Protein AF-0000000066934645 (afdb_homodimer)

pLDDT: mean 91.65, std 10.76, range [31.97, 98.94]

Structure (mmCIF, N/CA/C/O backbone):
data_AF-0000000066934645-model_v1
#
loop_
_entity.id
_entity.type
_entity.pdbx_description
1 polymer 'Glutamate dehydrogenase'
#
loop_
_atom_site.group_PDB
_atom_site.id
_atom_site.type_symbol
_atom_site.label_atom_id
_atom_site.label_alt_id
_atom_site.label_comp_id
_atom_site.label_asym_id
_atom_site.label_entity_id
_atom_site.label_seq_id
_atom_site.pdbx_PDB_ins_code
_atom_site.Cartn_x
_atom_site.Cartn_y
_atom_site.Cartn_z
_atom_site.occupancy
_atom_site.B_iso_or_equiv
_atom_site.auth_seq_id
_atom_site.auth_comp_id
_atom_site.auth_asym_id
_atom_site.auth_atom_id
_atom_site.pdbx_PDB_model_num
ATOM 1 N N . MET A 1 1 ? 10.992 5.273 -15.961 1 35.53 1 MET A N 1
ATOM 2 C CA . MET A 1 1 ? 9.641 5.289 -15.406 1 35.53 1 MET A CA 1
ATOM 3 C C . MET A 1 1 ? 9.617 4.66 -14.016 1 35.53 1 MET A C 1
ATOM 5 O O . MET A 1 1 ? 10.211 3.598 -13.805 1 35.53 1 MET A O 1
ATOM 9 N N . THR A 1 2 ? 9.344 5.469 -12.961 1 51.41 2 THR A N 1
ATOM 10 C CA . THR A 1 2 ? 9.422 4.969 -11.594 1 51.41 2 THR A CA 1
ATOM 11 C C . THR A 1 2 ? 8.477 3.783 -11.398 1 51.41 2 THR A C 1
ATOM 13 O O . THR A 1 2 ? 7.41 3.725 -12.016 1 51.41 2 THR A O 1
ATOM 16 N N . ASN A 1 3 ? 8.977 2.674 -10.992 1 66.56 3 ASN A N 1
ATOM 17 C CA . ASN A 1 3 ? 8.234 1.448 -10.711 1 66.56 3 ASN A CA 1
ATOM 18 C C . ASN A 1 3 ? 7.273 1.628 -9.539 1 66.56 3 ASN A C 1
ATOM 20 O O . ASN A 1 3 ? 6.59 0.684 -9.148 1 66.56 3 ASN A O 1
ATOM 24 N N . LEU A 1 4 ? 7.152 2.986 -9.148 1 75.31 4 LEU A N 1
ATOM 25 C CA . LEU A 1 4 ? 6.27 3.199 -8.008 1 75.31 4 LEU A CA 1
ATOM 26 C C . LEU A 1 4 ? 4.855 3.547 -8.469 1 75.31 4 LEU A C 1
ATOM 28 O O . LEU A 1 4 ? 4.68 4.207 -9.5 1 75.31 4 LEU A O 1
ATOM 32 N N . PRO A 1 5 ? 3.939 3.066 -7.77 1 80.31 5 PRO A N 1
ATOM 33 C CA . PRO A 1 5 ? 2.562 3.441 -8.102 1 80.31 5 PRO A CA 1
ATOM 34 C C . PRO A 1 5 ? 2.311 4.941 -7.965 1 80.31 5 PRO A C 1
ATOM 36 O O . PRO A 1 5 ? 3.039 5.633 -7.246 1 80.31 5 PRO A O 1
ATOM 39 N N . SER A 1 6 ? 1.344 5.41 -8.742 1 83.44 6 SER A N 1
ATOM 40 C CA . SER A 1 6 ? 0.935 6.805 -8.617 1 83.44 6 SER A CA 1
ATOM 41 C C . SER A 1 6 ? 0.271 7.07 -7.273 1 83.44 6 SER A C 1
ATOM 43 O O . SER A 1 6 ? -0.654 6.355 -6.879 1 83.44 6 SER A O 1
ATOM 45 N N . GLU A 1 7 ? 0.766 7.945 -6.539 1 89.69 7 GLU A N 1
ATOM 46 C CA . GLU A 1 7 ? 0.228 8.406 -5.262 1 89.69 7 GLU A CA 1
ATOM 47 C C . GLU A 1 7 ? 0.045 9.922 -5.254 1 89.69 7 GLU A C 1
ATOM 49 O O . GLU A 1 7 ? 0.796 10.641 -4.59 1 89.69 7 GLU A O 1
ATOM 54 N N . PRO A 1 8 ? -0.977 10.438 -5.926 1 85.25 8 PRO A N 1
ATOM 55 C CA . PRO A 1 8 ? -1.096 11.867 -6.211 1 85.25 8 PRO A CA 1
ATOM 56 C C . PRO A 1 8 ? -1.143 12.719 -4.945 1 85.25 8 PRO A C 1
ATOM 58 O O . PRO A 1 8 ? -0.534 13.797 -4.895 1 85.25 8 PRO A O 1
ATOM 61 N N . GLU A 1 9 ? -1.931 12.297 -3.91 1 86.44 9 GLU A N 1
ATOM 62 C CA . GLU A 1 9 ? -2.033 13.078 -2.678 1 86.44 9 GLU A CA 1
ATOM 63 C C . GLU A 1 9 ? -0.681 13.18 -1.977 1 86.44 9 GLU A C 1
ATOM 65 O O . GLU A 1 9 ? -0.277 14.258 -1.55 1 86.44 9 GLU A O 1
ATOM 70 N N . PHE A 1 10 ? 0.014 12.078 -1.925 1 92.19 10 PHE A N 1
ATOM 71 C CA . PHE A 1 10 ? 1.325 12.078 -1.287 1 92.19 10 PHE A CA 1
ATOM 72 C C . PHE A 1 10 ? 2.324 12.891 -2.096 1 92.19 10 PHE A C 1
ATOM 74 O O . PHE A 1 10 ? 3.115 13.656 -1.531 1 92.19 10 PHE A O 1
ATOM 81 N N . GLU A 1 11 ? 2.318 12.688 -3.389 1 89 11 GLU A N 1
ATOM 82 C CA . GLU A 1 11 ? 3.248 13.391 -4.273 1 89 11 GLU A CA 1
ATOM 83 C C . GLU A 1 11 ? 3.086 14.898 -4.16 1 89 11 GLU A C 1
ATOM 85 O O . GLU A 1 11 ? 4.074 15.641 -4.199 1 89 11 GLU A O 1
ATOM 90 N N . GLN A 1 12 ? 1.92 15.305 -3.984 1 83 12 GLN A N 1
ATOM 91 C CA . GLN A 1 12 ? 1.674 16.734 -3.818 1 83 12 GLN A CA 1
ATOM 92 C C . GLN A 1 12 ? 2.338 17.266 -2.551 1 83 12 GLN A C 1
ATOM 94 O O . GLN A 1 12 ? 3.01 18.297 -2.582 1 83 12 GLN A O 1
ATOM 99 N N . ALA A 1 13 ? 2.08 16.594 -1.411 1 85.56 13 ALA A N 1
ATOM 100 C CA . ALA A 1 13 ? 2.682 17 -0.144 1 85.56 13 ALA A CA 1
ATOM 101 C C . ALA A 1 13 ? 4.203 16.984 -0.229 1 85.56 13 ALA A C 1
ATOM 103 O O . ALA A 1 13 ? 4.871 17.906 0.256 1 85.56 13 ALA A O 1
ATOM 104 N N . TYR A 1 14 ? 4.723 15.961 -0.838 1 91.5 14 TYR A N 1
ATOM 105 C CA . TYR A 1 14 ? 6.16 15.82 -1.019 1 91.5 14 TYR A CA 1
ATOM 106 C C . TYR A 1 14 ? 6.727 16.969 -1.842 1 91.5 14 TYR A C 1
ATOM 108 O O . TYR A 1 14 ? 7.711 17.594 -1.448 1 91.5 14 TYR A O 1
ATOM 116 N N . HIS A 1 15 ? 6.121 17.297 -2.916 1 88.44 15 HIS A N 1
ATOM 117 C CA . HIS A 1 15 ? 6.621 18.328 -3.814 1 88.44 15 HIS A CA 1
ATOM 118 C C . HIS A 1 15 ? 6.535 19.703 -3.168 1 88.44 15 HIS A C 1
ATOM 120 O O . HIS A 1 15 ? 7.391 20.562 -3.404 1 88.44 15 HIS A O 1
ATOM 126 N N . GLU A 1 16 ? 5.531 19.922 -2.391 1 83.12 16 GLU A N 1
ATOM 127 C CA . GLU A 1 16 ? 5.398 21.203 -1.688 1 83.12 16 GLU A CA 1
ATOM 128 C C . GLU A 1 16 ? 6.539 21.406 -0.692 1 83.12 16 GLU A C 1
ATOM 130 O O . GLU A 1 16 ? 7.113 22.484 -0.611 1 83.12 16 GLU A O 1
ATOM 135 N N . LEU A 1 17 ? 6.801 20.375 0.061 1 90.69 17 LEU A N 1
ATOM 136 C CA . LEU A 1 17 ? 7.922 20.453 0.993 1 90.69 17 LEU A CA 1
ATOM 137 C C . LEU A 1 17 ? 9.234 20.641 0.248 1 90.69 17 LEU A C 1
ATOM 139 O O . LEU A 1 17 ? 10.031 21.516 0.59 1 90.69 17 LEU A O 1
ATOM 143 N N . VAL A 1 18 ? 9.453 19.844 -0.795 1 93.06 18 VAL A N 1
ATOM 144 C CA . VAL A 1 18 ? 10.695 19.859 -1.56 1 93.06 18 VAL A CA 1
ATOM 145 C C . VAL A 1 18 ? 10.891 21.234 -2.182 1 93.06 18 VAL A C 1
ATOM 147 O O . VAL A 1 18 ? 12.008 21.766 -2.189 1 93.06 18 VAL A O 1
ATOM 150 N N . SER A 1 19 ? 9.852 21.781 -2.658 1 89.75 19 SER A N 1
ATOM 151 C CA . SER A 1 19 ? 9.922 23.109 -3.256 1 89.75 19 SER A CA 1
ATOM 152 C C . SER A 1 19 ? 10.383 24.156 -2.242 1 89.75 19 SER A C 1
ATOM 154 O O . SER A 1 19 ? 11.234 25 -2.553 1 89.75 19 SER A O 1
ATOM 156 N N . SER A 1 20 ? 9.852 24.141 -1.045 1 90.38 20 SER A N 1
ATOM 157 C CA . SER A 1 20 ? 10.25 25.062 0.012 1 90.38 20 SER A CA 1
ATOM 158 C C . SER A 1 20 ? 11.719 24.891 0.367 1 90.38 20 SER A C 1
ATOM 160 O O . SER A 1 20 ? 12.422 25.875 0.613 1 90.38 20 SER A O 1
ATOM 162 N N . LEU A 1 21 ? 12.156 23.672 0.377 1 95.44 21 LEU A N 1
ATOM 163 C CA . LEU A 1 21 ? 13.539 23.391 0.754 1 95.44 21 LEU A CA 1
ATOM 164 C C . LEU A 1 21 ? 14.5 23.797 -0.35 1 95.44 21 LEU A C 1
ATOM 166 O O . LEU A 1 21 ? 15.516 24.453 -0.081 1 95.44 21 LEU A O 1
ATOM 170 N N . GLU A 1 22 ? 14.125 23.5 -1.564 1 94 22 GLU A N 1
ATOM 171 C CA . GLU A 1 22 ? 15 23.766 -2.703 1 94 22 GLU A CA 1
ATOM 172 C C . GLU A 1 22 ? 15.078 25.266 -3 1 94 22 GLU A C 1
ATOM 174 O O . GLU A 1 22 ? 16.094 25.75 -3.486 1 94 22 GLU A O 1
ATOM 179 N N . ASN A 1 23 ? 14.039 25.984 -2.729 1 92.19 23 ASN A N 1
ATOM 180 C CA . ASN A 1 23 ? 14 27.422 -2.971 1 92.19 23 ASN A CA 1
ATOM 181 C C . ASN A 1 23 ? 14.547 28.203 -1.78 1 92.19 23 ASN A C 1
ATOM 183 O O . ASN A 1 23 ? 14.195 29.359 -1.579 1 92.19 23 ASN A O 1
ATOM 187 N N . SER A 1 24 ? 15.297 27.578 -0.988 1 95.75 24 SER A N 1
ATOM 188 C CA . SER A 1 24 ? 15.984 28.188 0.144 1 95.75 24 SER A CA 1
ATOM 189 C C . SER A 1 24 ? 17.484 27.938 0.078 1 95.75 24 SER A C 1
ATOM 191 O O . SER A 1 24 ? 17.969 27.328 -0.872 1 95.75 24 SER A O 1
ATOM 193 N N . SER A 1 25 ? 18.234 28.453 1.042 1 96.31 25 SER A N 1
ATOM 194 C CA . SER A 1 25 ? 19.688 28.25 1.077 1 96.31 25 SER A CA 1
ATOM 195 C C . SER A 1 25 ? 20.047 27.031 1.907 1 96.31 25 SER A C 1
ATOM 197 O O . SER A 1 25 ? 21.234 26.797 2.193 1 96.31 25 SER A O 1
ATOM 199 N N . LEU A 1 26 ? 19 26.25 2.293 1 96.38 26 LEU A N 1
ATOM 200 C CA . LEU A 1 26 ? 19.234 25.125 3.197 1 96.38 26 LEU A CA 1
ATOM 201 C C . LEU A 1 26 ? 20.234 24.141 2.6 1 96.38 26 LEU A C 1
ATOM 203 O O . LEU A 1 26 ? 21.219 23.781 3.252 1 96.38 26 LEU A O 1
ATOM 207 N N . PHE A 1 27 ? 20.031 23.734 1.339 1 95.19 27 PHE A N 1
ATOM 208 C CA . PHE A 1 27 ? 20.859 22.703 0.729 1 95.19 27 PHE A CA 1
ATOM 209 C C . PHE A 1 27 ? 22.219 23.266 0.331 1 95.19 27 PHE A C 1
ATOM 211 O O . PHE A 1 27 ? 23.172 22.516 0.099 1 95.19 27 PHE A O 1
ATOM 218 N N . GLU A 1 28 ? 22.344 24.531 0.154 1 95.31 28 GLU A N 1
ATOM 219 C CA . GLU A 1 28 ? 23.641 25.172 -0.041 1 95.31 28 GLU A CA 1
ATOM 220 C C . GLU A 1 28 ? 24.469 25.141 1.243 1 95.31 28 GLU A C 1
ATOM 222 O O . GLU A 1 28 ? 25.656 24.844 1.214 1 95.31 28 GLU A O 1
ATOM 227 N N . LYS A 1 29 ? 23.812 25.484 2.293 1 95.19 29 LYS A N 1
ATOM 228 C CA . LYS A 1 29 ? 24.484 25.547 3.59 1 95.19 29 LYS A CA 1
ATOM 229 C C . LYS A 1 29 ? 24.703 24.156 4.164 1 95.19 29 LYS A C 1
ATOM 231 O O . LYS A 1 29 ? 25.688 23.922 4.867 1 95.19 29 LYS A O 1
ATOM 236 N N . ASN A 1 30 ? 23.766 23.281 3.922 1 95.56 30 ASN A N 1
ATOM 237 C CA . ASN A 1 30 ? 23.781 21.906 4.434 1 95.56 30 ASN A CA 1
ATOM 238 C C . ASN A 1 30 ? 23.438 20.906 3.346 1 95.56 30 ASN A C 1
ATOM 240 O O . ASN A 1 30 ? 22.359 20.281 3.389 1 95.56 30 ASN A O 1
ATOM 244 N N . PRO A 1 31 ? 24.312 20.609 2.469 1 95.06 31 PRO A N 1
ATOM 245 C CA . PRO A 1 31 ? 24.016 19.75 1.321 1 95.06 31 PRO A CA 1
ATOM 246 C C . PRO A 1 31 ? 23.672 18.328 1.73 1 95.06 31 PRO A C 1
ATOM 248 O O . PRO A 1 31 ? 22.922 17.641 1.019 1 95.06 31 PRO A O 1
ATOM 251 N N . GLU A 1 32 ? 24.109 17.891 2.904 1 93.69 32 GLU A N 1
ATOM 252 C CA . GLU A 1 32 ? 23.875 16.516 3.375 1 93.69 32 GLU A CA 1
ATOM 253 C C . GLU A 1 32 ? 22.391 16.281 3.646 1 93.69 32 GLU A C 1
ATOM 255 O O . GLU A 1 32 ? 21.938 15.133 3.658 1 93.69 32 GLU A O 1
ATOM 260 N N . TYR A 1 33 ? 21.641 17.344 3.832 1 95.31 33 TYR A N 1
ATOM 261 C CA . TYR A 1 33 ? 20.234 17.219 4.152 1 95.31 33 TYR A CA 1
ATOM 262 C C . TYR A 1 33 ? 19.453 16.703 2.953 1 95.31 33 TYR A C 1
ATOM 264 O O . TYR A 1 33 ? 18.297 16.266 3.094 1 95.31 33 TYR A O 1
ATOM 272 N N . LYS A 1 34 ? 20.078 16.703 1.792 1 95 34 LYS A N 1
ATOM 273 C CA . LYS A 1 34 ? 19.453 16.078 0.635 1 95 34 LYS A CA 1
ATOM 274 C C . LYS A 1 34 ? 19.281 14.57 0.851 1 95 34 LYS A C 1
ATOM 276 O O . LYS A 1 34 ? 18.281 13.992 0.448 1 95 34 LYS A O 1
ATOM 281 N N . THR A 1 35 ? 20.281 13.961 1.498 1 95.19 35 THR A N 1
ATOM 282 C CA . THR A 1 35 ? 20.203 12.539 1.821 1 95.19 35 THR A CA 1
ATOM 283 C C . THR A 1 35 ? 19.094 12.273 2.846 1 95.19 35 THR A C 1
ATOM 285 O O . THR A 1 35 ? 18.359 11.289 2.74 1 95.19 35 THR A O 1
ATOM 288 N N . ALA A 1 36 ? 19 13.164 3.783 1 95.5 36 ALA A N 1
ATOM 289 C CA . ALA A 1 36 ? 17.953 13.039 4.801 1 95.5 36 ALA A CA 1
ATOM 290 C C . ALA A 1 36 ? 16.562 13.078 4.176 1 95.5 36 ALA A C 1
ATOM 292 O O . ALA A 1 36 ? 15.672 12.328 4.578 1 95.5 36 ALA A O 1
ATOM 293 N N . LEU A 1 37 ? 16.406 14 3.236 1 95.88 37 LEU A N 1
ATOM 294 C CA . LEU A 1 37 ? 15.125 14.156 2.57 1 95.88 37 LEU A CA 1
ATOM 295 C C . LEU A 1 37 ? 14.734 12.875 1.839 1 95.88 37 LEU A C 1
ATOM 297 O O . LEU A 1 37 ? 13.578 12.453 1.887 1 95.88 37 LEU A O 1
ATOM 301 N N . LYS A 1 38 ? 15.688 12.211 1.248 1 94.44 38 LYS A N 1
ATOM 302 C CA . LYS A 1 38 ? 15.453 10.961 0.531 1 94.44 38 LYS A CA 1
ATOM 303 C C . LYS A 1 38 ? 14.969 9.867 1.478 1 94.44 38 LYS A C 1
ATOM 305 O O . LYS A 1 38 ? 14.023 9.141 1.159 1 94.44 38 LYS A O 1
ATOM 310 N N . VAL A 1 39 ? 15.516 9.781 2.615 1 95.81 39 VAL A N 1
ATOM 311 C CA . VAL A 1 39 ? 15.219 8.719 3.572 1 95.81 39 VAL A CA 1
ATOM 312 C C . VAL A 1 39 ? 13.898 9.016 4.281 1 95.81 39 VAL A C 1
ATOM 314 O O . VAL A 1 39 ? 13.047 8.133 4.41 1 95.81 39 VAL A O 1
ATOM 317 N N . CYS A 1 40 ? 13.719 10.297 4.664 1 95.62 40 CYS A N 1
ATOM 318 C CA . CYS A 1 40 ? 12.562 10.625 5.488 1 95.62 40 CYS A CA 1
ATOM 319 C C . CYS A 1 40 ? 11.281 10.617 4.664 1 95.62 40 CYS A C 1
ATOM 321 O O . CYS A 1 40 ? 10.18 10.633 5.215 1 95.62 40 CYS A O 1
ATOM 323 N N . SER A 1 41 ? 11.438 10.547 3.326 1 95.31 41 SER A N 1
ATOM 324 C CA . SER A 1 41 ? 10.273 10.539 2.447 1 95.31 41 SER A CA 1
ATOM 325 C C . SER A 1 41 ? 9.68 9.141 2.334 1 95.31 41 SER A C 1
ATOM 327 O O . SER A 1 41 ? 8.617 8.961 1.74 1 95.31 41 SER A O 1
ATOM 329 N N . ILE A 1 42 ? 10.312 8.133 2.844 1 95.38 42 ILE A N 1
ATOM 330 C CA . ILE A 1 42 ? 9.828 6.754 2.859 1 95.38 42 ILE A CA 1
ATOM 331 C C . ILE A 1 42 ? 9.406 6.371 4.273 1 95.38 42 ILE A C 1
ATOM 333 O O . ILE A 1 42 ? 10.211 6.422 5.207 1 95.38 42 ILE A O 1
ATOM 337 N N . PRO A 1 43 ? 8.117 6.023 4.422 1 97.06 43 PRO A N 1
ATOM 338 C CA . PRO A 1 43 ? 7.699 5.633 5.77 1 97.06 43 PRO A CA 1
ATOM 339 C C . PRO A 1 43 ? 8.547 4.504 6.348 1 97.06 43 PRO A C 1
ATOM 341 O O . PRO A 1 43 ? 8.953 3.596 5.613 1 97.06 43 PRO A O 1
ATOM 344 N N . GLU A 1 44 ? 8.75 4.535 7.668 1 95.5 44 GLU A N 1
ATOM 345 C CA . GLU A 1 44 ? 9.438 3.438 8.336 1 95.5 44 GLU A CA 1
ATOM 346 C C . GLU A 1 44 ? 8.664 2.129 8.195 1 95.5 44 GLU A C 1
ATOM 348 O O . GLU A 1 44 ? 9.258 1.077 7.941 1 95.5 44 GLU A O 1
ATOM 353 N N . ARG A 1 45 ? 7.336 2.26 8.297 1 94.69 45 ARG A N 1
ATOM 354 C CA . ARG A 1 45 ? 6.492 1.073 8.211 1 94.69 45 ARG A CA 1
ATOM 355 C C . ARG A 1 45 ? 5.066 1.444 7.816 1 94.69 45 ARG A C 1
ATOM 357 O O . ARG A 1 45 ? 4.535 2.457 8.281 1 94.69 45 ARG A O 1
ATOM 364 N N . ILE A 1 46 ? 4.465 0.676 6.996 1 96.38 46 ILE A N 1
ATOM 365 C CA . ILE A 1 46 ? 3.047 0.763 6.656 1 96.38 46 ILE A CA 1
ATOM 366 C C . ILE A 1 46 ? 2.373 -0.584 6.906 1 96.38 46 ILE A C 1
ATOM 368 O O . ILE A 1 46 ? 2.885 -1.628 6.496 1 96.38 46 ILE A O 1
ATOM 372 N N . ILE A 1 47 ? 1.292 -0.548 7.559 1 95.19 47 ILE A N 1
ATOM 373 C CA . ILE A 1 47 ? 0.485 -1.744 7.773 1 95.19 47 ILE A CA 1
ATOM 374 C C . ILE A 1 47 ? -0.898 -1.55 7.156 1 95.19 47 ILE A C 1
ATOM 376 O O . ILE A 1 47 ? -1.578 -0.56 7.441 1 95.19 47 ILE A O 1
ATOM 380 N N . GLN A 1 48 ? -1.259 -2.371 6.309 1 96.12 48 GLN A N 1
ATOM 381 C CA . GLN A 1 48 ? -2.611 -2.449 5.766 1 96.12 48 GLN A CA 1
ATOM 382 C C . GLN A 1 48 ? -3.293 -3.752 6.172 1 96.12 48 GLN A C 1
ATOM 384 O O . GLN A 1 48 ? -2.658 -4.809 6.203 1 96.12 48 GLN A O 1
ATOM 389 N N . PHE A 1 49 ? -4.574 -3.746 6.48 1 95.38 49 PHE A N 1
ATOM 390 C CA . PHE A 1 49 ? -5.25 -4.957 6.934 1 95.38 49 PHE A CA 1
ATOM 391 C C . PHE A 1 49 ? -6.719 -4.938 6.523 1 95.38 49 PHE A C 1
ATOM 393 O O . PHE A 1 49 ? -7.27 -3.877 6.215 1 95.38 49 PHE A O 1
ATOM 400 N N . ARG A 1 50 ? -7.293 -6.152 6.531 1 95.69 50 ARG A N 1
ATOM 401 C CA . ARG A 1 50 ? -8.703 -6.352 6.199 1 95.69 50 ARG A CA 1
ATOM 402 C C . ARG A 1 50 ? -9.578 -6.188 7.438 1 95.69 50 ARG A C 1
ATOM 404 O O . ARG A 1 50 ? -9.25 -6.691 8.508 1 95.69 50 ARG A O 1
ATOM 411 N N . VAL A 1 51 ? -10.711 -5.402 7.309 1 95.88 51 VAL A N 1
ATOM 412 C CA . VAL A 1 51 ? -11.664 -5.207 8.391 1 95.88 51 VAL A CA 1
ATOM 413 C C . VAL A 1 51 ? -13.016 -5.789 7.996 1 95.88 51 VAL A C 1
ATOM 415 O O . VAL A 1 51 ? -13.734 -5.215 7.168 1 95.88 51 VAL A O 1
ATOM 418 N N . VAL A 1 52 ? -13.352 -6.945 8.531 1 95.88 52 VAL A N 1
ATOM 419 C CA . VAL A 1 52 ? -14.625 -7.605 8.242 1 95.88 52 VAL A CA 1
ATOM 420 C C . VAL A 1 52 ? -15.625 -7.301 9.352 1 95.88 52 VAL A C 1
ATOM 422 O O . VAL A 1 52 ? -15.305 -7.426 10.539 1 95.88 52 VAL A O 1
ATOM 425 N N . TRP A 1 53 ? -16.797 -6.828 9.039 1 95.38 53 TRP A N 1
ATOM 426 C CA . TRP A 1 53 ? -17.812 -6.48 10.023 1 95.38 53 TRP A CA 1
ATOM 427 C C . TRP A 1 53 ? -19.219 -6.723 9.461 1 95.38 53 TRP A C 1
ATOM 429 O O . TRP A 1 53 ? -19.375 -7.113 8.305 1 95.38 53 TRP A O 1
ATOM 439 N N . GLU A 1 54 ? -20.266 -6.633 10.32 1 96 54 GLU A N 1
ATOM 440 C CA . GLU A 1 54 ? -21.656 -6.938 9.961 1 96 54 GLU A CA 1
ATOM 441 C C . GLU A 1 54 ? -22.531 -5.695 10.055 1 96 54 GLU A C 1
ATOM 443 O O . GLU A 1 54 ? -22.453 -4.949 11.039 1 96 54 GLU A O 1
ATOM 448 N N . ASP A 1 55 ? -23.375 -5.445 9.023 1 96.5 55 ASP A N 1
ATOM 449 C CA . ASP A 1 55 ? -24.281 -4.305 9.094 1 96.5 55 ASP A CA 1
ATOM 450 C C . ASP A 1 55 ? -25.562 -4.676 9.82 1 96.5 55 ASP A C 1
ATOM 452 O O . ASP A 1 55 ? -25.703 -5.789 10.344 1 96.5 55 ASP A O 1
ATOM 456 N N . ASP A 1 56 ? -26.5 -3.746 9.914 1 96.38 56 ASP A N 1
ATOM 457 C CA . ASP A 1 56 ? -27.703 -3.957 10.695 1 96.38 56 ASP A CA 1
ATOM 458 C C . ASP A 1 56 ? -28.594 -5.016 10.055 1 96.38 56 ASP A C 1
ATOM 460 O O . ASP A 1 56 ? -29.469 -5.582 10.711 1 96.38 56 ASP A O 1
ATOM 464 N N . LYS A 1 57 ? -28.484 -5.336 8.773 1 95.75 57 LYS A N 1
ATOM 465 C CA . LYS A 1 57 ? -29.281 -6.328 8.062 1 95.75 57 LYS A CA 1
ATOM 466 C C . LYS A 1 57 ? -28.672 -7.723 8.203 1 95.75 57 LYS A C 1
ATOM 468 O O . LYS A 1 57 ? -29.219 -8.695 7.668 1 95.75 57 LYS A O 1
ATOM 473 N N . GLY A 1 58 ? -27.5 -7.777 8.773 1 93.69 58 GLY A N 1
ATOM 474 C CA . GLY A 1 58 ? -26.828 -9.055 8.953 1 93.69 58 GLY A CA 1
ATOM 475 C C . GLY A 1 58 ? -25.891 -9.414 7.816 1 93.69 58 GLY A C 1
ATOM 476 O O . GLY A 1 58 ? -25.391 -10.531 7.75 1 93.69 58 GLY A O 1
ATOM 477 N N . ASP A 1 59 ? -25.688 -8.492 6.957 1 94.75 59 ASP A N 1
ATOM 478 C CA . ASP A 1 59 ? -24.812 -8.719 5.812 1 94.75 59 ASP A CA 1
ATOM 479 C C . ASP A 1 59 ? -23.359 -8.406 6.156 1 94.75 59 ASP A C 1
ATOM 481 O O . ASP A 1 59 ? -23.094 -7.445 6.875 1 94.75 59 ASP A O 1
ATOM 485 N N . LEU A 1 60 ? -22.5 -9.25 5.617 1 95.38 60 LEU A N 1
ATOM 486 C CA . LEU A 1 60 ? -21.062 -9.055 5.809 1 95.38 60 LEU A CA 1
ATOM 487 C C . LEU A 1 60 ? -20.562 -7.867 4.988 1 95.38 60 LEU A C 1
ATOM 489 O O . LEU A 1 60 ? -20.938 -7.707 3.824 1 95.38 60 LEU A O 1
ATOM 493 N N . GLN A 1 61 ? -19.844 -6.98 5.656 1 95.44 61 GLN A N 1
ATOM 494 C CA . GLN A 1 61 ? -19.141 -5.887 5.008 1 95.44 61 GLN A CA 1
ATOM 495 C C . GLN A 1 61 ? -17.625 -6.027 5.195 1 95.44 61 GLN A C 1
ATOM 497 O O . GLN A 1 61 ? -17.172 -6.613 6.18 1 95.44 61 GLN A O 1
ATOM 502 N N . VAL A 1 62 ? -16.891 -5.582 4.219 1 95.5 62 VAL A N 1
ATOM 503 C CA . VAL A 1 62 ? -15.438 -5.66 4.324 1 95.5 62 VAL A CA 1
ATOM 504 C C . VAL A 1 62 ? -14.812 -4.34 3.885 1 95.5 62 VAL A C 1
ATOM 506 O O . VAL A 1 62 ? -15.234 -3.746 2.891 1 95.5 62 VAL A O 1
ATOM 509 N N . ASN A 1 63 ? -13.898 -3.768 4.707 1 95.69 63 ASN A N 1
ATOM 510 C CA . ASN A 1 63 ? -13.141 -2.549 4.438 1 95.69 63 ASN A CA 1
ATOM 511 C C . ASN A 1 63 ? -11.641 -2.777 4.566 1 95.69 63 ASN A C 1
ATOM 513 O O . ASN A 1 63 ? -11.203 -3.85 4.992 1 95.69 63 ASN A O 1
ATOM 517 N N . ARG A 1 64 ? -10.867 -1.861 4.109 1 96.06 64 ARG A N 1
ATOM 518 C CA . ARG A 1 64 ? -9.422 -1.822 4.328 1 96.06 64 ARG A CA 1
ATOM 519 C C . ARG A 1 64 ? -9.062 -0.874 5.465 1 96.06 64 ARG A C 1
ATOM 521 O O . ARG A 1 64 ? -9.656 0.202 5.594 1 96.06 64 ARG A O 1
ATOM 528 N N . GLY A 1 65 ? -8.18 -1.295 6.293 1 95.75 65 GLY A N 1
ATOM 529 C CA . GLY A 1 65 ? -7.578 -0.466 7.328 1 95.75 65 GLY A CA 1
ATOM 530 C C . GLY A 1 65 ? -6.102 -0.209 7.102 1 95.75 65 GLY A C 1
ATOM 531 O O . GLY A 1 65 ? -5.414 -1.012 6.465 1 95.75 65 GLY A O 1
ATOM 532 N N . TYR A 1 66 ? -5.633 0.905 7.617 1 96.12 66 TYR A N 1
ATOM 533 C CA . TYR A 1 66 ? -4.25 1.311 7.398 1 96.12 66 TYR A CA 1
ATOM 534 C C . TYR A 1 66 ? -3.652 1.919 8.664 1 96.12 66 TYR A C 1
ATOM 536 O O . TYR A 1 66 ? -4.355 2.568 9.438 1 96.12 66 TYR A O 1
ATOM 544 N N . ARG A 1 67 ? -2.381 1.77 8.844 1 96.31 67 ARG A N 1
ATOM 545 C CA . ARG A 1 67 ? -1.555 2.584 9.734 1 96.31 67 ARG A CA 1
ATOM 546 C C . ARG A 1 67 ? -0.199 2.879 9.102 1 96.31 67 ARG A C 1
ATOM 548 O O . ARG A 1 67 ? 0.581 1.962 8.836 1 96.31 67 ARG A O 1
ATOM 555 N N . VAL A 1 68 ? 0.037 4.109 8.82 1 96.5 68 VAL A N 1
ATOM 556 C CA . VAL A 1 68 ? 1.327 4.559 8.312 1 96.5 68 VAL A CA 1
ATOM 557 C C . VAL A 1 68 ? 2.189 5.07 9.461 1 96.5 68 VAL A C 1
ATOM 559 O O . VAL A 1 68 ? 1.924 6.137 10.016 1 96.5 68 VAL A O 1
ATOM 562 N N . GLN A 1 69 ? 3.111 4.262 9.875 1 95.69 69 GLN A N 1
ATOM 563 C CA . GLN A 1 69 ? 4.148 4.656 10.828 1 95.69 69 GLN A CA 1
ATOM 564 C C . GLN A 1 69 ? 5.32 5.324 10.109 1 95.69 69 GLN A C 1
ATOM 566 O O . GLN A 1 69 ? 6.301 4.66 9.766 1 95.69 69 GLN A O 1
ATOM 571 N N . PHE A 1 70 ? 5.219 6.664 9.977 1 96.81 70 PHE A N 1
ATOM 572 C CA . PHE A 1 70 ? 6.031 7.352 8.984 1 96.81 70 PHE A CA 1
ATOM 573 C C . PHE A 1 70 ? 7.438 7.609 9.516 1 96.81 70 PHE A C 1
ATOM 575 O O . PHE A 1 70 ? 8.43 7.293 8.852 1 96.81 70 PHE A O 1
ATOM 582 N N . ASN A 1 71 ? 7.574 8.242 10.648 1 96.62 71 ASN A N 1
ATOM 583 C CA . ASN A 1 71 ? 8.875 8.586 11.211 1 96.62 71 ASN A CA 1
ATOM 584 C C . ASN A 1 71 ? 8.836 8.609 12.734 1 96.62 71 ASN A C 1
ATOM 586 O O . ASN A 1 71 ? 7.918 9.172 13.328 1 96.62 71 ASN A O 1
ATOM 590 N N . SER A 1 72 ? 9.836 7.973 13.414 1 94.81 72 SER A N 1
ATOM 591 C CA . SER A 1 72 ? 9.844 7.859 14.875 1 94.81 72 SER A CA 1
ATOM 592 C C . SER A 1 72 ? 11.094 8.508 15.469 1 94.81 72 SER A C 1
ATOM 594 O O . SER A 1 72 ? 11.43 8.266 16.625 1 94.81 72 SER A O 1
ATOM 596 N N . ALA A 1 73 ? 11.766 9.273 14.672 1 94.31 73 ALA A N 1
ATOM 597 C CA . ALA A 1 73 ? 13.047 9.82 15.117 1 94.31 73 ALA A CA 1
ATOM 598 C C . ALA A 1 73 ? 12.859 10.742 16.312 1 94.31 73 ALA A C 1
ATOM 600 O O . ALA A 1 73 ? 13.734 10.82 17.188 1 94.31 73 ALA A O 1
ATOM 601 N N . LEU A 1 74 ? 11.75 11.477 16.406 1 94.56 74 LEU A N 1
ATOM 602 C CA . LEU A 1 74 ? 11.523 12.422 17.484 1 94.56 74 LEU A CA 1
ATOM 603 C C . LEU A 1 74 ? 10.617 11.82 18.562 1 94.56 74 LEU A C 1
ATOM 605 O O . LEU A 1 74 ? 10.109 12.531 19.422 1 94.56 74 LEU A O 1
ATOM 609 N N . GLY A 1 75 ? 10.367 10.508 18.484 1 90.69 75 GLY A N 1
ATOM 610 C CA . GLY A 1 75 ? 9.5 9.844 19.438 1 90.69 75 GLY A CA 1
ATOM 611 C C . GLY A 1 75 ? 8.516 8.891 18.797 1 90.69 75 GLY A C 1
ATOM 612 O O . GLY A 1 75 ? 8.648 8.562 17.609 1 90.69 75 GLY A O 1
ATOM 613 N N . PRO A 1 76 ? 7.551 8.438 19.531 1 90.44 76 PRO A N 1
ATOM 614 C CA . PRO A 1 76 ? 6.574 7.488 18.984 1 90.44 76 PRO A CA 1
ATOM 615 C C . PRO A 1 76 ? 5.75 8.078 17.844 1 90.44 76 PRO A C 1
ATOM 617 O O . PRO A 1 76 ? 5.547 9.297 17.797 1 90.44 76 PRO A O 1
ATOM 620 N N . TYR A 1 77 ? 5.305 7.176 16.984 1 92.69 77 TYR A N 1
ATOM 621 C CA . TYR A 1 77 ? 4.43 7.613 15.898 1 92.69 77 TYR A CA 1
ATOM 622 C C . TYR A 1 77 ? 3.154 8.234 16.453 1 92.69 77 TYR A C 1
ATOM 624 O O . TYR A 1 77 ? 2.391 7.582 17.172 1 92.69 77 TYR A O 1
ATOM 632 N N . LYS A 1 78 ? 2.957 9.461 16.141 1 91.56 78 LYS A N 1
ATOM 633 C CA . LYS A 1 78 ? 1.781 10.18 16.625 1 91.56 78 LYS A CA 1
ATOM 634 C C . LYS A 1 78 ? 0.965 10.75 15.469 1 91.56 78 LYS A C 1
ATOM 636 O O . LYS A 1 78 ? 1.507 11.43 14.602 1 91.56 78 LYS A O 1
ATOM 641 N N . GLY A 1 79 ? -0.318 10.484 15.453 1 90.75 79 GLY A N 1
ATOM 642 C CA . GLY A 1 79 ? -1.268 10.969 14.461 1 90.75 79 GLY A CA 1
ATOM 643 C C . GLY A 1 79 ? -2.59 10.227 14.492 1 90.75 79 GLY A C 1
ATOM 644 O O . GLY A 1 79 ? -2.635 9.047 14.836 1 90.75 79 GLY A O 1
ATOM 645 N N . GLY A 1 80 ? -3.559 10.805 14.055 1 88.81 80 GLY A N 1
ATOM 646 C CA . GLY A 1 80 ? -4.914 10.305 14.242 1 88.81 80 GLY A CA 1
ATOM 647 C C . GLY A 1 80 ? -5.328 9.297 13.188 1 88.81 80 GLY A C 1
ATOM 648 O O . GLY A 1 80 ? -4.48 8.75 12.477 1 88.81 80 GLY A O 1
ATOM 649 N N . LEU A 1 81 ? -6.652 8.945 13.266 1 91.19 81 LEU A N 1
ATOM 650 C CA . LEU A 1 81 ? -7.305 8.047 12.32 1 91.19 81 LEU A CA 1
ATOM 651 C C . LEU A 1 81 ? -8.32 8.789 11.469 1 91.19 81 LEU A C 1
ATOM 653 O O . LEU A 1 81 ? -9.016 9.68 11.961 1 91.19 81 LEU A O 1
ATOM 657 N N . ARG A 1 82 ? -8.406 8.406 10.219 1 88.31 82 ARG A N 1
ATOM 658 C CA . ARG A 1 82 ? -9.414 8.953 9.312 1 88.31 82 ARG A CA 1
ATOM 659 C C . ARG A 1 82 ? -10.297 7.844 8.75 1 88.31 82 ARG A C 1
ATOM 661 O O . ARG A 1 82 ? -9.805 6.895 8.141 1 88.31 82 ARG A O 1
ATOM 668 N N . PHE A 1 83 ? -11.602 7.957 9.016 1 91.75 83 PHE A N 1
ATOM 669 C CA . PHE A 1 83 ? -12.578 7.086 8.375 1 91.75 83 PHE A CA 1
ATOM 670 C C . PHE A 1 83 ? -13.352 7.844 7.301 1 91.75 83 PHE A C 1
ATOM 672 O O . PHE A 1 83 ? -14.125 8.75 7.609 1 91.75 83 PHE A O 1
ATOM 679 N N . HIS A 1 84 ? -13.133 7.539 6.102 1 89.19 84 HIS A N 1
ATOM 680 C CA . HIS A 1 84 ? -13.789 8.164 4.961 1 89.19 84 HIS A CA 1
ATOM 681 C C . HIS A 1 84 ? -13.703 7.281 3.723 1 89.19 84 HIS A C 1
ATOM 683 O O . HIS A 1 84 ? -12.695 6.613 3.498 1 89.19 84 HIS A O 1
ATOM 689 N N . PRO A 1 85 ? -14.742 7.285 2.857 1 91.12 85 PRO A N 1
ATOM 690 C CA . PRO A 1 85 ? -14.75 6.391 1.695 1 91.12 85 PRO A CA 1
ATOM 691 C C . PRO A 1 85 ? -13.617 6.695 0.713 1 91.12 85 PRO A C 1
ATOM 693 O O . PRO A 1 85 ? -13.266 5.848 -0.11 1 91.12 85 PRO A O 1
ATOM 696 N N . THR A 1 86 ? -12.977 7.848 0.808 1 87.94 86 THR A N 1
ATOM 697 C CA . THR A 1 86 ? -11.922 8.227 -0.13 1 87.94 86 THR A CA 1
ATOM 698 C C . THR A 1 86 ? -10.547 7.84 0.418 1 87.94 86 THR A C 1
ATOM 700 O O . THR A 1 86 ? -9.523 8.086 -0.225 1 87.94 86 THR A O 1
ATOM 703 N N . VAL A 1 87 ? -10.5 7.324 1.589 1 91.62 87 VAL A N 1
ATOM 704 C CA . VAL A 1 87 ? -9.227 6.965 2.215 1 91.62 87 VAL A CA 1
ATOM 705 C C . VAL A 1 87 ? -8.555 5.855 1.414 1 91.62 87 VAL A C 1
ATOM 707 O O . VAL A 1 87 ? -9.203 4.887 1.013 1 91.62 87 VAL A O 1
ATOM 710 N N . ASN A 1 88 ? -7.324 6.012 1.091 1 92.88 88 ASN A N 1
ATOM 711 C CA . ASN A 1 88 ? -6.395 5.035 0.529 1 92.88 88 ASN A CA 1
ATOM 712 C C . ASN A 1 88 ? -4.973 5.266 1.033 1 92.88 88 ASN A C 1
ATOM 714 O O . ASN A 1 88 ? -4.734 6.152 1.852 1 92.88 88 ASN A O 1
ATOM 718 N N . LEU A 1 89 ? -4.059 4.461 0.592 1 93.81 89 LEU A N 1
ATOM 719 C CA . LEU A 1 89 ? -2.697 4.535 1.109 1 93.81 89 LEU A CA 1
ATOM 720 C C . LEU A 1 89 ? -2.064 5.883 0.782 1 93.81 89 LEU A C 1
ATOM 722 O O . LEU A 1 89 ? -1.352 6.453 1.61 1 93.81 89 LEU A O 1
ATOM 726 N N . SER A 1 90 ? -2.287 6.391 -0.434 1 93 90 SER A N 1
ATOM 727 C CA . SER A 1 90 ? -1.736 7.676 -0.847 1 93 90 SER A CA 1
ATOM 728 C C . SER A 1 90 ? -2.18 8.797 0.091 1 93 90 SER A C 1
ATOM 730 O O . SER A 1 90 ? -1.37 9.633 0.494 1 93 90 SER A O 1
ATOM 732 N N . VAL A 1 91 ? -3.416 8.766 0.48 1 90.75 91 VAL A N 1
ATOM 733 C CA . VAL A 1 91 ? -3.992 9.781 1.354 1 90.75 91 VAL A CA 1
ATOM 734 C C . VAL A 1 91 ? -3.35 9.703 2.736 1 90.75 91 VAL A C 1
ATOM 736 O O . VAL A 1 91 ? -2.971 10.719 3.312 1 90.75 91 VAL A O 1
ATOM 739 N N . LEU A 1 92 ? -3.197 8.523 3.225 1 94.31 92 LEU A N 1
ATOM 740 C CA . LEU A 1 92 ? -2.67 8.375 4.578 1 94.31 92 LEU A CA 1
ATOM 741 C C . LEU A 1 92 ? -1.169 8.641 4.609 1 94.31 92 LEU A C 1
ATOM 743 O O . LEU A 1 92 ? -0.647 9.156 5.602 1 94.31 92 LEU A O 1
ATOM 747 N N . LYS A 1 93 ? -0.448 8.32 3.553 1 95.19 93 LYS A N 1
ATOM 748 C CA . LYS A 1 93 ? 0.954 8.719 3.455 1 95.19 93 LYS A CA 1
ATOM 749 C C . LYS A 1 93 ? 1.099 10.234 3.455 1 95.19 93 LYS A C 1
ATOM 751 O O . LYS A 1 93 ? 2.008 10.781 4.086 1 95.19 93 LYS A O 1
ATOM 756 N N . PHE A 1 94 ? 0.236 10.875 2.701 1 92.75 94 PHE A N 1
ATOM 757 C CA . PHE A 1 94 ? 0.197 12.336 2.666 1 92.75 94 PHE A CA 1
ATOM 758 C C . PHE A 1 94 ? 0.018 12.906 4.066 1 92.75 94 PHE A C 1
ATOM 760 O O . PHE A 1 94 ? 0.841 13.695 4.527 1 92.75 94 PHE A O 1
ATOM 767 N N . LEU A 1 95 ? -1.024 12.438 4.734 1 91.81 95 LEU A N 1
ATOM 768 C CA . LEU A 1 95 ? -1.354 12.953 6.059 1 91.81 95 LEU A CA 1
ATOM 769 C C . LEU A 1 95 ? -0.266 12.602 7.066 1 91.81 95 LEU A C 1
ATOM 771 O O . LEU A 1 95 ? 0.079 13.422 7.926 1 91.81 95 LEU A O 1
ATOM 775 N N . GLY A 1 96 ? 0.298 11.414 6.957 1 94.81 96 GLY A N 1
ATOM 776 C CA . GLY A 1 96 ? 1.385 11.016 7.836 1 94.81 96 GLY A CA 1
ATOM 777 C C . GLY A 1 96 ? 2.65 11.82 7.629 1 94.81 96 GLY A C 1
ATOM 778 O O . GLY A 1 96 ? 3.33 12.18 8.594 1 94.81 96 GLY A O 1
ATOM 779 N N . PHE A 1 97 ? 2.916 12.086 6.375 1 96.19 97 PHE A N 1
ATOM 780 C CA . PHE A 1 97 ? 4.09 12.867 6.02 1 96.19 97 PHE A CA 1
ATOM 781 C C . PHE A 1 97 ? 3.984 14.281 6.578 1 96.19 97 PHE A C 1
ATOM 783 O O . PHE A 1 97 ? 4.93 14.789 7.191 1 96.19 97 PHE A O 1
ATOM 790 N N . GLU A 1 98 ? 2.865 14.883 6.441 1 93.31 98 GLU A N 1
ATOM 791 C CA . GLU A 1 98 ? 2.623 16.219 6.98 1 93.31 98 GLU A CA 1
ATOM 792 C C . GLU A 1 98 ? 2.66 16.219 8.508 1 93.31 98 GLU A C 1
ATOM 794 O O . GLU A 1 98 ? 3.156 17.156 9.125 1 93.31 98 GLU A O 1
ATOM 799 N N . GLN A 1 99 ? 2.213 15.133 9.039 1 94.94 99 GLN A N 1
ATOM 800 C CA . GLN A 1 99 ? 2.121 15.016 10.492 1 94.94 99 GLN A CA 1
ATOM 801 C C . GLN A 1 99 ? 3.508 15.016 11.133 1 94.94 99 GLN A C 1
ATOM 803 O O . GLN A 1 99 ? 3.684 15.523 12.242 1 94.94 99 GLN A O 1
ATOM 808 N N . ILE A 1 100 ? 4.516 14.469 10.453 1 96.5 100 ILE A N 1
ATOM 809 C CA . ILE A 1 100 ? 5.879 14.414 10.977 1 96.5 100 ILE A CA 1
ATOM 810 C C . ILE A 1 100 ? 6.359 15.828 11.297 1 96.5 100 ILE A C 1
ATOM 812 O O . ILE A 1 100 ? 6.797 16.109 12.414 1 96.5 100 ILE A O 1
ATOM 816 N N . PHE A 1 101 ? 6.172 16.656 10.375 1 96.69 101 PHE A N 1
ATOM 817 C CA . PHE A 1 101 ? 6.758 18 10.461 1 96.69 101 PHE A CA 1
ATOM 818 C C . PHE A 1 101 ? 5.902 18.906 11.336 1 96.69 101 PHE A C 1
ATOM 820 O O . PHE A 1 101 ? 6.43 19.766 12.047 1 96.69 101 PHE A O 1
ATOM 827 N N . LYS A 1 102 ? 4.664 18.672 11.297 1 95.25 102 LYS A N 1
ATOM 828 C CA . LYS A 1 102 ? 3.783 19.391 12.211 1 95.25 102 LYS A CA 1
ATOM 829 C C . LYS A 1 102 ? 4.137 19.094 13.664 1 95.25 102 LYS A C 1
ATOM 831 O O . LYS A 1 102 ? 4.246 20.016 14.484 1 95.25 102 LYS A O 1
ATOM 836 N N . ASN A 1 103 ? 4.324 17.812 13.898 1 96.06 103 ASN A N 1
ATOM 837 C CA . ASN A 1 103 ? 4.688 17.406 15.258 1 96.06 103 ASN A CA 1
ATOM 838 C C . ASN A 1 103 ? 6.051 17.969 15.656 1 96.06 103 ASN A C 1
ATOM 840 O O . ASN A 1 103 ? 6.254 18.359 16.812 1 96.06 103 ASN A O 1
ATOM 844 N N . ALA A 1 104 ? 6.91 18 14.781 1 96.75 104 ALA A N 1
ATOM 845 C CA . ALA A 1 104 ? 8.25 18.516 15.047 1 96.75 104 ALA A CA 1
ATOM 846 C C . ALA A 1 104 ? 8.203 19.984 15.461 1 96.75 104 ALA A C 1
ATOM 848 O O . ALA A 1 104 ? 8.961 20.422 16.328 1 96.75 104 ALA A O 1
ATOM 849 N N . LEU A 1 105 ? 7.344 20.75 14.859 1 96.88 105 LEU A N 1
ATOM 850 C CA . LEU A 1 105 ? 7.242 22.188 15.102 1 96.88 105 LEU A CA 1
ATOM 851 C C . LEU A 1 105 ? 6.754 22.469 16.516 1 96.88 105 LEU A C 1
ATOM 853 O O . LEU A 1 105 ? 6.969 23.547 17.047 1 96.88 105 LEU A O 1
ATOM 857 N N . THR A 1 106 ? 6.098 21.516 17.141 1 94.44 106 THR A N 1
ATOM 858 C CA . THR A 1 106 ? 5.605 21.719 18.5 1 94.44 106 THR A CA 1
ATOM 859 C C . THR A 1 106 ? 6.762 21.734 19.484 1 94.44 106 THR A C 1
ATOM 861 O O . THR A 1 106 ? 6.613 22.219 20.609 1 94.44 106 THR A O 1
ATOM 864 N N . GLY A 1 107 ? 7.836 21.094 19.094 1 93.19 107 GLY A N 1
ATOM 865 C CA . GLY A 1 107 ? 8.977 20.969 20 1 93.19 107 GLY A CA 1
ATOM 866 C C . GLY A 1 107 ? 8.875 19.797 20.938 1 93.19 107 GLY A C 1
ATOM 867 O O . GLY A 1 107 ? 9.797 19.547 21.719 1 93.19 107 GLY A O 1
ATOM 868 N N . LEU A 1 108 ? 7.848 19.094 20.859 1 90.88 108 LEU A N 1
ATOM 869 C CA . LEU A 1 108 ? 7.66 17.922 21.719 1 90.88 108 LEU A CA 1
ATOM 870 C C . LEU A 1 108 ? 8.234 16.672 21.062 1 90.88 108 LEU A C 1
ATOM 872 O O . LEU A 1 108 ? 8.5 16.656 19.859 1 90.88 108 LEU A O 1
ATOM 876 N N . ASN A 1 109 ? 8.453 15.656 21.891 1 89.81 109 ASN A N 1
ATOM 877 C CA . ASN A 1 109 ? 9.055 14.414 21.406 1 89.81 109 ASN A CA 1
ATOM 878 C C . ASN A 1 109 ? 8 13.477 20.812 1 89.81 109 ASN A C 1
ATOM 880 O O . ASN A 1 109 ? 7.629 12.484 21.438 1 89.81 109 ASN A O 1
ATOM 884 N N . MET A 1 110 ? 7.68 13.797 19.594 1 91.38 110 MET A N 1
ATOM 885 C CA . MET A 1 110 ? 6.664 13.016 18.891 1 91.38 110 MET A CA 1
ATOM 886 C C . MET A 1 110 ? 7.074 12.758 17.453 1 91.38 110 MET A C 1
ATOM 888 O O . MET A 1 110 ? 7.391 13.688 16.719 1 91.38 110 MET A O 1
ATOM 892 N N . GLY A 1 111 ? 7 11.484 17.094 1 94.69 111 GLY A N 1
ATOM 893 C CA . GLY A 1 111 ? 7.102 11.164 15.68 1 94.69 111 GLY A CA 1
ATOM 894 C C . GLY A 1 111 ? 5.828 11.453 14.914 1 94.69 111 GLY A C 1
ATOM 895 O O . GLY A 1 111 ? 5.012 12.266 15.336 1 94.69 111 GLY A O 1
ATOM 896 N N . GLY A 1 112 ? 5.723 10.914 13.742 1 95.12 112 GLY A N 1
ATOM 897 C CA . GLY A 1 112 ? 4.543 11.172 12.93 1 95.12 112 GLY A CA 1
ATOM 898 C C . GLY A 1 112 ? 3.982 9.922 12.281 1 95.12 112 GLY A C 1
ATOM 899 O O . GLY A 1 112 ? 4.734 9.039 11.875 1 95.12 112 GLY A O 1
ATOM 900 N N . GLY A 1 113 ? 2.734 9.867 12.219 1 94.94 113 GLY A N 1
ATOM 901 C CA . GLY A 1 113 ? 2 8.789 11.578 1 94.94 113 GLY A CA 1
ATOM 902 C C . GLY A 1 113 ? 0.541 9.125 11.336 1 94.94 113 GLY A C 1
ATOM 903 O O . GLY A 1 113 ? 0.083 10.219 11.68 1 94.94 113 GLY A O 1
ATOM 904 N N . LYS A 1 114 ? -0.113 8.266 10.672 1 94 114 LYS A N 1
ATOM 905 C CA . LYS A 1 114 ? -1.54 8.406 10.406 1 94 114 LYS A CA 1
ATOM 906 C C . LYS A 1 114 ? -2.176 7.059 10.078 1 94 114 LYS A C 1
ATOM 908 O O . LYS A 1 114 ? -1.511 6.164 9.555 1 94 114 LYS A O 1
ATOM 913 N N . GLY A 1 115 ? -3.387 6.859 10.547 1 94.38 115 GLY A N 1
ATOM 914 C CA . GLY A 1 115 ? -4.156 5.672 10.211 1 94.38 115 GLY A CA 1
ATOM 915 C C . GLY A 1 115 ? -5.539 5.984 9.68 1 94.38 115 GLY A C 1
ATOM 916 O O . GLY A 1 115 ? -5.918 7.156 9.562 1 94.38 115 GLY A O 1
ATOM 917 N N . GLY A 1 116 ? -6.219 4.922 9.273 1 94.12 116 GLY A N 1
ATOM 918 C CA . GLY A 1 116 ? -7.566 5.148 8.773 1 94.12 116 GLY A CA 1
ATOM 919 C C . GLY A 1 116 ? -8.141 3.949 8.047 1 94.12 116 GLY A C 1
ATOM 920 O O . GLY A 1 116 ? -7.57 2.857 8.086 1 94.12 116 GLY A O 1
ATOM 921 N N . SER A 1 117 ? -9.336 4.168 7.508 1 96 117 SER A N 1
ATOM 922 C CA . SER A 1 117 ? -10.062 3.156 6.746 1 96 117 SER A CA 1
ATOM 923 C C . SER A 1 117 ? -10.977 3.799 5.707 1 96 117 SER A C 1
ATOM 925 O O . SER A 1 117 ? -11.344 4.969 5.84 1 96 117 SER A O 1
ATOM 927 N N . ASP A 1 118 ? -11.305 3.016 4.734 1 94.69 118 ASP A N 1
ATOM 928 C CA . ASP A 1 118 ? -12.227 3.475 3.703 1 94.69 118 ASP A CA 1
ATOM 929 C C . ASP A 1 118 ? -13.68 3.305 4.148 1 94.69 118 ASP A C 1
ATOM 931 O O . ASP A 1 118 ? -14.602 3.42 3.34 1 94.69 118 ASP A O 1
ATOM 935 N N . PHE A 1 119 ? -13.93 3.047 5.379 1 95.88 119 PHE A N 1
ATOM 936 C CA . PHE A 1 119 ? -15.266 2.969 5.965 1 95.88 119 PHE A CA 1
ATOM 937 C C . PHE A 1 119 ? -15.969 4.32 5.895 1 95.88 119 PHE A C 1
ATOM 939 O O . PHE A 1 119 ? -15.398 5.344 6.27 1 95.88 119 PHE A O 1
ATOM 946 N N . ASP A 1 120 ? -17.203 4.336 5.359 1 92.44 120 ASP A N 1
ATOM 947 C CA . ASP A 1 120 ? -18.047 5.531 5.32 1 92.44 120 ASP A CA 1
ATOM 948 C C . ASP A 1 120 ? -19.016 5.551 6.496 1 92.44 120 ASP A C 1
ATOM 950 O O . ASP A 1 120 ? -20.031 4.848 6.484 1 92.44 120 ASP A O 1
ATOM 954 N N . PRO A 1 121 ? -18.766 6.414 7.469 1 90.69 121 PRO A N 1
ATOM 955 C CA . PRO A 1 121 ? -19.656 6.457 8.625 1 90.69 121 PRO A CA 1
ATOM 956 C C . PRO A 1 121 ? -21 7.117 8.305 1 90.69 121 PRO A C 1
ATOM 958 O O . PRO A 1 121 ? -21.953 7.008 9.086 1 90.69 121 PRO A O 1
ATOM 961 N N . LYS A 1 122 ? -21.125 7.828 7.262 1 83.56 122 LYS A N 1
ATOM 962 C CA . LYS A 1 122 ? -22.344 8.547 6.922 1 83.56 122 LYS A CA 1
ATOM 963 C C . LYS A 1 122 ? -23.5 7.574 6.723 1 83.56 122 LYS A C 1
ATOM 965 O O . LYS A 1 122 ? -23.391 6.59 5.996 1 83.56 122 LYS A O 1
ATOM 970 N N . GLY A 1 123 ? -24.594 7.781 7.363 1 87.38 123 GLY A N 1
ATOM 971 C CA . GLY A 1 123 ? -25.797 6.98 7.215 1 87.38 123 GLY A CA 1
ATOM 972 C C . GLY A 1 123 ? -25.75 5.688 8 1 87.38 123 GLY A C 1
ATOM 973 O O . GLY A 1 123 ? -26.703 4.902 7.961 1 87.38 123 GLY A O 1
ATOM 974 N N . LYS A 1 124 ? -24.672 5.465 8.68 1 93 124 LYS A N 1
ATOM 975 C CA . LYS A 1 124 ? -24.562 4.258 9.5 1 93 124 LYS A CA 1
ATOM 976 C C . LYS A 1 124 ? -25.172 4.48 10.883 1 93 124 LYS A C 1
ATOM 978 O O . LYS A 1 124 ? -25.109 5.59 11.422 1 93 124 LYS A O 1
ATOM 983 N N . SER A 1 125 ? -25.734 3.436 11.422 1 95.12 125 SER A N 1
ATOM 984 C CA . SER A 1 125 ? -26.219 3.488 12.797 1 95.12 125 SER A CA 1
ATOM 985 C C . SER A 1 125 ? -25.047 3.471 13.789 1 95.12 125 SER A C 1
ATOM 987 O O . SER A 1 125 ? -23.938 3.102 13.438 1 95.12 125 SER A O 1
ATOM 989 N N . ASP A 1 126 ? -25.375 3.852 15.016 1 89.88 126 ASP A N 1
ATOM 990 C CA . ASP A 1 126 ? -24.359 3.771 16.078 1 89.88 126 ASP A CA 1
ATOM 991 C C . ASP A 1 126 ? -23.859 2.342 16.234 1 89.88 126 ASP A C 1
ATOM 993 O O . ASP A 1 126 ? -22.672 2.123 16.516 1 89.88 126 ASP A O 1
ATOM 997 N N . ASN A 1 127 ? -24.719 1.411 16.047 1 94 127 ASN A N 1
ATOM 998 C CA . ASN A 1 127 ? -24.344 0.009 16.188 1 94 127 ASN A CA 1
ATOM 999 C C . ASN A 1 127 ? -23.406 -0.435 15.078 1 94 127 ASN A C 1
ATOM 1001 O O . ASN A 1 127 ? -22.453 -1.187 15.328 1 94 127 ASN A O 1
ATOM 1005 N N . GLU A 1 128 ? -23.703 -0.025 13.906 1 94.94 128 GLU A N 1
ATOM 1006 C CA . GLU A 1 128 ? -22.812 -0.341 12.797 1 94.94 128 GLU A CA 1
ATOM 1007 C C . GLU A 1 128 ? -21.438 0.259 13.008 1 94.94 128 GLU A C 1
ATOM 1009 O O . GLU A 1 128 ? -20.422 -0.408 12.781 1 94.94 128 GLU A O 1
ATOM 1014 N N . ILE A 1 129 ? -21.406 1.471 13.484 1 93.19 129 ILE A N 1
ATOM 1015 C CA . ILE A 1 129 ? -20.156 2.158 13.734 1 93.19 129 ILE A CA 1
ATOM 1016 C C . ILE A 1 129 ? -19.375 1.429 14.828 1 93.19 129 ILE A C 1
ATOM 1018 O O . ILE A 1 129 ? -18.172 1.212 14.711 1 93.19 129 ILE A O 1
ATOM 1022 N N . ARG A 1 130 ? -20.062 1.019 15.828 1 93.44 130 ARG A N 1
ATOM 1023 C CA . ARG A 1 130 ? -19.422 0.305 16.922 1 93.44 130 ARG A CA 1
ATOM 1024 C C . ARG A 1 130 ? -18.828 -1.021 16.453 1 93.44 130 ARG A C 1
ATOM 1026 O O . ARG A 1 130 ? -17.703 -1.377 16.812 1 93.44 130 ARG A O 1
ATOM 1033 N N . ARG A 1 131 ? -19.562 -1.757 15.633 1 95.12 131 ARG A N 1
ATOM 1034 C CA . ARG A 1 131 ? -19.094 -3.043 15.141 1 95.12 131 ARG A CA 1
ATOM 1035 C C . ARG A 1 131 ? -17.875 -2.863 14.242 1 95.12 131 ARG A C 1
ATOM 1037 O O . ARG A 1 131 ? -16.906 -3.629 14.336 1 95.12 131 ARG A O 1
ATOM 1044 N N . PHE A 1 132 ? -17.953 -1.851 13.414 1 96.19 132 PHE A N 1
ATOM 1045 C CA . PHE A 1 132 ? -16.797 -1.562 12.562 1 96.19 132 PHE A CA 1
ATOM 1046 C C . PHE A 1 132 ? -15.578 -1.21 13.406 1 96.19 132 PHE A C 1
ATOM 1048 O O . PHE A 1 132 ? -14.492 -1.752 13.195 1 96.19 132 PHE A O 1
ATOM 1055 N N . CYS A 1 133 ? -15.727 -0.291 14.352 1 93.44 133 CYS A N 1
ATOM 1056 C CA . CYS A 1 133 ? -14.609 0.17 15.172 1 93.44 133 CYS A CA 1
ATOM 1057 C C . CYS A 1 133 ? -14 -0.983 15.961 1 93.44 133 CYS A C 1
ATOM 1059 O O . CYS A 1 133 ? -12.773 -1.068 16.094 1 93.44 133 CYS A O 1
ATOM 1061 N N . ALA A 1 134 ? -14.867 -1.865 16.453 1 93.38 134 ALA A N 1
ATOM 1062 C CA . ALA A 1 134 ? -14.359 -3.023 17.188 1 93.38 134 ALA A CA 1
ATOM 1063 C C . ALA A 1 134 ? -13.5 -3.908 16.297 1 93.38 134 ALA A C 1
ATOM 1065 O O . ALA A 1 134 ? -12.414 -4.336 16.688 1 93.38 134 ALA A O 1
ATOM 1066 N N . SER A 1 135 ? -14.0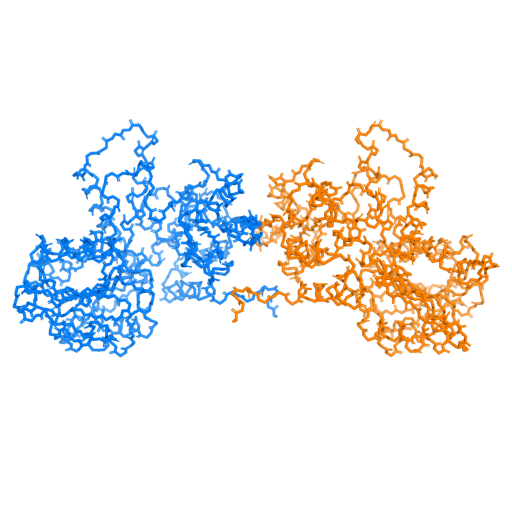39 -4.195 15.117 1 94.81 135 SER A N 1
ATOM 1067 C CA . SER A 1 135 ? -13.297 -5.02 14.164 1 94.81 135 SER A CA 1
ATOM 1068 C C . SER A 1 135 ? -12 -4.34 13.742 1 94.81 135 SER A C 1
ATOM 1070 O O . SER A 1 135 ? -10.945 -4.977 13.703 1 94.81 135 SER A O 1
ATOM 1072 N N . PHE A 1 136 ? -12.07 -3.045 13.453 1 95.12 136 PHE A N 1
ATOM 1073 C CA . PHE A 1 136 ? -10.906 -2.26 13.055 1 95.12 136 PHE A CA 1
ATOM 1074 C C . PHE A 1 136 ? -9.828 -2.299 14.133 1 95.12 136 PHE A C 1
ATOM 1076 O O . PHE A 1 136 ? -8.664 -2.562 13.844 1 95.12 136 PHE A O 1
ATOM 1083 N N . MET A 1 137 ? -10.219 -2.107 15.352 1 91.81 137 MET A N 1
ATOM 1084 C CA . MET A 1 137 ? -9.273 -2.029 16.453 1 91.81 137 MET A CA 1
ATOM 1085 C C . MET A 1 137 ? -8.695 -3.406 16.781 1 91.81 137 MET A C 1
ATOM 1087 O O . MET A 1 137 ? -7.559 -3.52 17.234 1 91.81 137 MET A O 1
ATOM 1091 N N . SER A 1 138 ? -9.477 -4.422 16.578 1 90.62 138 SER A N 1
ATOM 1092 C CA . SER A 1 138 ? -8.969 -5.773 16.797 1 90.62 138 SER A CA 1
ATOM 1093 C C . SER A 1 138 ? -7.762 -6.062 15.914 1 90.62 138 SER A C 1
ATOM 1095 O O . SER A 1 138 ? -6.848 -6.785 16.328 1 90.62 138 SER A O 1
ATOM 1097 N N . GLU A 1 139 ? -7.77 -5.5 14.734 1 90.75 139 GLU A N 1
ATOM 1098 C CA . GLU A 1 139 ? -6.648 -5.691 13.82 1 90.75 139 GLU A CA 1
ATOM 1099 C C . GLU A 1 139 ? -5.531 -4.695 14.102 1 90.75 139 GLU A C 1
ATOM 1101 O O . GLU A 1 139 ? -4.367 -5.078 14.234 1 90.75 139 GLU A O 1
ATOM 1106 N N . LEU A 1 140 ? -5.875 -3.426 14.273 1 88.81 140 LEU A N 1
ATOM 1107 C CA . LEU A 1 140 ? -4.887 -2.379 14.508 1 88.81 140 LEU A CA 1
ATOM 1108 C C . LEU A 1 140 ? -4.176 -2.592 15.844 1 88.81 140 LEU A C 1
ATOM 1110 O O . LEU A 1 140 ? -2.982 -2.305 15.969 1 88.81 140 LEU A O 1
ATOM 1114 N N . GLY A 1 141 ? -4.863 -3.066 16.828 1 86.5 141 GLY A N 1
ATOM 1115 C CA . GLY A 1 141 ? -4.328 -3.24 18.172 1 86.5 141 GLY A CA 1
ATOM 1116 C C . GLY A 1 141 ? -3.084 -4.109 18.203 1 86.5 141 GLY A C 1
ATOM 1117 O O . GLY A 1 141 ? -2.248 -3.967 19.094 1 86.5 141 GLY A O 1
ATOM 1118 N N . LYS A 1 142 ? -2.885 -4.926 17.172 1 78.25 142 LYS A N 1
ATOM 1119 C CA . LYS A 1 142 ? -1.743 -5.832 17.078 1 78.25 142 LYS A CA 1
ATOM 1120 C C . LYS A 1 142 ? -0.47 -5.07 16.719 1 78.25 142 LYS A C 1
ATOM 1122 O O . LYS A 1 142 ? 0.634 -5.605 16.844 1 78.25 142 LYS A O 1
ATOM 1127 N N . HIS A 1 143 ? -0.651 -3.791 16.344 1 79.19 143 HIS A N 1
ATOM 1128 C CA . HIS A 1 143 ? 0.472 -3.102 15.727 1 79.19 143 HIS A CA 1
ATOM 1129 C C . HIS A 1 143 ? 0.777 -1.789 16.438 1 79.19 143 HIS A C 1
ATOM 1131 O O . HIS A 1 143 ? 1.692 -1.062 16.047 1 79.19 143 HIS A O 1
ATOM 1137 N N . ILE A 1 144 ? 0.049 -1.499 17.516 1 76.94 144 ILE A N 1
ATOM 1138 C CA . ILE A 1 144 ? 0.23 -0.224 18.203 1 76.94 144 ILE A CA 1
ATOM 1139 C C . ILE A 1 144 ? 0.572 -0.471 19.672 1 76.94 144 ILE A C 1
ATOM 1141 O O . ILE A 1 144 ? 0.397 -1.582 20.172 1 76.94 144 ILE A O 1
ATOM 1145 N N . GLY A 1 145 ? 1.199 0.478 20.312 1 69.62 145 GLY A N 1
ATOM 1146 C CA . GLY A 1 145 ? 1.565 0.447 21.719 1 69.62 145 GLY A CA 1
ATOM 1147 C C . GLY A 1 145 ? 2.018 1.794 22.25 1 69.62 145 GLY A C 1
ATOM 1148 O O . GLY A 1 145 ? 2.408 2.672 21.484 1 69.62 145 GLY A O 1
ATOM 1149 N N . ALA A 1 146 ? 1.962 1.979 23.5 1 64.44 146 ALA A N 1
ATOM 1150 C CA . ALA A 1 146 ? 2.197 3.252 24.172 1 64.44 146 ALA A CA 1
ATOM 1151 C C . ALA A 1 146 ? 3.59 3.789 23.859 1 64.44 146 ALA A C 1
ATOM 1153 O O . ALA A 1 146 ? 3.787 5.004 23.766 1 64.44 146 ALA A O 1
ATOM 1154 N N . ASP A 1 147 ? 4.449 2.922 23.547 1 66.44 147 ASP A N 1
ATOM 1155 C CA . ASP A 1 147 ? 5.824 3.373 23.359 1 66.44 147 ASP A CA 1
ATOM 1156 C C . ASP A 1 147 ? 6.211 3.33 21.875 1 66.44 147 ASP A C 1
ATOM 1158 O O . ASP A 1 147 ? 7.328 3.705 21.516 1 66.44 147 ASP A O 1
ATOM 1162 N N . ILE A 1 148 ? 5.324 2.975 21.016 1 71.69 148 ILE A N 1
ATOM 1163 C CA . ILE A 1 148 ? 5.676 2.773 19.609 1 71.69 148 ILE A CA 1
ATOM 1164 C C . ILE A 1 148 ? 4.793 3.645 18.719 1 71.69 148 ILE A C 1
ATOM 1166 O O . ILE A 1 148 ? 5.293 4.418 17.906 1 71.69 148 ILE A O 1
ATOM 1170 N N . ASP A 1 149 ? 3.607 3.57 19.031 1 79.75 149 ASP A N 1
ATOM 1171 C CA . ASP A 1 149 ? 2.623 4.164 18.141 1 79.75 149 ASP A CA 1
ATOM 1172 C C . ASP A 1 149 ? 1.345 4.531 18.891 1 79.75 149 ASP A C 1
ATOM 1174 O O . ASP A 1 149 ? 0.649 3.654 19.406 1 79.75 149 ASP A O 1
ATOM 1178 N N . VAL A 1 150 ? 1.063 5.73 18.984 1 66.81 150 VAL A N 1
ATOM 1179 C CA . VAL A 1 150 ? -0.079 6.227 19.75 1 66.81 150 VAL A CA 1
ATOM 1180 C C . VAL A 1 150 ? -1.074 6.902 18.812 1 66.81 150 VAL A C 1
ATOM 1182 O O . VAL A 1 150 ? -0.977 8.102 18.562 1 66.81 150 VAL A O 1
ATOM 1185 N N . PRO A 1 151 ? -2.035 6.074 18.406 1 61.44 151 PRO A N 1
ATOM 1186 C CA . PRO A 1 151 ? -3.072 6.711 17.594 1 61.44 151 PRO A CA 1
ATOM 1187 C C . PRO A 1 151 ? -3.928 7.691 18.406 1 61.44 151 PRO A C 1
ATOM 1189 O O . PRO A 1 151 ? -3.982 7.609 19.625 1 61.44 151 PRO A O 1
ATOM 1192 N N . ALA A 1 152 ? -4.293 8.766 17.922 1 55.88 152 ALA A N 1
ATOM 1193 C CA . ALA A 1 152 ? -5.199 9.695 18.594 1 55.88 152 ALA A CA 1
ATOM 1194 C C . ALA A 1 152 ? -6.535 9.773 17.859 1 55.88 152 ALA A C 1
ATOM 1196 O O . ALA A 1 152 ? -6.594 9.633 16.641 1 55.88 152 ALA A O 1
ATOM 1197 N N . GLY A 1 153 ? -7.652 9.422 18.688 1 44.72 153 GLY A N 1
ATOM 1198 C CA . GLY A 1 153 ? -8.945 9.68 18.078 1 44.72 153 GLY A CA 1
ATOM 1199 C C . GLY A 1 153 ? -9.156 11.133 17.703 1 44.72 153 GLY A C 1
ATOM 1200 O O . GLY A 1 153 ? -8.656 12.031 18.391 1 44.72 153 GLY A O 1
ATOM 1201 N N . ASP A 1 154 ? -9.273 11.383 16.531 1 42.47 154 ASP A N 1
ATOM 1202 C CA . ASP A 1 154 ? -9.648 12.781 16.312 1 42.47 154 ASP A CA 1
ATOM 1203 C C . ASP A 1 154 ? -10.695 13.234 17.328 1 42.47 154 ASP A C 1
ATOM 1205 O O . ASP A 1 154 ? -10.594 14.336 17.875 1 42.47 154 ASP A O 1
ATOM 1209 N N . ILE A 1 155 ? -11.906 12.562 17.266 1 35.88 155 ILE A N 1
ATOM 1210 C CA . ILE A 1 155 ? -13.062 13.016 18.031 1 35.88 155 ILE A CA 1
ATOM 1211 C C . ILE A 1 155 ? -13.297 12.078 19.219 1 35.88 155 ILE A C 1
ATOM 1213 O O . ILE A 1 155 ? -13.367 10.859 19.047 1 35.88 155 ILE A O 1
ATOM 1217 N N . GLY A 1 156 ? -13.414 12.445 20.531 1 34.5 156 GLY A N 1
ATOM 1218 C CA . GLY A 1 156 ? -14.062 12.008 21.766 1 34.5 156 GLY A CA 1
ATOM 1219 C C . GLY A 1 156 ? -13.234 11.016 22.562 1 34.5 156 GLY A C 1
ATOM 1220 O O . GLY A 1 156 ? -13.789 10.133 23.219 1 34.5 156 GLY A O 1
ATOM 1221 N N . THR A 1 157 ? -12.016 10.93 22.5 1 36.28 157 THR A N 1
ATOM 1222 C CA . THR A 1 157 ? -11.344 9.859 23.219 1 36.28 157 THR A CA 1
ATOM 1223 C C . THR A 1 157 ? -11.43 10.078 24.719 1 36.28 157 THR A C 1
ATOM 1225 O O . THR A 1 157 ? -11.391 11.219 25.188 1 36.28 157 THR A O 1
ATOM 1228 N N . TRP A 1 158 ? -11.609 9.062 25.594 1 31.97 158 TRP A N 1
ATOM 1229 C CA . TRP A 1 158 ? -11.57 8.891 27.047 1 31.97 158 TRP A CA 1
ATOM 1230 C C . TRP A 1 158 ? -10.156 9.102 27.578 1 31.97 158 TRP A C 1
ATOM 1232 O O . TRP A 1 158 ? -9.203 8.539 27.047 1 31.97 158 TRP A O 1
ATOM 1242 N N . GLY A 1 159 ? -9.977 10.188 28.562 1 38.22 159 GLY A N 1
ATOM 1243 C CA . GLY A 1 159 ? -8.773 10.469 29.312 1 38.22 159 GLY A CA 1
ATOM 1244 C C . GLY A 1 159 ? -7.949 11.602 28.719 1 38.22 159 GLY A C 1
ATOM 1245 O O . GLY A 1 159 ? -6.758 11.727 29 1 38.22 159 GLY A O 1
ATOM 1246 N N . GLY A 1 160 ? -8.531 12.125 27.828 1 47.94 160 GLY A N 1
ATOM 1247 C CA . GLY A 1 160 ? -7.816 13.195 27.156 1 47.94 160 GLY A CA 1
ATOM 1248 C C . GLY A 1 160 ? -7.578 14.406 28.047 1 47.94 160 GLY A C 1
ATOM 1249 O O . GLY A 1 160 ? -8.219 14.547 29.094 1 47.94 160 GLY A O 1
ATOM 1250 N N . SER A 1 161 ? -6.34 14.977 28.109 1 51.47 161 SER A N 1
ATOM 1251 C CA . SER A 1 161 ? -6 16.219 28.797 1 51.47 161 SER A CA 1
ATOM 1252 C C . SER A 1 161 ? -7.133 17.234 28.703 1 51.47 161 SER A C 1
ATOM 1254 O O . SER A 1 161 ? -7.906 17.219 27.734 1 51.47 161 SER A O 1
ATOM 1256 N N . LEU A 1 162 ? -7.289 17.969 29.844 1 60.59 162 LEU A N 1
ATOM 1257 C CA . LEU A 1 162 ? -8.148 19.141 29.844 1 60.59 162 LEU A CA 1
ATOM 1258 C C . LEU A 1 162 ? -7.75 20.109 28.734 1 60.59 162 LEU A C 1
ATOM 1260 O O . LEU A 1 162 ? -6.578 20.172 28.344 1 60.59 162 LEU A O 1
ATOM 1264 N N . ILE A 1 163 ? -8.688 20.688 27.875 1 73.19 163 ILE A N 1
ATOM 1265 C CA . ILE A 1 163 ? -8.602 21.703 26.828 1 73.19 163 ILE A CA 1
ATOM 1266 C C . ILE A 1 163 ? -8.336 21.031 25.484 1 73.19 163 ILE A C 1
ATOM 1268 O O . ILE A 1 163 ? -7.895 21.672 24.531 1 73.19 163 ILE A O 1
ATOM 1272 N N . ARG A 1 164 ? -8.492 19.781 25.391 1 79.5 164 ARG A N 1
ATOM 1273 C CA . ARG A 1 164 ? -8.234 19.094 24.125 1 79.5 164 ARG A CA 1
ATOM 1274 C C . ARG A 1 164 ? -9.18 19.594 23.031 1 79.5 164 ARG A C 1
ATOM 1276 O O . ARG A 1 164 ? -8.742 19.906 21.922 1 79.5 164 ARG A O 1
ATOM 1283 N N . PRO A 1 165 ? -10.391 19.844 23.344 1 82.81 165 PRO A N 1
ATOM 1284 C CA . PRO A 1 165 ? -11.289 20.328 22.297 1 82.81 165 PRO A CA 1
ATOM 1285 C C . PRO A 1 165 ? -10.953 21.75 21.844 1 82.81 165 PRO A C 1
ATOM 1287 O O . PRO A 1 165 ? -11.133 22.078 20.672 1 82.81 165 PRO A O 1
ATOM 1290 N N . GLU A 1 166 ? -10.391 22.484 22.75 1 92.12 166 GLU A N 1
ATOM 1291 C CA . GLU A 1 166 ? -10.133 23.906 22.516 1 92.12 166 GLU A CA 1
ATOM 1292 C C . GLU A 1 166 ? -8.797 24.109 21.812 1 92.12 166 GLU A C 1
ATOM 1294 O O . GLU A 1 166 ? -8.562 25.156 21.188 1 92.12 166 GLU A O 1
ATOM 1299 N N . ALA A 1 167 ? -7.984 23.141 21.891 1 94.44 167 ALA A N 1
ATOM 1300 C CA . ALA A 1 167 ? -6.547 23.328 21.703 1 94.44 167 ALA A CA 1
ATOM 1301 C C . ALA A 1 167 ? -6.25 23.828 20.297 1 94.44 167 ALA A C 1
ATOM 1303 O O . ALA A 1 167 ? -5.441 24.75 20.109 1 94.44 167 ALA A O 1
ATOM 1304 N N . THR A 1 168 ? -6.824 23.297 19.297 1 95.31 168 THR A N 1
ATOM 1305 C CA . THR A 1 168 ? -6.531 23.703 17.922 1 95.31 168 THR A CA 1
ATOM 1306 C C . THR A 1 168 ? -7 25.141 17.672 1 95.31 168 THR A C 1
ATOM 1308 O O . THR A 1 168 ? -6.25 25.953 17.156 1 95.31 168 THR A O 1
ATOM 1311 N N . GLY A 1 169 ? -8.211 25.438 18.094 1 97.62 169 GLY A N 1
ATOM 1312 C CA . GLY A 1 169 ? -8.75 26.781 17.922 1 97.62 169 GLY A CA 1
ATOM 1313 C C . GLY A 1 169 ? -7.98 27.828 18.703 1 97.62 169 GLY 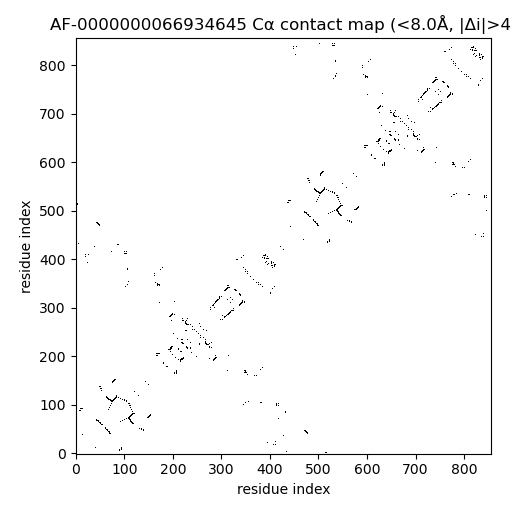A C 1
ATOM 1314 O O . GLY A 1 169 ? -7.602 28.859 18.156 1 97.62 169 GLY A O 1
ATOM 1315 N N . TYR A 1 170 ? -7.777 27.547 19.984 1 98.06 170 TYR A N 1
ATOM 1316 C CA . TYR A 1 170 ? -6.969 28.438 20.797 1 98.06 170 TYR A CA 1
ATOM 1317 C C . TYR A 1 170 ? -5.586 28.625 20.188 1 98.06 170 T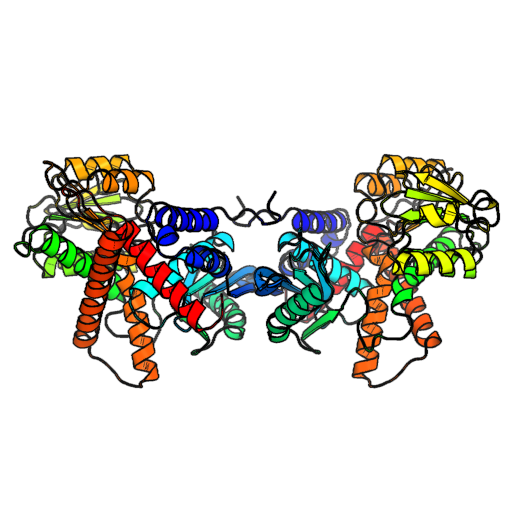YR A C 1
ATOM 1319 O O . TYR A 1 170 ? -5.082 29.75 20.125 1 98.06 170 TYR A O 1
ATOM 1327 N N . GLY A 1 171 ? -5.039 27.516 19.766 1 98.19 171 GLY A N 1
ATOM 1328 C CA . GLY A 1 171 ? -3.699 27.547 19.203 1 98.19 171 GLY A CA 1
ATOM 1329 C C . GLY A 1 171 ? -3.568 28.469 18.016 1 98.19 171 GLY A C 1
ATOM 1330 O O . GLY A 1 171 ? -2.605 29.234 17.906 1 98.19 171 GLY A O 1
ATOM 1331 N N . VAL A 1 172 ? -4.488 28.406 17.109 1 98.62 172 VAL A N 1
ATOM 1332 C CA . VAL A 1 172 ? -4.469 29.266 15.93 1 98.62 172 VAL A CA 1
ATOM 1333 C C . VAL A 1 172 ? -4.473 30.734 16.359 1 98.62 172 VAL A C 1
ATOM 1335 O O . VAL A 1 172 ? -3.713 31.547 15.82 1 98.62 172 VAL A O 1
ATOM 1338 N N . VAL A 1 173 ? -5.297 31.016 17.312 1 98.81 173 VAL A N 1
ATOM 1339 C CA . VAL A 1 173 ? -5.445 32.375 17.766 1 98.81 173 VAL A CA 1
ATOM 1340 C C . VAL A 1 173 ? -4.16 32.844 18.469 1 98.81 173 VAL A C 1
ATOM 1342 O O . VAL A 1 173 ? -3.701 33.969 18.266 1 98.81 173 VAL A O 1
ATOM 1345 N N . TYR A 1 174 ? -3.576 32 19.281 1 98.75 174 TYR A N 1
ATOM 1346 C CA . TYR A 1 174 ? -2.312 32.312 19.922 1 98.75 174 TYR A CA 1
ATOM 1347 C C . TYR A 1 174 ? -1.221 32.594 18.891 1 98.75 174 TYR A C 1
ATOM 1349 O O . TYR A 1 174 ? -0.424 33.5 19.047 1 98.75 174 TYR A O 1
ATOM 1357 N N . TYR A 1 175 ? -1.158 31.781 17.875 1 98.81 175 TYR A N 1
ATOM 1358 C CA . TYR A 1 175 ? -0.181 31.969 16.797 1 98.81 175 TYR A CA 1
ATOM 1359 C C . TYR A 1 175 ? -0.346 33.312 16.141 1 98.81 175 TYR A C 1
ATOM 1361 O O . TYR A 1 175 ? 0.632 34.062 15.938 1 98.81 175 TYR A O 1
ATOM 1369 N N . VAL A 1 176 ? -1.541 33.688 15.812 1 98.88 176 VAL A N 1
ATOM 1370 C CA . VAL A 1 176 ? -1.837 34.938 15.125 1 98.88 176 VAL A CA 1
ATOM 1371 C C . VAL A 1 176 ? -1.52 36.125 16.047 1 98.88 176 VAL A C 1
ATOM 1373 O O . VAL A 1 176 ? -1.066 37.156 15.578 1 98.88 176 VAL A O 1
ATOM 1376 N N . GLU A 1 177 ? -1.792 35.938 17.312 1 98.69 177 GLU A N 1
ATOM 1377 C CA . GLU A 1 177 ? -1.432 37 18.266 1 98.69 177 GLU A CA 1
ATOM 1378 C C . GLU A 1 177 ? 0.042 37.375 18.141 1 98.69 177 GLU A C 1
ATOM 1380 O O . GLU A 1 177 ? 0.392 38.531 18.172 1 98.69 177 GLU A O 1
ATOM 1385 N N . HIS A 1 178 ? 0.877 36.406 17.984 1 98.62 178 HIS A N 1
ATOM 1386 C CA . HIS A 1 178 ? 2.305 36.656 17.828 1 98.62 178 HIS A CA 1
ATOM 1387 C C . HIS A 1 178 ? 2.609 37.281 16.484 1 98.62 178 HIS A C 1
ATOM 1389 O O . HIS A 1 178 ? 3.527 38.125 16.375 1 98.62 178 HIS A O 1
ATOM 1395 N N . MET A 1 179 ? 1.854 36.906 15.422 1 98.75 179 MET A N 1
ATOM 1396 C CA . MET A 1 179 ? 1.985 37.594 14.133 1 98.75 179 MET A CA 1
ATOM 1397 C C . MET A 1 179 ? 1.692 39.094 14.266 1 98.75 179 MET A C 1
ATOM 1399 O O . MET A 1 179 ? 2.463 39.906 13.781 1 98.75 179 MET A O 1
ATOM 1403 N N . ILE A 1 180 ? 0.598 39.406 14.922 1 98.75 180 ILE A N 1
ATOM 1404 C CA . ILE A 1 180 ? 0.152 40.781 15.078 1 98.75 180 ILE A CA 1
ATOM 1405 C C . ILE A 1 180 ? 1.191 41.562 15.867 1 98.75 180 ILE A C 1
ATOM 1407 O O . ILE A 1 180 ? 1.574 42.688 15.477 1 98.75 180 ILE A O 1
ATOM 1411 N N . LYS A 1 181 ? 1.613 40.969 16.922 1 98.5 181 LYS A N 1
ATOM 1412 C CA . LYS A 1 181 ? 2.604 41.625 17.781 1 98.5 181 LYS A CA 1
ATOM 1413 C C . LYS A 1 181 ? 3.885 41.906 17 1 98.5 181 LYS A C 1
ATOM 1415 O O . LYS A 1 181 ? 4.43 43 17.078 1 98.5 181 LYS A O 1
ATOM 1420 N N . TYR A 1 182 ? 4.379 40.969 16.281 1 98.12 182 TYR A N 1
ATOM 1421 C CA . TYR A 1 182 ? 5.605 41.125 15.5 1 98.12 182 TYR A CA 1
ATOM 1422 C C . TYR A 1 182 ? 5.43 42.188 14.43 1 98.12 182 TYR A C 1
ATOM 1424 O O . TYR A 1 182 ? 6.262 43.094 14.305 1 98.12 182 TYR A O 1
ATOM 1432 N N . ALA A 1 183 ? 4.348 42.094 13.672 1 97.75 183 ALA A N 1
ATOM 1433 C CA . ALA A 1 183 ? 4.121 43 12.531 1 97.75 183 ALA A CA 1
ATOM 1434 C C . ALA A 1 183 ? 3.947 44.438 12.984 1 97.75 183 ALA A C 1
ATOM 1436 O O . ALA A 1 183 ? 4.297 45.375 12.25 1 97.75 183 ALA A O 1
ATOM 1437 N N . SER A 1 184 ? 3.477 44.656 14.227 1 96.94 184 SER A N 1
ATOM 1438 C CA . SER A 1 184 ? 3.182 46 14.719 1 96.94 184 SER A CA 1
ATOM 1439 C C . SER A 1 184 ? 4.301 46.5 15.609 1 96.94 184 SER A C 1
ATOM 1441 O O . SER A 1 184 ? 4.195 47.594 16.172 1 96.94 184 SER A O 1
ATOM 1443 N N . GLY A 1 185 ? 5.27 45.688 15.797 1 95.94 185 GLY A N 1
ATOM 1444 C CA . GLY A 1 185 ? 6.324 46.031 16.734 1 95.94 185 GLY A CA 1
ATOM 1445 C C . GLY A 1 185 ? 5.879 46.031 18.172 1 95.94 185 GLY A C 1
ATOM 1446 O O . GLY A 1 185 ? 6.398 46.781 19 1 95.94 185 GLY A O 1
ATOM 1447 N N . GLY A 1 186 ? 4.84 45.312 18.375 1 96.25 186 GLY A N 1
ATOM 1448 C CA . GLY A 1 186 ? 4.367 45.125 19.734 1 96.25 186 GLY A CA 1
ATOM 1449 C C . GLY A 1 186 ? 3.254 46.094 20.109 1 96.25 186 GLY A C 1
ATOM 1450 O O . GLY A 1 186 ? 2.787 46.094 21.25 1 96.25 186 GLY A O 1
ATOM 1451 N N . THR A 1 187 ? 2.688 46.75 19.203 1 96.94 187 THR A N 1
ATOM 1452 C CA . THR A 1 187 ? 1.763 47.844 19.547 1 96.94 187 THR A CA 1
ATOM 1453 C C . THR A 1 187 ? 0.316 47.375 19.375 1 96.94 187 THR A C 1
ATOM 1455 O O . THR A 1 187 ? -0.609 48.031 19.859 1 96.94 187 THR A O 1
ATOM 1458 N N . GLU A 1 188 ? 0.137 46.312 18.625 1 97.81 188 GLU A N 1
ATOM 1459 C CA . GLU A 1 188 ? -1.226 45.875 18.359 1 97.81 188 GLU A CA 1
ATOM 1460 C C . GLU A 1 188 ? -1.466 44.469 18.938 1 97.81 188 GLU A C 1
ATOM 1462 O O . GLU A 1 188 ? -0.518 43.781 19.297 1 97.81 188 GLU A O 1
ATOM 1467 N N . SER A 1 189 ? -2.695 44.156 19.172 1 97.88 189 SER A N 1
ATOM 1468 C CA . SER A 1 189 ? -3.229 42.844 19.594 1 97.88 189 SER A CA 1
ATOM 1469 C C . SER A 1 189 ? -4.527 42.531 18.859 1 97.88 189 SER A C 1
ATOM 1471 O O . SER A 1 189 ? -4.867 43.156 17.875 1 97.88 189 SER A O 1
ATOM 1473 N N . PHE A 1 190 ? -5.227 41.562 19.312 1 98.25 190 PHE A N 1
ATOM 1474 C CA . PHE A 1 190 ? -6.516 41.219 18.719 1 98.25 190 PHE A CA 1
ATOM 1475 C C . PHE A 1 190 ? -7.551 42.312 19.031 1 98.25 190 PHE A C 1
ATOM 1477 O O . PHE A 1 190 ? -8.617 42.344 18.406 1 98.25 190 PHE A O 1
ATOM 1484 N N . ALA A 1 191 ? -7.227 43.094 20.016 1 98.19 191 ALA A N 1
ATOM 1485 C CA . ALA A 1 191 ? -8.188 44.094 20.438 1 98.19 191 ALA A CA 1
ATOM 1486 C C . ALA A 1 191 ? -8.562 45 19.266 1 98.19 191 ALA A C 1
ATOM 1488 O O . ALA A 1 191 ? -7.695 45.625 18.625 1 98.19 191 ALA A O 1
ATOM 1489 N N . GLY A 1 192 ? -9.898 45.031 19 1 97.69 192 GLY A N 1
ATOM 1490 C CA . GLY A 1 192 ? -10.414 45.906 17.969 1 97.69 192 GLY A CA 1
ATOM 1491 C C . GLY A 1 192 ? -10.328 45.312 16.578 1 97.69 192 GLY A C 1
ATOM 1492 O O . GLY A 1 192 ? -10.805 45.938 15.609 1 97.69 192 GLY A O 1
ATOM 1493 N N . LYS A 1 193 ? -9.781 44.188 16.422 1 98.44 193 LYS A N 1
ATOM 1494 C CA . LYS A 1 193 ? -9.617 43.594 15.094 1 98.44 193 LYS A CA 1
ATOM 1495 C C . LYS A 1 193 ? -10.875 42.875 14.656 1 98.44 193 LYS A C 1
ATOM 1497 O O . LYS A 1 193 ? -11.516 42.188 15.469 1 98.44 193 LYS A O 1
ATOM 1502 N N . ARG A 1 194 ? -11.242 42.969 13.43 1 98.75 194 ARG A N 1
ATOM 1503 C CA . ARG A 1 194 ? -12.32 42.188 12.812 1 98.75 194 ARG A CA 1
ATOM 1504 C C . ARG A 1 194 ? -11.797 40.875 12.242 1 98.75 194 ARG A C 1
ATOM 1506 O O . ARG A 1 194 ? -10.82 40.875 11.484 1 98.75 194 ARG A O 1
ATOM 1513 N N . VAL A 1 195 ? -12.414 39.781 12.656 1 98.88 195 VAL A N 1
ATOM 1514 C CA . VAL A 1 195 ? -11.883 38.469 12.344 1 98.88 195 VAL A CA 1
ATOM 1515 C C . VAL A 1 195 ? -12.938 37.656 11.609 1 98.88 195 VAL A C 1
ATOM 1517 O O . VAL A 1 195 ? -14.031 37.438 12.125 1 98.88 195 VAL A O 1
ATOM 1520 N N . ALA A 1 196 ? -12.617 37.219 10.375 1 98.88 196 ALA A N 1
ATOM 1521 C CA . ALA A 1 196 ? -13.461 36.281 9.633 1 98.88 196 ALA A CA 1
ATOM 1522 C C . ALA A 1 196 ? -13.047 34.844 9.891 1 98.88 196 ALA A C 1
ATOM 1524 O O . ALA A 1 196 ? -11.859 34.5 9.812 1 98.88 196 ALA A O 1
ATOM 1525 N N . ILE A 1 197 ? -13.977 34 10.258 1 98.81 197 ILE A N 1
ATOM 1526 C CA . ILE A 1 197 ? -13.734 32.594 10.492 1 98.81 197 ILE A CA 1
ATOM 1527 C C . ILE A 1 197 ? -14.695 31.75 9.641 1 98.81 197 ILE A C 1
ATOM 1529 O O . ILE A 1 197 ? -15.875 32.094 9.523 1 98.81 197 ILE A O 1
ATOM 1533 N N . SER A 1 198 ? -14.148 30.812 8.961 1 98.56 198 SER A N 1
ATOM 1534 C CA . SER A 1 198 ? -15 29.797 8.344 1 98.56 198 SER A CA 1
ATOM 1535 C C . SER A 1 198 ? -15.109 28.562 9.219 1 98.56 198 SER A C 1
ATOM 1537 O O . SER A 1 198 ? -14.258 28.328 10.07 1 98.56 198 SER A O 1
ATOM 1539 N N . GLY A 1 199 ? -16.141 27.797 9 1 96.81 199 GLY A N 1
ATOM 1540 C CA . GLY A 1 199 ? -16.391 26.609 9.812 1 96.81 199 GLY A CA 1
ATOM 1541 C C . GLY A 1 199 ? -17.25 26.891 11.031 1 96.81 199 GLY A C 1
ATOM 1542 O O . GLY A 1 199 ? -17.359 28.047 11.461 1 96.81 199 GLY A O 1
ATOM 1543 N N . SER A 1 200 ? -17.844 25.891 11.523 1 96.12 200 SER A N 1
ATOM 1544 C CA . SER A 1 200 ? -18.641 25.969 12.734 1 96.12 200 SER A CA 1
ATOM 1545 C C . SER A 1 200 ? -18.406 24.766 13.641 1 96.12 200 SER A C 1
ATOM 1547 O O . SER A 1 200 ? -19.219 24.469 14.523 1 96.12 200 SER A O 1
ATOM 1549 N N . GLY A 1 201 ? -17.344 24.047 13.328 1 92.88 201 GLY A N 1
ATOM 1550 C CA . GLY A 1 201 ? -16.938 22.953 14.18 1 92.88 201 GLY A CA 1
ATOM 1551 C C . GLY A 1 201 ? -16.109 23.391 15.375 1 92.88 201 GLY A C 1
ATOM 1552 O O . GLY A 1 201 ? -16.078 24.578 15.703 1 92.88 201 GLY A O 1
ATOM 1553 N N . ASN A 1 202 ? -15.453 22.422 15.945 1 92.44 202 ASN A N 1
ATOM 1554 C CA . ASN A 1 202 ? -14.703 22.656 17.172 1 92.44 202 ASN A CA 1
ATOM 1555 C C . ASN A 1 202 ? -13.617 23.703 16.984 1 92.44 202 ASN A C 1
ATOM 1557 O O . ASN A 1 202 ? -13.477 24.625 17.797 1 92.44 202 ASN A O 1
ATOM 1561 N N . VAL A 1 203 ? -12.867 23.594 15.898 1 95.5 203 VAL A N 1
ATOM 1562 C CA . VAL A 1 203 ? -11.773 24.531 15.664 1 95.5 203 VAL A CA 1
ATOM 1563 C C . VAL A 1 203 ? -12.328 25.938 15.523 1 95.5 203 VAL A C 1
ATOM 1565 O O . VAL A 1 203 ? -11.836 26.875 16.172 1 95.5 203 VAL A O 1
ATOM 15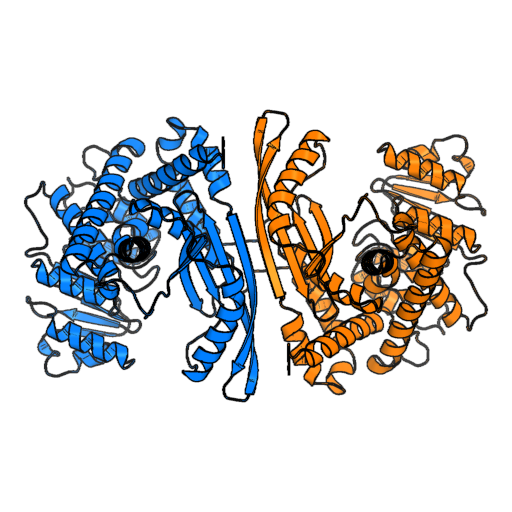68 N N . ALA A 1 204 ? -13.359 26.062 14.773 1 97.88 204 ALA A N 1
ATOM 1569 C CA . ALA A 1 204 ? -13.953 27.375 14.508 1 97.88 204 ALA A CA 1
ATOM 1570 C C . ALA A 1 204 ? -14.578 27.969 15.766 1 97.88 204 ALA A C 1
ATOM 1572 O O . ALA A 1 204 ? -14.406 29.156 16.062 1 97.88 204 ALA A O 1
ATOM 1573 N N . GLN A 1 205 ? -15.266 27.141 16.484 1 97.19 205 GLN A N 1
ATOM 1574 C CA . GLN A 1 205 ? -15.969 27.594 17.688 1 97.19 205 GLN A CA 1
ATOM 1575 C C . GLN A 1 205 ? -14.992 28.125 18.719 1 97.19 205 GLN A C 1
ATOM 1577 O O . GLN A 1 205 ? -15.164 29.234 19.25 1 97.19 205 GLN A O 1
ATOM 1582 N N . TYR A 1 206 ? -13.961 27.391 18.922 1 97.62 206 TYR A N 1
ATOM 1583 C CA . TYR A 1 206 ? -13.047 27.781 20 1 97.62 206 TYR A CA 1
ATOM 1584 C C . TYR A 1 206 ? -12.102 28.875 19.531 1 97.62 206 TYR A C 1
ATOM 1586 O O . TYR A 1 206 ? -11.648 29.688 20.344 1 97.62 206 TYR A O 1
ATOM 1594 N N . ALA A 1 207 ? -11.797 28.922 18.25 1 98.62 207 ALA A N 1
ATOM 1595 C CA . ALA A 1 207 ? -11.102 30.094 17.719 1 98.62 207 ALA A CA 1
ATOM 1596 C C . ALA A 1 207 ? -11.93 31.359 17.922 1 98.62 207 ALA A C 1
ATOM 1598 O O . ALA A 1 207 ? -11.406 32.375 18.375 1 98.62 207 ALA A O 1
ATOM 1599 N N . ALA A 1 208 ? -13.195 31.25 17.672 1 98.75 208 ALA A N 1
ATOM 1600 C CA . ALA A 1 208 ? -14.094 32.375 17.812 1 98.75 208 ALA A CA 1
ATOM 1601 C C . ALA A 1 208 ? -14.148 32.875 19.266 1 98.75 208 ALA A C 1
ATOM 1603 O O . ALA A 1 208 ? -14.023 34.062 19.547 1 98.75 208 ALA A O 1
ATOM 1604 N N . LEU A 1 209 ? -14.32 31.906 20.141 1 98.44 209 LEU A N 1
ATOM 1605 C CA . LEU A 1 209 ? -14.414 32.25 21.547 1 98.44 209 LEU A CA 1
ATOM 1606 C C . LEU A 1 209 ? -13.133 32.906 22.031 1 98.44 209 LEU A C 1
ATOM 1608 O O . LEU A 1 209 ? -13.18 33.875 22.797 1 98.44 209 LEU A O 1
ATOM 1612 N N . LYS A 1 210 ? -12.031 32.438 21.609 1 98.44 210 LYS A N 1
ATOM 1613 C CA . LYS A 1 210 ? -10.75 32.969 22.047 1 98.44 210 LYS A CA 1
ATOM 1614 C C . LYS A 1 210 ? -10.523 34.375 21.453 1 98.44 210 LYS A C 1
ATOM 1616 O O . LYS A 1 210 ? -9.984 35.25 22.109 1 98.44 210 LYS A O 1
ATOM 1621 N N . VAL A 1 211 ? -10.867 34.562 20.203 1 98.75 211 VAL A N 1
ATOM 1622 C CA . VAL A 1 211 ? -10.781 35.875 19.578 1 98.75 211 VAL A CA 1
ATOM 1623 C C . VAL A 1 211 ? -11.57 36.906 20.375 1 98.75 211 VAL A C 1
ATOM 1625 O O . VAL A 1 211 ? -11.078 38 20.672 1 98.75 211 VAL A O 1
ATOM 1628 N N . ILE A 1 212 ? -12.781 36.562 20.734 1 98.69 212 ILE A N 1
ATOM 1629 C CA . ILE A 1 212 ? -13.664 37.438 21.484 1 98.69 212 ILE A CA 1
ATOM 1630 C C . ILE A 1 212 ? -13.039 37.75 22.844 1 98.69 212 ILE A C 1
ATOM 1632 O O . ILE A 1 212 ? -13.023 38.906 23.281 1 98.69 212 ILE A O 1
ATOM 1636 N N . GLU A 1 213 ? -12.539 36.719 23.438 1 98.25 213 GLU A N 1
ATOM 1637 C CA . GLU A 1 213 ? -11.891 36.906 24.734 1 98.25 213 GLU A CA 1
ATOM 1638 C C . GLU A 1 213 ? -10.734 37.875 24.656 1 98.25 213 GLU A C 1
ATOM 1640 O O . GLU A 1 213 ? -10.484 38.625 25.609 1 98.25 213 GLU A O 1
ATOM 1645 N N . LEU A 1 214 ? -10.039 37.906 23.562 1 98.25 214 LEU A N 1
ATOM 1646 C CA . LEU A 1 214 ? -8.852 38.75 23.406 1 98.25 214 LEU A CA 1
ATOM 1647 C C . LEU A 1 214 ? -9.219 40.125 22.812 1 98.25 214 LEU A C 1
ATOM 1649 O O . LEU A 1 214 ? -8.336 40.906 22.484 1 98.25 214 LEU A O 1
ATOM 1653 N N . GLY A 1 215 ? -10.484 40.344 22.609 1 98.25 215 GLY A N 1
ATOM 1654 C CA . GLY A 1 215 ? -10.961 41.656 22.266 1 98.25 215 GLY A CA 1
ATOM 1655 C C . GLY A 1 215 ? -11.258 41.844 20.797 1 98.25 215 GLY A C 1
ATOM 1656 O O . GLY A 1 215 ? -11.594 42.938 20.344 1 98.25 215 GLY A O 1
ATOM 1657 N N . GLY A 1 216 ? -11.156 40.781 20.016 1 98.62 216 GLY A N 1
ATOM 1658 C CA . GLY A 1 216 ? -11.508 40.844 18.609 1 98.62 216 GLY A CA 1
ATOM 1659 C C . GLY A 1 216 ? -12.992 40.656 18.359 1 98.62 216 GLY A C 1
ATOM 1660 O O . GLY A 1 216 ? -13.742 40.281 19.266 1 98.62 216 GLY A O 1
ATOM 1661 N N . THR A 1 217 ? -13.438 41.031 17.156 1 98.69 217 THR A N 1
ATOM 1662 C CA . THR A 1 217 ? -14.828 40.875 16.734 1 98.69 217 THR A CA 1
ATOM 1663 C C . THR A 1 217 ? -14.945 39.812 15.625 1 98.69 217 THR A C 1
ATOM 1665 O O . THR A 1 217 ? -14.422 40 14.523 1 98.69 217 THR A O 1
ATOM 1668 N N . VAL A 1 218 ? -15.656 38.719 15.953 1 98.81 218 VAL A N 1
ATOM 1669 C CA . VAL A 1 218 ? -15.875 37.656 14.969 1 98.81 218 VAL A CA 1
ATOM 1670 C C . VAL A 1 218 ? -17.031 38.062 14.047 1 98.81 218 VAL A C 1
ATOM 1672 O O . VAL A 1 218 ? -18.125 38.375 14.516 1 98.81 218 VAL A O 1
ATOM 1675 N N . VAL A 1 219 ? -16.797 37.938 12.703 1 98.69 219 VAL A N 1
ATOM 1676 C CA . VAL A 1 219 ? -17.797 38.531 11.812 1 98.69 219 VAL A CA 1
ATOM 1677 C C . VAL A 1 219 ? -18.422 37.438 10.953 1 98.69 219 VAL A C 1
ATOM 1679 O O . VAL A 1 219 ? -19.375 37.688 10.219 1 98.69 219 VAL A O 1
ATOM 1682 N N . SER A 1 220 ? -17.891 36.219 11.078 1 98.62 220 SER A N 1
ATOM 1683 C CA . SER A 1 220 ? -18.5 35.188 10.242 1 98.62 220 SER A CA 1
ATOM 1684 C C . SER A 1 220 ? -18.234 33.781 10.797 1 98.62 220 SER A C 1
ATOM 1686 O O . SER A 1 220 ? -17.266 33.562 11.523 1 98.62 220 SER A O 1
ATOM 1688 N N . LEU A 1 221 ? -19.047 32.875 10.516 1 98.19 221 LEU A N 1
ATOM 1689 C CA . LEU A 1 221 ? -18.922 31.406 10.594 1 98.19 221 LEU A CA 1
ATOM 1690 C C . LEU A 1 221 ? -19.578 30.75 9.391 1 98.19 221 LEU A C 1
ATOM 1692 O O . LEU A 1 221 ? -20.281 31.406 8.617 1 98.19 221 LEU A O 1
ATOM 1696 N N . SER A 1 222 ? -19.281 29.484 9.195 1 97.69 222 SER A N 1
ATOM 1697 C CA . SER A 1 222 ? -19.875 28.812 8.039 1 97.69 222 SER A CA 1
ATOM 1698 C C . SER A 1 222 ? -20 27.312 8.273 1 97.69 222 SER A C 1
ATOM 1700 O O . SER A 1 222 ? -19.484 26.797 9.266 1 97.69 222 SER A O 1
ATOM 1702 N N . ASP A 1 223 ? -20.766 26.688 7.477 1 94.12 223 ASP A N 1
ATOM 1703 C CA . ASP A 1 223 ? -20.781 25.234 7.352 1 94.12 223 ASP A CA 1
ATOM 1704 C C . ASP A 1 223 ? -20.812 24.812 5.887 1 94.12 223 ASP A C 1
ATOM 1706 O O . ASP A 1 223 ? -20.484 25.594 4.996 1 94.12 223 ASP A O 1
ATOM 1710 N N . SER A 1 224 ? -21.047 23.531 5.609 1 89.19 224 SER A N 1
ATOM 1711 C CA . SER A 1 224 ? -20.953 23 4.25 1 89.19 224 SER A CA 1
ATOM 1712 C C . SER A 1 224 ? -22.016 23.609 3.344 1 89.19 224 SER A C 1
ATOM 1714 O O . SER A 1 224 ? -21.891 23.562 2.117 1 89.19 224 SER A O 1
ATOM 1716 N N . ARG A 1 225 ? -23.094 24.25 3.934 1 92.12 225 ARG A N 1
ATOM 1717 C CA . ARG A 1 225 ? -24.219 24.688 3.129 1 92.12 225 ARG A CA 1
ATOM 1718 C C . ARG A 1 225 ? -24.219 26.188 2.943 1 92.12 225 ARG A C 1
ATOM 1720 O O . ARG A 1 225 ? -24.906 26.719 2.061 1 92.12 225 ARG A O 1
ATOM 1727 N N . GLY A 1 226 ? -23.453 26.828 3.873 1 96.38 226 GLY A N 1
ATOM 1728 C CA . GLY A 1 226 ? -23.453 28.281 3.764 1 96.38 226 GLY A CA 1
ATOM 1729 C C . GLY A 1 226 ? -22.719 28.969 4.898 1 96.38 226 GLY A C 1
ATOM 1730 O O . GLY A 1 226 ? -22.016 28.328 5.676 1 96.38 226 GLY A O 1
ATOM 1731 N N . ALA A 1 227 ? -22.906 30.406 4.902 1 97.75 227 ALA A N 1
ATOM 1732 C CA . ALA A 1 227 ? -22.188 31.203 5.887 1 97.75 227 ALA A CA 1
ATOM 1733 C C . ALA A 1 227 ? -23.125 32.156 6.602 1 97.75 227 ALA A C 1
ATOM 1735 O O . ALA A 1 227 ? -24.094 32.656 6.012 1 97.75 227 ALA A O 1
ATOM 1736 N N . ILE A 1 228 ? -22.875 32.375 7.84 1 96.88 228 ILE A N 1
ATOM 1737 C CA . ILE A 1 228 ? -23.531 33.469 8.547 1 96.88 228 ILE A CA 1
ATOM 1738 C C . ILE A 1 228 ? -22.578 34.656 8.656 1 96.88 228 ILE A C 1
ATOM 1740 O O . ILE A 1 228 ? -21.391 34.5 8.938 1 96.88 228 ILE A O 1
ATOM 1744 N N . ILE A 1 229 ? -23.094 35.844 8.367 1 97.69 229 ILE A N 1
ATOM 1745 C CA . ILE A 1 229 ? -22.312 37.062 8.375 1 97.69 229 ILE A CA 1
ATOM 1746 C C . ILE A 1 229 ? -22.922 38.062 9.375 1 97.69 229 ILE A C 1
ATOM 1748 O O . ILE A 1 229 ? -24.125 38.312 9.344 1 97.69 229 ILE A O 1
ATOM 1752 N N . ALA A 1 230 ? -22.047 38.594 10.242 1 97.06 230 ALA A N 1
ATOM 1753 C CA . ALA A 1 230 ? -22.516 39.562 11.211 1 97.06 230 ALA A CA 1
ATOM 1754 C C . ALA A 1 230 ? -23.016 40.844 10.508 1 97.06 230 ALA A C 1
ATOM 1756 O O . ALA A 1 230 ? -22.391 41.312 9.547 1 97.06 230 ALA A O 1
ATOM 1757 N N . THR A 1 231 ? -24.125 41.344 10.984 1 95 231 THR A N 1
ATOM 1758 C CA . THR A 1 231 ? -24.688 42.562 10.406 1 95 231 THR A CA 1
ATOM 1759 C C . THR A 1 231 ? -24.578 43.75 11.383 1 95 231 THR A C 1
ATOM 1761 O O . THR A 1 231 ? -25 44.844 11.078 1 95 231 THR A O 1
ATOM 1764 N N . THR A 1 232 ? -24.031 43.5 12.523 1 95 232 THR A N 1
ATOM 1765 C CA . THR A 1 232 ? -23.844 44.531 13.547 1 95 232 THR A CA 1
ATOM 1766 C C . THR A 1 232 ? -22.359 44.656 13.891 1 95 232 THR A C 1
ATOM 1768 O O . THR A 1 232 ? -21.578 43.719 13.688 1 95 232 THR A O 1
ATOM 1771 N N . PRO A 1 233 ? -21.969 45.812 14.445 1 94.12 233 PRO A N 1
ATOM 1772 C CA . PRO A 1 233 ? -20.562 46.031 14.797 1 94.12 233 PRO A CA 1
ATOM 1773 C C . PRO A 1 233 ? -20.078 45.094 15.906 1 94.12 233 PRO A C 1
ATOM 1775 O O . PRO A 1 233 ? -18.875 44.844 16.031 1 94.12 233 PRO A O 1
ATOM 1778 N N . GLN A 1 234 ? -21 44.531 16.672 1 94.25 234 GLN A N 1
ATOM 1779 C CA . GLN A 1 234 ? -20.641 43.688 17.781 1 94.25 234 GLN A CA 1
ATOM 1780 C C . GLN A 1 234 ? -20.219 42.281 17.312 1 94.25 234 GLN A C 1
ATOM 1782 O O . GLN A 1 234 ? -19.531 41.562 18.031 1 94.25 234 GLN A O 1
ATOM 1787 N N . GLY A 1 235 ? -20.641 41.938 16.141 1 96.88 235 GLY A N 1
ATOM 1788 C CA . GLY A 1 235 ? -20.266 40.656 15.578 1 96.88 235 GLY A CA 1
ATOM 1789 C C . GLY A 1 235 ? -20.984 39.5 16.234 1 96.88 235 GLY A C 1
ATOM 1790 O O . GLY A 1 235 ? -22.109 39.625 16.703 1 96.88 235 GLY A O 1
ATOM 1791 N N . ILE A 1 236 ? -20.422 38.344 16.109 1 96.94 236 ILE A N 1
ATOM 1792 C CA . ILE A 1 236 ? -20.938 37.094 16.688 1 96.94 236 ILE A CA 1
ATOM 1793 C C . ILE A 1 236 ? -20.516 37 18.156 1 96.94 236 ILE A C 1
ATOM 1795 O O . ILE A 1 236 ? -19.344 37.188 18.484 1 96.94 236 ILE A O 1
ATOM 1799 N N . ASP A 1 237 ? -21.453 36.719 19.047 1 95.31 237 ASP A N 1
ATOM 1800 C CA . ASP A 1 237 ? -21.125 36.719 20.469 1 95.31 237 ASP A CA 1
ATOM 1801 C C . ASP A 1 237 ? -21.047 35.281 21 1 95.31 237 ASP A C 1
ATOM 1803 O O . ASP A 1 237 ? -21.391 34.344 20.312 1 95.31 237 ASP A O 1
ATOM 1807 N N . PRO A 1 238 ? -20.547 35.094 22.234 1 96.88 238 PRO A N 1
ATOM 1808 C CA . PRO A 1 238 ? -20.344 33.75 22.797 1 96.88 238 PRO A CA 1
ATOM 1809 C C . PRO A 1 238 ? -21.641 32.969 22.922 1 96.88 238 PRO A C 1
ATOM 1811 O O . PRO A 1 238 ? -21.641 31.734 22.781 1 96.88 238 PRO A O 1
ATOM 1814 N N . GLU A 1 239 ? -22.734 33.594 23.188 1 94.75 239 GLU A N 1
ATOM 1815 C CA . GLU A 1 239 ? -24.016 32.938 23.312 1 94.75 239 GLU A CA 1
ATOM 1816 C C . GLU A 1 239 ? -24.406 32.281 21.984 1 94.75 239 GLU A C 1
ATOM 1818 O O . GLU A 1 239 ? -24.906 31.141 21.969 1 94.75 239 GLU A O 1
ATOM 1823 N N . MET A 1 240 ? -24.219 33 20.953 1 94.31 240 MET A N 1
ATOM 1824 C CA . MET A 1 240 ? -24.516 32.438 19.625 1 94.31 240 MET A CA 1
ATOM 1825 C C . MET A 1 240 ? -23.656 31.219 19.344 1 94.31 240 MET A C 1
ATOM 1827 O O . MET A 1 240 ? -24.125 30.234 18.781 1 94.31 240 MET A O 1
ATOM 1831 N N . ILE A 1 241 ? -22.375 31.281 19.703 1 96.31 241 ILE A N 1
ATOM 1832 C CA . ILE A 1 241 ? -21.453 30.172 19.469 1 96.31 241 ILE A CA 1
ATOM 1833 C C . ILE A 1 241 ? -21.922 28.953 20.25 1 96.31 241 ILE A C 1
ATOM 1835 O O . ILE A 1 241 ? -21.844 27.828 19.75 1 96.31 241 ILE A O 1
ATOM 1839 N N . GLU A 1 242 ? -22.375 29.125 21.422 1 94.06 242 GLU A N 1
ATOM 1840 C CA . GLU A 1 242 ? -22.891 28.031 22.234 1 94.06 242 GLU A CA 1
ATOM 1841 C C . GLU A 1 242 ? -24.094 27.375 21.562 1 94.06 242 GLU A C 1
ATOM 1843 O O . GLU A 1 242 ? -24.234 26.156 21.578 1 94.06 242 GLU A O 1
ATOM 1848 N N . ILE A 1 243 ? -24.969 28.172 21.062 1 92.5 243 ILE A N 1
ATOM 1849 C CA . ILE A 1 243 ? -26.156 27.656 20.359 1 92.5 243 ILE A CA 1
ATOM 1850 C C . ILE A 1 243 ? -25.719 26.875 19.125 1 92.5 243 ILE A C 1
ATOM 1852 O O . ILE A 1 243 ? -26.281 25.828 18.828 1 92.5 243 ILE A O 1
ATOM 1856 N N . ILE A 1 244 ? -24.75 27.438 18.453 1 93.88 244 ILE A N 1
ATOM 1857 C CA . ILE A 1 244 ? -24.234 26.766 17.266 1 93.88 244 ILE A CA 1
ATOM 1858 C C . ILE A 1 244 ? -23.656 25.406 17.656 1 93.88 244 ILE A C 1
ATOM 1860 O O . ILE A 1 244 ? -23.844 24.406 16.953 1 93.88 244 ILE A O 1
ATOM 1864 N N . ALA A 1 245 ? -22.891 25.375 18.734 1 92.94 245 ALA A N 1
ATOM 1865 C CA . ALA A 1 245 ? -22.328 24.109 19.219 1 92.94 245 ALA A CA 1
ATOM 1866 C C . ALA A 1 245 ? -23.422 23.078 19.438 1 92.94 245 ALA A C 1
ATOM 1868 O O . ALA A 1 245 ? -23.266 21.906 19.078 1 92.94 245 ALA A O 1
ATOM 1869 N N . LYS A 1 246 ? -24.531 23.469 20.047 1 90.88 246 LYS A N 1
ATOM 1870 C CA . LYS A 1 246 ? -25.672 22.578 20.297 1 90.88 246 LYS A CA 1
ATOM 1871 C C . LYS A 1 246 ? -26.312 22.125 19 1 90.88 246 LYS A C 1
ATOM 1873 O O . LYS A 1 246 ? -26.719 20.969 18.875 1 90.88 246 LYS A O 1
ATOM 1878 N N . LEU A 1 247 ? -26.406 23.031 18.094 1 89 247 LEU A N 1
ATOM 1879 C CA . LEU A 1 247 ? -26.984 22.703 16.797 1 89 247 LEU A CA 1
ATOM 1880 C C . LEU A 1 247 ? -26.156 21.641 16.078 1 89 247 LEU A C 1
ATOM 1882 O O . LEU A 1 247 ? -26.703 20.75 15.422 1 89 247 LEU A O 1
ATOM 1886 N N . LYS A 1 248 ? -24.875 21.828 16.219 1 87.25 248 LYS A N 1
ATOM 1887 C CA . LYS A 1 248 ? -23.969 20.891 15.555 1 87.25 248 LYS A CA 1
ATOM 1888 C C . LYS A 1 248 ? -24.109 19.484 16.156 1 87.25 248 LYS A C 1
ATOM 1890 O O . LYS A 1 248 ? -24 18.484 15.453 1 87.25 248 LYS A O 1
ATOM 1895 N N . VAL A 1 249 ? -24.234 19.406 17.422 1 83.12 249 VAL A N 1
ATOM 1896 C CA . VAL A 1 249 ? -24.422 18.125 18.109 1 83.12 249 VAL A CA 1
ATOM 1897 C C . VAL A 1 249 ? -25.703 17.469 17.625 1 83.12 249 VAL A C 1
ATOM 1899 O O . VAL A 1 249 ? -25.75 16.25 17.453 1 83.12 249 VAL A O 1
ATOM 1902 N N . ASP A 1 250 ? -26.688 18.344 17.312 1 83.38 250 ASP A N 1
ATOM 1903 C CA . ASP A 1 250 ? -28 17.859 16.859 1 83.38 250 ASP A CA 1
ATOM 1904 C C . ASP A 1 250 ? -28 17.641 15.344 1 83.38 250 ASP A C 1
ATOM 1906 O O . ASP A 1 250 ? -29.031 17.328 14.758 1 83.38 250 ASP A O 1
ATOM 1910 N N . ARG A 1 251 ? -26.922 17.844 14.68 1 80.38 251 ARG A N 1
ATOM 1911 C CA . ARG A 1 251 ? -26.734 17.625 13.242 1 80.38 251 ARG A CA 1
ATOM 1912 C C . ARG A 1 251 ? -27.641 18.547 12.438 1 80.38 251 ARG A C 1
ATOM 1914 O O . ARG A 1 251 ? -28.219 18.141 11.43 1 80.38 251 ARG A O 1
ATOM 1921 N N . LYS A 1 252 ? -27.797 19.766 13 1 86 252 LYS A N 1
ATOM 1922 C CA . LYS A 1 252 ? -28.594 20.781 12.328 1 86 252 LYS A CA 1
ATOM 1923 C C . LYS A 1 252 ? -27.719 21.781 11.586 1 86 252 LYS A C 1
ATOM 1925 O O . LYS A 1 252 ? -26.484 21.75 11.734 1 86 252 LYS A O 1
ATOM 1930 N N . GLN A 1 253 ? -28.406 22.578 10.781 1 88.5 253 GLN A N 1
ATOM 1931 C CA . GLN A 1 253 ? -27.672 23.484 9.898 1 88.5 253 GLN A CA 1
ATOM 1932 C C . GLN A 1 253 ? -27.547 24.875 10.516 1 88.5 253 GLN A C 1
ATOM 1934 O O . GLN A 1 253 ? -28.391 25.281 11.312 1 88.5 253 GLN A O 1
ATOM 1939 N N . LEU A 1 254 ? -26.5 25.547 10.047 1 91.75 254 LEU A N 1
ATOM 1940 C CA . LEU A 1 254 ? -26.188 26.875 10.547 1 91.75 254 LEU A CA 1
ATOM 1941 C C . LEU A 1 254 ? -27.281 27.859 10.18 1 91.75 254 LEU A C 1
ATOM 1943 O O . LEU A 1 254 ? -27.469 28.891 10.852 1 91.75 254 LEU A O 1
ATOM 1947 N N . SER A 1 255 ? -28.031 27.531 9.102 1 91.06 255 SER A N 1
ATOM 1948 C CA . SER A 1 255 ? -29.109 28.406 8.656 1 91.06 255 SER A CA 1
ATOM 1949 C C . SER A 1 255 ? -30.172 28.594 9.742 1 91.06 255 SER A C 1
ATOM 1951 O O . SER A 1 255 ? -30.828 29.625 9.805 1 91.06 255 SER A O 1
ATOM 1953 N N . GLU A 1 256 ? -30.281 27.656 10.594 1 89.88 256 GLU A N 1
ATOM 1954 C CA . GLU A 1 256 ? -31.266 27.703 11.672 1 89.88 256 GLU A CA 1
ATOM 1955 C C . GLU A 1 256 ? -30.938 28.812 12.664 1 89.88 256 GLU A C 1
ATOM 1957 O O . GLU A 1 256 ? -31.828 29.375 13.305 1 89.88 256 GLU A O 1
ATOM 1962 N N . VAL A 1 257 ? -29.703 29.094 12.828 1 86.62 257 VAL A N 1
ATOM 1963 C CA . VAL A 1 257 ? -29.281 30.156 13.734 1 86.62 257 VAL A CA 1
ATOM 1964 C C . VAL A 1 257 ? -29.797 31.5 13.242 1 86.62 257 VAL A C 1
ATOM 1966 O O . VAL A 1 257 ? -30.312 32.312 14.031 1 86.62 257 VAL A O 1
ATOM 1969 N N . ALA A 1 258 ? -29.688 31.75 11.945 1 83.75 258 ALA A N 1
ATOM 1970 C CA . ALA A 1 258 ? -30.109 33 11.352 1 83.75 258 ALA A CA 1
ATOM 1971 C C . ALA A 1 258 ? -31.625 33.156 11.406 1 83.75 258 ALA A C 1
ATOM 1973 O O . ALA A 1 258 ? -32.156 34.281 11.297 1 83.75 258 ALA A O 1
ATOM 1974 N N . GLU A 1 259 ? -32.25 32.062 11.531 1 82.38 259 GLU A N 1
ATOM 1975 C CA . GLU A 1 259 ? -33.719 32.094 11.57 1 82.38 259 GLU A CA 1
ATOM 1976 C C . GLU A 1 259 ? -34.219 32.281 12.992 1 82.38 259 GLU A C 1
ATOM 1978 O O . GLU A 1 259 ? -35.406 32.594 13.203 1 82.38 259 GLU A O 1
ATOM 1983 N N . THR A 1 260 ? -33.375 32.062 13.883 1 81.38 260 THR A N 1
ATOM 1984 C CA . THR A 1 260 ? -33.75 32.219 15.281 1 81.38 260 THR A CA 1
ATOM 1985 C C . THR A 1 260 ? -33.938 33.688 15.641 1 81.38 260 THR A C 1
ATOM 1987 O O . THR A 1 260 ? -33.062 34.5 15.344 1 81.38 260 THR A O 1
ATOM 1990 N N . SER A 1 261 ? -34.969 34.062 16.281 1 73.25 261 SER A N 1
ATOM 1991 C CA . SER A 1 261 ? -35.375 35.438 16.578 1 73.25 261 SER A CA 1
ATOM 1992 C C . SER A 1 261 ? -34.281 36.156 17.328 1 73.25 261 SER A C 1
ATOM 1994 O O . SER A 1 261 ? -34.062 37.344 17.078 1 73.25 261 SER A O 1
ATOM 1996 N N . ALA A 1 262 ? -33.625 35.531 18.125 1 80.31 262 ALA A N 1
ATOM 1997 C CA . ALA A 1 262 ? -32.625 36.156 18.969 1 80.31 262 ALA A CA 1
ATOM 1998 C C . ALA A 1 262 ? -31.422 36.594 18.141 1 80.31 262 ALA A C 1
ATOM 2000 O O . ALA A 1 262 ? -30.672 37.5 18.531 1 80.31 262 ALA A O 1
ATOM 2001 N N . PHE A 1 263 ? -31.266 36 16.938 1 84.62 263 PHE A N 1
ATOM 2002 C CA . PHE A 1 263 ? -30.016 36.188 16.234 1 84.62 263 PHE A CA 1
ATOM 2003 C C . PHE A 1 263 ? -30.25 36.75 14.836 1 84.62 263 PHE A C 1
ATOM 2005 O O . PHE A 1 263 ? -29.328 37.25 14.195 1 84.62 263 PHE A O 1
ATOM 2012 N N . SER A 1 264 ? -31.5 36.812 14.43 1 85.31 264 SER A N 1
ATOM 2013 C CA . SER A 1 264 ? -31.844 37.219 13.07 1 85.31 264 SER A CA 1
ATOM 2014 C C . SER A 1 264 ? -31.453 38.656 12.797 1 85.31 264 SER A C 1
ATOM 2016 O O . SER A 1 264 ? -31.203 39.031 11.648 1 85.31 264 SER A O 1
ATOM 2018 N N . SER A 1 265 ? -31.375 39.438 13.797 1 89.12 265 SER A N 1
ATOM 2019 C CA . SER A 1 265 ? -31.016 40.844 13.625 1 89.12 265 SER A CA 1
ATOM 2020 C C . SER A 1 265 ? -29.5 41.031 13.719 1 89.12 265 SER A C 1
ATOM 2022 O O . SER A 1 265 ? -28.984 42.094 13.414 1 89.12 265 SER A O 1
ATOM 2024 N N . LYS A 1 266 ? -28.781 40.031 14.023 1 92.19 266 LYS A N 1
ATOM 2025 C CA . LYS A 1 266 ? -27.359 40.156 14.305 1 92.19 266 LYS A CA 1
ATOM 2026 C C . LYS A 1 266 ? -26.516 39.562 13.188 1 92.19 266 LYS A C 1
ATOM 2028 O O . LYS A 1 266 ? -25.344 39.906 13.023 1 92.19 266 LYS A O 1
ATOM 2033 N N . VAL A 1 267 ? -27.203 38.594 12.484 1 94.94 267 VAL A N 1
ATOM 2034 C CA . VAL A 1 267 ? -26.438 37.906 11.438 1 94.94 267 VAL A CA 1
ATOM 2035 C C . VAL A 1 267 ? -27.344 37.688 10.227 1 94.94 267 VAL A C 1
ATOM 2037 O O . VAL A 1 267 ? -28.578 37.625 10.359 1 94.94 267 VAL A O 1
ATOM 2040 N N . LYS A 1 268 ? -26.781 37.562 9.094 1 95.06 268 LYS A N 1
ATOM 2041 C CA . LYS A 1 268 ? -27.453 37.156 7.867 1 95.06 268 LYS A CA 1
ATOM 2042 C C . LYS A 1 268 ? -26.859 35.844 7.34 1 95.06 268 LYS A C 1
ATOM 2044 O O . LYS A 1 268 ? -25.656 35.625 7.414 1 95.06 268 LYS A O 1
ATOM 2049 N N . TYR A 1 269 ? -27.734 35 6.918 1 95.94 269 TYR A N 1
ATOM 2050 C CA . TYR A 1 269 ? -27.297 33.75 6.324 1 95.94 269 TYR A CA 1
ATOM 2051 C C . TYR A 1 269 ? -27.219 33.844 4.805 1 95.94 269 TYR A C 1
ATOM 2053 O O . TYR A 1 269 ? -28.141 34.375 4.168 1 95.94 269 TYR A O 1
ATOM 2061 N N . ILE A 1 270 ? -26.109 33.438 4.223 1 97.12 270 ILE A N 1
ATOM 2062 C CA . ILE A 1 270 ? -25.953 33.406 2.773 1 97.12 270 ILE A CA 1
ATOM 2063 C C . ILE A 1 270 ? -25.797 31.953 2.318 1 97.12 270 ILE A C 1
ATOM 2065 O O . ILE A 1 270 ? -24.75 31.328 2.559 1 97.12 270 ILE A O 1
ATOM 2069 N N . ASP A 1 271 ? -26.734 31.484 1.601 1 96.06 271 ASP A N 1
ATOM 2070 C CA . ASP A 1 271 ? -26.781 30.094 1.16 1 96.06 271 ASP A CA 1
ATOM 2071 C C . ASP A 1 271 ? -25.703 29.812 0.113 1 96.06 271 ASP A C 1
ATOM 2073 O O . ASP A 1 271 ? -25.5 30.609 -0.81 1 96.06 271 ASP A O 1
ATOM 2077 N N . GLY A 1 272 ? -24.938 28.75 0.277 1 95.5 272 GLY A N 1
ATOM 2078 C CA . GLY A 1 272 ? -23.984 28.266 -0.7 1 95.5 272 GLY A CA 1
ATOM 2079 C C . GLY A 1 272 ? -22.688 29.047 -0.71 1 95.5 272 GLY A C 1
ATOM 2080 O O . GLY A 1 272 ? -21.812 28.828 -1.559 1 95.5 272 GLY A O 1
ATOM 2081 N N . ALA A 1 273 ? -22.578 30 0.279 1 95.38 273 ALA A N 1
ATOM 2082 C CA . ALA A 1 273 ? -21.422 30.891 0.22 1 95.38 273 ALA A CA 1
ATOM 2083 C C . ALA A 1 273 ? -20.422 30.547 1.316 1 95.38 273 ALA A C 1
ATOM 2085 O O . ALA A 1 273 ? -20.797 30.125 2.41 1 95.38 273 ALA A O 1
ATOM 2086 N N . ARG A 1 274 ? -19.125 30.688 0.976 1 96.12 274 ARG A N 1
ATOM 2087 C CA . ARG A 1 274 ? -18.094 30.859 1.988 1 96.12 274 ARG A CA 1
ATOM 2088 C C . ARG A 1 274 ? -17.984 32.312 2.434 1 96.12 274 ARG A C 1
ATOM 2090 O O . ARG A 1 274 ? -18.438 33.219 1.725 1 96.12 274 ARG A O 1
ATOM 2097 N N . PRO A 1 275 ? -17.484 32.594 3.486 1 98.19 275 PRO A N 1
ATOM 2098 C CA . PRO A 1 275 ? -17.594 33.938 4.051 1 98.19 275 PRO A CA 1
ATOM 2099 C C . PRO A 1 275 ? -16.656 34.938 3.381 1 98.19 275 PRO A C 1
ATOM 2101 O O . PRO A 1 275 ? -16.891 36.125 3.443 1 98.19 275 PRO A O 1
ATOM 2104 N N . TRP A 1 276 ? -15.68 34.531 2.676 1 98.56 276 TRP A N 1
ATOM 2105 C CA . TRP A 1 276 ? -14.453 35.25 2.422 1 98.56 276 TRP A CA 1
ATOM 2106 C C . TRP A 1 276 ? -14.734 36.5 1.578 1 98.56 276 TRP A C 1
ATOM 2108 O O . TRP A 1 276 ? -14.016 37.5 1.669 1 98.56 276 TRP A O 1
ATOM 2118 N N . LEU A 1 277 ? -15.773 36.5 0.766 1 98.19 277 LEU A N 1
ATOM 2119 C CA . LEU A 1 277 ? -16.078 37.625 -0.1 1 98.19 277 LEU A CA 1
ATOM 2120 C C . LEU A 1 277 ? -17.266 38.406 0.446 1 98.19 277 LEU A C 1
ATOM 2122 O O . LEU A 1 277 ? -17.734 39.375 -0.196 1 98.19 277 LEU A O 1
ATOM 2126 N N . HIS A 1 278 ? -17.719 38.125 1.636 1 97.81 278 HIS A N 1
ATOM 2127 C CA . HIS A 1 278 ? -18.984 38.688 2.094 1 97.81 278 HIS A CA 1
ATOM 2128 C C . HIS A 1 278 ? -18.812 39.406 3.426 1 97.81 278 HIS A C 1
ATOM 2130 O O . HIS A 1 278 ? -19.781 39.938 3.988 1 97.81 278 HIS A O 1
ATOM 2136 N N . VAL A 1 279 ? -17.656 39.5 3.939 1 96.62 279 VAL A N 1
ATOM 2137 C CA . VAL A 1 279 ? -17.469 39.969 5.305 1 96.62 279 VAL A CA 1
ATOM 2138 C C . VAL A 1 279 ? -17.062 41.438 5.285 1 96.62 279 VAL A C 1
ATOM 2140 O O . VAL A 1 279 ? -16.922 42.094 6.34 1 96.62 279 VAL A O 1
ATOM 2143 N N . GLY A 1 280 ? -16.844 42.125 4.145 1 95.69 280 GLY A N 1
ATOM 2144 C CA . GLY A 1 280 ? -16.344 43.5 4.066 1 95.69 280 GLY A CA 1
ATOM 2145 C C . GLY A 1 280 ? -14.922 43.625 4.574 1 95.69 280 GLY A C 1
ATOM 2146 O O . GLY A 1 280 ? -14.102 42.719 4.395 1 95.69 280 GLY A O 1
ATOM 2147 N N . GLN A 1 281 ? -14.664 44.812 5.199 1 97.19 281 GLN A N 1
ATOM 2148 C CA . GLN A 1 281 ? -13.328 45.031 5.742 1 97.19 281 GLN A CA 1
ATOM 2149 C C . GLN A 1 281 ? -13.031 44.062 6.891 1 97.19 281 GLN A C 1
ATOM 2151 O O . GLN A 1 281 ? -13.852 43.875 7.793 1 97.19 281 GLN A O 1
ATOM 2156 N N . VAL A 1 282 ? -11.859 43.469 6.863 1 98.06 282 VAL A N 1
ATOM 2157 C CA . VAL A 1 282 ? -11.469 42.531 7.883 1 98.06 282 VAL A CA 1
ATOM 2158 C C . VAL A 1 282 ? -9.961 42.562 8.102 1 98.06 282 VAL A C 1
ATOM 2160 O O . VAL A 1 282 ? -9.203 42.906 7.176 1 98.06 282 VAL A O 1
ATOM 2163 N N . ASP A 1 283 ? -9.531 42.25 9.305 1 98.56 283 ASP A N 1
ATOM 2164 C CA . ASP A 1 283 ? -8.117 42.312 9.648 1 98.56 283 ASP A CA 1
ATOM 2165 C C . ASP A 1 283 ? -7.477 40.938 9.602 1 98.56 283 ASP A C 1
ATOM 2167 O O . ASP A 1 283 ? -6.309 40.781 9.234 1 98.56 283 ASP A O 1
ATOM 2171 N N . VAL A 1 284 ? -8.25 39.906 10.047 1 98.88 284 VAL A N 1
ATOM 2172 C CA . VAL A 1 284 ? -7.75 38.562 10.211 1 98.88 284 VAL A CA 1
ATOM 2173 C C . VAL A 1 284 ? -8.727 37.562 9.578 1 98.88 284 VAL A C 1
ATOM 2175 O O . VAL A 1 284 ? -9.945 37.719 9.703 1 98.88 284 VAL A O 1
ATOM 2178 N N . ALA A 1 285 ? -8.227 36.594 8.836 1 98.94 285 ALA A N 1
ATOM 2179 C CA . ALA A 1 285 ? -9.016 35.5 8.305 1 98.94 285 ALA A CA 1
ATOM 2180 C C . ALA A 1 285 ? -8.492 34.156 8.82 1 98.94 285 ALA A C 1
ATOM 2182 O O . ALA A 1 285 ? -7.293 33.875 8.734 1 98.94 285 ALA A O 1
ATOM 2183 N N . LEU A 1 286 ? -9.391 33.312 9.391 1 98.88 286 LEU A N 1
ATOM 2184 C CA . LEU A 1 286 ? -9.039 32 9.938 1 98.88 286 LEU A CA 1
ATOM 2185 C C . LEU A 1 286 ? -9.828 30.891 9.242 1 98.88 286 LEU A C 1
ATOM 2187 O O . LEU A 1 286 ? -10.844 30.438 9.766 1 98.88 286 LEU A O 1
ATOM 2191 N N . PRO A 1 287 ? -9.328 30.453 8.117 1 98.62 287 PRO A N 1
ATOM 2192 C CA . PRO A 1 287 ? -9.984 29.297 7.508 1 98.62 287 PRO A CA 1
ATOM 2193 C C . PRO A 1 287 ? -9.953 28.062 8.406 1 98.62 287 PRO A C 1
ATOM 2195 O O . PRO A 1 287 ? -8.875 27.516 8.672 1 98.62 287 PRO A O 1
ATOM 2198 N N . SER A 1 288 ? -11.086 27.578 8.828 1 97.69 288 SER A N 1
ATOM 2199 C CA . SER A 1 288 ? -11.172 26.531 9.844 1 97.69 288 SER A CA 1
ATOM 2200 C C . SER A 1 288 ? -12.234 25.5 9.492 1 97.69 288 SER A C 1
ATOM 2202 O O . SER A 1 288 ? -12.75 24.812 10.367 1 97.69 288 SER A O 1
ATOM 2204 N N . ALA A 1 289 ? -12.586 25.453 8.172 1 93.62 289 ALA A N 1
ATOM 2205 C CA . ALA A 1 289 ? -13.672 24.562 7.762 1 93.62 289 ALA A CA 1
ATOM 2206 C C . ALA A 1 289 ? -13.125 23.281 7.152 1 93.62 289 ALA A C 1
ATOM 2208 O O . ALA A 1 289 ? -13.203 22.203 7.766 1 93.62 289 ALA A O 1
ATOM 2209 N N . THR A 1 290 ? -12.633 23.391 5.895 1 88.5 290 THR A N 1
ATOM 2210 C CA . THR A 1 290 ? -12.195 22.203 5.164 1 88.5 290 THR A CA 1
ATOM 2211 C C . THR A 1 290 ? -10.961 22.516 4.328 1 88.5 290 THR A C 1
ATOM 2213 O O . THR A 1 290 ? -10.477 23.656 4.324 1 88.5 290 THR A O 1
ATOM 2216 N N . GLN A 1 291 ? -10.406 21.453 3.77 1 86.56 291 GLN A N 1
ATOM 2217 C CA . GLN A 1 291 ? -9.305 21.594 2.82 1 86.56 291 GLN A CA 1
ATOM 2218 C C . GLN A 1 291 ? -9.719 22.453 1.626 1 86.56 291 GLN A C 1
ATOM 2220 O O . GLN A 1 291 ? -10.844 22.312 1.124 1 86.56 291 GLN A O 1
ATOM 2225 N N . ASN A 1 292 ? -8.883 23.406 1.195 1 91.12 292 ASN A N 1
ATOM 2226 C CA . ASN A 1 292 ? -9.023 24.203 -0.014 1 91.12 292 ASN A CA 1
ATOM 2227 C C . ASN A 1 292 ? -10.266 25.094 0.041 1 91.12 292 ASN A C 1
ATOM 2229 O O . ASN A 1 292 ? -10.945 25.281 -0.97 1 91.12 292 ASN A O 1
ATOM 2233 N N . GLU A 1 293 ? -10.578 25.578 1.161 1 93.81 293 GLU A N 1
ATOM 2234 C CA . GLU A 1 293 ? -11.805 26.359 1.331 1 93.81 293 GLU A CA 1
ATOM 2235 C C . GLU A 1 293 ? -11.562 27.828 1.034 1 93.81 293 GLU A C 1
ATOM 2237 O O . GLU A 1 293 ? -12.484 28.641 1.137 1 93.81 293 GLU A O 1
ATOM 2242 N N . VAL A 1 294 ? -10.383 28.219 0.777 1 97.88 294 VAL A N 1
ATOM 2243 C CA . VAL A 1 294 ? -10.086 29.562 0.272 1 97.88 294 VAL A CA 1
ATOM 2244 C C . VAL A 1 294 ? -9.5 29.469 -1.134 1 97.88 294 VAL A C 1
ATOM 2246 O O . VAL A 1 294 ? -8.391 28.953 -1.318 1 97.88 294 VAL A O 1
ATOM 2249 N N . SER A 1 295 ? -10.148 29.984 -2.111 1 97.5 295 SER A N 1
ATOM 2250 C CA . SER A 1 295 ? -9.688 29.969 -3.496 1 97.5 295 SER A CA 1
ATOM 2251 C C . SER A 1 295 ? -8.797 31.172 -3.793 1 97.5 295 SER A C 1
ATOM 2253 O O . SER A 1 295 ? -8.664 32.062 -2.965 1 97.5 295 SER A O 1
ATOM 2255 N N . GLY A 1 296 ? -8.242 31.125 -5.008 1 98.12 296 GLY A N 1
ATOM 2256 C CA . GLY A 1 296 ? -7.453 32.281 -5.445 1 98.12 296 GLY A CA 1
ATOM 2257 C C . GLY A 1 296 ? -8.25 33.562 -5.5 1 98.12 296 GLY A C 1
ATOM 2258 O O . GLY A 1 296 ? -7.781 34.594 -5.047 1 98.12 296 GLY A O 1
ATOM 2259 N N . GLU A 1 297 ? -9.398 33.406 -6.027 1 98.31 297 GLU A N 1
ATOM 2260 C CA . GLU A 1 297 ? -10.289 34.562 -6.109 1 98.31 297 GLU A CA 1
ATOM 2261 C C . GLU A 1 297 ? -10.633 35.094 -4.723 1 98.31 297 GLU A C 1
ATOM 2263 O O . GLU A 1 297 ? -10.633 36.312 -4.504 1 98.31 297 GLU A O 1
ATOM 2268 N N . GLU A 1 298 ? -10.867 34.25 -3.842 1 98.56 298 GLU A N 1
ATOM 2269 C CA . GLU A 1 298 ? -11.219 34.625 -2.477 1 98.56 298 GLU A CA 1
ATOM 2270 C C . GLU A 1 298 ? -10.023 35.25 -1.756 1 98.56 298 GLU A C 1
ATOM 2272 O O . GLU A 1 298 ? -10.18 36.156 -0.949 1 98.56 298 GLU A O 1
ATOM 2277 N N . ALA A 1 299 ? -8.859 34.719 -2.004 1 98.62 299 ALA A N 1
ATOM 2278 C CA . ALA A 1 299 ? -7.648 35.312 -1.451 1 98.62 299 ALA A CA 1
ATOM 2279 C C . ALA A 1 299 ? -7.488 36.781 -1.915 1 98.62 299 ALA A C 1
ATOM 2281 O O . ALA A 1 299 ? -7.191 37.656 -1.111 1 98.62 299 ALA A O 1
ATOM 2282 N N . GLU A 1 300 ? -7.723 36.969 -3.195 1 98.38 300 GLU A N 1
ATOM 2283 C CA . GLU A 1 300 ? -7.652 38.344 -3.736 1 98.38 300 GLU A CA 1
ATOM 2284 C C . GLU A 1 300 ? -8.703 39.25 -3.102 1 98.38 300 GLU A C 1
ATOM 2286 O O . GLU A 1 300 ? -8.438 40.406 -2.832 1 98.38 300 GLU A O 1
ATOM 2291 N N . GLY A 1 301 ? -9.812 38.688 -2.955 1 98.44 301 GLY A N 1
ATOM 2292 C CA . GLY A 1 301 ? -10.867 39.406 -2.287 1 98.44 301 GLY A CA 1
ATOM 2293 C C . GLY A 1 301 ? -10.516 39.812 -0.866 1 98.44 301 GLY A C 1
ATOM 2294 O O . GLY A 1 301 ? -10.797 40.938 -0.439 1 98.44 301 GLY A O 1
ATOM 2295 N N . LEU A 1 302 ? -9.922 38.938 -0.092 1 98.56 302 LEU A N 1
ATOM 2296 C CA . LEU A 1 302 ? -9.5 39.219 1.275 1 98.56 302 LEU A CA 1
ATOM 2297 C C . LEU A 1 302 ? -8.438 40.312 1.299 1 98.56 302 LEU A C 1
ATOM 2299 O O . LEU A 1 302 ? -8.492 41.219 2.143 1 98.56 302 LEU A O 1
ATOM 2303 N N . ILE A 1 303 ? -7.512 40.25 0.385 1 98.19 303 ILE A N 1
ATOM 2304 C CA . ILE A 1 303 ? -6.461 41.25 0.281 1 98.19 303 ILE A CA 1
ATOM 2305 C C . ILE A 1 303 ? -7.078 42.625 -0.006 1 98.19 303 ILE A C 1
ATOM 2307 O O . ILE A 1 303 ? -6.742 43.594 0.649 1 98.19 303 ILE A O 1
ATOM 2311 N N . ALA A 1 304 ? -7.996 42.594 -0.92 1 97.75 304 ALA A N 1
ATOM 2312 C CA . ALA A 1 304 ? -8.664 43.844 -1.299 1 97.75 304 ALA A CA 1
ATOM 2313 C C . ALA A 1 304 ? -9.461 44.406 -0.128 1 97.75 304 ALA A C 1
ATOM 2315 O O . ALA A 1 304 ? -9.57 45.625 0.018 1 97.75 304 ALA A O 1
ATOM 2316 N N . ALA A 1 305 ? -9.906 43.594 0.714 1 97.81 305 ALA A N 1
ATOM 2317 C CA . ALA A 1 305 ? -10.734 44 1.85 1 97.81 305 ALA A CA 1
ATOM 2318 C C . ALA A 1 305 ? -9.867 44.5 3.004 1 97.81 305 ALA A C 1
ATOM 2320 O O . ALA A 1 305 ? -10.391 45 3.998 1 97.81 305 ALA A O 1
ATOM 2321 N N . GLY A 1 306 ? -8.594 44.344 2.891 1 97.5 306 GLY A N 1
ATOM 2322 C CA . GLY A 1 306 ? -7.684 44.906 3.885 1 97.5 306 GLY A CA 1
ATOM 2323 C C . GLY A 1 306 ? -7.199 43.844 4.883 1 97.5 306 GLY A C 1
ATOM 2324 O O . GLY A 1 306 ? -6.621 44.219 5.914 1 97.5 306 GLY A O 1
ATOM 2325 N N . CYS A 1 307 ? -7.414 42.625 4.59 1 98.5 307 CYS A N 1
ATOM 2326 C CA . CYS A 1 307 ? -6.961 41.531 5.469 1 98.5 307 CYS A CA 1
ATOM 2327 C C . CYS A 1 307 ? -5.441 41.531 5.578 1 98.5 307 CYS A C 1
ATOM 2329 O O . CYS A 1 307 ? -4.742 41.531 4.566 1 98.5 307 CYS A O 1
ATOM 2331 N N . LYS A 1 308 ? -4.969 41.438 6.777 1 98.38 308 LYS A N 1
ATOM 2332 C CA . LYS A 1 308 ? -3.525 41.531 6.988 1 98.38 308 LYS A CA 1
ATOM 2333 C C . LYS A 1 308 ? -2.965 40.188 7.453 1 98.38 308 LYS A C 1
ATOM 2335 O O . LYS A 1 308 ? -1.79 39.906 7.227 1 98.38 308 LYS A O 1
ATOM 2340 N N . PHE A 1 309 ? -3.754 39.438 8.188 1 98.81 309 PHE A N 1
ATOM 2341 C CA . PHE A 1 309 ? -3.285 38.156 8.758 1 98.81 309 PHE A CA 1
ATOM 2342 C C . PHE A 1 309 ? -4.203 37.031 8.359 1 98.81 309 PHE A C 1
ATOM 2344 O O . PHE A 1 309 ? -5.418 37.094 8.531 1 98.81 309 PHE A O 1
ATOM 2351 N N . VAL A 1 310 ? -3.648 36 7.801 1 98.88 310 VAL A N 1
ATOM 2352 C CA . VAL A 1 310 ? -4.363 34.75 7.461 1 98.88 310 VAL A CA 1
ATOM 2353 C C . VAL A 1 310 ? -3.666 33.562 8.109 1 98.88 310 VAL A C 1
ATOM 2355 O O . VAL A 1 310 ? -2.453 33.406 7.969 1 98.88 310 VAL A O 1
ATOM 2358 N N . ALA A 1 311 ? -4.375 32.781 8.836 1 98.81 311 ALA A N 1
ATOM 2359 C CA . ALA A 1 311 ? -3.824 31.578 9.461 1 98.81 311 ALA A CA 1
ATOM 2360 C C . ALA A 1 311 ? -4.805 30.406 9.359 1 98.81 311 ALA A C 1
ATOM 2362 O O . ALA A 1 311 ? -5.973 30.547 9.727 1 98.81 311 ALA A O 1
ATOM 2363 N N . GLU A 1 312 ? -4.297 29.328 8.906 1 98 312 GLU A N 1
ATOM 2364 C CA . GLU A 1 312 ? -5.172 28.188 8.648 1 98 312 GLU A CA 1
ATOM 2365 C C . GLU A 1 312 ? -5.449 27.406 9.93 1 98 312 GLU A C 1
ATOM 2367 O O . GLU A 1 312 ? -4.523 26.922 10.578 1 98 312 GLU A O 1
ATOM 2372 N N . GLY A 1 313 ? -6.719 27.281 10.234 1 96.94 313 GLY A N 1
ATOM 2373 C CA . GLY A 1 313 ? -7.141 26.375 11.297 1 96.94 313 GLY A CA 1
ATOM 2374 C C . GLY A 1 313 ? -7.383 24.969 10.812 1 96.94 313 GLY A C 1
ATOM 2375 O O . GLY A 1 313 ? -7.312 24.016 11.594 1 96.94 313 GLY A O 1
ATOM 2376 N N . SER A 1 314 ? -7.727 24.891 9.578 1 92.81 314 SER A N 1
ATOM 2377 C CA . SER A 1 314 ? -7.898 23.594 8.945 1 92.81 314 SER A CA 1
ATOM 2378 C C . SER A 1 314 ? -6.605 23.125 8.289 1 92.81 314 SER A C 1
ATOM 2380 O O . SER A 1 314 ? -5.695 23.922 8.055 1 92.81 314 SER A O 1
ATOM 2382 N N . ASN A 1 315 ? -6.512 21.828 8.109 1 86.5 315 ASN A N 1
ATOM 2383 C CA . ASN A 1 315 ? -5.379 21.297 7.355 1 86.5 315 ASN A CA 1
ATOM 2384 C C . ASN A 1 315 ? -5.484 21.625 5.871 1 86.5 315 ASN A C 1
ATOM 2386 O O . ASN A 1 315 ? -6.418 21.203 5.195 1 86.5 315 ASN A O 1
ATOM 2390 N N . MET A 1 316 ? -4.59 22.375 5.363 1 86.5 316 MET A N 1
ATOM 2391 C CA . MET A 1 316 ? -4.551 22.781 3.963 1 86.5 316 MET A CA 1
ATOM 2392 C C . MET A 1 316 ? -5.816 23.547 3.578 1 86.5 316 MET A C 1
ATOM 2394 O O . MET A 1 316 ? -6.484 23.188 2.605 1 86.5 316 MET A O 1
ATOM 2398 N N . GLY A 1 317 ? -6.137 24.547 4.242 1 92.38 317 GLY A N 1
ATOM 2399 C CA . GLY A 1 317 ? -7.363 25.312 4.051 1 92.38 317 GLY A CA 1
ATOM 2400 C C . GLY A 1 317 ? -7.34 26.172 2.801 1 92.38 317 GLY A C 1
ATOM 2401 O O . GLY A 1 317 ? -8.383 26.406 2.191 1 92.38 317 GLY A O 1
ATOM 2402 N N . CYS A 1 318 ? -6.207 26.562 2.377 1 96.25 318 CYS A N 1
ATOM 2403 C CA . CYS A 1 318 ? -6.059 27.406 1.204 1 96.25 318 CYS A CA 1
ATOM 2404 C C . CYS A 1 318 ? -5.59 26.609 -0.002 1 96.25 318 CYS A C 1
ATOM 2406 O O . CYS A 1 318 ? -4.762 25.703 0.132 1 96.25 318 CYS A O 1
ATOM 2408 N N . THR A 1 319 ? -6.102 26.969 -1.133 1 94.06 319 THR A N 1
ATOM 2409 C CA . THR A 1 319 ? -5.57 26.406 -2.369 1 94.06 319 THR A CA 1
ATOM 2410 C C . THR A 1 319 ? -4.172 26.938 -2.65 1 94.06 319 THR A C 1
ATOM 2412 O O . THR A 1 319 ? -3.734 27.922 -2.027 1 94.06 319 THR A O 1
ATOM 2415 N N . LYS A 1 320 ? -3.506 26.219 -3.641 1 90.88 320 LYS A N 1
ATOM 2416 C CA . LYS A 1 320 ? -2.189 26.703 -4.051 1 90.88 320 LYS A CA 1
ATOM 2417 C C . LYS A 1 320 ? -2.266 28.125 -4.566 1 90.88 320 LYS A C 1
ATOM 2419 O O . LYS A 1 320 ? -1.404 28.953 -4.25 1 90.88 320 LYS A O 1
ATOM 2424 N N . ALA A 1 321 ? -3.322 28.406 -5.297 1 96.25 321 ALA A N 1
ATOM 2425 C CA . ALA A 1 321 ? -3.504 29.75 -5.863 1 96.25 321 ALA A CA 1
ATOM 2426 C C . ALA A 1 321 ? -3.686 30.781 -4.758 1 96.25 321 ALA A C 1
ATOM 2428 O O . ALA A 1 321 ? -3.18 31.906 -4.867 1 96.25 321 ALA A O 1
ATOM 2429 N N . ALA A 1 322 ? -4.395 30.438 -3.768 1 97.94 322 ALA A N 1
ATOM 2430 C CA . ALA A 1 322 ? -4.598 31.344 -2.639 1 97.94 322 ALA A CA 1
ATOM 2431 C C . ALA A 1 322 ? -3.285 31.594 -1.904 1 97.94 322 ALA A C 1
ATOM 2433 O O . ALA A 1 322 ? -2.959 32.75 -1.598 1 97.94 322 ALA A O 1
ATOM 2434 N N . ILE A 1 323 ? -2.549 30.547 -1.652 1 95.62 323 ILE A N 1
ATOM 2435 C CA . ILE A 1 323 ? -1.276 30.656 -0.948 1 95.62 323 ILE A CA 1
ATOM 2436 C C . ILE A 1 323 ? -0.317 31.531 -1.752 1 95.62 323 ILE A C 1
ATOM 2438 O O . ILE A 1 323 ? 0.35 32.406 -1.195 1 95.62 323 ILE A O 1
ATOM 2442 N N . ASP A 1 324 ? -0.302 31.359 -3.045 1 95.44 324 ASP A N 1
ATOM 2443 C CA . ASP A 1 324 ? 0.562 32.156 -3.914 1 95.44 324 ASP A CA 1
ATOM 2444 C C . ASP A 1 324 ? 0.194 33.625 -3.855 1 95.44 324 ASP A C 1
ATOM 2446 O O . ASP A 1 324 ? 1.073 34.5 -3.834 1 95.44 324 ASP A O 1
ATOM 2450 N N . ALA A 1 325 ? -1.031 33.875 -3.844 1 97.94 325 ALA A N 1
ATOM 2451 C CA . ALA A 1 325 ? -1.501 35.25 -3.76 1 97.94 325 ALA A CA 1
ATOM 2452 C C . ALA A 1 325 ? -1.07 35.906 -2.447 1 97.94 325 ALA A C 1
ATOM 2454 O O . ALA A 1 325 ? -0.599 37.031 -2.434 1 97.94 325 ALA A O 1
ATOM 2455 N N . PHE A 1 326 ? -1.197 35.188 -1.357 1 98.12 326 PHE A N 1
ATOM 2456 C CA . PHE A 1 326 ? -0.822 35.719 -0.051 1 98.12 326 PHE A CA 1
ATOM 2457 C C . PHE A 1 326 ? 0.688 35.906 0.042 1 98.12 326 PHE A C 1
ATOM 2459 O O . PHE A 1 326 ? 1.159 36.938 0.519 1 98.12 326 PHE A O 1
ATOM 2466 N N . GLU A 1 327 ? 1.396 34.938 -0.424 1 95.62 327 GLU A N 1
ATOM 2467 C CA . GLU A 1 327 ? 2.854 34.969 -0.355 1 95.62 327 GLU A CA 1
ATOM 2468 C C . GLU A 1 327 ? 3.412 36.094 -1.214 1 95.62 327 GLU A C 1
ATOM 2470 O O . GLU A 1 327 ? 4.441 36.688 -0.878 1 95.62 327 GLU A O 1
ATOM 2475 N N . ALA A 1 328 ? 2.688 36.469 -2.252 1 95.44 328 ALA A N 1
ATOM 2476 C CA . ALA A 1 328 ? 3.127 37.531 -3.156 1 95.44 328 ALA A CA 1
ATOM 2477 C C . ALA A 1 328 ? 2.857 38.906 -2.557 1 95.44 328 ALA A C 1
ATOM 2479 O O . ALA A 1 328 ? 3.393 39.906 -3.029 1 95.44 328 ALA A O 1
ATOM 2480 N N . GLN A 1 329 ? 2.102 38.969 -1.482 1 97.19 329 GLN A N 1
ATOM 2481 C CA . GLN A 1 329 ? 1.664 40.25 -0.938 1 97.19 329 GLN A CA 1
ATOM 2482 C C . GLN A 1 329 ? 2.219 40.469 0.467 1 97.19 329 GLN A C 1
ATOM 2484 O O . GLN A 1 329 ? 1.525 41 1.338 1 97.19 329 GLN A O 1
ATOM 2489 N N . ARG A 1 330 ? 3.453 40.094 0.724 1 96.25 330 ARG A N 1
ATOM 2490 C CA . ARG A 1 330 ? 4.027 40.188 2.064 1 96.25 330 ARG A CA 1
ATOM 2491 C C . ARG A 1 330 ? 4.77 41.5 2.26 1 96.25 330 ARG A C 1
ATOM 2493 O O . ARG A 1 330 ? 5.324 41.75 3.332 1 96.25 330 ARG A O 1
ATOM 2500 N N . ASN A 1 331 ? 4.871 42.375 1.254 1 96.31 331 ASN A N 1
ATOM 2501 C CA . ASN A 1 331 ? 5.582 43.656 1.343 1 96.31 331 ASN A CA 1
ATOM 2502 C C . ASN A 1 331 ? 4.852 44.656 2.246 1 96.31 331 ASN A C 1
ATOM 2504 O O . ASN A 1 331 ? 3.852 45.25 1.842 1 96.31 331 ASN A O 1
ATOM 2508 N N . PHE A 1 332 ? 5.406 44.906 3.393 1 94.44 332 PHE A N 1
ATOM 2509 C CA . PHE A 1 332 ? 4.715 45.688 4.418 1 94.44 332 PHE A CA 1
ATOM 2510 C C . PHE A 1 332 ? 4.785 47.188 4.117 1 94.44 332 PHE A C 1
ATOM 2512 O O . PHE A 1 332 ? 4.164 47.969 4.812 1 94.44 332 PHE A O 1
ATOM 2519 N N . LYS A 1 333 ? 5.453 47.656 3.098 1 94.06 333 LYS A N 1
ATOM 2520 C CA . LYS A 1 333 ? 5.5 49.031 2.688 1 94.06 333 LYS A CA 1
ATOM 2521 C C . LYS A 1 333 ? 4.344 49.375 1.751 1 94.06 333 LYS A C 1
ATOM 2523 O O . LYS A 1 333 ? 4.043 50.562 1.525 1 94.06 333 LYS A O 1
ATOM 2528 N N . LYS A 1 334 ? 3.811 48.312 1.271 1 93.56 334 LYS A N 1
ATOM 2529 C CA . LYS A 1 334 ? 2.654 48.531 0.404 1 93.56 334 LYS A CA 1
ATOM 2530 C C . LYS A 1 334 ? 1.406 48.844 1.222 1 93.56 334 LYS A C 1
ATOM 2532 O O . LYS A 1 334 ? 1.325 48.5 2.402 1 93.56 334 LYS A O 1
ATOM 2537 N N . GLU A 1 335 ? 0.482 49.5 0.517 1 92.56 335 GLU A N 1
ATOM 2538 C CA . GLU A 1 335 ? -0.785 49.812 1.157 1 92.56 335 GLU A CA 1
ATOM 2539 C C . GLU A 1 335 ? -1.528 48.562 1.61 1 92.56 335 GLU A C 1
ATOM 2541 O O . GLU A 1 335 ? -2.094 48.531 2.705 1 92.56 335 GLU A O 1
ATOM 2546 N N . LYS A 1 336 ? -1.43 47.625 0.723 1 94.81 336 LYS A N 1
ATOM 2547 C CA . LYS A 1 336 ? -2.041 46.344 1.03 1 94.81 336 LYS A CA 1
ATOM 2548 C C . LYS A 1 336 ? -0.985 45.25 1.155 1 94.81 336 LYS A C 1
ATOM 2550 O O . LYS A 1 336 ? -0.168 45.062 0.252 1 94.81 336 LYS A O 1
ATOM 2555 N N . TRP A 1 337 ? -0.963 44.688 2.281 1 97.38 337 TRP A N 1
ATOM 2556 C CA . TRP A 1 337 ? -0.085 43.531 2.535 1 97.38 337 TRP A CA 1
ATOM 2557 C C . TRP A 1 337 ? -0.8 42.469 3.359 1 97.38 337 TRP A C 1
ATOM 2559 O O . TRP A 1 337 ? -1.803 42.75 4.02 1 97.38 337 TRP A O 1
ATOM 2569 N N . VAL A 1 338 ? -0.395 41.281 3.221 1 98.38 338 VAL A N 1
ATOM 2570 C CA . VAL A 1 338 ? -0.962 40.156 3.98 1 98.38 338 VAL A CA 1
ATOM 2571 C C . VAL A 1 338 ? 0.15 39.219 4.418 1 98.38 338 VAL A C 1
ATOM 2573 O O . VAL A 1 338 ? 1.102 38.969 3.672 1 98.38 338 VAL A O 1
ATOM 2576 N N . TRP A 1 339 ? 0.092 38.75 5.613 1 98.5 339 TRP A N 1
ATOM 2577 C CA . TRP A 1 339 ? 1.013 37.781 6.164 1 98.5 339 TRP A CA 1
ATOM 2578 C C . TRP A 1 339 ? 0.298 36.438 6.434 1 98.5 339 TRP A C 1
ATOM 2580 O O . TRP A 1 339 ? -0.669 36.406 7.195 1 98.5 339 TRP A O 1
ATOM 2590 N N . TYR A 1 340 ? 0.774 35.375 5.77 1 98.31 340 TYR A N 1
ATOM 2591 C CA . TYR A 1 340 ? 0.103 34.094 5.742 1 98.31 340 TYR A CA 1
ATOM 2592 C C . TYR A 1 340 ? 0.838 33.094 6.617 1 98.31 340 TYR A C 1
ATOM 2594 O O . TYR A 1 340 ? 2.064 32.969 6.543 1 98.31 340 TYR A O 1
ATOM 2602 N N . ALA A 1 341 ? 0.036 32.406 7.477 1 98.25 341 ALA A N 1
ATOM 2603 C CA . ALA A 1 341 ? 0.562 31.312 8.305 1 98.25 341 ALA A CA 1
ATOM 2604 C C . ALA A 1 341 ? -0.013 29.969 7.875 1 98.25 341 ALA A C 1
ATOM 2606 O O . ALA A 1 341 ? -1.233 29.797 7.816 1 98.25 341 ALA A O 1
ATOM 2607 N N . PRO A 1 342 ? 0.834 28.984 7.633 1 96.06 342 PRO A N 1
ATOM 2608 C CA . PRO A 1 342 ? 0.372 27.672 7.176 1 96.06 342 PRO A CA 1
ATOM 2609 C C . PRO A 1 342 ? -0.27 26.859 8.289 1 96.06 342 PRO A C 1
ATOM 2611 O O . PRO A 1 342 ? 0.115 26.984 9.453 1 96.06 342 PRO A O 1
ATOM 2614 N N . GLY A 1 343 ? -1.152 25.984 7.891 1 94.94 343 GLY A N 1
ATOM 2615 C CA . GLY A 1 343 ? -1.832 25.125 8.836 1 94.94 343 GLY A CA 1
ATOM 2616 C C . GLY A 1 343 ? -0.882 24.234 9.625 1 94.94 343 GLY A C 1
ATOM 2617 O O . GLY A 1 343 ? -1.102 23.969 10.805 1 94.94 343 GLY A O 1
ATOM 2618 N N . LYS A 1 344 ? 0.176 23.812 9.086 1 93.94 344 LYS A N 1
ATOM 2619 C CA . LYS A 1 344 ? 1.129 22.922 9.742 1 93.94 344 LYS A CA 1
ATOM 2620 C C . LYS A 1 344 ? 1.657 23.547 11.031 1 93.94 344 LYS A C 1
ATOM 2622 O O . LYS A 1 344 ? 2.068 22.828 11.945 1 93.94 344 LYS A O 1
ATOM 2627 N N . ALA A 1 345 ? 1.69 24.875 11.078 1 97.19 345 ALA A N 1
ATOM 2628 C CA . ALA A 1 345 ? 2.184 25.594 12.25 1 97.19 345 ALA A CA 1
ATOM 2629 C C . ALA A 1 345 ? 1.03 26.172 13.062 1 97.19 345 ALA A C 1
ATOM 2631 O O . ALA A 1 345 ? 0.893 25.875 14.25 1 97.19 345 ALA A O 1
ATOM 2632 N N . ALA A 1 346 ? 0.165 26.781 12.375 1 98 346 ALA A N 1
ATOM 2633 C CA . ALA A 1 346 ? -0.88 27.562 13.039 1 98 346 ALA A CA 1
ATOM 2634 C C . ALA A 1 346 ? -1.862 26.656 13.766 1 98 346 ALA A C 1
ATOM 2636 O O . ALA A 1 346 ? -2.385 27 14.828 1 98 346 ALA A O 1
ATOM 2637 N N . ASN A 1 347 ? -2.107 25.547 13.219 1 96.19 347 ASN A N 1
ATOM 2638 C CA . ASN A 1 347 ? -3.119 24.703 13.852 1 96.19 347 ASN A CA 1
ATOM 2639 C C . ASN A 1 347 ? -2.49 23.516 14.586 1 96.19 347 ASN A C 1
ATOM 2641 O O . ASN A 1 347 ? -3.131 22.484 14.766 1 96.19 347 ASN A O 1
ATOM 2645 N N . ALA A 1 348 ? -1.252 23.609 15.008 1 96.31 348 ALA A N 1
ATOM 2646 C CA . ALA A 1 348 ? -0.519 22.531 15.664 1 96.31 348 ALA A CA 1
ATOM 2647 C C . ALA A 1 348 ? -0.952 22.375 17.109 1 96.31 348 ALA A C 1
ATOM 2649 O O . ALA A 1 348 ? -0.531 21.438 17.797 1 96.31 348 ALA A O 1
ATOM 2650 N N . GLY A 1 349 ? -1.775 23.297 17.578 1 95.5 349 GLY A N 1
ATOM 2651 C CA . GLY A 1 349 ? -2.172 23.297 18.969 1 95.5 349 GLY A CA 1
ATOM 2652 C C . GLY A 1 349 ? -2.795 21.984 19.422 1 95.5 349 GLY A C 1
ATOM 2653 O O . GLY A 1 349 ? -2.57 21.531 20.547 1 95.5 349 GLY A O 1
ATOM 2654 N N . GLY A 1 350 ? -3.6 21.422 18.547 1 92.44 350 GLY A N 1
ATOM 2655 C CA . GLY A 1 350 ? -4.25 20.156 18.891 1 92.44 350 GLY A CA 1
ATOM 2656 C C . GLY A 1 350 ? -3.268 19.047 19.188 1 92.44 350 GLY A C 1
ATOM 2657 O O . GLY A 1 350 ? -3.369 18.391 20.234 1 92.44 350 GLY A O 1
ATOM 2658 N N . VAL A 1 351 ? -2.318 18.812 18.359 1 91.38 351 VAL A N 1
ATOM 2659 C CA . VAL A 1 351 ? -1.35 17.75 18.562 1 91.38 351 VAL A CA 1
ATOM 2660 C 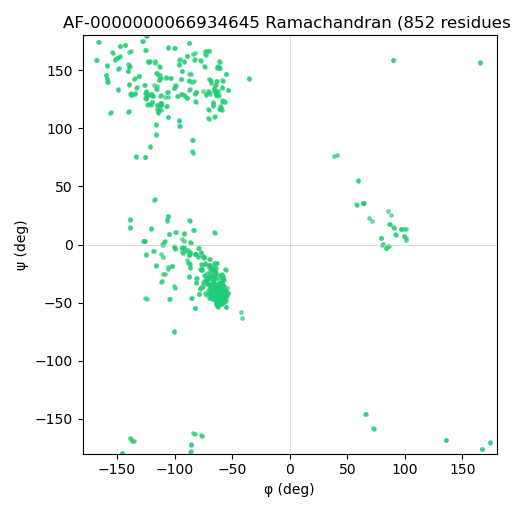C . VAL A 1 351 ? -0.411 18.109 19.719 1 91.38 351 VAL A C 1
ATOM 2662 O O . VAL A 1 351 ? 0.068 17.219 20.438 1 91.38 351 VAL A O 1
ATOM 2665 N N . ALA A 1 352 ? -0.183 19.391 19.922 1 93.44 352 ALA A N 1
ATOM 2666 C CA . ALA A 1 352 ? 0.639 19.828 21.047 1 93.44 352 ALA A CA 1
ATOM 2667 C C . ALA A 1 352 ? 0.031 19.391 22.375 1 93.44 352 ALA A C 1
ATOM 2669 O O . ALA A 1 352 ? 0.722 18.828 23.219 1 93.44 352 ALA A O 1
ATOM 2670 N N . VAL A 1 353 ? -1.207 19.609 22.516 1 91.94 353 VAL A N 1
ATOM 2671 C CA . VAL A 1 353 ? -1.868 19.25 23.766 1 91.94 353 VAL A CA 1
ATOM 2672 C C . VAL A 1 353 ? -1.964 17.734 23.891 1 91.94 353 VAL A C 1
ATOM 2674 O O . VAL A 1 353 ? -1.866 17.203 25 1 91.94 353 VAL A O 1
ATOM 2677 N N . SER A 1 354 ? -2.133 17.094 22.797 1 88 354 SER A N 1
ATOM 2678 C CA . SER A 1 354 ? -2.088 15.641 22.812 1 88 354 SER A CA 1
ATOM 2679 C C . SER A 1 354 ? -0.738 15.133 23.312 1 88 354 SER A C 1
ATOM 2681 O O . SER A 1 354 ? -0.669 14.148 24.047 1 88 354 SER A O 1
ATOM 2683 N N . GLY A 1 355 ? 0.282 15.75 22.875 1 86.81 355 GLY A N 1
ATOM 2684 C CA . GLY A 1 355 ? 1.614 15.414 23.359 1 86.81 355 GLY A CA 1
ATOM 2685 C C . GLY A 1 355 ? 1.797 15.672 24.844 1 86.81 355 GLY A C 1
ATOM 2686 O O . GLY A 1 355 ? 2.428 14.875 25.531 1 86.81 355 GLY A O 1
ATOM 2687 N N . LEU A 1 356 ? 1.262 16.781 25.266 1 87.56 356 LEU A N 1
ATOM 2688 C CA . LEU A 1 356 ? 1.323 17.094 26.688 1 87.56 356 LEU A CA 1
ATOM 2689 C C . LEU A 1 356 ? 0.587 16.047 27.516 1 87.56 356 LEU A C 1
ATOM 2691 O O . LEU A 1 356 ? 1.024 15.688 28.609 1 87.56 356 LEU A O 1
ATOM 2695 N N . GLU A 1 357 ? -0.494 15.617 26.969 1 82.56 357 GLU A N 1
ATOM 2696 C CA . GLU A 1 357 ? -1.248 14.547 27.609 1 82.56 357 GLU A CA 1
ATOM 2697 C C . GLU A 1 357 ? -0.403 13.289 27.766 1 82.56 357 GLU A C 1
ATOM 2699 O O . GLU A 1 357 ? -0.454 12.625 28.797 1 82.56 357 GLU A O 1
ATOM 2704 N N . MET A 1 358 ? 0.257 12.938 26.734 1 78.06 358 MET A N 1
ATOM 2705 C CA . MET A 1 358 ? 1.138 11.773 26.766 1 78.06 358 MET A CA 1
ATOM 2706 C C . MET A 1 358 ? 2.195 11.93 27.859 1 78.06 358 MET A C 1
ATOM 2708 O O . MET A 1 358 ? 2.49 10.977 28.594 1 78.06 358 MET A O 1
ATOM 2712 N N . ALA A 1 359 ? 2.699 13.133 27.953 1 77 359 ALA A N 1
ATOM 2713 C CA . ALA A 1 359 ? 3.709 13.422 28.969 1 77 359 ALA A CA 1
ATOM 2714 C C . ALA A 1 359 ? 3.121 13.336 30.375 1 77 359 ALA A C 1
ATOM 2716 O O . ALA A 1 359 ? 3.758 12.812 31.281 1 77 359 ALA A O 1
ATOM 2717 N N . GLN A 1 360 ? 1.94 13.875 30.484 1 78.56 360 GLN A N 1
ATOM 2718 C CA . GLN A 1 360 ? 1.249 13.828 31.781 1 78.56 360 GLN A CA 1
ATOM 2719 C C . GLN A 1 360 ? 1.004 12.383 32.219 1 78.56 360 GLN A C 1
ATOM 2721 O O . GLN A 1 360 ? 1.185 12.047 33.375 1 78.56 360 GLN A O 1
ATOM 2726 N N . ASN A 1 361 ? 0.545 11.641 31.281 1 70.69 361 ASN A N 1
ATOM 2727 C CA . ASN A 1 361 ? 0.243 10.242 31.578 1 70.69 361 ASN A CA 1
ATOM 2728 C C . ASN A 1 361 ? 1.505 9.453 31.922 1 70.69 361 ASN A C 1
ATOM 2730 O O . ASN A 1 361 ? 1.494 8.617 32.844 1 70.69 361 ASN A O 1
ATOM 2734 N N . SER A 1 362 ? 2.533 9.711 31.25 1 68.62 362 SER A N 1
ATOM 2735 C CA . SER A 1 362 ? 3.797 9.023 31.5 1 68.62 362 SER A CA 1
ATOM 2736 C C . SER A 1 362 ? 4.383 9.406 32.844 1 68.62 362 SER A C 1
ATOM 2738 O O . SER A 1 362 ? 4.992 8.57 33.531 1 68.62 362 SER A O 1
ATOM 2740 N N . ALA A 1 363 ? 4.168 10.68 33.156 1 69.75 363 ALA A N 1
ATOM 2741 C CA . ALA A 1 363 ? 4.723 11.203 34.406 1 69.75 363 ALA A CA 1
ATOM 2742 C C . ALA A 1 363 ? 3.762 10.969 35.562 1 69.75 363 ALA A C 1
ATOM 2744 O O . ALA A 1 363 ? 4.125 11.164 36.75 1 69.75 363 ALA A O 1
ATOM 2745 N N . ARG A 1 364 ? 2.584 10.531 35.219 1 73.56 364 ARG A N 1
ATOM 2746 C CA . ARG A 1 364 ? 1.539 10.312 36.219 1 73.56 364 ARG A CA 1
ATOM 2747 C C . ARG A 1 364 ? 1.255 11.586 37 1 73.56 364 ARG A C 1
ATOM 2749 O O . ARG A 1 364 ? 1.189 11.562 38.219 1 73.56 364 ARG A O 1
ATOM 2756 N N . ILE A 1 365 ? 1.341 12.719 36.375 1 70.5 365 ILE A N 1
ATOM 2757 C CA . ILE A 1 365 ? 0.992 14.016 36.938 1 70.5 365 ILE A CA 1
ATOM 2758 C C . ILE A 1 365 ? -0.223 14.586 36.188 1 70.5 365 ILE A C 1
ATOM 2760 O O . ILE A 1 365 ? -0.442 14.297 35.031 1 70.5 365 ILE A O 1
ATOM 2764 N N . LYS A 1 366 ? -1.046 15.305 37 1 78.62 366 LYS A N 1
ATOM 2765 C CA . LYS A 1 366 ? -2.221 15.961 36.438 1 78.62 366 LYS A CA 1
ATOM 2766 C C . LYS A 1 366 ? -2.076 17.484 36.469 1 78.62 366 LYS A C 1
ATOM 2768 O O . LYS A 1 366 ? -1.82 18.062 37.531 1 78.62 366 LYS A O 1
ATOM 2773 N N . TRP A 1 367 ? -2.135 18.141 35.25 1 84.38 367 TRP A N 1
ATOM 2774 C CA . TRP A 1 367 ? -2.09 19.594 35.156 1 84.38 367 TRP A CA 1
ATOM 2775 C C . TRP A 1 367 ? -3.498 20.188 35.125 1 84.38 367 TRP A C 1
ATOM 2777 O O . TRP A 1 367 ? -4.434 19.547 34.625 1 84.38 367 TRP A O 1
ATOM 2787 N N . THR A 1 368 ? -3.58 21.359 35.656 1 87.75 368 THR A N 1
ATOM 2788 C CA . THR A 1 368 ? -4.848 22.078 35.531 1 87.75 368 THR A CA 1
ATOM 2789 C C . THR A 1 368 ? -5.062 22.594 34.125 1 87.75 368 THR A C 1
ATOM 2791 O O . THR A 1 368 ? -4.133 22.609 33.312 1 87.75 368 THR A O 1
ATOM 2794 N N . ALA A 1 369 ? -6.273 23 33.844 1 90.31 369 ALA A N 1
ATOM 2795 C CA . ALA A 1 369 ? -6.598 23.578 32.531 1 90.31 369 ALA A CA 1
ATOM 2796 C C . ALA A 1 369 ? -5.742 24.797 32.25 1 90.31 369 ALA A C 1
ATOM 2798 O O . ALA A 1 369 ? -5.301 25.016 31.109 1 90.31 369 ALA A O 1
ATOM 2799 N N . GLU A 1 370 ? -5.578 25.562 33.312 1 92.31 370 GLU A N 1
ATOM 2800 C CA . GLU A 1 370 ? -4.793 26.781 33.156 1 92.31 370 GLU A CA 1
ATOM 2801 C C . GLU A 1 370 ? -3.332 26.469 32.844 1 92.31 370 GLU A C 1
ATOM 2803 O O . GLU A 1 370 ? -2.705 27.141 32.031 1 92.31 370 GLU A O 1
ATOM 2808 N N . GLU A 1 371 ? -2.854 25.453 33.469 1 91.31 371 GLU A N 1
ATOM 2809 C CA . GLU A 1 371 ? -1.473 25.047 33.25 1 91.31 371 GLU A CA 1
ATOM 2810 C C . GLU A 1 371 ? -1.288 24.531 31.812 1 91.31 371 GLU A C 1
ATOM 2812 O O . GLU A 1 371 ? -0.3 24.859 31.156 1 91.31 371 GLU A O 1
ATOM 2817 N N . VAL A 1 372 ? -2.215 23.734 31.375 1 92.5 372 VAL A N 1
ATOM 2818 C CA . VAL A 1 372 ? -2.145 23.203 30.016 1 92.5 372 VAL A CA 1
ATOM 2819 C C . VAL A 1 372 ? -2.23 24.328 29 1 92.5 372 VAL A C 1
ATOM 2821 O O . VAL A 1 372 ? -1.506 24.328 28 1 92.5 372 VAL A O 1
ATOM 2824 N N . ASP A 1 373 ? -3.061 25.281 29.312 1 95.31 373 ASP A N 1
ATOM 2825 C CA . ASP A 1 373 ? -3.225 26.422 28.406 1 95.31 373 ASP A CA 1
ATOM 2826 C C . ASP A 1 373 ? -1.946 27.25 28.328 1 95.31 373 ASP A C 1
ATOM 2828 O O . ASP A 1 373 ? -1.588 27.75 27.266 1 95.31 373 ASP A O 1
ATOM 2832 N N . GLU A 1 374 ? -1.362 27.422 29.453 1 95.88 374 GLU A N 1
ATOM 2833 C CA . GLU A 1 374 ? -0.102 28.156 29.469 1 95.88 374 GLU A CA 1
ATOM 2834 C C . GLU A 1 374 ? 0.968 27.438 28.656 1 95.88 374 GLU A C 1
ATOM 2836 O O . GLU A 1 374 ? 1.763 28.078 27.969 1 95.88 374 GLU A O 1
ATOM 2841 N N . LYS A 1 375 ? 0.995 26.156 28.797 1 94.94 375 LYS A N 1
ATOM 2842 C CA . LYS A 1 375 ? 1.937 25.375 28.016 1 94.94 375 LYS A CA 1
ATOM 2843 C C . LYS A 1 375 ? 1.619 25.469 26.516 1 94.94 375 LYS A C 1
ATOM 2845 O O . LYS A 1 375 ? 2.527 25.516 25.688 1 94.94 375 LYS A O 1
ATOM 2850 N N . LEU A 1 376 ? 0.352 25.453 26.219 1 96.88 376 LEU A N 1
ATOM 2851 C CA . LEU A 1 376 ? -0.068 25.625 24.828 1 96.88 376 LEU A CA 1
ATOM 2852 C C . LEU A 1 376 ? 0.394 26.969 24.281 1 96.88 376 LEU A C 1
ATOM 2854 O O . LEU A 1 376 ? 0.92 27.031 23.156 1 96.88 376 LEU A O 1
ATOM 2858 N N . LYS A 1 377 ? 0.216 28.016 25.047 1 97.62 377 LYS A N 1
ATOM 2859 C CA . LYS A 1 377 ? 0.659 29.344 24.641 1 97.62 377 LYS A CA 1
ATOM 2860 C C . LYS A 1 377 ? 2.152 29.359 24.328 1 97.62 377 LYS A C 1
ATOM 2862 O O . LYS A 1 377 ? 2.578 29.922 23.328 1 97.62 377 LYS A O 1
ATOM 2867 N N . SER A 1 378 ? 2.857 28.75 25.172 1 97.44 378 SER A N 1
ATOM 2868 C CA . SER A 1 378 ? 4.309 28.719 25.016 1 97.44 378 SER A CA 1
ATOM 2869 C C . SER A 1 378 ? 4.703 27.938 23.75 1 97.44 378 SER A C 1
ATOM 2871 O O . SER A 1 378 ? 5.609 28.344 23.031 1 97.44 378 SER A O 1
ATOM 2873 N N . ILE A 1 379 ? 4.078 26.859 23.547 1 97.12 379 ILE A N 1
ATOM 2874 C CA . ILE A 1 379 ? 4.387 26.016 22.391 1 97.12 379 ILE A CA 1
ATOM 2875 C C . ILE A 1 379 ? 4.09 26.781 21.109 1 97.12 379 ILE A C 1
ATOM 2877 O O . ILE A 1 379 ? 4.895 26.766 20.172 1 97.12 379 ILE A O 1
ATOM 2881 N N . MET A 1 380 ? 2.941 27.484 21.062 1 98.44 380 MET A N 1
ATOM 2882 C CA . MET A 1 380 ? 2.57 28.219 19.859 1 98.44 380 MET A CA 1
ATOM 2883 C C . MET A 1 380 ? 3.514 29.391 19.625 1 98.44 380 MET A C 1
ATOM 2885 O O . MET A 1 380 ? 3.811 29.734 18.469 1 98.44 380 MET A O 1
ATOM 2889 N N . LYS A 1 381 ? 3.928 30.016 20.719 1 98.44 381 LYS A N 1
ATOM 2890 C CA . LYS A 1 381 ? 4.941 31.062 20.594 1 98.44 381 LYS A CA 1
ATOM 2891 C C . LYS A 1 381 ? 6.223 30.516 19.984 1 98.44 381 LYS A C 1
ATOM 2893 O O . LYS A 1 381 ? 6.766 31.109 19.047 1 98.44 381 LYS A O 1
ATOM 2898 N N . ASN A 1 382 ? 6.68 29.438 20.484 1 97.88 382 ASN A N 1
ATOM 2899 C CA . ASN A 1 382 ? 7.902 28.828 19.984 1 97.88 382 ASN A CA 1
ATOM 2900 C C . ASN A 1 382 ? 7.758 28.406 18.516 1 97.88 382 ASN A C 1
ATOM 2902 O O . ASN A 1 382 ? 8.703 28.531 17.734 1 97.88 382 ASN A O 1
ATOM 2906 N N . CYS A 1 383 ? 6.648 27.875 18.234 1 98 383 CYS A N 1
ATOM 2907 C CA . CYS A 1 383 ? 6.367 27.484 16.859 1 98 383 CYS A CA 1
ATOM 2908 C C . CYS A 1 383 ? 6.484 28.672 15.914 1 98 383 CYS A C 1
ATOM 2910 O O . CYS A 1 383 ? 7.117 28.578 14.859 1 98 383 CYS A O 1
ATOM 2912 N N . PHE A 1 384 ? 5.891 29.797 16.297 1 98.5 384 PHE A N 1
ATOM 2913 C CA . PHE A 1 384 ? 5.949 31.016 15.516 1 98.5 384 PHE A CA 1
ATOM 2914 C C . PHE A 1 384 ? 7.383 31.516 15.391 1 98.5 384 PHE A C 1
ATOM 2916 O O . PHE A 1 384 ? 7.863 31.766 14.281 1 98.5 384 PHE A O 1
ATOM 2923 N N . GLU A 1 385 ? 8.047 31.609 16.5 1 98.38 385 GLU A N 1
ATOM 2924 C CA . GLU A 1 385 ? 9.391 32.188 16.516 1 98.38 385 GLU A CA 1
ATOM 2925 C C . GLU A 1 385 ? 10.375 31.297 15.742 1 98.38 385 GLU A C 1
ATOM 2927 O O . GLU A 1 385 ? 11.25 31.812 15.039 1 98.38 385 GLU A O 1
ATOM 2932 N N . ASN A 1 386 ? 10.234 30.031 15.898 1 97.56 386 ASN A N 1
ATOM 2933 C CA . ASN A 1 386 ? 11.102 29.125 15.164 1 97.56 386 ASN A CA 1
ATOM 2934 C C . ASN A 1 386 ? 10.922 29.266 13.656 1 97.56 386 ASN A C 1
ATOM 2936 O O . ASN A 1 386 ? 11.898 29.281 12.906 1 97.56 386 ASN A O 1
ATOM 2940 N N . GLY A 1 387 ? 9.68 29.281 13.219 1 97 387 GLY A N 1
ATOM 2941 C CA . GLY A 1 387 ? 9.406 29.5 11.805 1 97 387 GLY A CA 1
ATOM 2942 C C . GLY A 1 387 ? 9.938 30.828 11.289 1 97 387 GLY A C 1
ATOM 2943 O O . GLY A 1 387 ? 10.523 30.891 10.203 1 97 387 GLY A O 1
ATOM 2944 N N . LEU A 1 388 ? 9.742 31.828 12.094 1 97.56 388 LEU A N 1
ATOM 2945 C CA . LEU A 1 388 ? 10.18 33.156 11.734 1 97.56 388 LEU A CA 1
ATOM 2946 C C . LEU A 1 388 ? 11.695 33.219 11.594 1 97.56 388 LEU A C 1
ATOM 2948 O O . LEU A 1 388 ? 12.219 33.719 10.586 1 97.56 388 LEU A O 1
ATOM 2952 N N . GLN A 1 389 ? 12.391 32.75 12.562 1 97.31 389 GLN A N 1
ATOM 2953 C CA . GLN A 1 389 ? 13.852 32.781 12.57 1 97.31 389 GLN A CA 1
ATOM 2954 C C . GLN A 1 389 ? 14.43 31.938 11.461 1 97.31 389 GLN A C 1
ATOM 2956 O O . GLN A 1 389 ? 15.422 32.312 10.828 1 97.31 389 GLN A O 1
ATOM 2961 N N . THR A 1 390 ? 13.805 30.828 11.273 1 97.06 390 THR A N 1
ATOM 2962 C CA . THR A 1 390 ? 14.258 29.922 10.219 1 97.06 390 THR A CA 1
ATOM 2963 C C . THR A 1 390 ? 14.086 30.578 8.852 1 97.06 390 THR A C 1
ATOM 2965 O O . THR A 1 390 ? 14.961 30.469 7.988 1 97.06 390 THR A O 1
ATOM 2968 N N . ALA A 1 391 ? 12.969 31.203 8.641 1 96.75 391 ALA A N 1
ATOM 2969 C CA . ALA A 1 391 ? 12.734 31.922 7.387 1 96.75 391 ALA A CA 1
ATOM 2970 C C . ALA A 1 391 ? 13.797 33 7.168 1 96.75 391 ALA A C 1
ATOM 2972 O O . ALA A 1 391 ? 14.297 33.156 6.055 1 96.75 391 ALA A O 1
ATOM 2973 N N . LYS A 1 392 ? 14.117 33.688 8.172 1 96.19 392 LYS A N 1
ATOM 2974 C CA . LYS A 1 392 ? 15.125 34.75 8.078 1 96.19 392 LYS A CA 1
ATOM 2975 C C . LYS A 1 392 ? 16.484 34.188 7.719 1 96.19 392 LYS A C 1
ATOM 2977 O O . LYS A 1 392 ? 17.25 34.781 6.965 1 96.19 392 LYS A O 1
ATOM 2982 N N . THR A 1 393 ? 16.75 33.031 8.211 1 95.62 393 THR A N 1
ATOM 2983 C CA . THR A 1 393 ? 18.062 32.406 8.047 1 95.62 393 THR A CA 1
ATOM 2984 C C . THR A 1 393 ? 18.203 31.812 6.652 1 95.62 393 THR A C 1
ATOM 2986 O O . THR A 1 393 ? 19.266 31.922 6.023 1 95.62 393 THR A O 1
ATOM 2989 N N . TYR A 1 394 ? 17.125 31.219 6.121 1 96.12 394 TYR A N 1
ATOM 2990 C CA . TYR A 1 394 ? 17.312 30.359 4.957 1 96.12 394 TYR A CA 1
ATOM 2991 C C . TYR A 1 394 ? 16.594 30.922 3.738 1 96.12 394 TYR A C 1
ATOM 2993 O O . TYR A 1 394 ? 16.859 30.516 2.607 1 96.12 394 TYR A O 1
ATOM 3001 N N . VAL A 1 395 ? 15.672 31.797 3.781 1 92.94 395 VAL A N 1
ATOM 3002 C CA . VAL A 1 395 ? 14.891 32.281 2.652 1 92.94 395 VAL A CA 1
ATOM 3003 C C . VAL A 1 395 ? 15.25 33.75 2.375 1 92.94 395 VAL A C 1
ATOM 3005 O O . VAL A 1 395 ? 14.992 34.25 1.283 1 92.94 395 VAL A O 1
ATOM 3008 N N . THR A 1 396 ? 15.93 34.375 3.076 1 81.5 396 THR A N 1
ATOM 3009 C CA . THR A 1 396 ? 16.453 35.75 2.988 1 81.5 396 THR A CA 1
ATOM 3010 C C . THR A 1 396 ? 15.406 36.688 2.41 1 81.5 396 THR A C 1
ATOM 3012 O O . THR A 1 396 ? 15.523 37.125 1.269 1 81.5 396 THR A O 1
ATOM 3015 N N . PRO A 1 397 ? 14.484 37.031 3.17 1 81.12 397 PRO A N 1
ATOM 3016 C CA . PRO A 1 397 ? 13.461 37.969 2.686 1 81.12 397 PRO A CA 1
ATOM 3017 C C . PRO A 1 397 ? 14.039 39.312 2.273 1 81.12 397 PRO A C 1
ATOM 3019 O O . PRO A 1 397 ? 15.086 39.719 2.773 1 81.12 397 PRO A O 1
ATOM 3022 N N . LYS A 1 398 ? 13.328 39.938 1.315 1 83.94 398 LYS A N 1
ATOM 3023 C CA . LYS A 1 398 ? 13.664 41.344 0.997 1 83.94 398 LYS A CA 1
ATOM 3024 C C . LYS A 1 398 ? 13.469 42.25 2.209 1 83.94 398 LYS A C 1
ATOM 3026 O O . LYS A 1 398 ? 12.695 41.906 3.111 1 83.94 398 LYS A O 1
ATOM 3031 N N . GLU A 1 399 ? 14.039 43.25 2.232 1 88.81 399 GLU A N 1
ATOM 3032 C CA . GLU A 1 399 ? 14.039 44.156 3.369 1 88.81 399 GLU A CA 1
ATOM 3033 C C . GLU A 1 399 ? 12.633 44.656 3.689 1 88.81 399 GLU A C 1
ATOM 3035 O O . GLU A 1 399 ? 12.297 44.875 4.852 1 88.81 399 GLU A O 1
ATOM 3040 N N . ASP A 1 400 ? 11.789 44.75 2.814 1 93.81 400 ASP A N 1
ATOM 3041 C CA . ASP A 1 400 ? 10.453 45.312 3 1 93.81 400 ASP A CA 1
ATOM 3042 C C . ASP A 1 400 ? 9.391 44.188 3.002 1 93.81 400 ASP A C 1
ATOM 3044 O O . ASP A 1 400 ? 8.211 44.469 2.777 1 93.81 400 ASP A O 1
ATOM 3048 N N . GLU A 1 401 ? 9.812 43.031 3.254 1 95.25 401 GLU A N 1
ATOM 3049 C CA . GLU A 1 401 ? 8.883 41.906 3.238 1 95.25 401 GLU A CA 1
ATOM 3050 C C . GLU A 1 401 ? 8.938 41.125 4.547 1 95.25 401 GLU A C 1
ATOM 3052 O O . GLU A 1 401 ? 10.016 40.906 5.105 1 95.25 401 GLU A O 1
ATOM 3057 N N . PHE A 1 402 ? 7.77 40.781 5.008 1 97.06 402 PHE A N 1
ATOM 3058 C CA . PHE A 1 402 ? 7.738 39.812 6.113 1 97.06 402 PHE A CA 1
ATOM 3059 C C . PHE A 1 402 ? 8.305 38.469 5.688 1 97.06 402 PHE A C 1
ATOM 3061 O O . PHE A 1 402 ? 8.094 38.031 4.559 1 97.06 402 PHE A O 1
ATOM 3068 N N . PRO A 1 403 ? 9.07 37.812 6.582 1 96.75 403 PRO A N 1
ATOM 3069 C CA . PRO A 1 403 ? 9.562 36.469 6.242 1 96.75 403 PRO A CA 1
ATOM 3070 C C . PRO A 1 403 ? 8.43 35.5 5.953 1 96.75 403 PRO A C 1
ATOM 3072 O O . PRO A 1 403 ? 7.383 35.531 6.609 1 96.75 403 PRO A O 1
ATOM 3075 N N . SER A 1 404 ? 8.641 34.656 4.98 1 96.88 404 SER A N 1
ATOM 3076 C CA . SER A 1 404 ? 7.637 33.625 4.68 1 96.88 404 SER A CA 1
ATOM 3077 C C . SER A 1 404 ? 7.5 32.625 5.824 1 96.88 404 SER A C 1
ATOM 3079 O O . SER A 1 404 ? 8.383 31.797 6.031 1 96.88 404 SER A O 1
ATOM 3081 N N . LEU A 1 405 ? 6.426 32.656 6.504 1 97.31 405 LEU A N 1
ATOM 3082 C CA . LEU A 1 405 ? 6.195 31.719 7.602 1 97.31 405 LEU A CA 1
ATOM 3083 C C . LEU A 1 405 ? 5.973 30.312 7.078 1 97.31 405 LEU A C 1
ATOM 3085 O O . LEU A 1 405 ? 6.305 29.328 7.75 1 97.31 405 LEU A O 1
ATOM 3089 N N . MET A 1 406 ? 5.438 30.172 5.883 1 95.44 406 MET A N 1
ATOM 3090 C CA . MET A 1 406 ? 5.27 28.875 5.246 1 95.44 406 MET A CA 1
ATOM 3091 C C . MET A 1 406 ? 6.617 28.203 5.004 1 95.44 406 MET A C 1
ATOM 3093 O O . MET A 1 406 ? 6.844 27.078 5.445 1 95.44 406 MET A O 1
ATOM 3097 N N . ALA A 1 407 ? 7.52 28.922 4.332 1 95.81 407 ALA A N 1
ATOM 3098 C CA . ALA A 1 407 ? 8.844 28.375 4.043 1 95.81 407 ALA A CA 1
ATOM 3099 C C . ALA A 1 407 ? 9.617 28.109 5.332 1 95.81 407 ALA A C 1
ATOM 3101 O O . ALA A 1 407 ? 10.25 27.062 5.469 1 95.81 407 ALA A O 1
ATOM 3102 N N . GLY A 1 408 ? 9.531 29.078 6.227 1 97 408 GLY A N 1
ATOM 3103 C CA . GLY A 1 408 ? 10.219 28.922 7.5 1 97 408 GLY A CA 1
ATOM 3104 C C . GLY A 1 408 ? 9.758 27.719 8.281 1 97 408 GLY A C 1
ATOM 3105 O O . GLY A 1 408 ? 10.57 26.984 8.852 1 97 408 GLY A O 1
ATOM 3106 N N . SER A 1 409 ? 8.453 27.516 8.352 1 97.19 409 SER A N 1
ATOM 3107 C CA . SER A 1 409 ? 7.898 26.391 9.086 1 97.19 409 SER A CA 1
ATOM 3108 C C . SER A 1 409 ? 8.273 25.062 8.422 1 97.19 409 SER A C 1
ATOM 3110 O O . SER A 1 409 ? 8.57 24.078 9.109 1 97.19 409 SER A O 1
ATOM 3112 N N . ASN A 1 410 ? 8.227 25 7.105 1 96.25 410 ASN A N 1
ATOM 3113 C CA . ASN A 1 410 ? 8.633 23.812 6.379 1 96.25 410 ASN A CA 1
ATOM 3114 C C . ASN A 1 410 ? 10.078 23.438 6.668 1 96.25 410 ASN A C 1
ATOM 3116 O O . ASN A 1 410 ? 10.383 22.281 6.973 1 96.25 410 ASN A O 1
ATOM 3120 N N . ILE A 1 411 ? 10.93 24.422 6.602 1 97.25 411 ILE A N 1
ATOM 3121 C CA . ILE A 1 411 ? 12.359 24.203 6.785 1 97.25 411 ILE A CA 1
ATOM 3122 C C . ILE A 1 411 ? 12.641 23.828 8.234 1 97.25 411 ILE A C 1
ATOM 3124 O O . ILE A 1 411 ? 13.422 22.906 8.508 1 97.25 411 ILE A O 1
ATOM 3128 N N . ALA A 1 412 ? 11.992 24.531 9.156 1 97.44 412 ALA A N 1
ATOM 3129 C CA . ALA A 1 412 ? 12.203 24.266 10.578 1 97.44 412 ALA A CA 1
ATOM 3130 C C . ALA A 1 412 ? 11.781 22.844 10.93 1 97.44 412 ALA A C 1
ATOM 3132 O O . ALA A 1 412 ? 12.508 22.125 11.625 1 97.44 412 ALA A O 1
ATOM 3133 N N . GLY A 1 413 ? 10.617 22.453 10.531 1 97.25 413 GLY A N 1
ATOM 3134 C CA . GLY A 1 413 ? 10.156 21.094 10.781 1 97.25 413 GLY A CA 1
ATOM 3135 C C . GLY A 1 413 ? 11.07 20.031 10.188 1 97.25 413 GLY A C 1
ATOM 3136 O O . GLY A 1 413 ? 11.438 19.078 10.875 1 97.25 413 GLY A O 1
ATOM 3137 N N . PHE A 1 414 ? 11.469 20.203 8.961 1 97.5 414 PHE A N 1
ATOM 3138 C CA . PHE A 1 414 ? 12.312 19.25 8.258 1 97.5 414 PHE A CA 1
ATOM 3139 C C . PHE A 1 414 ? 13.68 19.125 8.93 1 97.5 414 PHE A C 1
ATOM 3141 O O . PHE A 1 414 ? 14.164 18.016 9.164 1 97.5 414 PHE A O 1
ATOM 3148 N N . THR A 1 415 ? 14.32 20.266 9.227 1 97.12 415 THR A N 1
ATOM 3149 C CA . THR A 1 415 ? 15.68 20.25 9.75 1 97.12 415 THR A CA 1
ATOM 3150 C C . THR A 1 415 ? 15.734 19.578 11.117 1 97.12 415 THR A C 1
ATOM 3152 O O . THR A 1 415 ? 16.688 18.875 11.445 1 97.12 415 THR A O 1
ATOM 3155 N N . LYS A 1 416 ? 14.703 19.844 11.875 1 96.94 416 LYS A N 1
ATOM 3156 C CA . LYS A 1 416 ? 14.641 19.203 13.188 1 96.94 416 LYS A CA 1
ATOM 3157 C C . LYS A 1 416 ? 14.578 17.672 13.047 1 96.94 416 LYS A C 1
ATOM 3159 O O . LYS A 1 416 ? 15.289 16.953 13.742 1 96.94 416 LYS A O 1
ATOM 3164 N N . VAL A 1 417 ? 13.75 17.172 12.188 1 97.38 417 VAL A N 1
ATOM 3165 C CA . VAL A 1 417 ? 13.578 15.734 11.961 1 97.38 417 VAL A CA 1
ATOM 3166 C C . VAL A 1 417 ? 14.859 15.148 11.367 1 97.38 417 VAL A C 1
ATOM 3168 O O . VAL A 1 417 ? 15.344 14.117 11.82 1 97.38 417 VAL A O 1
ATOM 3171 N N . ALA A 1 418 ? 15.367 15.859 10.383 1 96.88 418 ALA A N 1
ATOM 3172 C CA . ALA A 1 418 ? 16.578 15.406 9.703 1 96.88 418 ALA A CA 1
ATOM 3173 C C . ALA A 1 418 ? 17.734 15.273 10.688 1 96.88 418 ALA A C 1
ATOM 3175 O O . ALA A 1 418 ? 18.5 14.312 10.625 1 96.88 418 ALA A O 1
ATOM 3176 N N . ALA A 1 419 ? 17.891 16.25 11.508 1 96.19 419 ALA A N 1
ATOM 3177 C CA . ALA A 1 419 ? 18.953 16.219 12.5 1 96.19 419 ALA A CA 1
ATOM 3178 C C . ALA A 1 419 ? 18.781 15.062 13.469 1 96.19 419 ALA A C 1
ATOM 3180 O O . ALA A 1 419 ? 19.75 14.375 13.805 1 96.19 419 ALA A O 1
ATOM 3181 N N . ALA A 1 420 ? 17.594 14.867 13.938 1 96 420 ALA A N 1
ATOM 3182 C CA . ALA A 1 420 ? 17.312 13.75 14.844 1 96 420 ALA A CA 1
ATOM 3183 C C . ALA A 1 420 ? 17.609 12.414 14.172 1 96 420 ALA A C 1
ATOM 3185 O O . ALA A 1 420 ? 18.156 11.508 14.797 1 96 420 ALA A O 1
ATOM 3186 N N . MET A 1 421 ? 17.219 12.258 12.945 1 96.5 421 MET A N 1
ATOM 3187 C CA . MET A 1 421 ? 17.469 11.039 12.188 1 96.5 421 MET A CA 1
ATOM 3188 C C . MET A 1 421 ? 18.969 10.781 12.047 1 96.5 421 MET A C 1
ATOM 3190 O O . MET A 1 421 ? 19.406 9.633 12.117 1 96.5 421 MET A O 1
ATOM 3194 N N . ARG A 1 422 ? 19.688 11.852 11.875 1 95.06 422 ARG A N 1
ATOM 3195 C CA . ARG A 1 422 ? 21.141 11.719 11.766 1 95.06 422 ARG A CA 1
ATOM 3196 C C . ARG A 1 422 ? 21.75 11.203 13.07 1 95.06 422 ARG A C 1
ATOM 3198 O O . ARG A 1 422 ? 22.594 10.312 13.055 1 95.06 422 ARG A O 1
ATOM 3205 N N . ASP A 1 423 ? 21.328 11.805 14.086 1 94.19 423 ASP A N 1
ATOM 3206 C CA . ASP A 1 423 ? 21.812 11.414 15.406 1 94.19 423 ASP A CA 1
ATOM 3207 C C . ASP A 1 423 ? 21.531 9.938 15.68 1 94.19 423 ASP A C 1
ATOM 3209 O O . ASP A 1 423 ? 22.297 9.281 16.391 1 94.19 423 ASP A O 1
ATOM 3213 N N . GLN A 1 424 ? 20.516 9.438 15.125 1 92.81 424 GLN A N 1
ATOM 3214 C CA . GLN A 1 424 ? 20.125 8.055 15.367 1 92.81 424 GLN A CA 1
ATOM 3215 C C . GLN A 1 424 ? 20.703 7.121 14.305 1 92.81 424 GLN A C 1
ATOM 3217 O O . GLN A 1 424 ? 20.516 5.906 14.367 1 92.81 424 GLN A O 1
ATOM 3222 N N . GLY A 1 425 ? 21.297 7.621 13.328 1 91.5 425 GLY A N 1
ATOM 3223 C CA . GLY A 1 425 ? 21.969 6.824 12.312 1 91.5 425 GLY A CA 1
ATOM 3224 C C . GLY A 1 425 ? 21.047 6.379 11.195 1 91.5 425 GLY A C 1
ATOM 3225 O O . GLY A 1 425 ? 21.344 5.426 10.469 1 91.5 425 GLY A O 1
ATOM 3226 N N . ASP A 1 426 ? 19.891 6.988 11.031 1 92.06 426 ASP A N 1
ATOM 3227 C CA . ASP A 1 426 ? 18.953 6.652 9.969 1 92.06 426 ASP A CA 1
ATOM 3228 C C . ASP A 1 426 ? 19.516 7.039 8.594 1 92.06 426 ASP A C 1
ATOM 3230 O O . ASP A 1 426 ? 19.094 6.484 7.574 1 92.06 426 ASP A O 1
ATOM 3234 N N . TRP A 1 427 ? 20.375 8.047 8.641 1 92.25 427 TRP A N 1
ATOM 3235 C CA . TRP A 1 427 ? 21.125 8.469 7.469 1 92.25 427 TRP A CA 1
ATOM 3236 C C . TRP A 1 427 ? 22.5 9 7.863 1 92.25 427 TRP A C 1
ATOM 3238 O O . TRP A 1 427 ? 22.766 9.219 9.047 1 92.25 427 TRP A O 1
ATOM 3248 N N . TRP A 1 428 ? 23.453 9.062 6.812 1 92.12 428 TRP A N 1
ATOM 3249 C CA . TRP A 1 428 ? 24.812 9.531 7.105 1 92.12 428 TRP A CA 1
ATOM 3250 C C . TRP A 1 428 ? 25.422 10.219 5.891 1 92.12 428 TRP A C 1
ATOM 3252 O O . TRP A 1 428 ? 24.984 9.992 4.758 1 92.12 428 TRP A O 1
ATOM 3262 N N . MET B 1 1 ? -16.359 6.184 -8.758 1 35.84 1 MET B N 1
ATOM 3263 C CA . MET B 1 1 ? -14.922 6.031 -8.961 1 35.84 1 MET B CA 1
ATOM 3264 C C . MET B 1 1 ? -14.25 5.434 -7.73 1 35.84 1 MET B C 1
ATOM 3266 O O . MET B 1 1 ? -14.531 5.852 -6.605 1 35.84 1 MET B O 1
ATOM 3270 N N . THR B 1 2 ? -13.727 4.184 -7.84 1 51.94 2 THR B N 1
ATOM 3271 C CA . THR B 1 2 ? -13.18 3.498 -6.676 1 51.94 2 THR B CA 1
ATOM 3272 C C . THR B 1 2 ? -12.039 4.305 -6.059 1 51.94 2 THR B C 1
ATOM 3274 O O . THR B 1 2 ? -11.305 4.992 -6.77 1 51.94 2 THR B O 1
ATOM 3277 N N . ASN B 1 3 ? -12.117 4.617 -4.82 1 66.81 3 ASN B N 1
ATOM 3278 C CA . ASN B 1 3 ? -11.109 5.34 -4.059 1 66.81 3 ASN B CA 1
ATOM 3279 C C . ASN B 1 3 ? -9.82 4.527 -3.926 1 66.81 3 ASN B C 1
ATOM 3281 O O . ASN B 1 3 ? -8.859 4.977 -3.295 1 66.81 3 ASN B O 1
ATOM 3285 N N . LEU B 1 4 ? -9.82 3.391 -4.766 1 75.5 4 LEU B N 1
ATOM 3286 C CA . LEU B 1 4 ? -8.625 2.562 -4.637 1 75.5 4 LEU B CA 1
ATOM 3287 C C . LEU B 1 4 ? -7.586 2.938 -5.688 1 75.5 4 LEU B C 1
ATOM 3289 O O . LEU B 1 4 ? -7.938 3.305 -6.812 1 75.5 4 LEU B O 1
ATOM 3293 N N . PRO B 1 5 ? -6.402 2.893 -5.297 1 80.31 5 PRO B N 1
ATOM 3294 C CA . PRO B 1 5 ? -5.352 3.139 -6.289 1 80.31 5 PRO B CA 1
ATOM 3295 C C . PRO B 1 5 ? -5.348 2.105 -7.41 1 80.31 5 PRO B C 1
ATOM 3297 O O . PRO B 1 5 ? -5.859 0.996 -7.238 1 80.31 5 PRO B O 1
ATOM 3300 N N . SER B 1 6 ? -4.852 2.543 -8.57 1 83.25 6 SER B N 1
ATOM 3301 C CA . SER B 1 6 ? -4.684 1.614 -9.68 1 83.25 6 SER B CA 1
ATOM 3302 C C . SER B 1 6 ? -3.615 0.572 -9.375 1 83.25 6 SER B C 1
ATOM 3304 O O . SER B 1 6 ? -2.496 0.918 -8.992 1 83.25 6 SER B O 1
ATOM 3306 N N . GLU B 1 7 ? -3.939 -0.634 -9.414 1 89.56 7 GLU B N 1
ATOM 3307 C CA . GLU B 1 7 ? -3.045 -1.773 -9.234 1 89.56 7 GLU B CA 1
ATOM 3308 C C . GLU B 1 7 ? -3.15 -2.744 -10.406 1 89.56 7 GLU B C 1
ATOM 3310 O O . GLU B 1 7 ? -3.707 -3.836 -10.266 1 89.56 7 GLU B O 1
ATOM 3315 N N . PRO B 1 8 ? -2.568 -2.406 -11.562 1 85.06 8 PRO B N 1
ATOM 3316 C CA . PRO B 1 8 ? -2.826 -3.121 -12.812 1 85.06 8 PRO B CA 1
ATOM 3317 C C . PRO B 1 8 ? -2.449 -4.598 -12.734 1 85.06 8 PRO B C 1
ATOM 3319 O O . PRO B 1 8 ? -3.176 -5.453 -13.25 1 85.06 8 PRO B O 1
ATOM 3322 N N . GLU B 1 9 ? -1.275 -4.934 -12.148 1 86.44 9 GLU B N 1
ATOM 3323 C CA . GLU B 1 9 ? -0.849 -6.328 -12.055 1 86.44 9 GLU B CA 1
ATOM 3324 C C . GLU B 1 9 ? -1.822 -7.152 -11.219 1 86.44 9 GLU B C 1
ATOM 3326 O O . GLU B 1 9 ? -2.221 -8.25 -11.617 1 86.44 9 GLU B O 1
ATOM 3331 N N . PHE B 1 10 ? -2.232 -6.598 -10.117 1 92.06 10 PHE B N 1
ATOM 3332 C CA . PHE B 1 10 ? -3.176 -7.297 -9.25 1 92.06 10 PHE B CA 1
ATOM 3333 C C . PHE B 1 10 ? -4.535 -7.422 -9.922 1 92.06 10 PHE B C 1
ATOM 3335 O O . PHE B 1 10 ? -5.172 -8.477 -9.859 1 92.06 10 PHE B O 1
ATOM 3342 N N . GLU B 1 11 ? -4.992 -6.336 -10.5 1 88.88 11 GLU B N 1
ATOM 3343 C CA . GLU B 1 11 ? -6.297 -6.316 -11.156 1 88.88 11 GLU B CA 1
ATOM 3344 C C . GLU B 1 11 ? -6.375 -7.367 -12.258 1 88.88 11 GLU B C 1
ATOM 3346 O O . GLU B 1 11 ? -7.414 -8 -12.445 1 88.88 11 GLU B O 1
ATOM 3351 N N . GLN B 1 12 ? -5.324 -7.551 -12.914 1 82.94 12 GLN B N 1
ATOM 3352 C CA . GLN B 1 12 ? -5.289 -8.562 -13.961 1 82.94 12 GLN B CA 1
ATOM 3353 C C . GLN B 1 12 ? -5.5 -9.961 -13.383 1 82.94 12 GLN B C 1
ATOM 3355 O O . GLN B 1 12 ? -6.305 -10.742 -13.898 1 82.94 12 GLN B O 1
ATOM 3360 N N . ALA B 1 13 ? -4.711 -10.312 -12.359 1 85.38 13 ALA B N 1
ATOM 3361 C CA . ALA B 1 13 ? -4.844 -11.617 -11.711 1 85.38 13 ALA B CA 1
ATOM 3362 C C . ALA B 1 13 ? -6.254 -11.82 -11.164 1 85.38 13 ALA B C 1
ATOM 3364 O O . ALA B 1 13 ? -6.836 -12.891 -11.312 1 85.38 13 ALA B O 1
ATOM 3365 N N . TYR B 1 14 ? -6.77 -10.781 -10.547 1 91.44 14 TYR B N 1
ATOM 3366 C CA . TYR B 1 14 ? -8.117 -10.812 -9.992 1 91.44 14 TYR B CA 1
ATOM 3367 C C . TYR B 1 14 ? -9.148 -11.07 -11.086 1 91.44 14 TYR B C 1
ATOM 3369 O O . TYR B 1 14 ? -10.008 -11.953 -10.945 1 91.44 14 TYR B O 1
ATOM 3377 N N . HIS B 1 15 ? -9.078 -10.383 -12.156 1 88.12 15 HIS B N 1
ATOM 3378 C CA . HIS B 1 15 ? -10.062 -10.5 -13.227 1 88.12 15 HIS B CA 1
ATOM 3379 C C . HIS B 1 15 ? -9.984 -11.859 -13.906 1 88.12 15 HIS B C 1
ATOM 3381 O O . HIS B 1 15 ? -11 -12.406 -14.336 1 88.12 15 HIS B O 1
ATOM 3387 N N . GLU B 1 16 ? -8.812 -12.398 -14.016 1 83 16 GLU B N 1
ATOM 3388 C CA . GLU B 1 16 ? -8.648 -13.727 -14.602 1 83 16 GLU B CA 1
ATOM 3389 C C . GLU B 1 16 ? -9.336 -14.789 -13.758 1 83 16 GLU B C 1
ATOM 3391 O O . GLU B 1 16 ? -10.023 -15.664 -14.281 1 83 16 GLU B O 1
ATOM 3396 N N . LEU B 1 17 ? -9.109 -14.719 -12.477 1 90.5 17 LEU B N 1
ATOM 3397 C CA . LEU B 1 17 ? -9.781 -15.648 -11.586 1 90.5 17 LEU B CA 1
ATOM 3398 C C . LEU B 1 17 ? -11.289 -15.469 -11.641 1 90.5 17 LEU B C 1
ATOM 3400 O O . LEU B 1 17 ? -12.039 -16.438 -11.797 1 90.5 17 LEU B O 1
ATOM 3404 N N . VAL B 1 18 ? -11.734 -14.211 -11.555 1 92.94 18 VAL B N 1
ATOM 3405 C CA . VAL B 1 18 ? -13.164 -13.891 -11.531 1 92.94 18 VAL B CA 1
ATOM 3406 C C . VAL B 1 18 ? -13.828 -14.383 -12.82 1 92.94 18 VAL B C 1
ATOM 3408 O O . VAL B 1 18 ? -14.93 -14.93 -12.781 1 92.94 18 VAL B O 1
ATOM 3411 N N . SER B 1 19 ? -13.156 -14.203 -13.891 1 89.56 19 SER B N 1
ATOM 3412 C CA . SER B 1 19 ? -13.688 -14.648 -15.172 1 89.56 19 SER B CA 1
ATOM 3413 C C . SER B 1 19 ? -13.906 -16.156 -15.188 1 89.56 19 SER B C 1
ATOM 3415 O O . SER B 1 19 ? -14.938 -16.641 -15.648 1 89.56 19 SER B O 1
ATOM 3417 N N . SER B 1 20 ? -12.961 -16.938 -14.695 1 90.25 20 SER B N 1
ATOM 3418 C CA . SER B 1 20 ? -13.086 -18.375 -14.625 1 90.25 20 SER B CA 1
ATOM 3419 C C . SER B 1 20 ? -14.25 -18.797 -13.734 1 90.25 20 SER B C 1
ATOM 3421 O O . SER B 1 20 ? -14.969 -19.75 -14.055 1 90.25 20 SER B O 1
ATOM 3423 N N . LEU B 1 21 ? -14.43 -18.094 -12.672 1 95.31 21 LEU B N 1
ATOM 3424 C CA . LEU B 1 21 ? -15.484 -18.422 -11.719 1 95.31 21 LEU B CA 1
ATOM 3425 C C . LEU B 1 21 ? -16.859 -18.062 -12.281 1 95.31 21 LEU B C 1
ATOM 3427 O O . LEU B 1 21 ? -17.781 -18.875 -12.219 1 95.31 21 LEU B O 1
ATOM 3431 N N . GLU B 1 22 ? -16.922 -16.891 -12.891 1 93.94 22 GLU B N 1
ATOM 3432 C CA . GLU B 1 22 ? -18.203 -16.391 -13.391 1 93.94 22 GLU B CA 1
ATOM 3433 C C . GLU B 1 22 ? -18.656 -17.172 -14.625 1 93.94 22 GLU B C 1
ATOM 3435 O O . GLU B 1 22 ? -19.844 -17.328 -14.859 1 93.94 22 GLU B O 1
ATOM 3440 N N . ASN B 1 23 ? -17.734 -17.656 -15.391 1 92.12 23 ASN B N 1
ATOM 3441 C CA . ASN B 1 23 ? -18.047 -18.422 -16.594 1 92.12 23 ASN B CA 1
ATOM 3442 C C . ASN B 1 23 ? -18.234 -19.906 -16.281 1 92.12 23 ASN B C 1
ATOM 3444 O O . ASN B 1 23 ? -18.047 -20.75 -17.156 1 92.12 23 ASN B O 1
ATOM 3448 N N . SER B 1 24 ? -18.484 -20.219 -15.102 1 95.69 24 SER B N 1
ATOM 3449 C CA . SER B 1 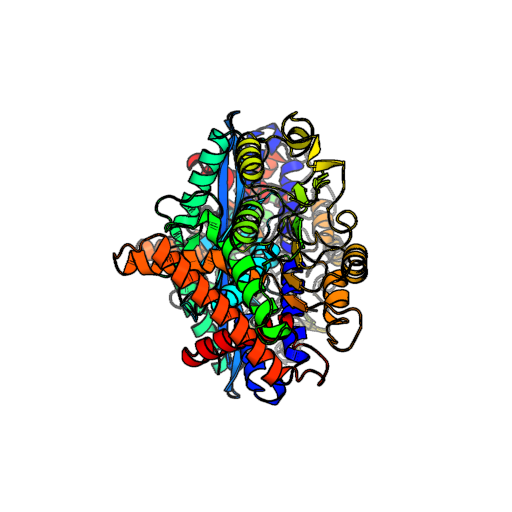24 ? -18.781 -21.578 -14.648 1 95.69 24 SER B CA 1
ATOM 3450 C C . SER B 1 24 ? -20.125 -21.625 -13.93 1 95.69 24 SER B C 1
ATOM 3452 O O . SER B 1 24 ? -20.828 -20.625 -13.828 1 95.69 24 SER B O 1
ATOM 3454 N N . SER B 1 25 ? -20.547 -22.812 -13.469 1 96.31 25 SER B N 1
ATOM 3455 C CA . SER B 1 25 ? -21.797 -22.953 -12.742 1 96.31 25 SER B CA 1
ATOM 3456 C C . SER B 1 25 ? -21.594 -22.828 -11.242 1 96.31 25 SER B C 1
ATOM 3458 O O . SER B 1 25 ? -22.516 -23.094 -10.461 1 96.31 25 SER B O 1
ATOM 3460 N N . LEU B 1 26 ? -20.359 -22.406 -10.852 1 96.31 26 LEU B N 1
ATOM 3461 C CA . LEU B 1 26 ? -20.016 -22.375 -9.43 1 96.31 26 LEU B CA 1
ATOM 3462 C C . LEU B 1 26 ? -20.984 -21.469 -8.672 1 96.31 26 LEU B C 1
ATOM 3464 O O . LEU B 1 26 ? -21.562 -21.891 -7.664 1 96.31 26 LEU B O 1
ATOM 3468 N N . PHE B 1 27 ? -21.203 -20.234 -9.164 1 95.06 27 PHE B N 1
ATOM 3469 C CA . PHE B 1 27 ? -22 -19.266 -8.438 1 95.06 27 PHE B CA 1
ATOM 3470 C C . PHE B 1 27 ? -23.484 -19.578 -8.555 1 95.06 27 PHE B C 1
ATOM 3472 O O . PHE B 1 27 ? -24.297 -19.078 -7.766 1 95.06 27 PHE B O 1
ATOM 3479 N N . GLU B 1 28 ? -23.891 -20.312 -9.539 1 95.25 28 GLU B N 1
ATOM 3480 C CA . GLU B 1 28 ? -25.25 -20.812 -9.617 1 95.25 28 GLU B CA 1
ATOM 3481 C C . GLU B 1 28 ? -25.516 -21.891 -8.555 1 95.25 28 GLU B C 1
ATOM 3483 O O . GLU B 1 28 ? -26.562 -21.891 -7.902 1 95.25 28 GLU B O 1
ATOM 3488 N N . LYS B 1 29 ? -24.594 -22.766 -8.477 1 95.19 29 LYS B N 1
ATOM 3489 C CA . LYS B 1 29 ? -24.703 -23.875 -7.535 1 95.19 29 LYS B CA 1
ATOM 3490 C C . LYS B 1 29 ? -24.438 -23.422 -6.105 1 95.19 29 LYS B C 1
ATOM 3492 O O . LYS B 1 29 ? -25.031 -23.953 -5.16 1 95.19 29 LYS B O 1
ATOM 3497 N N . ASN B 1 30 ? -23.516 -22.5 -5.953 1 95.5 30 ASN B N 1
ATOM 3498 C CA . ASN B 1 30 ? -23.094 -21.984 -4.656 1 95.5 30 ASN B CA 1
ATOM 3499 C C . ASN B 1 30 ? -23.016 -20.469 -4.656 1 95.5 30 ASN B C 1
ATOM 3501 O O . ASN B 1 30 ? -21.922 -19.906 -4.578 1 95.5 30 ASN B O 1
ATOM 3505 N N . PRO B 1 31 ? -24.109 -19.781 -4.605 1 94.94 31 PRO B N 1
ATOM 3506 C CA . PRO B 1 31 ? -24.125 -18.328 -4.73 1 94.94 31 PRO B CA 1
ATOM 3507 C C . PRO B 1 31 ? -23.391 -17.625 -3.588 1 94.94 31 PRO B C 1
ATOM 3509 O O . PRO B 1 31 ? -22.859 -16.516 -3.768 1 94.94 31 PRO B O 1
ATOM 3512 N N . GLU B 1 32 ? -23.25 -18.281 -2.424 1 93.5 32 GLU B N 1
ATOM 3513 C CA . GLU B 1 32 ? -22.609 -17.688 -1.25 1 93.5 32 GLU B CA 1
ATOM 3514 C C . GLU B 1 32 ? -21.125 -17.453 -1.489 1 93.5 32 GLU B C 1
ATOM 3516 O O . GLU B 1 32 ? -20.5 -16.625 -0.818 1 93.5 32 GLU B O 1
ATOM 3521 N N . TYR B 1 33 ? -20.578 -18.172 -2.455 1 95.19 33 TYR B N 1
ATOM 3522 C CA . TYR B 1 33 ? -19.156 -18.062 -2.725 1 95.19 33 TYR B CA 1
ATOM 3523 C C . TYR B 1 33 ? -18.812 -16.703 -3.318 1 95.19 33 TYR B C 1
ATOM 3525 O O . TYR B 1 33 ? -17.641 -16.312 -3.361 1 95.19 33 TYR B O 1
ATOM 3533 N N . LYS B 1 34 ? -19.828 -15.961 -3.734 1 94.88 34 LYS B N 1
ATOM 3534 C CA . LYS B 1 34 ? -19.594 -14.586 -4.164 1 94.88 34 LYS B CA 1
ATOM 3535 C C . LYS B 1 34 ? -19.094 -13.727 -3.01 1 94.88 34 LYS B C 1
ATOM 3537 O O . LYS B 1 34 ? -18.219 -12.867 -3.197 1 94.88 34 LYS B O 1
ATOM 3542 N N . THR B 1 35 ? -19.625 -13.969 -1.818 1 95 35 THR B N 1
ATOM 3543 C CA . THR B 1 35 ? -19.172 -13.258 -0.626 1 95 35 THR B CA 1
ATOM 3544 C C . THR B 1 35 ? -17.734 -13.633 -0.278 1 95 35 THR B C 1
ATOM 3546 O O . THR B 1 35 ? -16.938 -12.781 0.101 1 95 35 THR B O 1
ATOM 3549 N N . ALA B 1 36 ? -17.438 -14.891 -0.44 1 95.38 36 ALA B N 1
ATOM 3550 C CA . ALA B 1 36 ? -16.078 -15.367 -0.171 1 95.38 36 ALA B CA 1
ATOM 3551 C C . ALA B 1 36 ? -15.07 -14.688 -1.085 1 95.38 36 ALA B C 1
ATOM 3553 O O . ALA B 1 36 ? -13.977 -14.328 -0.647 1 95.38 36 ALA B O 1
ATOM 3554 N N . LEU B 1 37 ? -15.453 -14.578 -2.348 1 95.75 37 LEU B N 1
ATOM 3555 C CA . LEU B 1 37 ? -14.57 -13.961 -3.328 1 95.75 37 LEU B CA 1
ATOM 3556 C C . LEU B 1 37 ? -14.258 -12.516 -2.949 1 95.75 37 LEU B C 1
ATOM 3558 O O . LEU B 1 37 ? -13.117 -12.07 -3.059 1 95.75 37 LEU B O 1
ATOM 3562 N N . LYS B 1 38 ? -15.234 -11.812 -2.436 1 94.38 38 LYS B N 1
ATOM 3563 C CA . LYS B 1 38 ? -15.07 -10.422 -2.016 1 94.38 38 LYS B CA 1
ATOM 3564 C C . LYS B 1 38 ? -14.078 -10.312 -0.865 1 94.38 38 LYS B C 1
ATOM 3566 O O . LYS B 1 38 ? -13.219 -9.43 -0.866 1 94.38 38 LYS B O 1
ATOM 3571 N N . VAL B 1 39 ? -14.117 -11.195 0.052 1 95.69 39 VAL B N 1
ATOM 3572 C CA . VAL B 1 39 ? -13.297 -11.148 1.259 1 95.69 39 VAL B CA 1
ATOM 3573 C C . VAL B 1 39 ? -11.883 -11.625 0.942 1 95.69 39 VAL B C 1
ATOM 3575 O O . VAL B 1 39 ? -10.906 -10.992 1.336 1 95.69 39 VAL B O 1
ATOM 3578 N N . CYS B 1 40 ? -11.805 -12.711 0.148 1 95.56 40 CYS B N 1
ATOM 3579 C CA . CYS B 1 40 ? -10.508 -13.328 -0.076 1 95.56 40 CYS B CA 1
ATOM 3580 C C . CYS B 1 40 ? -9.656 -12.484 -1.021 1 95.56 40 CYS B C 1
ATOM 3582 O O . CYS B 1 40 ? -8.453 -12.703 -1.14 1 95.56 40 CYS B O 1
ATOM 3584 N N . SER B 1 41 ? -10.297 -11.484 -1.669 1 95.25 41 SER B N 1
ATOM 3585 C CA . SER B 1 41 ? -9.57 -10.633 -2.602 1 95.25 41 SER B CA 1
ATOM 3586 C C . SER B 1 41 ? -8.82 -9.523 -1.869 1 95.25 41 SER B C 1
ATOM 3588 O O . SER B 1 41 ? -8.039 -8.789 -2.477 1 95.25 41 SER B O 1
ATOM 3590 N N . ILE B 1 42 ? -9.016 -9.336 -0.597 1 95.31 42 ILE B N 1
ATOM 3591 C CA . ILE B 1 42 ? -8.328 -8.359 0.238 1 95.31 42 ILE B CA 1
ATOM 3592 C C . ILE B 1 42 ? -7.336 -9.07 1.151 1 95.31 42 ILE B C 1
ATOM 3594 O O . ILE B 1 42 ? -7.719 -9.93 1.949 1 95.31 42 ILE B O 1
ATOM 3598 N N . PRO B 1 43 ? -6.051 -8.719 0.995 1 97.06 43 PRO B N 1
ATOM 3599 C CA . PRO B 1 43 ? -5.086 -9.383 1.879 1 97.06 43 PRO B CA 1
ATOM 3600 C C . PRO B 1 43 ? -5.434 -9.211 3.357 1 97.06 43 PRO B C 1
ATOM 3602 O O . PRO B 1 43 ? -5.918 -8.156 3.766 1 97.06 43 PRO B O 1
ATOM 3605 N N . GLU B 1 44 ? -5.113 -10.234 4.152 1 95.44 44 GLU B N 1
ATOM 3606 C CA . GLU B 1 44 ? -5.285 -10.133 5.602 1 95.44 44 GLU B CA 1
ATOM 3607 C C . GLU B 1 44 ? -4.406 -9.031 6.18 1 95.44 44 GLU B C 1
ATOM 3609 O O . GLU B 1 44 ? -4.852 -8.266 7.039 1 95.44 44 GLU B O 1
ATOM 3614 N N . ARG B 1 45 ? -3.176 -8.938 5.629 1 94.88 45 ARG B N 1
ATOM 3615 C CA . ARG B 1 45 ? -2.232 -7.945 6.121 1 94.88 45 ARG B CA 1
ATOM 3616 C C . ARG B 1 45 ? -1.155 -7.645 5.086 1 94.88 45 ARG B C 1
ATOM 3618 O O . ARG B 1 45 ? -0.677 -8.555 4.402 1 94.88 45 ARG B O 1
ATOM 3625 N N . ILE B 1 46 ? -0.796 -6.434 4.953 1 96.44 46 ILE B N 1
ATOM 3626 C CA . ILE B 1 46 ? 0.341 -5.988 4.156 1 96.44 46 ILE B CA 1
ATOM 3627 C C . ILE B 1 46 ? 1.291 -5.164 5.023 1 96.44 46 ILE B C 1
ATOM 3629 O O . ILE B 1 46 ? 0.858 -4.27 5.75 1 96.44 46 ILE B O 1
ATOM 3633 N N . ILE B 1 47 ? 2.52 -5.473 4.953 1 95.19 47 ILE B N 1
ATOM 3634 C CA . ILE B 1 47 ? 3.549 -4.699 5.641 1 95.19 47 ILE B CA 1
ATOM 3635 C C . ILE B 1 47 ? 4.531 -4.129 4.621 1 95.19 47 ILE B C 1
ATOM 3637 O O . ILE B 1 47 ? 5.078 -4.863 3.795 1 95.19 47 ILE B O 1
ATOM 3641 N N . GLN B 1 48 ? 4.672 -2.898 4.609 1 96.12 48 GLN B N 1
ATOM 3642 C CA . GLN B 1 48 ? 5.703 -2.209 3.844 1 96.12 48 GLN B CA 1
ATOM 3643 C C . GLN B 1 48 ? 6.711 -1.528 4.766 1 96.12 48 GLN B C 1
ATOM 3645 O O . GLN B 1 48 ? 6.336 -0.97 5.801 1 96.12 48 GLN B O 1
ATOM 3650 N N . PHE B 1 49 ? 7.984 -1.522 4.445 1 95.44 49 PHE B N 1
ATOM 3651 C CA . PHE B 1 49 ? 8.992 -0.936 5.328 1 95.44 49 PHE B CA 1
ATOM 3652 C C . PHE B 1 49 ? 10.164 -0.387 4.523 1 95.44 49 PHE B C 1
ATOM 3654 O O . PHE B 1 49 ? 10.359 -0.764 3.365 1 95.44 49 PHE B O 1
ATOM 3661 N N . ARG B 1 50 ? 10.898 0.508 5.191 1 95.81 50 ARG B N 1
ATOM 3662 C CA . ARG B 1 50 ? 12.086 1.133 4.609 1 95.81 50 ARG B CA 1
ATOM 3663 C C . ARG B 1 50 ? 13.328 0.281 4.848 1 95.81 50 ARG B C 1
ATOM 3665 O O . ARG B 1 50 ? 13.523 -0.237 5.949 1 95.81 50 ARG B O 1
ATOM 3672 N N . VAL B 1 51 ? 14.164 0.069 3.771 1 95.94 51 VAL B N 1
ATOM 3673 C CA . VAL B 1 51 ? 15.406 -0.679 3.867 1 95.94 51 VAL B CA 1
ATOM 3674 C C . VAL B 1 51 ? 16.594 0.24 3.551 1 95.94 51 VAL B C 1
ATOM 3676 O O . VAL B 1 51 ? 16.812 0.593 2.391 1 95.94 51 VAL B O 1
ATOM 3679 N N . VAL B 1 52 ? 17.297 0.667 4.566 1 95.94 52 VAL B N 1
ATOM 3680 C CA . VAL B 1 52 ? 18.453 1.538 4.398 1 95.94 52 VAL B CA 1
ATOM 3681 C C . VAL B 1 52 ? 19.734 0.705 4.418 1 95.94 52 VAL B C 1
ATOM 3683 O O . VAL B 1 52 ? 19.922 -0.139 5.297 1 95.94 52 VAL B O 1
ATOM 3686 N N . TRP B 1 53 ? 20.594 0.836 3.439 1 95.5 53 TRP B N 1
ATOM 3687 C CA . TRP B 1 53 ? 21.828 0.073 3.35 1 95.5 53 TRP B CA 1
ATOM 3688 C C . TRP B 1 53 ? 22.922 0.893 2.674 1 95.5 53 TRP B C 1
ATOM 3690 O O . TRP B 1 53 ? 22.688 2.027 2.252 1 95.5 53 TRP B O 1
ATOM 3700 N N . GLU B 1 54 ? 24.188 0.395 2.684 1 96.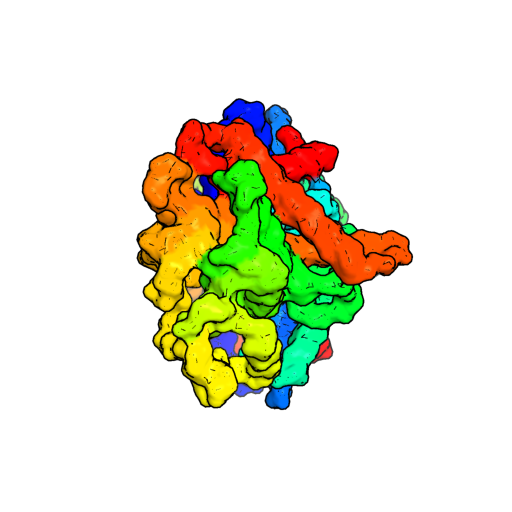06 54 GLU B N 1
ATOM 3701 C CA . GLU B 1 54 ? 25.359 1.108 2.174 1 96.06 54 GLU B CA 1
ATOM 3702 C C . GLU B 1 54 ? 25.969 0.38 0.982 1 96.06 54 GLU B C 1
ATOM 3704 O O . GLU B 1 54 ? 26.141 -0.84 1.016 1 96.06 54 GLU B O 1
ATOM 3709 N N . ASP B 1 55 ? 26.297 1.127 -0.096 1 96.56 55 ASP B N 1
ATOM 3710 C CA . ASP B 1 55 ? 26.938 0.492 -1.24 1 96.56 55 ASP B CA 1
ATOM 3711 C C . ASP B 1 55 ? 28.453 0.439 -1.056 1 96.56 55 ASP B C 1
ATOM 3713 O O . ASP B 1 55 ? 28.969 0.815 -0.001 1 96.56 55 ASP B O 1
ATOM 3717 N N . ASP B 1 56 ? 29.156 -0.08 -2.033 1 96.44 56 ASP B N 1
ATOM 3718 C CA . ASP B 1 56 ? 30.609 -0.295 -1.905 1 96.44 56 ASP B CA 1
ATOM 3719 C C . ASP B 1 56 ? 31.359 1.032 -1.84 1 96.44 56 ASP B C 1
ATOM 3721 O O . ASP B 1 56 ? 32.5 1.082 -1.39 1 96.44 56 ASP B O 1
ATOM 3725 N N . LYS B 1 57 ? 30.797 2.166 -2.279 1 95.75 57 LYS B N 1
ATOM 3726 C CA . LYS B 1 57 ? 31.422 3.482 -2.262 1 95.75 57 LYS B CA 1
ATOM 3727 C C . LYS B 1 57 ? 31.188 4.191 -0.934 1 95.75 57 LYS B C 1
ATOM 3729 O O . LYS B 1 57 ? 31.641 5.316 -0.731 1 95.75 57 LYS B O 1
ATOM 3734 N N . GLY B 1 58 ? 30.375 3.588 -0.114 1 93.81 58 GLY B N 1
ATOM 3735 C CA . GLY B 1 58 ? 30.062 4.18 1.182 1 93.81 58 GLY B CA 1
ATOM 3736 C C . GLY B 1 58 ? 28.844 5.078 1.16 1 93.81 58 GLY B C 1
ATOM 3737 O O . GLY B 1 58 ? 28.562 5.777 2.137 1 93.81 58 GLY B O 1
ATOM 3738 N N . ASP B 1 59 ? 28.156 5.059 0.076 1 94.88 59 ASP B N 1
ATOM 3739 C CA . ASP B 1 59 ? 26.969 5.891 -0.07 1 94.88 59 ASP B CA 1
ATOM 3740 C C . ASP B 1 59 ? 25.734 5.168 0.454 1 94.88 59 ASP B C 1
ATOM 3742 O O . ASP B 1 59 ? 25.578 3.961 0.26 1 94.88 59 ASP B O 1
ATOM 3746 N N . LEU B 1 60 ? 24.891 5.949 1.107 1 95.44 60 LEU B N 1
ATOM 3747 C CA . LEU B 1 60 ? 23.625 5.426 1.619 1 95.44 60 LEU B CA 1
ATOM 3748 C C . LEU B 1 60 ? 22.641 5.164 0.482 1 95.44 60 LEU B C 1
ATOM 3750 O O . LEU B 1 60 ? 22.516 5.98 -0.431 1 95.44 60 LEU B O 1
ATOM 3754 N N . GLN B 1 61 ? 22.094 3.963 0.479 1 95.5 61 GLN B N 1
ATOM 3755 C CA . GLN B 1 61 ? 21 3.594 -0.411 1 95.5 61 GLN B CA 1
ATOM 3756 C C . GLN B 1 61 ? 19.734 3.277 0.377 1 95.5 61 GLN B C 1
ATOM 3758 O O . GLN B 1 61 ? 19.797 2.859 1.535 1 95.5 61 GLN B O 1
ATOM 3763 N N . VAL B 1 62 ? 18.594 3.57 -0.219 1 95.62 62 VAL B N 1
ATOM 3764 C CA . VAL B 1 62 ? 17.344 3.279 0.458 1 95.62 62 VAL B CA 1
ATOM 3765 C C . VAL B 1 62 ? 16.375 2.621 -0.518 1 95.62 62 VAL B C 1
ATOM 3767 O O . VAL B 1 62 ? 16.266 3.039 -1.673 1 95.62 62 VAL B O 1
ATOM 3770 N N . ASN B 1 63 ? 15.758 1.479 -0.122 1 95.75 63 ASN B N 1
ATOM 3771 C CA . ASN B 1 63 ? 14.758 0.738 -0.878 1 95.75 63 ASN B CA 1
ATOM 3772 C C . ASN B 1 63 ? 13.484 0.521 -0.06 1 95.75 63 ASN B C 1
ATOM 3774 O O . ASN B 1 63 ? 13.445 0.84 1.13 1 95.75 63 ASN B O 1
ATOM 3778 N N . ARG B 1 64 ? 12.453 0.103 -0.691 1 96.06 64 ARG B N 1
ATOM 3779 C CA . ARG B 1 64 ? 11.219 -0.339 -0.046 1 96.06 64 ARG B CA 1
ATOM 3780 C C . ARG B 1 64 ? 11.164 -1.86 0.037 1 96.06 64 ARG B C 1
ATOM 3782 O O . ARG B 1 64 ? 11.547 -2.555 -0.905 1 96.06 64 ARG B O 1
ATOM 3789 N N . GLY B 1 65 ? 10.75 -2.35 1.156 1 95.75 65 GLY B N 1
ATOM 3790 C CA . GLY B 1 65 ? 10.453 -3.758 1.36 1 95.75 65 GLY B CA 1
ATOM 3791 C C . GLY B 1 65 ? 8.984 -4.027 1.608 1 95.75 65 GLY B C 1
ATOM 3792 O O . GLY B 1 65 ? 8.258 -3.154 2.096 1 95.75 65 GLY B O 1
ATOM 3793 N N . TYR B 1 66 ? 8.555 -5.227 1.262 1 96.12 66 TYR B N 1
ATOM 3794 C CA . TYR B 1 66 ? 7.141 -5.578 1.367 1 96.12 66 TYR B CA 1
ATOM 3795 C C . TYR B 1 66 ? 6.973 -7.012 1.863 1 96.12 66 TYR B C 1
ATOM 3797 O O . TYR B 1 66 ? 7.793 -7.879 1.559 1 96.12 66 TYR B O 1
ATOM 3805 N N . ARG B 1 67 ? 5.926 -7.281 2.568 1 96.31 67 ARG B N 1
ATOM 3806 C CA . ARG B 1 67 ? 5.371 -8.609 2.787 1 96.31 67 ARG B CA 1
ATOM 3807 C C . ARG B 1 67 ? 3.848 -8.586 2.738 1 96.31 67 ARG B C 1
ATOM 3809 O O . ARG B 1 67 ? 3.207 -7.934 3.564 1 96.31 67 ARG B O 1
ATOM 3816 N N . VAL B 1 68 ? 3.303 -9.234 1.768 1 96.5 68 VAL B N 1
ATOM 3817 C CA . VAL B 1 68 ? 1.855 -9.383 1.646 1 96.5 68 VAL B CA 1
ATOM 3818 C C . VAL B 1 68 ? 1.423 -10.719 2.248 1 96.5 68 VAL B C 1
ATOM 3820 O O . VAL B 1 68 ? 1.68 -11.781 1.671 1 96.5 68 VAL B O 1
ATOM 3823 N N . GLN B 1 69 ? 0.9 -10.656 3.436 1 95.69 69 GLN B N 1
ATOM 3824 C CA . GLN B 1 69 ? 0.256 -11.797 4.078 1 95.69 69 GLN B CA 1
ATOM 3825 C C . GLN B 1 69 ? -1.2 -11.922 3.639 1 95.69 69 GLN B C 1
ATOM 3827 O O . GLN B 1 69 ? -2.104 -11.422 4.312 1 95.69 69 GLN B O 1
ATOM 3832 N N . PHE B 1 70 ? -1.408 -12.688 2.541 1 96.81 70 PHE B N 1
ATOM 3833 C CA . PHE B 1 70 ? -2.65 -12.562 1.788 1 96.81 70 PHE B CA 1
ATOM 3834 C C . PHE B 1 70 ? -3.764 -13.375 2.438 1 96.81 70 PHE B C 1
ATOM 3836 O O . PHE B 1 70 ? -4.859 -12.859 2.672 1 96.81 70 PHE B O 1
ATOM 3843 N N . ASN B 1 71 ? -3.564 -14.648 2.66 1 96.62 71 ASN B N 1
ATOM 3844 C CA . ASN B 1 71 ? -4.59 -15.516 3.227 1 96.62 71 ASN B CA 1
ATOM 3845 C C . ASN B 1 71 ? -3.975 -16.641 4.055 1 96.62 71 ASN B C 1
ATOM 3847 O O . ASN B 1 71 ? -3.016 -17.281 3.621 1 96.62 71 ASN B O 1
ATOM 3851 N N . SER B 1 72 ? -4.508 -16.906 5.281 1 94.81 72 SER B N 1
ATOM 3852 C CA . SER B 1 72 ? -3.941 -17.891 6.188 1 94.81 72 SER B CA 1
ATOM 3853 C C . SER B 1 72 ? -4.961 -18.984 6.52 1 94.81 72 SER B C 1
ATOM 3855 O O . SER B 1 72 ? -4.781 -19.734 7.48 1 94.81 72 SER B O 1
ATOM 3857 N N . ALA B 1 73 ? -6.012 -19.031 5.777 1 94.38 73 ALA B N 1
ATOM 3858 C CA . ALA B 1 73 ? -7.102 -19.938 6.117 1 94.38 73 ALA B CA 1
ATOM 3859 C C . ALA B 1 73 ? -6.637 -21.391 6.051 1 94.38 73 ALA B C 1
ATOM 3861 O O . ALA B 1 73 ? -7.105 -22.234 6.82 1 94.38 73 ALA B O 1
ATOM 3862 N N . LEU B 1 74 ? -5.734 -21.75 5.137 1 94.62 74 LEU B N 1
ATOM 3863 C CA . LEU B 1 74 ? -5.277 -23.125 4.965 1 94.62 74 LEU B CA 1
ATOM 3864 C C . LEU B 1 74 ? -3.941 -23.344 5.664 1 94.62 74 LEU B C 1
ATOM 3866 O O . LEU B 1 74 ? -3.281 -24.359 5.445 1 94.62 74 LEU B O 1
ATOM 3870 N N . GLY B 1 75 ? -3.504 -22.391 6.477 1 90.81 75 GLY B N 1
ATOM 3871 C CA . GLY B 1 75 ? -2.229 -22.5 7.168 1 90.81 75 GLY B CA 1
ATOM 3872 C C . GLY B 1 75 ? -1.418 -21.219 7.125 1 90.81 75 GLY B C 1
ATOM 3873 O O . GLY B 1 75 ? -1.931 -20.156 6.738 1 90.81 75 GLY B O 1
ATOM 3874 N N . PRO B 1 76 ? -0.178 -21.266 7.508 1 90.38 76 PRO B N 1
ATOM 3875 C CA . PRO B 1 76 ? 0.667 -20.078 7.52 1 90.38 76 PRO B CA 1
ATOM 3876 C C . PRO B 1 76 ? 0.873 -19.484 6.129 1 90.38 76 PRO B C 1
ATOM 3878 O O . PRO B 1 76 ? 0.825 -20.203 5.133 1 90.38 76 PRO B O 1
ATOM 3881 N N . TYR B 1 77 ? 1.096 -18.172 6.137 1 92.69 77 TYR B N 1
ATOM 3882 C CA . TYR B 1 77 ? 1.398 -17.516 4.871 1 92.69 77 TYR B CA 1
ATOM 3883 C C . TYR B 1 77 ? 2.654 -18.094 4.238 1 92.69 77 TYR B C 1
ATOM 3885 O O . TYR B 1 77 ? 3.736 -18.047 4.828 1 92.69 77 TYR B O 1
ATOM 3893 N N . LYS B 1 78 ? 2.496 -18.641 3.092 1 91.56 78 LYS B N 1
ATOM 3894 C CA . LYS B 1 78 ? 3.619 -19.25 2.393 1 91.56 78 LYS B CA 1
ATOM 3895 C C . LYS B 1 78 ? 3.816 -18.641 1.012 1 91.56 78 LYS B C 1
ATOM 3897 O O . LYS B 1 78 ? 2.869 -18.531 0.229 1 91.56 78 LYS B O 1
ATOM 3902 N N . GLY B 1 79 ? 5.02 -18.219 0.697 1 90.75 79 GLY B N 1
ATOM 3903 C CA . GLY B 1 79 ? 5.414 -17.641 -0.578 1 90.75 79 GLY B CA 1
ATOM 3904 C C . GLY B 1 79 ? 6.754 -16.938 -0.524 1 90.75 79 GLY B C 1
ATOM 3905 O O . GLY B 1 79 ? 7.145 -16.422 0.521 1 90.75 79 GLY B O 1
ATOM 3906 N N . GLY B 1 80 ? 7.359 -16.812 -1.557 1 88.81 80 GLY B N 1
ATOM 3907 C CA . GLY B 1 80 ? 8.742 -16.375 -1.607 1 88.81 80 GLY B CA 1
ATOM 3908 C C . GLY B 1 80 ? 8.898 -14.875 -1.619 1 88.81 80 GLY B C 1
ATOM 3909 O O . GLY B 1 80 ? 7.961 -14.148 -1.284 1 88.81 80 GLY B O 1
ATOM 3910 N N . LEU B 1 81 ? 10.188 -14.469 -1.846 1 91.12 81 LEU B N 1
ATOM 3911 C CA . LEU B 1 81 ? 10.578 -13.062 -1.964 1 91.12 81 LEU B CA 1
ATOM 3912 C C . LEU B 1 81 ? 11.039 -12.742 -3.383 1 91.12 81 LEU B C 1
ATOM 3914 O O . LEU B 1 81 ? 11.688 -13.57 -4.027 1 91.12 81 LEU B O 1
ATOM 3918 N N . ARG B 1 82 ? 10.703 -11.562 -3.838 1 88.31 82 ARG B N 1
ATOM 3919 C CA . ARG B 1 82 ? 11.172 -11.07 -5.133 1 88.31 82 ARG B CA 1
ATOM 3920 C C . ARG B 1 82 ? 11.961 -9.781 -4.977 1 88.31 82 ARG B C 1
ATOM 3922 O O . ARG B 1 82 ? 11.453 -8.797 -4.43 1 88.31 82 ARG B O 1
ATOM 3929 N N . PHE B 1 83 ? 13.227 -9.812 -5.41 1 91.81 83 PHE B N 1
ATOM 3930 C CA . PHE B 1 83 ? 14.023 -8.594 -5.512 1 91.81 83 PHE B CA 1
ATOM 3931 C C . PHE B 1 83 ? 14.18 -8.164 -6.965 1 91.81 83 PHE B C 1
ATOM 3933 O O . PHE B 1 83 ? 14.828 -8.844 -7.754 1 91.81 83 PHE B O 1
ATOM 3940 N N . HIS B 1 84 ? 13.57 -7.113 -7.328 1 89.12 84 HIS B N 1
ATOM 3941 C CA . HIS B 1 84 ? 13.609 -6.566 -8.68 1 89.12 84 HIS B CA 1
ATOM 3942 C C . HIS B 1 84 ? 13.227 -5.094 -8.688 1 89.12 84 HIS B C 1
ATOM 3944 O O . HIS B 1 84 ? 12.344 -4.672 -7.941 1 89.12 84 HIS B O 1
ATOM 3950 N N . PRO B 1 85 ? 13.82 -4.281 -9.57 1 91.06 85 PRO B N 1
ATOM 3951 C CA . PRO B 1 85 ? 13.547 -2.842 -9.57 1 91.06 85 PRO B CA 1
ATOM 3952 C C . PRO B 1 85 ? 12.086 -2.523 -9.914 1 91.06 85 PRO B C 1
ATOM 3954 O O . PRO B 1 85 ? 11.609 -1.427 -9.617 1 91.06 85 PRO B O 1
ATOM 3957 N N . THR B 1 86 ? 11.336 -3.461 -10.461 1 87.81 86 THR B N 1
ATOM 3958 C CA . THR B 1 86 ? 9.961 -3.207 -10.859 1 87.81 86 THR B CA 1
ATOM 3959 C C . THR B 1 86 ? 8.992 -3.605 -9.742 1 87.81 86 THR B C 1
ATOM 3961 O O . THR B 1 86 ? 7.777 -3.482 -9.891 1 87.81 86 THR B O 1
ATOM 3964 N N . VAL B 1 87 ? 9.492 -4.141 -8.688 1 91.69 87 VAL B N 1
ATOM 3965 C CA . VAL B 1 87 ? 8.648 -4.594 -7.586 1 91.69 87 VAL B CA 1
ATOM 3966 C C . VAL B 1 87 ? 7.93 -3.4 -6.961 1 91.69 87 VAL B C 1
ATOM 3968 O O . VAL B 1 87 ? 8.539 -2.354 -6.727 1 91.69 87 VAL B O 1
ATOM 3971 N N . ASN B 1 88 ? 6.66 -3.488 -6.789 1 92.81 88 ASN B N 1
ATOM 3972 C CA . ASN B 1 88 ? 5.777 -2.605 -6.035 1 92.81 88 ASN B CA 1
ATOM 3973 C C . ASN B 1 88 ? 4.641 -3.381 -5.375 1 92.81 88 ASN B C 1
ATOM 3975 O O . ASN B 1 88 ? 4.582 -4.609 -5.469 1 92.81 88 ASN B O 1
ATOM 3979 N N . LEU B 1 89 ? 3.785 -2.695 -4.684 1 93.75 89 LEU B N 1
ATOM 3980 C CA . LEU B 1 89 ? 2.736 -3.369 -3.926 1 93.75 89 LEU B CA 1
ATOM 3981 C C . LEU B 1 89 ? 1.797 -4.129 -4.855 1 93.75 89 LEU B C 1
ATOM 3983 O O . LEU B 1 89 ? 1.368 -5.242 -4.535 1 93.75 89 LEU B O 1
ATOM 3987 N N . SER B 1 90 ? 1.436 -3.531 -5.996 1 92.88 90 SER B N 1
ATOM 3988 C CA . SER B 1 90 ? 0.55 -4.176 -6.961 1 92.88 90 SER B CA 1
ATOM 3989 C C . SER B 1 90 ? 1.113 -5.516 -7.418 1 92.88 90 SER B C 1
ATOM 3991 O O . SER B 1 90 ? 0.385 -6.508 -7.496 1 92.88 90 SER B O 1
ATOM 3993 N N . VAL B 1 91 ? 2.393 -5.555 -7.652 1 90.75 91 VAL B N 1
ATOM 3994 C CA . VAL B 1 91 ? 3.068 -6.758 -8.125 1 90.75 91 VAL B CA 1
ATOM 3995 C C . VAL B 1 91 ? 3.031 -7.832 -7.039 1 90.75 91 VAL B C 1
ATOM 3997 O O . VAL B 1 91 ? 2.727 -8.992 -7.32 1 90.75 91 VAL B O 1
ATOM 4000 N N . LEU B 1 92 ? 3.291 -7.445 -5.848 1 94.31 92 LEU B N 1
ATOM 4001 C CA . LEU B 1 92 ? 3.361 -8.43 -4.777 1 94.31 92 LEU B CA 1
ATOM 4002 C C . LEU B 1 92 ? 1.966 -8.906 -4.383 1 94.31 92 LEU B C 1
ATOM 4004 O O . LEU B 1 92 ? 1.783 -10.062 -4 1 94.31 92 LEU B O 1
ATOM 4008 N N . LYS B 1 93 ? 0.962 -8.055 -4.461 1 95.12 93 LYS B N 1
ATOM 4009 C CA . LYS B 1 93 ? -0.415 -8.5 -4.27 1 95.12 93 LYS B CA 1
ATOM 4010 C C . LYS B 1 93 ? -0.814 -9.523 -5.328 1 95.12 93 LYS B C 1
ATOM 4012 O O . LYS B 1 93 ? -1.493 -10.508 -5.023 1 95.12 93 LYS B O 1
ATOM 4017 N N . PHE B 1 94 ? -0.439 -9.234 -6.551 1 92.56 94 PHE B N 1
ATOM 4018 C CA . PHE B 1 94 ? -0.678 -10.156 -7.652 1 92.56 94 PHE B CA 1
ATOM 4019 C C . PHE B 1 94 ? -0.081 -11.523 -7.352 1 92.56 94 PHE B C 1
ATOM 4021 O O . PHE B 1 94 ? -0.791 -12.531 -7.359 1 92.56 94 PHE B O 1
ATOM 4028 N N . LEU B 1 95 ? 1.205 -11.523 -7.031 1 91.75 95 LEU B N 1
ATOM 4029 C CA . LEU B 1 95 ? 1.919 -12.773 -6.793 1 91.75 95 LEU B CA 1
ATOM 4030 C C . LEU B 1 95 ? 1.383 -13.477 -5.551 1 91.75 95 LEU B C 1
ATOM 4032 O O . LEU B 1 95 ? 1.252 -14.703 -5.535 1 91.75 95 LEU B O 1
ATOM 4036 N N . GLY B 1 96 ? 1.044 -12.711 -4.527 1 94.81 96 GLY B N 1
ATOM 4037 C CA . GLY B 1 96 ? 0.467 -13.289 -3.32 1 94.81 96 GLY B CA 1
ATOM 4038 C C . GLY B 1 96 ? -0.905 -13.891 -3.547 1 94.81 96 GLY B C 1
ATOM 4039 O O . GLY B 1 96 ? -1.216 -14.961 -3.01 1 94.81 96 GLY B O 1
ATOM 4040 N N . PHE B 1 97 ? -1.682 -13.203 -4.336 1 96.06 97 PHE B N 1
ATOM 4041 C CA . PHE B 1 97 ? -3.023 -13.672 -4.664 1 96.06 97 PHE B CA 1
ATOM 4042 C C . PHE B 1 97 ? -2.965 -14.984 -5.426 1 96.06 97 PHE B C 1
ATOM 4044 O O . PHE B 1 97 ? -3.672 -15.938 -5.086 1 96.06 97 PHE B O 1
ATOM 4051 N N . GLU B 1 98 ? -2.107 -15.078 -6.375 1 93.25 98 GLU B N 1
ATOM 4052 C CA . GLU B 1 98 ? -1.92 -16.297 -7.141 1 93.25 98 GLU B CA 1
ATOM 4053 C C . GLU B 1 98 ? -1.367 -17.422 -6.266 1 93.25 98 GLU B C 1
ATOM 4055 O O . GLU B 1 98 ? -1.752 -18.578 -6.418 1 93.25 98 GLU B O 1
ATOM 4060 N N . GLN B 1 99 ? -0.568 -17.031 -5.352 1 94.88 99 GLN B N 1
ATOM 4061 C CA . GLN B 1 99 ? 0.093 -18 -4.484 1 94.88 99 GLN B CA 1
ATOM 4062 C C . GLN B 1 99 ? -0.916 -18.719 -3.594 1 94.88 99 GLN B C 1
ATOM 4064 O O . GLN B 1 99 ? -0.739 -19.891 -3.271 1 94.88 99 GLN B O 1
ATOM 4069 N N . ILE B 1 100 ? -1.99 -18.031 -3.18 1 96.44 100 ILE B N 1
ATOM 4070 C CA . ILE B 1 100 ? -3.014 -18.625 -2.328 1 96.44 100 ILE B CA 1
ATOM 4071 C C . ILE B 1 100 ? -3.58 -19.875 -2.996 1 96.44 100 ILE B C 1
ATOM 4073 O O . ILE B 1 100 ? -3.602 -20.953 -2.398 1 96.44 100 ILE B O 1
ATOM 4077 N N . PHE B 1 101 ? -3.918 -19.719 -4.199 1 96.62 101 PHE B N 1
ATOM 4078 C CA . PHE B 1 101 ? -4.648 -20.766 -4.898 1 96.62 101 PHE B CA 1
ATOM 4079 C C . PHE B 1 101 ? -3.701 -21.859 -5.395 1 96.62 101 PHE B C 1
ATOM 4081 O O . PHE B 1 101 ? -4.059 -23.031 -5.418 1 96.62 101 PHE B O 1
ATOM 4088 N N . LYS B 1 102 ? -2.559 -21.453 -5.723 1 95.12 102 LYS B N 1
ATOM 4089 C CA . LYS B 1 102 ? -1.54 -22.438 -6.074 1 95.12 102 LYS B CA 1
ATOM 4090 C C . LYS B 1 102 ? -1.249 -23.359 -4.898 1 95.12 102 LYS B C 1
ATOM 4092 O O . LYS B 1 102 ? -1.199 -24.578 -5.066 1 95.12 102 LYS B O 1
ATOM 4097 N N . ASN B 1 103 ? -1.093 -22.734 -3.758 1 96.06 103 ASN B N 1
ATOM 4098 C CA . ASN B 1 103 ? -0.833 -23.516 -2.557 1 96.06 103 ASN B CA 1
ATOM 4099 C C . ASN B 1 103 ? -2.014 -24.422 -2.213 1 96.06 103 ASN B C 1
ATOM 4101 O O . ASN B 1 103 ? -1.825 -25.562 -1.775 1 96.06 103 ASN B O 1
ATOM 4105 N N . ALA B 1 104 ? -3.141 -23.953 -2.406 1 96.75 104 ALA B N 1
ATOM 4106 C CA . ALA B 1 104 ? -4.348 -24.734 -2.119 1 96.75 104 ALA B CA 1
ATOM 4107 C C . ALA B 1 104 ? -4.41 -25.984 -2.979 1 96.75 104 ALA B C 1
ATOM 4109 O O . ALA B 1 104 ? -4.832 -27.047 -2.51 1 96.75 104 ALA B O 1
ATOM 4110 N N . LEU B 1 105 ? -3.996 -25.906 -4.203 1 96.81 105 LEU B N 1
ATOM 4111 C CA . LEU B 1 105 ? -4.074 -27 -5.152 1 96.81 105 LEU B CA 1
ATOM 4112 C C . LEU B 1 105 ? -3.141 -28.141 -4.75 1 96.81 105 LEU B C 1
ATOM 4114 O O . LEU B 1 105 ? -3.328 -29.281 -5.168 1 96.81 105 LEU B O 1
ATOM 4118 N N . THR B 1 106 ? -2.133 -27.844 -3.971 1 94.31 106 THR B N 1
ATOM 4119 C CA . THR B 1 106 ? -1.204 -28.891 -3.539 1 94.31 106 THR B CA 1
ATOM 4120 C C . THR B 1 106 ? -1.875 -29.828 -2.549 1 94.31 106 THR B C 1
ATOM 4122 O O . THR B 1 106 ? -1.397 -30.953 -2.328 1 94.31 106 THR B O 1
ATOM 4125 N N . GLY B 1 107 ? -2.879 -29.312 -1.881 1 93.12 107 GLY B N 1
ATOM 4126 C CA . GLY B 1 107 ? -3.551 -30.094 -0.858 1 93.12 107 GLY B CA 1
ATOM 4127 C C . GLY B 1 107 ? -2.887 -30 0.501 1 93.12 107 GLY B C 1
ATOM 4128 O O . GLY B 1 107 ? -3.373 -30.562 1.479 1 93.12 107 GLY B O 1
ATOM 4129 N N . LEU B 1 108 ? -1.856 -29.297 0.575 1 90.88 108 LEU B N 1
ATOM 4130 C CA . LEU B 1 108 ? -1.149 -29.125 1.84 1 90.88 108 LEU B CA 1
ATOM 4131 C C . LEU B 1 108 ? -1.695 -27.922 2.611 1 90.88 108 LEU B C 1
ATOM 4133 O O . LEU B 1 108 ? -2.396 -27.078 2.045 1 90.88 108 LEU B O 1
ATOM 4137 N N . ASN B 1 109 ? -1.403 -27.891 3.902 1 89.88 109 ASN B N 1
ATOM 4138 C CA . ASN B 1 109 ? -1.903 -26.844 4.777 1 89.88 109 ASN B CA 1
ATOM 4139 C C . ASN B 1 109 ? -1.015 -25.609 4.723 1 89.88 109 ASN B C 1
ATOM 4141 O O . ASN B 1 109 ? -0.266 -25.328 5.664 1 89.88 109 ASN B O 1
ATOM 4145 N N . MET B 1 110 ? -1.232 -24.875 3.668 1 91.44 110 MET B N 1
ATOM 4146 C CA . MET B 1 110 ? -0.439 -23.672 3.459 1 91.44 110 MET B CA 1
ATOM 4147 C C . MET B 1 110 ? -1.319 -22.516 2.992 1 91.44 110 MET B C 1
ATOM 4149 O O . MET B 1 110 ? -2.057 -22.641 2.014 1 91.44 110 MET B O 1
ATOM 4153 N N . GLY B 1 111 ? -1.168 -21.406 3.707 1 94.62 111 GLY B N 1
ATOM 4154 C CA . GLY B 1 111 ? -1.745 -20.172 3.184 1 94.62 111 GLY B CA 1
ATOM 4155 C C . GLY B 1 111 ? -0.934 -19.562 2.053 1 94.62 111 GLY B C 1
ATOM 4156 O O . GLY B 1 111 ? -0.159 -20.266 1.396 1 94.62 111 GLY B O 1
ATOM 4157 N N . GLY B 1 112 ? -1.186 -18.344 1.739 1 95.06 112 GLY B N 1
ATOM 4158 C CA . GLY B 1 112 ? -0.474 -17.703 0.644 1 95.06 112 GLY B CA 1
ATOM 4159 C C . GLY B 1 112 ? 0.013 -16.312 0.98 1 95.06 112 GLY B C 1
ATOM 4160 O O . GLY B 1 112 ? -0.671 -15.555 1.68 1 95.06 112 GLY B O 1
ATOM 4161 N N . GLY B 1 113 ? 1.13 -16 0.499 1 94.88 113 GLY B N 1
ATOM 4162 C CA . GLY B 1 113 ? 1.739 -14.688 0.645 1 94.88 113 GLY B CA 1
ATOM 4163 C C . GLY B 1 113 ? 2.91 -14.469 -0.295 1 94.88 113 GLY B C 1
ATOM 4164 O O . GLY B 1 113 ? 3.26 -15.352 -1.078 1 94.88 113 GLY B O 1
ATOM 4165 N N . LYS B 1 114 ? 3.406 -13.297 -0.281 1 94.06 114 LYS B N 1
ATOM 4166 C CA . LYS B 1 114 ? 4.57 -12.938 -1.082 1 94.06 114 LYS B CA 1
ATOM 4167 C C . LYS B 1 114 ? 5.266 -11.695 -0.52 1 94.06 114 LYS B C 1
ATOM 4169 O O . LYS B 1 114 ? 4.621 -10.852 0.102 1 94.06 114 LYS B O 1
ATOM 4174 N N . GLY B 1 115 ? 6.574 -11.688 -0.578 1 94.44 115 GLY B N 1
ATOM 4175 C CA . GLY B 1 115 ? 7.355 -10.516 -0.192 1 94.44 115 GLY B CA 1
ATOM 4176 C C . GLY B 1 115 ? 8.352 -10.086 -1.254 1 94.44 115 GLY B C 1
ATOM 4177 O O . GLY B 1 115 ? 8.438 -10.703 -2.316 1 94.44 115 GLY B O 1
ATOM 4178 N N . GLY B 1 116 ? 8.992 -8.969 -0.96 1 94.19 116 GLY B N 1
ATOM 4179 C CA . GLY B 1 116 ? 9.984 -8.516 -1.923 1 94.19 116 GLY B CA 1
ATOM 4180 C C . GLY B 1 116 ? 10.438 -7.086 -1.678 1 94.19 116 GLY B C 1
ATOM 4181 O O . GLY B 1 116 ? 10.133 -6.504 -0.636 1 94.19 116 GLY B O 1
ATOM 4182 N N . SER B 1 117 ? 11.273 -6.625 -2.604 1 95.94 117 SER B N 1
ATOM 4183 C CA . SER B 1 117 ? 11.82 -5.27 -2.572 1 95.94 117 SER B CA 1
ATOM 4184 C C . SER B 1 117 ? 12.133 -4.77 -3.979 1 95.94 117 SER B C 1
ATOM 4186 O O . SER B 1 117 ? 12.305 -5.562 -4.902 1 95.94 117 SER B O 1
ATOM 4188 N N . ASP B 1 118 ? 12.211 -3.479 -4.066 1 94.69 118 ASP B N 1
ATOM 4189 C CA . ASP B 1 118 ? 12.562 -2.855 -5.336 1 94.69 118 ASP B CA 1
ATOM 4190 C C . ASP B 1 118 ? 14.078 -2.814 -5.52 1 94.69 118 ASP B C 1
ATOM 4192 O O . ASP B 1 118 ? 14.586 -2.139 -6.422 1 94.69 118 ASP B O 1
ATOM 4196 N N . PHE B 1 119 ? 14.82 -3.5 -4.734 1 95.81 119 PHE B N 1
ATOM 4197 C CA . PHE B 1 119 ? 16.266 -3.635 -4.859 1 95.81 119 PHE B CA 1
ATOM 4198 C C . PHE B 1 119 ? 16.641 -4.348 -6.156 1 95.81 119 PHE B C 1
ATOM 4200 O O . PHE B 1 119 ? 16.078 -5.398 -6.469 1 95.81 119 PHE B O 1
ATOM 4207 N N . ASP B 1 120 ? 17.562 -3.752 -6.945 1 92.44 120 ASP B N 1
ATOM 4208 C CA . ASP B 1 120 ? 18.094 -4.355 -8.164 1 92.44 120 ASP B CA 1
ATOM 4209 C C . ASP B 1 120 ? 19.422 -5.055 -7.895 1 92.44 120 ASP B C 1
ATOM 4211 O O . ASP B 1 120 ? 20.453 -4.398 -7.766 1 92.44 120 ASP B O 1
ATOM 4215 N N . PRO B 1 121 ? 19.406 -6.379 -7.875 1 90.75 121 PRO B N 1
ATOM 4216 C CA . PRO B 1 121 ? 20.656 -7.086 -7.605 1 90.75 121 PRO B CA 1
ATOM 4217 C C . PRO B 1 121 ? 21.625 -7.043 -8.781 1 90.75 121 PRO B C 1
ATOM 4219 O O . PRO B 1 121 ? 22.812 -7.367 -8.633 1 90.75 121 PRO B O 1
ATOM 4222 N N . LYS B 1 122 ? 21.188 -6.711 -9.93 1 83.75 122 LYS B N 1
ATOM 4223 C CA . LYS B 1 122 ? 22.047 -6.707 -11.109 1 83.75 122 LYS B CA 1
ATOM 4224 C C . LYS B 1 122 ? 23.188 -5.715 -10.961 1 83.75 122 LYS B C 1
ATOM 4226 O O . LYS B 1 122 ? 22.969 -4.555 -10.602 1 83.75 122 LYS B O 1
ATOM 4231 N N . GLY B 1 123 ? 24.391 -6.117 -11.164 1 87.56 123 GLY B N 1
ATOM 4232 C CA . GLY B 1 123 ? 25.562 -5.262 -11.125 1 87.56 123 GLY B CA 1
ATOM 4233 C C . GLY B 1 123 ? 26.062 -4.996 -9.719 1 87.56 123 GLY B C 1
ATOM 4234 O O . GLY B 1 123 ? 27.047 -4.281 -9.523 1 87.56 123 GLY B O 1
ATOM 4235 N N . LYS B 1 124 ? 25.391 -5.559 -8.758 1 93.12 124 LYS B N 1
ATOM 4236 C CA . LYS B 1 124 ? 25.828 -5.383 -7.375 1 93.12 124 LYS B CA 1
ATOM 4237 C C . LYS B 1 124 ? 26.859 -6.438 -6.988 1 93.12 124 LYS B C 1
ATOM 4239 O O . LYS B 1 124 ? 26.812 -7.566 -7.48 1 93.12 124 LYS B O 1
ATOM 4244 N N . SER B 1 125 ? 27.766 -6.043 -6.141 1 95.25 125 SER B N 1
ATOM 4245 C CA . SER B 1 125 ? 28.719 -6.996 -5.586 1 95.25 125 SER B CA 1
ATOM 4246 C C . SER B 1 125 ? 28.047 -7.922 -4.57 1 95.25 125 SER B C 1
ATOM 4248 O O . SER B 1 125 ? 26.969 -7.621 -4.07 1 95.25 125 SER B O 1
ATOM 4250 N N . ASP B 1 126 ? 28.734 -9.016 -4.281 1 90.19 126 ASP B N 1
ATOM 4251 C CA . ASP B 1 126 ? 28.25 -9.914 -3.24 1 90.19 126 ASP B CA 1
ATOM 4252 C C . ASP B 1 126 ? 28.109 -9.188 -1.904 1 90.19 126 ASP B C 1
ATOM 4254 O O . ASP B 1 126 ? 27.188 -9.461 -1.133 1 90.19 126 ASP B O 1
ATOM 4258 N N . ASN B 1 127 ? 29 -8.266 -1.672 1 94.19 127 ASN B N 1
ATOM 4259 C CA . ASN B 1 127 ? 28.953 -7.52 -0.418 1 94.19 127 ASN B CA 1
ATOM 4260 C C . ASN B 1 127 ? 27.75 -6.586 -0.357 1 94.19 127 ASN B C 1
ATOM 4262 O O . ASN B 1 127 ? 27.125 -6.445 0.695 1 94.19 127 ASN B O 1
ATOM 4266 N N . GLU B 1 128 ? 27.5 -5.949 -1.435 1 95.12 128 GLU B N 1
ATOM 4267 C CA . GLU B 1 128 ? 26.328 -5.086 -1.49 1 95.12 128 GLU B CA 1
ATOM 4268 C C . GLU B 1 128 ? 25.047 -5.891 -1.276 1 95.12 128 GLU B C 1
ATOM 4270 O O . GLU B 1 128 ? 24.172 -5.469 -0.527 1 95.12 128 GLU B O 1
ATOM 4275 N N . ILE B 1 129 ? 25 -7.039 -1.886 1 93.31 129 ILE B N 1
ATOM 4276 C CA . ILE B 1 129 ? 23.828 -7.902 -1.763 1 93.31 129 ILE B CA 1
ATOM 4277 C C . ILE B 1 129 ? 23.672 -8.367 -0.315 1 93.31 129 ILE B C 1
ATOM 4279 O O . ILE B 1 129 ? 22.578 -8.352 0.237 1 93.31 129 ILE B O 1
ATOM 4283 N N . ARG B 1 130 ? 24.75 -8.711 0.283 1 93.56 130 ARG B N 1
ATOM 4284 C CA . ARG B 1 130 ? 24.719 -9.164 1.67 1 93.56 130 ARG B CA 1
ATOM 4285 C C . ARG B 1 130 ? 24.25 -8.047 2.598 1 93.56 130 ARG B C 1
ATOM 4287 O O . ARG B 1 130 ? 23.438 -8.281 3.492 1 93.56 130 ARG B O 1
ATOM 4294 N N . ARG B 1 131 ? 24.734 -6.828 2.389 1 95.19 131 ARG B N 1
ATOM 4295 C CA . ARG B 1 131 ? 24.344 -5.707 3.234 1 95.19 131 ARG B CA 1
ATOM 4296 C C . ARG B 1 131 ? 22.859 -5.391 3.068 1 95.19 131 ARG B C 1
ATOM 4298 O O . ARG B 1 131 ? 22.156 -5.129 4.051 1 95.19 131 ARG B O 1
ATOM 4305 N N . PHE B 1 132 ? 22.422 -5.43 1.825 1 96.31 132 PHE B N 1
ATOM 4306 C CA . PHE B 1 132 ? 21.016 -5.203 1.577 1 96.31 132 PHE B CA 1
ATOM 4307 C C . PHE B 1 132 ? 20.172 -6.27 2.262 1 96.31 132 PHE B C 1
ATOM 4309 O O . PHE B 1 132 ? 19.203 -5.953 2.955 1 96.31 132 PHE B O 1
ATOM 4316 N N . CYS B 1 133 ? 20.484 -7.547 2.07 1 93.62 133 CYS B N 1
ATOM 4317 C CA . CYS B 1 133 ? 19.703 -8.648 2.619 1 93.62 133 CYS B CA 1
ATOM 4318 C C . CYS B 1 133 ? 19.656 -8.578 4.141 1 93.62 133 CYS B C 1
ATOM 4320 O O . CYS B 1 133 ? 18.625 -8.844 4.746 1 93.62 133 CYS B O 1
ATOM 4322 N N . ALA B 1 134 ? 20.812 -8.203 4.738 1 93.56 134 ALA B N 1
ATOM 4323 C CA . ALA B 1 134 ? 20.844 -8.07 6.191 1 93.56 134 ALA B CA 1
ATOM 4324 C C . ALA B 1 134 ? 19.875 -6.984 6.664 1 93.56 134 ALA B C 1
ATOM 4326 O O . ALA B 1 134 ? 19.125 -7.191 7.617 1 93.56 134 ALA B O 1
ATOM 4327 N N . SER B 1 135 ? 19.969 -5.836 5.996 1 94.88 135 SER B N 1
ATOM 4328 C CA . SER B 1 135 ? 19.078 -4.734 6.352 1 94.88 135 SER B CA 1
ATOM 4329 C C . SER B 1 135 ? 17.609 -5.109 6.113 1 94.88 135 SER B C 1
ATOM 4331 O O . SER B 1 135 ? 16.75 -4.848 6.961 1 94.88 135 SER B O 1
ATOM 4333 N N . PHE B 1 136 ? 17.328 -5.738 4.984 1 95.19 136 PHE B N 1
ATOM 4334 C CA . PHE B 1 136 ? 15.984 -6.172 4.633 1 95.19 136 PHE B CA 1
ATOM 4335 C C . PHE B 1 136 ? 15.438 -7.133 5.68 1 95.19 136 PHE B C 1
ATOM 4337 O O . PHE B 1 136 ? 14.312 -6.957 6.16 1 95.19 136 PHE B O 1
ATOM 4344 N N . MET B 1 137 ? 16.234 -8.078 6.074 1 91.81 137 MET B N 1
ATOM 4345 C CA . MET B 1 137 ? 15.773 -9.109 7.004 1 91.81 137 MET B CA 1
ATOM 4346 C C . MET B 1 137 ? 15.633 -8.547 8.414 1 91.81 137 MET B C 1
ATOM 4348 O O . MET B 1 137 ? 14.789 -9.008 9.188 1 91.81 137 MET B O 1
ATOM 4352 N N . SER B 1 138 ? 16.438 -7.586 8.742 1 90.62 138 SER B N 1
ATOM 4353 C CA . SER B 1 138 ? 16.297 -6.957 10.055 1 90.62 138 SER B CA 1
ATOM 4354 C C . SER B 1 138 ? 14.922 -6.344 10.234 1 90.62 138 SER B C 1
ATOM 4356 O O . SER B 1 138 ? 14.375 -6.332 11.344 1 90.62 138 SER B O 1
ATOM 4358 N N . GLU B 1 139 ? 14.375 -5.852 9.148 1 90.69 139 GLU B N 1
ATOM 4359 C CA . GLU B 1 139 ? 13.039 -5.258 9.211 1 90.69 139 GLU B CA 1
ATOM 4360 C C . GLU B 1 139 ? 11.961 -6.324 9.062 1 90.69 139 GLU B C 1
ATOM 4362 O O . GLU B 1 139 ? 11.023 -6.383 9.867 1 90.69 139 GLU B O 1
ATOM 4367 N N . LEU B 1 140 ? 12.109 -7.219 8.094 1 89.06 140 LEU B N 1
ATOM 4368 C CA . LEU B 1 140 ? 11.117 -8.258 7.836 1 89.06 140 LEU B CA 1
ATOM 4369 C C . LEU B 1 140 ? 11.023 -9.219 9.016 1 89.06 140 LEU B C 1
ATOM 4371 O O . LEU B 1 140 ? 9.938 -9.711 9.328 1 89.06 140 LEU B O 1
ATOM 4375 N N . GLY B 1 141 ? 12.109 -9.508 9.641 1 86.56 141 GLY B N 1
ATOM 4376 C CA . GLY B 1 141 ? 12.172 -10.469 10.734 1 86.56 141 GLY B CA 1
ATOM 4377 C C . GLY B 1 141 ? 11.211 -10.148 11.867 1 86.56 141 GLY B C 1
ATOM 4378 O O . GLY B 1 141 ? 10.773 -11.047 12.586 1 86.56 141 GLY B O 1
ATOM 4379 N N . LYS B 1 142 ? 10.781 -8.891 11.969 1 78.31 142 LYS B N 1
ATOM 4380 C CA . LYS B 1 142 ? 9.875 -8.43 13.008 1 78.31 142 LYS B CA 1
ATOM 4381 C C . LYS B 1 142 ? 8.445 -8.891 12.742 1 78.31 142 LYS B C 1
ATOM 4383 O O . LYS B 1 142 ? 7.586 -8.836 13.625 1 78.31 142 LYS B O 1
ATOM 4388 N N . HIS B 1 143 ? 8.234 -9.438 11.523 1 79.19 143 HIS B N 1
ATOM 4389 C CA . HIS B 1 143 ? 6.855 -9.641 11.102 1 79.19 143 HIS B CA 1
ATOM 4390 C C . HIS B 1 143 ? 6.617 -11.078 10.656 1 79.19 143 HIS B C 1
ATOM 4392 O O . HIS B 1 143 ? 5.512 -11.43 10.234 1 79.19 143 HIS B O 1
ATOM 4398 N N . ILE B 1 144 ? 7.641 -11.922 10.773 1 76.88 144 ILE B N 1
ATOM 4399 C CA . ILE B 1 144 ? 7.508 -13.297 10.297 1 76.88 144 ILE B CA 1
ATOM 4400 C C . ILE B 1 144 ? 7.801 -14.266 11.438 1 76.88 144 ILE B C 1
ATOM 4402 O O . ILE B 1 144 ? 8.359 -13.875 12.469 1 76.88 144 ILE B O 1
ATOM 4406 N N . GLY B 1 145 ? 7.312 -15.484 11.344 1 69.81 145 GLY B N 1
ATOM 4407 C CA . GLY B 1 145 ? 7.52 -16.562 12.305 1 69.81 145 GLY B CA 1
ATOM 4408 C C . GLY B 1 145 ? 7.066 -17.906 11.789 1 69.81 145 GLY B C 1
ATOM 4409 O O . GLY B 1 145 ? 6.258 -17.984 10.859 1 69.81 145 GLY B O 1
ATOM 4410 N N . ALA B 1 146 ? 7.551 -18.938 12.328 1 64.62 146 ALA B N 1
ATOM 4411 C CA . ALA B 1 146 ? 7.359 -20.312 11.867 1 64.62 146 ALA B CA 1
ATOM 4412 C C . ALA B 1 146 ? 5.879 -20.672 11.836 1 64.62 146 ALA B C 1
ATOM 4414 O O . ALA B 1 146 ? 5.441 -21.422 10.961 1 64.62 146 ALA B O 1
ATOM 4415 N N . ASP B 1 147 ? 5.152 -20.031 12.633 1 66.62 147 ASP B N 1
ATOM 4416 C CA . ASP B 1 147 ? 3.748 -20.438 12.727 1 66.62 147 ASP B CA 1
ATOM 4417 C C . ASP B 1 147 ? 2.842 -19.391 12.078 1 66.62 147 ASP B C 1
ATOM 4419 O O . ASP B 1 147 ? 1.623 -19.578 12.016 1 66.62 147 ASP B O 1
ATOM 4423 N N . ILE B 1 148 ? 3.375 -18.359 11.492 1 71.44 148 ILE B N 1
ATOM 4424 C CA . ILE B 1 148 ? 2.553 -17.266 10.984 1 71.44 148 ILE B CA 1
ATOM 4425 C C . ILE B 1 148 ? 2.863 -17.031 9.508 1 71.44 148 ILE B C 1
ATOM 4427 O O . ILE B 1 148 ? 1.956 -17.016 8.672 1 71.44 148 ILE B O 1
ATOM 4431 N N . ASP B 1 149 ? 4.07 -17.016 9.297 1 79.75 149 ASP B N 1
ATOM 4432 C CA . ASP B 1 149 ? 4.512 -16.562 7.977 1 79.75 149 ASP B CA 1
ATOM 4433 C C . ASP B 1 149 ? 5.895 -17.125 7.641 1 79.75 149 ASP B C 1
ATOM 4435 O O . ASP B 1 149 ? 6.879 -16.797 8.305 1 79.75 149 ASP B O 1
ATOM 4439 N N . VAL B 1 150 ? 5.965 -17.938 6.703 1 66.81 150 VAL B N 1
ATOM 4440 C CA . VAL B 1 150 ? 7.203 -18.609 6.328 1 66.81 150 VAL B CA 1
ATOM 4441 C C . VAL B 1 150 ? 7.621 -18.188 4.922 1 66.81 150 VAL B C 1
ATOM 4443 O O . VAL B 1 150 ? 7.211 -18.797 3.936 1 66.81 150 VAL B O 1
ATOM 4446 N N . PRO B 1 151 ? 8.492 -17.172 4.941 1 61.84 151 PRO B N 1
ATOM 4447 C CA . PRO B 1 151 ? 9.008 -16.812 3.617 1 61.84 151 PRO B CA 1
ATOM 4448 C C . PRO B 1 151 ? 9.914 -17.891 3.02 1 61.84 151 PRO B C 1
ATOM 4450 O O . PRO B 1 151 ? 10.445 -18.734 3.75 1 61.84 151 PRO B O 1
ATOM 4453 N N . ALA B 1 152 ? 9.852 -18.188 1.825 1 55.69 152 ALA B N 1
ATOM 4454 C CA . ALA B 1 152 ? 10.758 -19.125 1.164 1 55.69 152 ALA B CA 1
ATOM 4455 C C . ALA B 1 152 ? 11.664 -18.406 0.166 1 55.69 152 ALA B C 1
ATOM 4457 O O . ALA B 1 152 ? 11.258 -17.391 -0.432 1 55.69 152 ALA B O 1
ATOM 4458 N N . GLY B 1 153 ? 13.062 -18.578 0.443 1 45.16 153 GLY B N 1
ATOM 4459 C CA . GLY B 1 153 ? 13.938 -18.062 -0.602 1 45.16 153 GLY B CA 1
ATOM 4460 C C . GLY B 1 153 ? 13.711 -18.734 -1.946 1 45.16 153 GLY B C 1
ATOM 4461 O O . GLY B 1 153 ? 13.391 -19.922 -2.01 1 45.16 153 GLY B O 1
ATOM 4462 N N . ASP B 1 154 ? 13.312 -18.016 -2.846 1 42.62 154 ASP B N 1
ATOM 4463 C CA . ASP B 1 154 ? 13.281 -18.703 -4.129 1 42.62 154 ASP B CA 1
ATOM 4464 C C . ASP B 1 154 ? 14.539 -19.547 -4.324 1 42.62 154 ASP B C 1
ATOM 4466 O O . ASP B 1 154 ? 14.469 -20.656 -4.863 1 42.62 154 ASP B O 1
ATOM 4470 N N . ILE B 1 155 ? 15.75 -18.859 -4.266 1 36.09 155 ILE B N 1
ATOM 4471 C CA . ILE B 1 155 ? 17.016 -19.5 -4.609 1 36.09 155 ILE B CA 1
ATOM 4472 C C . ILE B 1 155 ? 17.844 -19.719 -3.346 1 36.09 155 ILE B C 1
ATOM 4474 O O . ILE B 1 155 ? 18.062 -18.781 -2.57 1 36.09 155 ILE B O 1
ATOM 4478 N N . GLY B 1 156 ? 18.406 -20.922 -2.92 1 34.78 156 GLY B N 1
ATOM 4479 C CA . GLY B 1 156 ? 19.531 -21.438 -2.168 1 34.78 156 GLY B CA 1
ATOM 4480 C C . GLY B 1 156 ? 19.281 -21.484 -0.673 1 34.78 156 GLY B C 1
ATOM 4481 O O . GLY B 1 156 ? 20.156 -21.109 0.121 1 34.78 156 GLY B O 1
ATOM 4482 N N . THR B 1 157 ? 18.172 -21.625 -0.164 1 36.22 157 THR B N 1
ATOM 4483 C CA . THR B 1 157 ? 18.031 -21.547 1.287 1 36.22 157 THR B CA 1
ATOM 4484 C C . THR B 1 157 ? 18.672 -22.766 1.954 1 36.22 157 THR B C 1
ATOM 4486 O O . THR B 1 157 ? 18.609 -23.875 1.419 1 36.22 157 THR B O 1
ATOM 4489 N N . TRP B 1 158 ? 19.344 -22.688 3.123 1 32.03 158 TRP B N 1
ATOM 4490 C CA . TRP B 1 158 ? 19.906 -23.625 4.086 1 32.03 158 TRP B CA 1
ATOM 4491 C C . TRP B 1 158 ? 18.812 -24.422 4.789 1 32.03 158 TRP B C 1
ATOM 4493 O O . TRP B 1 158 ? 17.844 -23.828 5.273 1 32.03 158 TRP B O 1
ATOM 4503 N N . GLY B 1 159 ? 18.844 -25.875 4.617 1 38.19 159 GLY B N 1
ATOM 4504 C CA . GLY B 1 159 ? 18 -26.844 5.297 1 38.19 159 GLY B CA 1
ATOM 4505 C C . GLY B 1 159 ? 16.828 -27.297 4.453 1 38.19 159 GLY B C 1
ATOM 4506 O O . GLY B 1 159 ? 15.828 -27.812 4.98 1 38.19 159 GLY B O 1
ATOM 4507 N N . GLY B 1 160 ? 16.906 -26.875 3.34 1 48.34 160 GLY B N 1
ATOM 4508 C CA . GLY B 1 160 ? 15.805 -27.219 2.447 1 48.34 160 GLY B CA 1
ATOM 4509 C C . GLY B 1 160 ? 15.703 -28.703 2.158 1 48.34 160 GLY B C 1
ATOM 4510 O O . GLY B 1 160 ? 16.656 -29.453 2.402 1 48.34 160 GLY B O 1
ATOM 4511 N N . SER B 1 161 ? 14.5 -29.344 2.254 1 51.78 161 SER B N 1
ATOM 4512 C CA . SER B 1 161 ? 14.227 -30.734 1.865 1 51.78 161 SER B CA 1
ATOM 4513 C C . SER B 1 161 ? 15.039 -31.125 0.638 1 51.78 161 SER B C 1
ATOM 4515 O O . SER B 1 161 ? 15.383 -30.281 -0.189 1 51.78 161 SER B O 1
ATOM 4517 N N . LEU B 1 162 ? 15.484 -32.438 0.674 1 62.09 162 LEU B N 1
ATOM 4518 C CA . LEU B 1 162 ? 16.047 -33.062 -0.521 1 62.09 162 LEU B CA 1
ATOM 4519 C C . LEU B 1 162 ? 15.094 -32.938 -1.702 1 62.09 162 LEU B C 1
ATOM 4521 O O . LEU B 1 162 ? 13.875 -32.906 -1.518 1 62.09 162 LEU B O 1
ATOM 4525 N N . ILE B 1 163 ? 15.516 -32.531 -2.957 1 73.5 163 ILE B N 1
ATOM 4526 C CA . ILE B 1 163 ? 14.867 -32.438 -4.262 1 73.5 163 ILE B CA 1
ATOM 4527 C C . ILE B 1 163 ? 14.227 -31.062 -4.422 1 73.5 163 ILE B C 1
ATOM 4529 O O . ILE B 1 163 ? 13.344 -30.875 -5.262 1 73.5 163 ILE B O 1
ATOM 4533 N N . ARG B 1 164 ? 14.555 -30.156 -3.633 1 80.56 164 ARG B N 1
ATOM 4534 C CA . ARG B 1 164 ? 13.969 -28.828 -3.744 1 80.56 164 ARG B CA 1
ATOM 4535 C C . ARG B 1 164 ? 14.312 -28.188 -5.086 1 80.56 164 ARG B C 1
ATOM 4537 O O . ARG B 1 164 ? 13.438 -27.656 -5.773 1 80.56 164 ARG B O 1
ATOM 4544 N N . PRO B 1 165 ? 15.484 -28.359 -5.551 1 82.94 165 PRO B N 1
ATOM 4545 C CA . PRO B 1 165 ? 15.812 -27.75 -6.844 1 82.94 165 PRO B CA 1
ATOM 4546 C C . PRO B 1 165 ? 15.078 -28.406 -8.008 1 82.94 165 PRO B C 1
ATOM 4548 O O . PRO B 1 165 ? 14.727 -27.734 -8.977 1 82.94 165 PRO B O 1
ATOM 4551 N N . GLU B 1 166 ? 14.773 -29.656 -7.82 1 92.06 166 GLU B N 1
ATOM 4552 C CA . GLU B 1 166 ? 14.195 -30.469 -8.898 1 92.06 166 GLU B CA 1
ATOM 4553 C C . GLU B 1 166 ? 12.68 -30.328 -8.93 1 92.06 166 GLU B C 1
ATOM 4555 O O . GLU B 1 166 ? 12.047 -30.594 -9.953 1 92.06 166 GLU B O 1
ATOM 4560 N N . ALA B 1 167 ? 12.156 -29.906 -7.863 1 94.38 167 ALA B N 1
ATOM 4561 C CA . ALA B 1 167 ? 10.75 -30.141 -7.559 1 94.38 167 ALA B CA 1
ATOM 4562 C C . ALA B 1 167 ? 9.852 -29.484 -8.609 1 94.38 167 ALA B C 1
ATOM 4564 O O . ALA B 1 167 ? 8.883 -30.109 -9.078 1 94.38 167 ALA B O 1
ATOM 4565 N N . THR B 1 168 ? 10.086 -28.312 -8.992 1 95.25 168 THR B N 1
ATOM 4566 C CA . THR B 1 168 ? 9.219 -27.625 -9.945 1 95.25 168 THR B CA 1
ATOM 4567 C C . THR B 1 168 ? 9.289 -28.297 -11.32 1 95.25 168 THR B C 1
ATOM 4569 O O . THR B 1 168 ? 8.258 -28.594 -11.922 1 95.25 168 THR B O 1
ATOM 4572 N N . GLY B 1 169 ? 10.5 -28.578 -11.773 1 97.62 169 GLY B N 1
ATOM 4573 C CA . GLY B 1 169 ? 10.672 -29.25 -13.055 1 97.62 169 GLY B CA 1
ATOM 4574 C C . GLY B 1 169 ? 10.086 -30.641 -13.086 1 97.62 169 GLY B C 1
ATOM 4575 O O . GLY B 1 169 ? 9.344 -30.984 -14.008 1 97.62 169 GLY B O 1
ATOM 4576 N N . TYR B 1 170 ? 10.438 -31.422 -12.07 1 98.12 170 TYR B N 1
ATOM 4577 C CA . TYR B 1 170 ? 9.852 -32.75 -11.961 1 98.12 170 TYR B CA 1
ATOM 4578 C C . TYR B 1 170 ? 8.336 -32.688 -11.914 1 98.12 170 TYR B C 1
ATOM 4580 O O . TYR B 1 170 ? 7.648 -33.469 -12.586 1 98.12 170 TYR B O 1
ATOM 4588 N N . GLY B 1 171 ? 7.875 -31.734 -11.125 1 98.19 171 GLY B N 1
ATOM 4589 C CA . GLY B 1 171 ? 6.441 -31.594 -10.953 1 98.19 171 GLY B CA 1
ATOM 4590 C C . GLY B 1 171 ? 5.703 -31.344 -12.258 1 98.19 171 GLY B C 1
ATOM 4591 O O . GLY B 1 171 ? 4.656 -31.953 -12.5 1 98.19 171 GLY B O 1
ATOM 4592 N N . VAL B 1 172 ? 6.207 -30.484 -13.07 1 98.62 172 VAL B N 1
ATOM 4593 C CA . VAL B 1 172 ? 5.582 -30.188 -14.359 1 98.62 172 VAL B CA 1
ATOM 4594 C C . VAL B 1 172 ? 5.488 -31.469 -15.188 1 98.62 172 VAL B C 1
ATOM 4596 O O . VAL B 1 172 ? 4.449 -31.734 -15.789 1 98.62 172 VAL B O 1
ATOM 4599 N N . VAL B 1 173 ? 6.555 -32.188 -15.18 1 98.81 173 VAL B N 1
ATOM 4600 C CA . VAL B 1 173 ? 6.617 -33.406 -15.977 1 98.81 173 VAL B CA 1
ATOM 4601 C C . VAL B 1 173 ? 5.637 -34.438 -15.43 1 98.81 173 VAL B C 1
ATOM 4603 O O . VAL B 1 173 ? 4.938 -35.125 -16.188 1 98.81 173 VAL B O 1
ATOM 4606 N N . TYR B 1 174 ? 5.57 -34.594 -14.125 1 98.75 174 TYR B N 1
ATOM 4607 C CA . TYR B 1 174 ? 4.609 -35.5 -13.516 1 98.75 174 TYR B CA 1
ATOM 4608 C C . TYR B 1 174 ? 3.182 -35.094 -13.867 1 98.75 174 TYR B C 1
ATOM 4610 O O . TYR B 1 174 ? 2.348 -35.969 -14.164 1 98.75 174 TYR B O 1
ATOM 4618 N N . TYR B 1 175 ? 2.869 -33.844 -13.836 1 98.81 175 TYR B N 1
ATOM 4619 C CA . TYR B 1 175 ? 1.543 -33.344 -14.203 1 98.81 175 TYR B CA 1
ATOM 4620 C C . TYR B 1 175 ? 1.195 -33.719 -15.633 1 98.81 175 TYR B C 1
ATOM 4622 O O . TYR B 1 175 ? 0.104 -34.25 -15.906 1 98.81 175 TYR B O 1
ATOM 4630 N N . VAL B 1 176 ? 2.096 -33.531 -16.547 1 98.88 176 VAL B N 1
ATOM 4631 C CA . VAL B 1 176 ? 1.875 -33.781 -17.953 1 98.88 176 VAL B CA 1
ATOM 4632 C C . VAL B 1 176 ? 1.728 -35.281 -18.188 1 98.88 176 VAL B C 1
ATOM 4634 O O . VAL B 1 176 ? 0.951 -35.719 -19.031 1 98.88 176 VAL B O 1
ATOM 4637 N N . GLU B 1 177 ? 2.492 -36.062 -17.438 1 98.69 177 GLU B N 1
ATOM 4638 C CA . GLU B 1 177 ? 2.338 -37.5 -17.531 1 98.69 177 GLU B CA 1
ATOM 4639 C C . GLU B 1 177 ? 0.886 -37.906 -17.312 1 98.69 177 GLU B C 1
ATOM 4641 O O . GLU B 1 177 ? 0.371 -38.781 -18.031 1 98.69 177 GLU B O 1
ATOM 4646 N N . HIS B 1 178 ? 0.245 -37.312 -16.375 1 98.62 178 HIS B N 1
ATOM 4647 C CA . HIS B 1 178 ? -1.153 -37.625 -16.109 1 98.62 178 HIS B CA 1
ATOM 4648 C C . HIS B 1 178 ? -2.061 -37.125 -17.219 1 98.62 178 HIS B C 1
ATOM 4650 O O . HIS B 1 178 ? -3.08 -37.75 -17.531 1 98.62 178 HIS B O 1
ATOM 4656 N N . MET B 1 179 ? -1.718 -35.969 -17.828 1 98.75 179 MET B N 1
ATOM 4657 C CA . MET B 1 179 ? -2.451 -35.469 -19 1 98.75 179 MET B CA 1
ATOM 4658 C C . MET B 1 179 ? -2.404 -36.5 -20.125 1 98.75 179 MET B C 1
ATOM 4660 O O . MET B 1 179 ? -3.436 -36.844 -20.719 1 98.75 179 MET B O 1
ATOM 4664 N N . ILE B 1 180 ? -1.212 -37 -20.422 1 98.75 180 ILE B N 1
ATOM 4665 C CA . ILE B 1 180 ? -0.994 -37.938 -21.5 1 98.75 180 ILE B CA 1
ATOM 4666 C C . ILE B 1 180 ? -1.776 -39.219 -21.25 1 98.75 180 ILE B C 1
ATOM 4668 O O . ILE B 1 180 ? -2.473 -39.719 -22.125 1 98.75 180 ILE B O 1
ATOM 4672 N N . LYS B 1 181 ? -1.646 -39.656 -20.016 1 98.5 181 LYS B N 1
ATOM 4673 C CA . LYS B 1 181 ? -2.34 -40.906 -19.641 1 98.5 181 LYS B CA 1
ATOM 4674 C C . LYS B 1 181 ? -3.85 -40.75 -19.812 1 98.5 181 LYS B C 1
ATOM 4676 O O . LYS B 1 181 ? -4.508 -41.625 -20.375 1 98.5 181 LYS B O 1
ATOM 4681 N N . TYR B 1 182 ? -4.41 -39.688 -19.344 1 98.12 182 TYR B N 1
ATOM 4682 C CA . TYR B 1 182 ? -5.848 -39.438 -19.422 1 98.12 182 TYR B CA 1
ATOM 4683 C C . TYR B 1 182 ? -6.293 -39.344 -20.875 1 98.12 182 TYR B C 1
ATOM 4685 O O . TYR B 1 182 ? -7.258 -40 -21.297 1 98.12 182 TYR B O 1
ATOM 4693 N N . ALA B 1 183 ? -5.578 -38.531 -21.656 1 97.75 183 ALA B N 1
ATOM 4694 C CA . ALA B 1 183 ? -5.965 -38.25 -23.031 1 97.75 183 ALA B CA 1
ATOM 4695 C C . ALA B 1 183 ? -5.895 -39.5 -23.906 1 97.75 183 ALA B C 1
ATOM 4697 O O . ALA B 1 183 ? -6.656 -39.625 -24.859 1 97.75 183 ALA B O 1
ATOM 4698 N N . SER B 1 184 ? -5.031 -40.469 -23.547 1 96.94 184 SER B N 1
ATOM 4699 C CA . SER B 1 184 ? -4.82 -41.656 -24.359 1 96.94 184 SER B CA 1
ATOM 4700 C C . SER B 1 184 ? -5.586 -42.844 -23.812 1 96.94 184 SER B C 1
ATOM 4702 O O . SER B 1 184 ? -5.473 -43.938 -24.328 1 96.94 184 SER B O 1
ATOM 4704 N N . GLY B 1 185 ? -6.246 -42.594 -22.719 1 96 185 GLY B N 1
ATOM 4705 C CA . GLY B 1 185 ? -6.91 -43.719 -22.062 1 96 185 GLY B CA 1
ATOM 4706 C C . GLY B 1 185 ? -5.945 -44.688 -21.406 1 96 185 GLY B C 1
ATOM 4707 O O . GLY B 1 185 ? -6.238 -45.875 -21.297 1 96 185 GLY B O 1
ATOM 4708 N N . GLY B 1 186 ? -4.801 -44.188 -21.172 1 96.25 186 GLY B N 1
ATOM 4709 C CA . GLY B 1 186 ? -3.818 -44.969 -20.453 1 96.25 186 GLY B CA 1
ATOM 4710 C C . GLY B 1 186 ? -2.84 -45.688 -21.375 1 96.25 186 GLY B C 1
ATOM 4711 O O . GLY B 1 186 ? -1.978 -46.438 -20.906 1 96.25 186 GLY B O 1
ATOM 4712 N N . THR B 1 187 ? -2.797 -45.344 -22.594 1 96.94 187 THR B N 1
ATOM 4713 C CA . THR B 1 187 ? -2.023 -46.125 -23.547 1 96.94 187 THR B CA 1
ATOM 4714 C C . THR B 1 187 ? -0.698 -45.438 -23.859 1 96.94 187 THR B C 1
ATOM 4716 O O . THR B 1 187 ? 0.205 -46.062 -24.438 1 96.94 187 THR B O 1
ATOM 4719 N N . GLU B 1 188 ? -0.628 -44.188 -23.578 1 97.81 188 GLU B N 1
ATOM 4720 C CA . GLU B 1 188 ? 0.586 -43.438 -23.906 1 97.81 188 GLU B CA 1
ATOM 4721 C C . GLU B 1 188 ? 1.273 -42.906 -22.656 1 97.81 188 GLU B C 1
ATOM 4723 O O . GLU B 1 188 ? 0.674 -42.875 -21.578 1 97.81 188 GLU B O 1
ATOM 4728 N N . SER B 1 189 ? 2.541 -42.656 -22.75 1 97.94 189 SER B N 1
ATOM 4729 C CA . SER B 1 189 ? 3.418 -42.031 -21.766 1 97.94 189 SER B CA 1
ATOM 4730 C C . SER B 1 189 ? 4.375 -41.031 -22.438 1 97.94 189 SER B C 1
ATOM 4732 O O . SER B 1 189 ? 4.188 -40.656 -23.594 1 97.94 189 SER B O 1
ATOM 4734 N N . PHE B 1 190 ? 5.348 -40.594 -21.75 1 98.25 190 PHE B N 1
ATOM 4735 C CA . PHE B 1 190 ? 6.348 -39.719 -22.328 1 98.25 190 PHE B CA 1
ATOM 4736 C C . PHE B 1 190 ? 7.211 -40.469 -23.328 1 98.25 190 PHE B C 1
ATOM 4738 O O . PHE B 1 190 ? 7.934 -39.844 -24.109 1 98.25 190 PHE B O 1
ATOM 4745 N N . ALA B 1 191 ? 7.156 -41.75 -23.219 1 98.19 191 ALA B N 1
ATOM 4746 C CA . ALA B 1 191 ? 8.008 -42.562 -24.109 1 98.19 191 ALA B CA 1
ATOM 4747 C C . ALA B 1 191 ? 7.734 -42.219 -25.578 1 98.19 191 ALA B C 1
ATOM 4749 O O . ALA B 1 191 ? 6.594 -42.312 -26.031 1 98.19 191 ALA B O 1
ATOM 4750 N N . GLY B 1 192 ? 8.844 -41.812 -26.234 1 97.69 192 GLY B N 1
ATOM 4751 C CA . GLY B 1 192 ? 8.758 -41.531 -27.672 1 97.69 192 GLY B CA 1
ATOM 4752 C C . GLY B 1 192 ? 8.25 -40.156 -27.984 1 97.69 192 GLY B C 1
ATOM 4753 O O . GLY B 1 192 ? 8.203 -39.75 -29.156 1 97.69 192 GLY B O 1
ATOM 4754 N N . LYS B 1 193 ? 7.906 -39.406 -27.047 1 98.44 193 LYS B N 1
ATOM 4755 C CA . LYS B 1 193 ? 7.352 -38.062 -27.297 1 98.44 193 LYS B CA 1
ATOM 4756 C C . LYS B 1 193 ? 8.461 -37.031 -27.469 1 98.44 193 LYS B C 1
ATOM 4758 O O . LYS B 1 193 ? 9.477 -37.062 -26.766 1 98.44 193 LYS B O 1
ATOM 4763 N N . ARG B 1 194 ? 8.305 -36.125 -28.391 1 98.75 194 ARG B N 1
ATOM 4764 C CA . ARG B 1 194 ? 9.18 -35 -28.594 1 98.75 194 ARG B CA 1
ATOM 4765 C C . ARG B 1 194 ? 8.727 -33.812 -27.75 1 98.75 194 ARG B C 1
ATOM 4767 O O . ARG B 1 194 ? 7.559 -33.406 -27.797 1 98.75 194 ARG B O 1
ATOM 4774 N N . VAL B 1 195 ? 9.641 -33.281 -26.953 1 98.88 195 VAL B N 1
ATOM 4775 C CA . VAL B 1 195 ? 9.273 -32.281 -25.953 1 98.88 195 VAL B CA 1
ATOM 4776 C C . VAL B 1 195 ? 10.102 -31.016 -26.172 1 98.88 195 VAL B C 1
ATOM 4778 O O . VAL B 1 195 ? 11.328 -31.047 -26.125 1 98.88 195 VAL B O 1
ATOM 4781 N N . ALA B 1 196 ? 9.43 -29.875 -26.438 1 98.88 196 ALA B N 1
ATOM 4782 C CA . ALA B 1 196 ? 10.078 -28.578 -26.5 1 98.88 196 ALA B CA 1
ATOM 4783 C C . ALA B 1 196 ? 10.055 -27.891 -25.125 1 98.88 196 ALA B C 1
ATOM 4785 O O . ALA B 1 196 ? 9.016 -27.812 -24.484 1 98.88 196 ALA B O 1
ATOM 4786 N N . ILE B 1 197 ? 11.188 -27.453 -24.656 1 98.81 197 ILE B N 1
ATOM 4787 C CA . ILE B 1 197 ? 11.32 -26.734 -23.391 1 98.81 197 ILE B CA 1
ATOM 4788 C C . ILE B 1 197 ? 12.016 -25.391 -23.625 1 98.81 197 ILE B C 1
ATOM 4790 O O . ILE B 1 197 ? 12.984 -25.312 -24.391 1 98.81 197 ILE B O 1
ATOM 4794 N N . SER B 1 198 ? 11.422 -24.359 -23.125 1 98.56 198 SER B N 1
ATOM 4795 C CA . SER B 1 198 ? 12.148 -23.094 -23.062 1 98.56 198 SER B CA 1
ATOM 4796 C C . SER B 1 198 ? 12.805 -22.906 -21.703 1 98.56 198 SER B C 1
ATOM 4798 O O . SER B 1 198 ? 12.406 -23.531 -20.719 1 98.56 198 SER B O 1
ATOM 4800 N N . GLY B 1 199 ? 13.789 -22.062 -21.656 1 96.81 199 GLY B N 1
ATOM 4801 C CA . GLY B 1 199 ? 14.539 -21.828 -20.438 1 96.81 199 GLY B CA 1
ATOM 4802 C C . GLY B 1 199 ? 15.734 -22.75 -20.281 1 96.81 199 GLY B C 1
ATOM 4803 O O . GLY B 1 199 ? 15.805 -23.797 -20.938 1 96.81 199 GLY B O 1
ATOM 4804 N N . SER B 1 200 ? 16.641 -22.344 -19.5 1 96.19 200 SER B N 1
ATOM 4805 C CA . SER B 1 200 ? 17.812 -23.156 -19.172 1 96.19 200 SER B CA 1
ATOM 4806 C C . SER B 1 200 ? 18.156 -23.062 -17.703 1 96.19 200 SER B C 1
ATOM 4808 O O . SER B 1 200 ? 19.297 -23.359 -17.297 1 96.19 200 SER B O 1
ATOM 4810 N N . GLY B 1 201 ? 17.219 -22.562 -16.938 1 92.81 201 GLY B N 1
ATOM 4811 C CA . GLY B 1 201 ? 17.391 -22.531 -15.492 1 92.81 201 GLY B CA 1
ATOM 4812 C C . GLY B 1 201 ? 17 -23.844 -14.828 1 92.81 201 GLY B C 1
ATOM 4813 O O . GLY B 1 201 ? 16.891 -24.875 -15.492 1 92.81 201 GLY B O 1
ATOM 4814 N N . ASN B 1 202 ? 16.781 -23.75 -13.539 1 92.44 202 ASN B N 1
ATOM 4815 C CA . ASN B 1 202 ? 16.531 -24.922 -12.727 1 92.44 202 ASN B CA 1
ATOM 4816 C C . ASN B 1 202 ? 15.281 -25.672 -13.195 1 92.44 202 ASN B C 1
ATOM 4818 O O . ASN B 1 202 ? 15.305 -26.891 -13.352 1 92.44 202 ASN B O 1
ATOM 4822 N N . VAL B 1 203 ? 14.211 -24.938 -13.43 1 95.44 203 VAL B N 1
ATOM 4823 C CA . VAL B 1 203 ? 12.961 -25.578 -13.828 1 95.44 203 VAL B CA 1
ATOM 4824 C C . VAL B 1 203 ? 13.156 -26.312 -15.156 1 95.44 203 VAL B C 1
ATOM 4826 O O . VAL B 1 203 ? 12.789 -27.484 -15.281 1 95.44 203 VAL B O 1
ATOM 4829 N N . ALA B 1 204 ? 13.773 -25.641 -16.062 1 97.88 204 ALA B N 1
ATOM 4830 C CA . ALA B 1 204 ? 13.977 -26.203 -17.406 1 97.88 204 ALA B CA 1
ATOM 4831 C C . ALA B 1 204 ? 14.914 -27.406 -17.359 1 97.88 204 ALA B C 1
ATOM 4833 O O . ALA B 1 204 ? 14.656 -28.422 -18 1 97.88 204 ALA B O 1
ATOM 4834 N N . GLN B 1 205 ? 15.969 -27.266 -16.625 1 97.19 205 GLN B N 1
ATOM 4835 C CA . GLN B 1 205 ? 16.969 -28.312 -16.547 1 97.19 205 GLN B CA 1
ATOM 4836 C C . GLN B 1 205 ? 16.391 -29.609 -15.977 1 97.19 205 GLN B C 1
ATOM 4838 O O . GLN B 1 205 ? 16.547 -30.688 -16.562 1 97.19 205 GLN B O 1
ATOM 4843 N N . TYR B 1 206 ? 15.672 -29.453 -14.93 1 97.62 206 TYR B N 1
ATOM 4844 C CA . TYR B 1 206 ? 15.18 -30.656 -14.258 1 97.62 206 TYR B CA 1
ATOM 4845 C C . TYR B 1 206 ? 13.945 -31.203 -14.961 1 97.62 206 TYR B C 1
ATOM 4847 O O . TYR B 1 206 ? 13.695 -32.406 -14.93 1 97.62 206 TYR B O 1
ATOM 4855 N N . ALA B 1 207 ? 13.172 -30.359 -15.602 1 98.62 207 ALA B N 1
ATOM 4856 C CA . ALA B 1 207 ? 12.125 -30.875 -16.484 1 98.62 207 ALA B CA 1
ATOM 4857 C C . ALA B 1 207 ? 12.727 -31.703 -17.609 1 98.62 207 ALA B C 1
ATOM 4859 O O . ALA B 1 207 ? 12.242 -32.812 -17.906 1 98.62 207 ALA B O 1
ATOM 4860 N N . ALA B 1 208 ? 13.805 -31.203 -18.172 1 98.75 208 ALA B N 1
ATOM 4861 C CA . ALA B 1 208 ? 14.469 -31.906 -19.266 1 98.75 208 ALA B CA 1
ATOM 4862 C C . ALA B 1 208 ? 14.984 -33.281 -18.812 1 98.75 208 ALA B C 1
ATOM 4864 O O . ALA B 1 208 ? 14.758 -34.281 -19.484 1 98.75 208 ALA B O 1
ATOM 4865 N N . LEU B 1 209 ? 15.648 -33.25 -17.688 1 98.44 209 LEU B N 1
ATOM 4866 C CA . LEU B 1 209 ? 16.219 -34.5 -17.172 1 98.44 209 LEU B CA 1
ATOM 4867 C C . LEU B 1 209 ? 15.117 -35.5 -16.906 1 98.44 209 LEU B C 1
ATOM 4869 O O . LEU B 1 209 ? 15.273 -36.688 -17.203 1 98.44 209 LEU B O 1
ATOM 4873 N N . LYS B 1 210 ? 14.031 -35.062 -16.359 1 98.44 210 LYS B N 1
ATOM 4874 C CA . LYS B 1 210 ? 12.945 -36 -16.031 1 98.44 210 LYS B CA 1
ATOM 4875 C C . LYS B 1 210 ? 12.258 -36.5 -17.297 1 98.44 210 LYS B C 1
ATOM 4877 O O . LYS B 1 210 ? 11.867 -37.656 -17.375 1 98.44 210 LYS B O 1
ATOM 4882 N N . VAL B 1 211 ? 12.062 -35.656 -18.281 1 98.81 211 VAL B N 1
ATOM 4883 C CA . VAL B 1 211 ? 11.5 -36.062 -19.562 1 98.81 211 VAL B CA 1
ATOM 4884 C C . VAL B 1 211 ? 12.352 -37.188 -20.156 1 98.81 211 VAL B C 1
ATOM 4886 O O . VAL B 1 211 ? 11.812 -38.219 -20.609 1 98.81 211 VAL B O 1
ATOM 4889 N N . ILE B 1 212 ? 13.648 -37.031 -20.172 1 98.69 212 ILE B N 1
ATOM 4890 C CA . ILE B 1 212 ? 14.578 -38 -20.734 1 98.69 212 ILE B CA 1
ATOM 4891 C C . ILE B 1 212 ? 14.477 -39.312 -19.953 1 98.69 212 ILE B C 1
ATOM 4893 O O . ILE B 1 212 ? 14.406 -40.375 -20.547 1 98.69 212 ILE B O 1
ATOM 4897 N N . GLU B 1 213 ? 14.422 -39.156 -18.672 1 98.25 213 GLU B N 1
ATOM 4898 C CA . GLU B 1 213 ? 14.297 -40.344 -17.812 1 98.25 213 GLU B CA 1
ATOM 4899 C C . GLU B 1 213 ? 13.047 -41.125 -18.141 1 98.25 213 GLU B C 1
ATOM 4901 O O . GLU B 1 213 ? 13.047 -42.375 -18.062 1 98.25 213 GLU B O 1
ATOM 4906 N N . LEU B 1 214 ? 11.984 -40.469 -18.531 1 98.25 214 LEU B N 1
ATOM 4907 C CA . LEU B 1 214 ? 10.703 -41.125 -18.781 1 98.25 214 LEU B CA 1
ATOM 4908 C C . LEU B 1 214 ? 10.562 -41.5 -20.25 1 98.25 214 LEU B C 1
ATOM 4910 O O . LEU B 1 214 ? 9.492 -41.938 -20.672 1 98.25 214 LEU B O 1
ATOM 4914 N N . GLY B 1 215 ? 11.609 -41.281 -21.016 1 98.25 215 GLY B N 1
ATOM 4915 C CA . GLY B 1 215 ? 11.664 -41.812 -22.359 1 98.25 215 GLY B CA 1
ATOM 4916 C C . GLY B 1 215 ? 11.352 -40.812 -23.438 1 98.25 215 GLY B C 1
ATOM 4917 O O . GLY B 1 215 ? 11.289 -41.125 -24.609 1 98.25 215 GLY B O 1
ATOM 4918 N N . GLY B 1 216 ? 11.141 -39.562 -23.062 1 98.62 216 GLY B N 1
ATOM 4919 C CA . GLY B 1 216 ? 10.914 -38.5 -24.031 1 98.62 216 GLY B CA 1
ATOM 4920 C C . GLY B 1 216 ? 12.203 -37.938 -24.609 1 98.62 216 GLY B C 1
ATOM 4921 O O . GLY B 1 216 ? 13.289 -38.219 -24.109 1 98.62 216 GLY B O 1
ATOM 4922 N N . THR B 1 217 ? 12.078 -37.188 -25.719 1 98.69 217 THR B N 1
ATOM 4923 C CA . THR B 1 217 ? 13.195 -36.531 -26.375 1 98.69 217 THR B CA 1
ATOM 4924 C C . THR B 1 217 ? 13.07 -35.031 -26.266 1 98.69 217 THR B C 1
ATOM 4926 O O . THR B 1 217 ? 12.148 -34.438 -26.828 1 98.69 217 THR B O 1
ATOM 4929 N N . VAL B 1 218 ? 14.039 -34.406 -25.547 1 98.75 218 VAL B N 1
ATOM 4930 C CA . VAL B 1 218 ? 14.047 -32.969 -25.406 1 98.75 218 VAL B CA 1
ATOM 4931 C C . VAL B 1 218 ? 14.672 -32.344 -26.641 1 98.75 218 VAL B C 1
ATOM 4933 O O . VAL B 1 218 ? 15.789 -32.688 -27.031 1 98.75 218 VAL B O 1
ATOM 4936 N N . VAL B 1 219 ? 13.977 -31.312 -27.234 1 98.69 219 VAL B N 1
ATOM 4937 C CA . VAL B 1 219 ? 14.438 -30.875 -28.547 1 98.69 219 VAL B CA 1
ATOM 4938 C C . VAL B 1 219 ? 14.875 -29.422 -28.484 1 98.69 219 VAL B C 1
ATOM 4940 O O . VAL B 1 219 ? 15.414 -28.875 -29.453 1 98.69 219 VAL B O 1
ATOM 4943 N N . SER B 1 220 ? 14.664 -28.781 -27.312 1 98.62 220 SER B N 1
ATOM 4944 C CA . SER B 1 220 ? 15.086 -27.391 -27.266 1 98.62 220 SER B CA 1
ATOM 4945 C C . SER B 1 220 ? 15.305 -26.922 -25.828 1 98.62 220 SER B C 1
ATOM 4947 O O . SER B 1 220 ? 14.742 -27.5 -24.891 1 98.62 220 SER B O 1
ATOM 4949 N N . LEU B 1 221 ? 16.109 -25.984 -25.609 1 98.12 221 LEU B N 1
ATOM 4950 C CA . LEU B 1 221 ? 16.281 -25.094 -24.453 1 98.12 221 LEU B CA 1
ATOM 4951 C C . LEU B 1 221 ? 16.531 -23.672 -24.906 1 98.12 221 LEU B C 1
ATOM 4953 O O . LEU B 1 221 ? 16.766 -23.406 -26.078 1 98.12 221 LEU B O 1
ATOM 4957 N N . SER B 1 222 ? 16.422 -22.75 -23.984 1 97.62 222 SER B N 1
ATOM 4958 C CA . SER B 1 222 ? 16.641 -21.359 -24.375 1 97.62 222 SER B CA 1
ATOM 4959 C C . SER B 1 222 ? 17.109 -20.516 -23.188 1 97.62 222 SER B C 1
ATOM 4961 O O . SER B 1 222 ? 17.109 -21 -22.047 1 97.62 222 SER B O 1
ATOM 4963 N N . ASP B 1 223 ? 17.594 -19.375 -23.469 1 94.12 223 ASP B N 1
ATOM 4964 C CA . ASP B 1 223 ? 17.828 -18.328 -22.469 1 94.12 223 ASP B CA 1
ATOM 4965 C C . ASP B 1 223 ? 17.391 -16.969 -23 1 94.12 223 ASP B C 1
ATOM 4967 O O . ASP B 1 223 ? 16.609 -16.891 -23.969 1 94.12 223 ASP B O 1
ATOM 4971 N N . SER B 1 224 ? 17.734 -15.875 -22.312 1 89.19 224 SER B N 1
ATOM 4972 C CA . SER B 1 224 ? 17.219 -14.555 -22.656 1 89.19 224 SER B CA 1
ATOM 4973 C C . SER B 1 224 ? 17.734 -14.102 -24.016 1 89.19 224 SER B C 1
ATOM 4975 O O . SER B 1 224 ? 17.172 -13.188 -24.625 1 89.19 224 SER B O 1
ATOM 4977 N N . ARG B 1 225 ? 18.812 -14.758 -24.562 1 92 225 ARG B N 1
ATOM 4978 C CA . ARG B 1 225 ? 19.469 -14.258 -25.766 1 92 225 ARG B CA 1
ATOM 4979 C C . ARG B 1 225 ? 19.109 -15.117 -26.984 1 92 225 ARG B C 1
ATOM 4981 O O . ARG B 1 225 ? 19.312 -14.695 -28.125 1 92 225 ARG B O 1
ATOM 4988 N N . GLY B 1 226 ? 18.656 -16.375 -26.641 1 96.31 226 GLY B N 1
ATOM 4989 C CA . GLY B 1 226 ? 18.344 -17.234 -27.766 1 96.31 226 GLY B CA 1
ATOM 4990 C C . GLY B 1 226 ? 17.984 -18.656 -27.344 1 96.31 226 GLY B C 1
ATOM 4991 O O . GLY B 1 226 ? 17.781 -18.922 -26.156 1 96.31 226 GLY B O 1
ATOM 4992 N N . ALA B 1 227 ? 17.891 -19.562 -28.453 1 97.69 227 ALA B N 1
ATOM 4993 C CA . ALA B 1 227 ? 17.484 -20.938 -28.203 1 97.69 227 ALA B CA 1
ATOM 4994 C C . ALA B 1 227 ? 18.438 -21.922 -28.875 1 97.69 227 ALA B C 1
ATOM 4996 O O . ALA B 1 227 ? 19 -21.641 -29.922 1 97.69 227 ALA B O 1
ATOM 4997 N N . ILE B 1 228 ? 18.641 -23.016 -28.234 1 96.81 228 ILE B N 1
ATOM 4998 C CA . ILE B 1 228 ? 19.297 -24.141 -28.891 1 96.81 228 ILE B CA 1
ATOM 4999 C C . ILE B 1 228 ? 18.266 -25.172 -29.328 1 96.81 228 ILE B C 1
ATOM 5001 O O . ILE B 1 228 ? 17.328 -25.469 -28.594 1 96.81 228 ILE B O 1
ATOM 5005 N N . ILE B 1 229 ? 18.406 -25.641 -30.547 1 97.69 229 ILE B N 1
ATOM 5006 C CA . ILE B 1 229 ? 17.484 -26.594 -31.156 1 97.69 229 ILE B CA 1
ATOM 5007 C C . ILE B 1 229 ? 18.234 -27.875 -31.531 1 97.69 229 ILE B C 1
ATOM 5009 O O . ILE B 1 229 ? 19.266 -27.812 -32.219 1 97.69 229 ILE B O 1
ATOM 5013 N N . ALA B 1 230 ? 17.688 -29.016 -31.109 1 97.06 230 ALA B N 1
ATOM 5014 C CA . ALA B 1 230 ? 18.297 -30.281 -31.469 1 97.06 230 ALA B CA 1
ATOM 5015 C C . ALA B 1 230 ? 18.25 -30.516 -32.969 1 97.06 230 ALA B C 1
ATOM 5017 O O . ALA B 1 230 ? 17.25 -30.234 -33.625 1 97.06 230 ALA B O 1
ATOM 5018 N N . THR B 1 231 ? 19.359 -31 -33.5 1 94.94 231 THR B N 1
ATOM 5019 C CA . THR B 1 231 ? 19.422 -31.281 -34.938 1 94.94 231 THR B CA 1
ATOM 5020 C C . THR B 1 231 ? 19.484 -32.781 -35.188 1 94.94 231 THR B C 1
ATOM 5022 O O . THR B 1 231 ? 19.547 -33.219 -36.344 1 94.94 231 THR B O 1
ATOM 5025 N N . THR B 1 232 ? 19.469 -33.562 -34.188 1 94.88 232 THR B N 1
ATOM 5026 C CA . THR B 1 232 ? 19.5 -35 -34.281 1 94.88 232 THR B CA 1
ATOM 5027 C C . THR B 1 232 ? 18.266 -35.625 -33.594 1 94.88 232 THR B C 1
ATOM 5029 O O . THR B 1 232 ? 17.656 -35 -32.75 1 94.88 232 THR B O 1
ATOM 5032 N N . PRO B 1 233 ? 17.922 -36.844 -34 1 94.06 233 PRO B N 1
ATOM 5033 C CA . PRO B 1 233 ? 16.734 -37.5 -33.406 1 94.06 233 PRO B CA 1
ATOM 5034 C C . PRO B 1 233 ? 16.891 -37.781 -31.938 1 94.06 233 PRO B C 1
ATOM 5036 O O . PRO B 1 233 ? 15.891 -37.938 -31.219 1 94.06 233 PRO B O 1
ATOM 5039 N N . GLN B 1 234 ? 18.109 -37.812 -31.453 1 94.19 234 GLN B N 1
ATOM 5040 C CA . GLN B 1 234 ? 18.359 -38.125 -30.047 1 94.19 234 GLN B CA 1
ATOM 5041 C C . GLN B 1 234 ? 18.047 -36.938 -29.141 1 94.19 234 GLN B C 1
ATOM 5043 O O . GLN B 1 234 ? 17.828 -37.125 -27.938 1 94.19 234 GLN B O 1
ATOM 5048 N N . GLY B 1 235 ? 18.062 -35.812 -29.719 1 96.88 235 GLY B N 1
ATOM 5049 C CA . GLY B 1 235 ? 17.734 -34.594 -28.953 1 96.88 235 GLY B CA 1
ATOM 5050 C C . GLY B 1 235 ? 18.828 -34.188 -27.984 1 96.88 235 GLY B C 1
ATOM 5051 O O . GLY B 1 235 ? 20.016 -34.406 -28.25 1 96.88 235 GLY B O 1
ATOM 5052 N N . ILE B 1 236 ? 18.5 -33.438 -26.984 1 96.88 236 ILE B N 1
ATOM 5053 C CA . ILE B 1 236 ? 19.406 -32.938 -25.953 1 96.88 236 ILE B CA 1
ATOM 5054 C C . ILE B 1 236 ? 19.609 -34.031 -24.891 1 96.88 236 ILE B C 1
ATOM 5056 O O . ILE B 1 236 ? 18.641 -34.625 -24.406 1 96.88 236 ILE B O 1
ATOM 5060 N N . ASP B 1 237 ? 20.844 -34.344 -24.547 1 95.25 237 ASP B N 1
ATOM 5061 C CA . ASP B 1 237 ? 21.078 -35.438 -23.609 1 95.25 237 ASP B CA 1
ATOM 5062 C C . ASP B 1 237 ? 21.484 -34.906 -22.234 1 95.25 237 ASP B C 1
ATOM 5064 O O . ASP B 1 237 ? 21.688 -33.719 -22.062 1 95.25 237 ASP B O 1
ATOM 5068 N N . PRO B 1 238 ? 21.516 -35.75 -21.203 1 96.88 238 PRO B N 1
ATOM 5069 C CA . PRO B 1 238 ? 21.797 -35.344 -19.828 1 96.88 238 PRO B CA 1
ATOM 5070 C C . PRO B 1 238 ? 23.156 -34.688 -19.672 1 96.88 238 PRO B C 1
ATOM 5072 O O . PRO B 1 238 ? 23.312 -33.781 -18.859 1 96.88 238 PRO B O 1
ATOM 5075 N N . GLU B 1 239 ? 24.141 -35.094 -20.406 1 94.75 239 GLU B N 1
ATOM 5076 C CA . GLU B 1 239 ? 25.469 -34.5 -20.328 1 94.75 239 GLU B CA 1
ATOM 5077 C C . GLU B 1 239 ? 25.438 -33.031 -20.75 1 94.75 239 GLU B C 1
ATOM 5079 O O . GLU B 1 239 ? 26.094 -32.188 -20.109 1 94.75 239 GLU B O 1
ATOM 5084 N N . MET B 1 240 ? 24.75 -32.781 -21.797 1 94.25 240 MET B N 1
ATOM 5085 C CA . MET B 1 240 ? 24.625 -31.406 -22.25 1 94.25 240 MET B CA 1
ATOM 5086 C C . MET B 1 240 ? 23.938 -30.547 -21.203 1 94.25 240 MET B C 1
ATOM 5088 O O . MET B 1 240 ? 24.328 -29.406 -20.969 1 94.25 240 MET B O 1
ATOM 5092 N N . ILE B 1 241 ? 22.906 -31.078 -20.562 1 96.25 241 ILE B N 1
ATOM 5093 C CA . ILE B 1 241 ? 22.172 -30.359 -19.516 1 96.25 241 ILE B CA 1
ATOM 5094 C C . ILE B 1 241 ? 23.109 -30.031 -18.359 1 96.25 241 ILE B C 1
ATOM 5096 O O . ILE B 1 241 ? 23.062 -28.938 -17.781 1 96.25 241 ILE B O 1
ATOM 5100 N N . GLU B 1 242 ? 23.938 -30.938 -18 1 94.12 242 GLU B N 1
ATOM 5101 C CA . GLU B 1 242 ? 24.922 -30.703 -16.938 1 94.12 242 GLU B CA 1
ATOM 5102 C C . GLU B 1 242 ? 25.875 -29.562 -17.297 1 94.12 242 GLU B C 1
ATOM 5104 O O . GLU B 1 242 ? 26.234 -28.75 -16.438 1 94.12 242 GLU B O 1
ATOM 5109 N N . ILE B 1 243 ? 26.328 -29.562 -18.5 1 92.5 243 ILE B N 1
ATOM 5110 C CA . ILE B 1 243 ? 27.219 -28.516 -18.969 1 92.5 243 ILE B CA 1
ATOM 5111 C C . ILE B 1 243 ? 26.5 -27.172 -18.938 1 92.5 243 ILE B C 1
ATOM 5113 O O . ILE B 1 243 ? 27.094 -26.156 -18.547 1 92.5 243 ILE B O 1
ATOM 5117 N N . ILE B 1 244 ? 25.266 -27.203 -19.359 1 93.75 244 ILE B N 1
ATOM 5118 C CA . ILE B 1 244 ? 24.469 -25.984 -19.328 1 93.75 244 ILE B CA 1
ATOM 5119 C C . ILE B 1 244 ? 24.328 -25.484 -17.891 1 93.75 244 ILE B C 1
ATOM 5121 O O . ILE B 1 244 ? 24.422 -24.281 -17.641 1 93.75 244 ILE B O 1
ATOM 5125 N N . ALA B 1 245 ? 24.062 -26.391 -16.969 1 92.88 245 ALA B N 1
ATOM 5126 C CA . ALA B 1 245 ? 23.969 -26.031 -15.562 1 92.88 245 ALA B CA 1
ATOM 5127 C C . ALA B 1 245 ? 25.234 -25.328 -15.094 1 92.88 245 ALA B C 1
ATOM 5129 O O . ALA B 1 245 ? 25.156 -24.312 -14.383 1 92.88 245 ALA B O 1
ATOM 5130 N N . LYS B 1 246 ? 26.391 -25.812 -15.469 1 90.88 246 LYS B N 1
ATOM 5131 C CA . LYS B 1 246 ? 27.672 -25.219 -15.109 1 90.88 246 LYS B CA 1
ATOM 5132 C C . LYS B 1 246 ? 27.844 -23.844 -15.75 1 90.88 246 LYS B C 1
ATOM 5134 O O . LYS B 1 246 ? 28.359 -22.922 -15.125 1 90.88 246 LYS B O 1
ATOM 5139 N N . LEU B 1 247 ? 27.438 -23.766 -16.969 1 88.88 247 LEU B N 1
ATOM 5140 C CA . LEU B 1 247 ? 27.516 -22.5 -17.688 1 88.88 247 LEU B CA 1
ATOM 5141 C C . LEU B 1 247 ? 26.688 -21.422 -16.984 1 88.88 247 LEU B C 1
ATOM 5143 O O . LEU B 1 247 ? 27.094 -20.266 -16.922 1 88.88 247 LEU B O 1
ATOM 5147 N N . LYS B 1 248 ? 25.547 -21.875 -16.547 1 87.25 248 LYS B N 1
ATOM 5148 C CA . LYS B 1 248 ? 24.656 -20.938 -15.883 1 87.25 248 LYS B CA 1
ATOM 5149 C C . LYS B 1 248 ? 25.25 -20.438 -14.57 1 87.25 248 LYS B C 1
ATOM 5151 O O . LYS B 1 248 ? 25.078 -19.281 -14.195 1 87.25 248 LYS B O 1
ATOM 5156 N N . VAL B 1 249 ? 25.859 -21.266 -13.852 1 83.06 249 VAL B N 1
ATOM 5157 C CA . VAL B 1 249 ? 26.531 -20.906 -12.602 1 83.06 249 VAL B CA 1
ATOM 5158 C C . VAL B 1 249 ? 27.625 -19.891 -12.883 1 83.06 249 VAL B C 1
ATOM 5160 O O . VAL B 1 249 ? 27.828 -18.953 -12.102 1 83.06 249 VAL B O 1
ATOM 5163 N N . ASP B 1 250 ? 28.25 -20.062 -14.07 1 83.12 250 ASP B N 1
ATOM 5164 C CA . ASP B 1 250 ? 29.344 -19.188 -14.469 1 83.12 250 ASP B CA 1
ATOM 5165 C C . ASP B 1 250 ? 28.812 -17.922 -15.156 1 83.12 250 ASP B C 1
ATOM 5167 O O . ASP B 1 250 ? 29.594 -17.109 -15.664 1 83.12 250 ASP B O 1
ATOM 5171 N N . ARG B 1 251 ? 27.562 -17.75 -15.273 1 80.25 251 ARG B N 1
ATOM 5172 C CA . ARG B 1 251 ? 26.891 -16.594 -15.852 1 80.25 251 ARG B CA 1
ATOM 5173 C C . ARG B 1 251 ? 27.234 -16.453 -17.328 1 80.25 251 ARG B C 1
ATOM 5175 O O . ARG B 1 251 ? 27.453 -15.344 -17.812 1 80.25 251 ARG B O 1
ATOM 5182 N N . LYS B 1 252 ? 27.359 -17.625 -17.953 1 85.81 252 LYS B N 1
ATOM 5183 C CA . LYS B 1 252 ? 27.641 -17.656 -19.391 1 85.81 252 LYS B CA 1
ATOM 5184 C C . LYS B 1 252 ? 26.375 -17.938 -20.188 1 85.81 252 LYS B C 1
ATOM 5186 O O . LYS B 1 252 ? 25.328 -18.234 -19.625 1 85.81 252 LYS B O 1
ATOM 5191 N N . GLN B 1 253 ? 26.547 -17.75 -21.5 1 88.38 253 GLN B N 1
ATOM 5192 C CA . GLN B 1 253 ? 25.391 -17.828 -22.375 1 88.38 253 GLN B CA 1
ATOM 5193 C C . GLN B 1 253 ? 25.25 -19.219 -23 1 88.38 253 GLN B C 1
ATOM 5195 O O . GLN B 1 253 ? 26.25 -19.922 -23.172 1 88.38 253 GLN B O 1
ATOM 5200 N N . LEU B 1 254 ? 24 -19.5 -23.344 1 91.75 254 LEU B N 1
ATOM 5201 C CA . LEU B 1 254 ? 23.672 -20.797 -23.922 1 91.75 254 LEU B CA 1
ATOM 5202 C C . LEU B 1 254 ? 24.344 -20.984 -25.281 1 91.75 254 LEU B C 1
ATOM 5204 O O . LEU B 1 254 ? 24.562 -22.109 -25.719 1 91.75 254 LEU B O 1
ATOM 5208 N N . SER B 1 255 ? 24.672 -19.828 -25.938 1 90.81 255 SER B N 1
ATOM 5209 C CA . SER B 1 255 ? 25.312 -19.891 -27.25 1 90.81 255 SER B CA 1
ATOM 5210 C C . SER B 1 255 ? 26.656 -20.625 -27.172 1 90.81 255 SER B C 1
ATOM 5212 O O . SER B 1 255 ? 27.094 -21.219 -28.156 1 90.81 255 SER B O 1
ATOM 5214 N N . GLU B 1 256 ? 27.25 -20.609 -26.047 1 89.62 256 GLU B N 1
ATOM 5215 C CA . GLU B 1 256 ? 28.547 -21.266 -25.859 1 89.62 256 GLU B CA 1
ATOM 5216 C C . GLU B 1 256 ? 28.422 -22.781 -26 1 89.62 256 GLU B C 1
ATOM 5218 O O . GLU B 1 256 ? 29.375 -23.453 -26.375 1 89.62 256 GLU B O 1
ATOM 5223 N N . VAL B 1 257 ? 27.312 -23.297 -25.656 1 86.44 257 VAL B N 1
ATOM 5224 C CA . VAL B 1 257 ? 27.078 -24.734 -25.766 1 86.44 257 VAL B CA 1
ATOM 5225 C C . VAL B 1 257 ? 27.125 -25.172 -27.234 1 86.44 257 VAL B C 1
ATOM 5227 O O . VAL B 1 257 ? 27.75 -26.172 -27.562 1 86.44 257 VAL B O 1
ATOM 5230 N N . ALA B 1 258 ? 26.484 -24.406 -28.094 1 83.5 258 ALA B N 1
ATOM 5231 C CA . ALA B 1 258 ? 26.422 -24.719 -29.516 1 83.5 258 ALA B CA 1
ATOM 5232 C C . ALA B 1 258 ? 27.797 -24.578 -30.156 1 83.5 258 ALA B C 1
ATOM 5234 O O . ALA B 1 258 ? 28.047 -25.141 -31.234 1 83.5 258 ALA B O 1
ATOM 5235 N N . GLU B 1 259 ? 28.625 -23.844 -29.531 1 82 259 GLU B N 1
ATOM 5236 C CA . GLU B 1 259 ? 29.953 -23.625 -30.078 1 82 259 GLU B CA 1
ATOM 5237 C C . GLU B 1 259 ? 30.938 -24.688 -29.594 1 82 259 GLU B C 1
ATOM 5239 O O . GLU B 1 259 ? 32.031 -24.828 -30.141 1 82 259 GLU B O 1
ATOM 5244 N N . THR B 1 260 ? 30.516 -25.375 -28.625 1 80.94 260 THR B N 1
ATOM 5245 C CA . THR B 1 260 ? 31.375 -26.422 -28.094 1 80.94 260 THR B CA 1
ATOM 5246 C C . THR B 1 260 ? 31.391 -27.625 -29.031 1 80.94 260 THR B C 1
ATOM 5248 O O . THR B 1 260 ? 30.344 -28.094 -29.469 1 80.94 260 THR B O 1
ATOM 5251 N N . SER B 1 261 ? 32.531 -28.141 -29.359 1 72.62 261 SER B N 1
ATOM 5252 C CA . SER B 1 261 ? 32.781 -29.188 -30.344 1 72.62 261 SER B CA 1
ATOM 5253 C C . SER B 1 261 ? 31.938 -30.422 -30.047 1 72.62 261 SER B C 1
ATOM 5255 O O . SER B 1 261 ? 31.406 -31.062 -30.969 1 72.62 261 SER B O 1
ATOM 5257 N N . ALA B 1 262 ? 31.766 -30.719 -28.875 1 79.69 262 ALA B N 1
ATOM 5258 C CA . ALA B 1 262 ? 31.062 -31.922 -28.484 1 79.69 262 ALA B CA 1
ATOM 5259 C C . ALA B 1 262 ? 29.562 -31.812 -28.781 1 79.69 262 ALA B C 1
ATOM 5261 O O . ALA B 1 262 ? 28.875 -32.812 -28.938 1 79.69 262 ALA B O 1
ATOM 5262 N N . PHE B 1 263 ? 29.078 -30.578 -28.984 1 84.12 263 PHE B N 1
ATOM 5263 C CA . PHE B 1 263 ? 27.625 -30.406 -29.031 1 84.12 263 PHE B CA 1
ATOM 5264 C C . PHE B 1 263 ? 27.219 -29.719 -30.328 1 84.12 263 PHE B C 1
ATOM 5266 O O . PHE B 1 263 ? 26.031 -29.734 -30.688 1 84.12 263 PHE B O 1
ATOM 5273 N N . SER B 1 264 ? 28.156 -29.234 -31.078 1 85 264 SER B N 1
ATOM 5274 C CA . SER B 1 264 ? 27.891 -28.438 -32.25 1 85 264 SER B CA 1
ATOM 5275 C C . SER B 1 264 ? 27.172 -29.266 -33.312 1 85 264 SER B C 1
ATOM 5277 O O . SER B 1 264 ? 26.438 -28.719 -34.156 1 85 264 SER B O 1
ATOM 5279 N N . SER B 1 265 ? 27.344 -30.516 -33.281 1 88.81 265 SER B N 1
ATOM 5280 C CA . SER B 1 265 ? 26.688 -31.375 -34.281 1 88.81 265 SER B CA 1
ATOM 5281 C C . SER B 1 265 ? 25.328 -31.844 -33.781 1 88.81 265 SER B C 1
ATOM 5283 O O . SER B 1 265 ? 24.547 -32.406 -34.562 1 88.81 265 SER B O 1
ATOM 5285 N N . LYS B 1 266 ? 24.969 -31.531 -32.625 1 91.94 266 LYS B N 1
ATOM 5286 C CA . LYS B 1 266 ? 23.75 -32.062 -32 1 91.94 266 LYS B CA 1
ATOM 5287 C C . LYS B 1 266 ? 22.688 -31 -31.859 1 91.94 266 LYS B C 1
ATOM 5289 O O . LYS B 1 266 ? 21.5 -31.312 -31.75 1 91.94 266 LYS B O 1
ATOM 5294 N N . VAL B 1 267 ? 23.203 -29.75 -31.797 1 94.88 267 VAL B N 1
ATOM 5295 C CA . VAL B 1 267 ? 22.25 -28.656 -31.609 1 94.88 267 VAL B CA 1
ATOM 5296 C C . VAL B 1 267 ? 22.641 -27.453 -32.469 1 94.88 267 VAL B C 1
ATOM 5298 O O . VAL B 1 267 ? 23.828 -27.297 -32.812 1 94.88 267 VAL B O 1
ATOM 5301 N N . LYS B 1 268 ? 21.734 -26.656 -32.844 1 94.94 268 LYS B N 1
ATOM 5302 C CA . LYS B 1 268 ? 21.938 -25.359 -33.469 1 94.94 268 LYS B CA 1
ATOM 5303 C C . LYS B 1 268 ? 21.438 -24.219 -32.594 1 94.94 268 LYS B C 1
ATOM 5305 O O . LYS B 1 268 ? 20.406 -24.344 -31.922 1 94.94 268 LYS B O 1
ATOM 5310 N N . TYR B 1 269 ? 22.219 -23.203 -32.531 1 95.88 269 TYR B N 1
ATOM 5311 C CA . TYR B 1 269 ? 21.828 -22.016 -31.781 1 95.88 269 TYR B CA 1
ATOM 5312 C C . TYR B 1 269 ? 21.156 -20.984 -32.688 1 95.88 269 TYR B C 1
ATOM 5314 O O . TYR B 1 269 ? 21.641 -20.719 -33.781 1 95.88 269 TYR B O 1
ATOM 5322 N N . ILE B 1 270 ? 20 -20.5 -32.281 1 97.12 270 ILE B N 1
ATOM 5323 C CA . ILE B 1 270 ? 19.312 -19.422 -33 1 97.12 270 ILE B CA 1
ATOM 5324 C C . ILE B 1 270 ? 19.25 -18.172 -32.156 1 97.12 270 ILE B C 1
ATOM 5326 O O . ILE B 1 270 ? 18.531 -18.125 -31.156 1 97.12 270 ILE B O 1
ATOM 5330 N N . ASP B 1 271 ? 19.922 -17.172 -32.562 1 96.06 271 ASP B N 1
ATOM 5331 C CA . ASP B 1 271 ? 20.047 -15.93 -31.828 1 96.06 271 ASP B CA 1
ATOM 5332 C C . ASP B 1 271 ? 18.719 -15.164 -31.797 1 96.06 271 ASP B C 1
ATOM 5334 O O . ASP B 1 271 ? 18.047 -15.039 -32.812 1 96.06 271 ASP B O 1
ATOM 5338 N N . GLY B 1 272 ? 18.281 -14.742 -30.625 1 95.56 272 G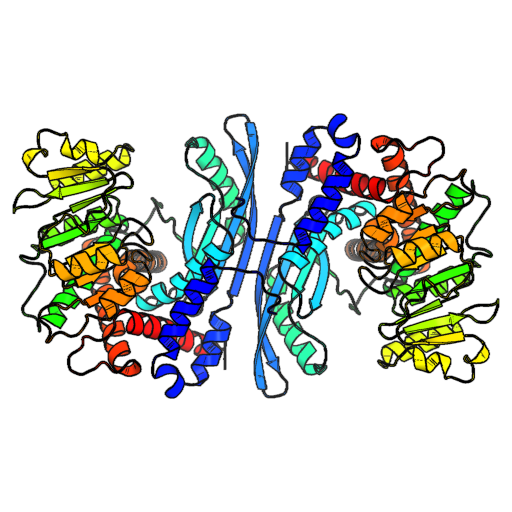LY B N 1
ATOM 5339 C CA . GLY B 1 272 ? 17.125 -13.867 -30.438 1 95.56 272 GLY B CA 1
ATOM 5340 C C . GLY B 1 272 ? 15.805 -14.609 -30.531 1 95.56 272 GLY B C 1
ATOM 5341 O O . GLY B 1 272 ? 14.742 -13.984 -30.5 1 95.56 272 GLY B O 1
ATOM 5342 N N . ALA B 1 273 ? 15.914 -15.969 -30.641 1 95.38 273 ALA B N 1
ATOM 5343 C CA . ALA B 1 273 ? 14.688 -16.719 -30.891 1 95.38 273 ALA B CA 1
ATOM 5344 C C . ALA B 1 273 ? 14.25 -17.484 -29.641 1 95.38 273 ALA B C 1
ATOM 5346 O O . ALA B 1 273 ? 15.086 -17.938 -28.859 1 95.38 273 ALA B O 1
ATOM 5347 N N . ARG B 1 274 ? 12.922 -17.547 -29.438 1 96.12 274 ARG B N 1
ATOM 5348 C CA . ARG B 1 274 ? 12.336 -18.578 -28.594 1 96.12 274 ARG B CA 1
ATOM 5349 C C . ARG B 1 274 ? 12.156 -19.891 -29.375 1 96.12 274 ARG B C 1
ATOM 5351 O O . ARG B 1 274 ? 12.125 -19.875 -30.594 1 96.12 274 ARG B O 1
ATOM 5358 N N . PRO B 1 275 ? 12.047 -20.922 -28.766 1 98.19 275 PRO B N 1
ATOM 5359 C CA . PRO B 1 275 ? 12.117 -22.203 -29.469 1 98.19 275 PRO B CA 1
ATOM 5360 C C . PRO B 1 275 ? 10.836 -22.531 -30.234 1 98.19 275 PRO B C 1
ATOM 5362 O O . PRO B 1 275 ? 10.852 -23.328 -31.172 1 98.19 275 PRO B O 1
ATOM 5365 N N . TRP B 1 276 ? 9.75 -21.922 -29.953 1 98.56 276 TRP B N 1
ATOM 5366 C CA . TRP B 1 276 ? 8.406 -22.438 -30.172 1 98.56 276 TRP B CA 1
ATOM 5367 C C . TRP B 1 276 ? 8.117 -22.578 -31.672 1 98.56 276 TRP B C 1
ATOM 5369 O O . TRP B 1 276 ? 7.32 -23.438 -32.062 1 98.56 276 TRP B O 1
ATOM 5379 N N . LEU B 1 277 ? 8.75 -21.797 -32.531 1 98.19 277 LEU B N 1
ATOM 5380 C CA . LEU B 1 277 ? 8.5 -21.859 -33.969 1 98.19 277 LEU B CA 1
ATOM 5381 C C . LEU B 1 277 ? 9.648 -22.562 -34.688 1 98.19 277 LEU B C 1
ATOM 5383 O O . LEU B 1 277 ? 9.664 -22.625 -35.906 1 98.19 277 LEU B O 1
ATOM 5387 N N . HIS B 1 278 ? 10.555 -23.156 -33.969 1 97.81 278 HIS B N 1
ATOM 5388 C CA . HIS B 1 278 ? 11.773 -23.641 -34.594 1 97.81 278 HIS B CA 1
ATOM 5389 C C . HIS B 1 278 ? 12.008 -25.125 -34.312 1 97.81 278 HIS B C 1
ATOM 5391 O O . HIS B 1 278 ? 13.008 -25.688 -34.75 1 97.81 278 HIS B O 1
ATOM 5397 N N . VAL B 1 279 ? 11.133 -25.766 -33.656 1 96.56 279 VAL B N 1
ATOM 5398 C CA . VAL B 1 279 ? 11.391 -27.109 -33.156 1 96.56 279 VAL B CA 1
ATOM 5399 C C . VAL B 1 279 ? 10.742 -28.141 -34.094 1 96.56 279 VAL B C 1
ATOM 5401 O O . VAL B 1 279 ? 10.906 -29.344 -33.906 1 96.56 279 VAL B O 1
ATOM 5404 N N . GLY B 1 280 ? 10.008 -27.781 -35.156 1 95.62 280 GLY B N 1
ATOM 5405 C CA . GLY B 1 280 ? 9.273 -28.703 -36 1 95.62 280 GLY B CA 1
ATOM 5406 C C . GLY B 1 280 ? 8.148 -29.406 -35.281 1 95.62 280 GLY B C 1
ATOM 5407 O O . GLY B 1 280 ? 7.504 -28.828 -34.406 1 95.62 280 GLY B O 1
ATOM 5408 N N . GLN B 1 281 ? 7.934 -30.688 -35.688 1 97.19 281 GLN B N 1
ATOM 5409 C CA . GLN B 1 281 ? 6.891 -31.469 -35.031 1 97.19 281 GLN B CA 1
ATOM 5410 C C . GLN B 1 281 ? 7.234 -31.734 -33.562 1 97.19 281 GLN B C 1
ATOM 5412 O O . GLN B 1 281 ? 8.352 -32.156 -33.25 1 97.19 281 GLN B O 1
ATOM 5417 N N . VAL B 1 282 ? 6.273 -31.547 -32.719 1 98.06 282 VAL B N 1
ATOM 5418 C CA . VAL B 1 282 ? 6.484 -31.734 -31.281 1 98.06 282 VAL B CA 1
ATOM 5419 C C . VAL B 1 282 ? 5.184 -32.219 -30.625 1 98.06 282 VAL B C 1
ATOM 5421 O O . VAL B 1 282 ? 4.094 -31.859 -31.078 1 98.06 282 VAL B O 1
ATOM 5424 N N . ASP B 1 283 ? 5.312 -32.969 -29.531 1 98.56 283 ASP B N 1
ATOM 5425 C CA . ASP B 1 283 ? 4.152 -33.5 -28.844 1 98.56 283 ASP B CA 1
ATOM 5426 C C . ASP B 1 283 ? 3.803 -32.688 -27.609 1 98.56 283 ASP B C 1
ATOM 5428 O O . ASP B 1 283 ? 2.627 -32.5 -27.281 1 98.56 283 ASP B O 1
ATOM 5432 N N . VAL B 1 284 ? 4.848 -32.188 -26.922 1 98.88 284 VAL B N 1
ATOM 5433 C CA . VAL B 1 284 ? 4.707 -31.516 -25.641 1 98.88 284 VAL B CA 1
ATOM 5434 C C . VAL B 1 284 ? 5.523 -30.219 -25.641 1 98.88 284 VAL B C 1
ATOM 5436 O O . VAL B 1 284 ? 6.648 -30.203 -26.156 1 98.88 284 VAL B O 1
ATOM 5439 N N . ALA B 1 285 ? 4.961 -29.141 -25.172 1 98.94 285 ALA B N 1
ATOM 5440 C CA . ALA B 1 285 ? 5.672 -27.875 -24.953 1 98.94 285 ALA B CA 1
ATOM 5441 C C . ALA B 1 285 ? 5.637 -27.469 -23.484 1 98.94 285 ALA B C 1
ATOM 5443 O O . ALA B 1 285 ? 4.57 -27.438 -22.875 1 98.94 285 ALA B O 1
ATOM 5444 N N . LEU B 1 286 ? 6.828 -27.172 -22.891 1 98.88 286 LEU B N 1
ATOM 5445 C CA . LEU B 1 286 ? 6.949 -26.781 -21.5 1 98.88 286 LEU B CA 1
ATOM 5446 C C . LEU B 1 286 ? 7.602 -25.406 -21.375 1 98.88 286 LEU B C 1
ATOM 5448 O O . LEU B 1 286 ? 8.805 -25.312 -21.141 1 98.88 286 LEU B O 1
ATOM 5452 N N . PRO B 1 287 ? 6.801 -24.359 -21.484 1 98.62 287 PRO B N 1
ATOM 5453 C CA . PRO B 1 287 ? 7.371 -23.047 -21.234 1 98.62 287 PRO B CA 1
ATOM 5454 C C . PRO B 1 287 ? 7.91 -22.906 -19.812 1 98.62 287 PRO B C 1
ATOM 5456 O O . PRO B 1 287 ? 7.137 -22.922 -18.844 1 98.62 287 PRO B O 1
ATOM 5459 N N . SER B 1 288 ? 9.188 -22.703 -19.656 1 97.69 288 SER B N 1
ATOM 5460 C CA . SER B 1 288 ? 9.836 -22.734 -18.344 1 97.69 288 SER B CA 1
ATOM 5461 C C . SER B 1 288 ? 10.859 -21.609 -18.203 1 97.69 288 SER B C 1
ATOM 5463 O O . SER B 1 288 ? 11.789 -21.719 -17.406 1 97.69 288 SER B O 1
ATOM 5465 N N . ALA B 1 289 ? 10.68 -20.547 -19.047 1 93.62 289 ALA B N 1
ATOM 5466 C CA . ALA B 1 289 ? 11.664 -19.469 -19.031 1 93.62 289 ALA B CA 1
ATOM 5467 C C . ALA B 1 289 ? 11.172 -18.281 -18.234 1 93.62 289 ALA B C 1
ATOM 5469 O O . ALA B 1 289 ? 11.664 -18.016 -17.125 1 93.62 289 ALA B O 1
ATOM 5470 N N . THR B 1 290 ? 10.227 -17.516 -18.828 1 88.56 290 THR B N 1
ATOM 5471 C CA . THR B 1 290 ? 9.766 -16.281 -18.203 1 88.56 290 THR B CA 1
ATOM 5472 C C . THR B 1 290 ? 8.266 -16.078 -18.438 1 88.56 290 THR B C 1
ATOM 5474 O O . THR B 1 290 ? 7.625 -16.906 -19.094 1 88.56 290 THR B O 1
ATOM 5477 N N . GLN B 1 291 ? 7.746 -15.07 -17.75 1 86.62 291 GLN B N 1
ATOM 5478 C CA . GLN B 1 291 ? 6.359 -14.672 -17.984 1 86.62 291 GLN B CA 1
ATOM 5479 C C . GLN B 1 291 ? 6.129 -14.281 -19.438 1 86.62 291 GLN B C 1
ATOM 5481 O O . GLN B 1 291 ? 6.973 -13.625 -20.047 1 86.62 291 GLN B O 1
ATOM 5486 N N . ASN B 1 292 ? 5.031 -14.734 -20.047 1 91.12 292 ASN B N 1
ATOM 5487 C CA . ASN B 1 292 ? 4.551 -14.352 -21.375 1 91.12 292 ASN B CA 1
ATOM 5488 C C . ASN B 1 292 ? 5.539 -14.758 -22.469 1 91.12 292 ASN B C 1
ATOM 5490 O O . ASN B 1 292 ? 5.738 -14.023 -23.438 1 91.12 292 ASN B O 1
ATOM 5494 N N . GLU B 1 293 ? 6.168 -15.836 -22.312 1 93.88 293 GLU B N 1
ATOM 5495 C CA . GLU B 1 293 ? 7.199 -16.266 -23.25 1 93.88 293 GLU B CA 1
ATOM 5496 C C . GLU B 1 293 ? 6.598 -17.047 -24.406 1 93.88 293 GLU B C 1
ATOM 5498 O O . GLU B 1 293 ? 7.32 -17.5 -25.297 1 93.88 293 GLU B O 1
ATOM 5503 N N . VAL B 1 294 ? 5.352 -17.344 -24.391 1 97.81 294 VAL B N 1
ATOM 5504 C CA . VAL B 1 294 ? 4.648 -17.891 -25.531 1 97.81 294 VAL B CA 1
ATOM 5505 C C . VAL B 1 294 ? 3.6 -16.906 -26.031 1 97.81 294 VAL B C 1
ATOM 5507 O O . VAL B 1 294 ? 2.619 -16.625 -25.328 1 97.81 294 VAL B O 1
ATOM 5510 N N . SER B 1 295 ? 3.729 -16.406 -27.219 1 97.5 295 SER B N 1
ATOM 5511 C CA . SER B 1 295 ? 2.787 -15.469 -27.812 1 97.5 295 SER B CA 1
ATOM 5512 C C . SER B 1 295 ? 1.647 -16.203 -28.516 1 97.5 295 SER B C 1
ATOM 5514 O O . SER B 1 295 ? 1.683 -17.422 -28.672 1 97.5 295 SER B O 1
ATOM 5516 N N . GLY B 1 296 ? 0.671 -15.383 -28.953 1 98.12 296 GLY B N 1
ATOM 5517 C CA . GLY B 1 296 ? -0.413 -15.945 -29.734 1 98.12 296 GLY B CA 1
ATOM 5518 C C . GLY B 1 296 ? 0.06 -16.609 -31.016 1 98.12 296 GLY B C 1
ATOM 5519 O O . GLY B 1 296 ? -0.377 -17.719 -31.344 1 98.12 296 GLY B O 1
ATOM 5520 N N . GLU B 1 297 ? 0.923 -15.93 -31.656 1 98.25 297 GLU B N 1
ATOM 5521 C CA . GLU B 1 297 ? 1.492 -16.469 -32.875 1 98.25 297 GLU B CA 1
ATOM 5522 C C . GLU B 1 297 ? 2.236 -17.781 -32.625 1 98.25 297 GLU B C 1
ATOM 5524 O O . GLU B 1 297 ? 2.102 -18.734 -33.406 1 98.25 297 GLU B O 1
ATOM 5529 N N . GLU B 1 298 ? 2.953 -17.812 -31.594 1 98.56 298 GLU B N 1
ATOM 5530 C CA . GLU B 1 298 ? 3.721 -19 -31.25 1 98.56 298 GLU B CA 1
ATOM 5531 C C . GLU B 1 298 ? 2.801 -20.156 -30.828 1 98.56 298 GLU B C 1
ATOM 5533 O O . GLU B 1 298 ? 3.09 -21.312 -31.109 1 98.56 298 GLU B O 1
ATOM 5538 N N . ALA B 1 299 ? 1.749 -19.844 -30.141 1 98.62 299 ALA B N 1
ATOM 5539 C CA . ALA B 1 299 ? 0.753 -20.859 -29.812 1 98.62 299 ALA B CA 1
ATOM 5540 C C . ALA B 1 299 ? 0.167 -21.484 -31.062 1 98.62 299 ALA B C 1
ATOM 5542 O O . ALA B 1 299 ? 0.047 -22.719 -31.141 1 98.62 299 ALA B O 1
ATOM 5543 N N . GLU B 1 300 ? -0.149 -20.641 -32.031 1 98.38 300 GLU B N 1
ATOM 5544 C CA . GLU B 1 300 ? -0.666 -21.156 -33.281 1 98.38 300 GLU B CA 1
ATOM 5545 C C . GLU B 1 300 ? 0.367 -22.031 -34 1 98.38 300 GLU B C 1
ATOM 5547 O O . GLU B 1 300 ? 0.019 -23.047 -34.594 1 98.38 300 GLU B O 1
ATOM 5552 N N . GLY B 1 301 ? 1.529 -21.578 -33.938 1 98.44 301 GLY B N 1
ATOM 5553 C CA . GLY B 1 301 ? 2.611 -22.359 -34.5 1 98.44 301 GLY B CA 1
ATOM 5554 C C . GLY B 1 301 ? 2.762 -23.719 -33.844 1 98.44 301 GLY B C 1
ATOM 5555 O O . GLY B 1 301 ? 2.971 -24.719 -34.562 1 98.44 301 GLY B O 1
ATOM 5556 N N . LEU B 1 302 ? 2.678 -23.812 -32.562 1 98.56 302 LEU B N 1
ATOM 5557 C CA . LEU B 1 302 ? 2.764 -25.078 -31.828 1 98.56 302 LEU B CA 1
ATOM 5558 C C . LEU B 1 302 ? 1.614 -26 -32.219 1 98.56 302 LEU B C 1
ATOM 5560 O O . LEU B 1 302 ? 1.82 -27.203 -32.438 1 98.56 302 LEU B O 1
ATOM 5564 N N . ILE B 1 303 ? 0.434 -25.453 -32.312 1 98.25 303 ILE B N 1
ATOM 5565 C CA . ILE B 1 303 ? -0.743 -26.219 -32.719 1 98.25 303 ILE B CA 1
ATOM 5566 C C . ILE B 1 303 ? -0.542 -26.797 -34.094 1 98.25 303 ILE B C 1
ATOM 5568 O O . ILE B 1 303 ? -0.774 -27.984 -34.344 1 98.25 303 ILE B O 1
ATOM 5572 N N . ALA B 1 304 ? -0.052 -25.953 -34.969 1 97.75 304 ALA B N 1
ATOM 5573 C CA . ALA B 1 304 ? 0.188 -26.375 -36.344 1 97.75 304 ALA B CA 1
ATOM 5574 C C . ALA B 1 304 ? 1.249 -27.469 -36.406 1 97.75 304 ALA B C 1
ATOM 5576 O O . ALA B 1 304 ? 1.186 -28.344 -37.281 1 97.75 304 ALA B O 1
ATOM 5577 N N . ALA B 1 305 ? 2.127 -27.453 -35.5 1 97.75 305 ALA B N 1
ATOM 5578 C CA . ALA B 1 305 ? 3.236 -28.406 -35.469 1 97.75 305 ALA B CA 1
ATOM 5579 C C . ALA B 1 305 ? 2.805 -29.734 -34.875 1 97.75 305 ALA B C 1
ATOM 5581 O O . ALA B 1 305 ? 3.564 -30.703 -34.875 1 97.75 305 ALA B O 1
ATOM 5582 N N . GLY B 1 306 ? 1.629 -29.797 -34.344 1 97.44 306 GLY B N 1
ATOM 5583 C CA . GLY B 1 306 ? 1.083 -31.047 -33.812 1 97.44 306 GLY B CA 1
ATOM 5584 C C . GLY B 1 306 ? 1.212 -31.172 -32.312 1 97.44 306 GLY B C 1
ATOM 5585 O O . GLY B 1 306 ? 1.02 -32.25 -31.766 1 97.44 306 GLY B O 1
ATOM 5586 N N . CYS B 1 307 ? 1.522 -30.109 -31.656 1 98.5 307 CYS B N 1
ATOM 5587 C CA . CYS B 1 307 ? 1.646 -30.125 -30.203 1 98.5 307 CYS B CA 1
ATOM 5588 C C . CYS B 1 307 ? 0.312 -30.469 -29.547 1 98.5 307 CYS B C 1
ATOM 5590 O O . CYS B 1 307 ? -0.709 -29.859 -29.844 1 98.5 307 CYS B O 1
ATOM 5592 N N . LYS B 1 308 ? 0.352 -31.375 -28.641 1 98.38 308 LYS B N 1
ATOM 5593 C CA . LYS B 1 308 ? -0.889 -31.844 -28.016 1 98.38 308 LYS B CA 1
ATOM 5594 C C . LYS B 1 308 ? -0.977 -31.406 -26.562 1 98.38 308 LYS B C 1
ATOM 5596 O O . LYS B 1 308 ? -2.074 -31.25 -26.016 1 98.38 308 LYS B O 1
ATOM 5601 N N . PHE B 1 309 ? 0.153 -31.297 -25.891 1 98.81 309 PHE B N 1
ATOM 5602 C CA . PHE B 1 309 ? 0.172 -30.984 -24.469 1 98.81 309 PHE B CA 1
ATOM 5603 C C . PHE B 1 309 ? 1.057 -29.766 -24.203 1 98.81 309 PHE B C 1
ATOM 5605 O O . PHE B 1 309 ? 2.213 -29.734 -24.625 1 98.81 309 PHE B O 1
ATOM 5612 N N . VAL B 1 310 ? 0.535 -28.781 -23.547 1 98.88 310 VAL B N 1
ATOM 5613 C CA . VAL B 1 310 ? 1.271 -27.594 -23.109 1 98.88 310 VAL B CA 1
ATOM 5614 C C . VAL B 1 310 ? 1.103 -27.406 -21.609 1 98.88 310 VAL B C 1
ATOM 5616 O O . VAL B 1 310 ? -0.02 -27.406 -21.094 1 98.88 310 VAL B O 1
ATOM 5619 N N . ALA B 1 311 ? 2.162 -27.312 -20.891 1 98.81 311 ALA B N 1
ATOM 5620 C CA . ALA B 1 311 ? 2.115 -27.078 -19.453 1 98.81 311 ALA B CA 1
ATOM 5621 C C . ALA B 1 311 ? 3.174 -26.062 -19.031 1 98.81 311 ALA B C 1
ATOM 5623 O O . ALA B 1 311 ? 4.352 -26.219 -19.359 1 98.81 311 ALA B O 1
ATOM 5624 N N . GLU B 1 312 ? 2.74 -25.109 -18.297 1 98 312 GLU B N 1
ATOM 5625 C CA . GLU B 1 312 ? 3.641 -24.016 -17.938 1 98 312 GLU B CA 1
ATOM 5626 C C . GLU B 1 312 ? 4.523 -24.391 -16.766 1 98 312 GLU B C 1
ATOM 5628 O O . GLU B 1 312 ? 4.02 -24.703 -15.68 1 98 312 GLU B O 1
ATOM 5633 N N . GLY B 1 313 ? 5.809 -24.312 -16.969 1 96.94 313 GLY B N 1
ATOM 5634 C CA . GLY B 1 313 ? 6.762 -24.422 -15.875 1 96.94 313 GLY B CA 1
ATOM 5635 C C . GLY B 1 313 ? 7.055 -23.094 -15.211 1 96.94 313 GLY B C 1
ATOM 5636 O O . GLY B 1 313 ? 7.457 -23.047 -14.047 1 96.94 313 GLY B O 1
ATOM 5637 N N . SER B 1 314 ? 6.91 -22.078 -15.992 1 92.88 314 SER B N 1
ATOM 5638 C CA . SER B 1 314 ? 7.062 -20.719 -15.453 1 92.88 314 SER B CA 1
ATOM 5639 C C . SER B 1 314 ? 5.727 -20.156 -14.984 1 92.88 314 SER B C 1
ATOM 5641 O O . SER B 1 314 ? 4.668 -20.672 -15.352 1 92.88 314 SER B O 1
ATOM 5643 N N . ASN B 1 315 ? 5.805 -19.203 -14.109 1 86.44 315 ASN B N 1
ATOM 5644 C CA . ASN B 1 315 ? 4.59 -18.5 -13.703 1 86.44 315 ASN B CA 1
ATOM 5645 C C . ASN B 1 315 ? 4.055 -17.625 -14.82 1 86.44 315 ASN B C 1
ATOM 5647 O O . ASN B 1 315 ? 4.719 -16.672 -15.242 1 86.44 315 ASN B O 1
ATOM 5651 N N . MET B 1 316 ? 2.918 -17.891 -15.32 1 86.38 316 MET B N 1
ATOM 5652 C CA . MET B 1 316 ? 2.271 -17.141 -16.391 1 86.38 316 MET B CA 1
ATOM 5653 C C . MET B 1 316 ? 3.135 -17.125 -17.641 1 86.38 316 MET B C 1
ATOM 5655 O O . MET B 1 316 ? 3.434 -16.062 -18.188 1 86.38 316 MET B O 1
ATOM 5659 N N . GLY B 1 317 ? 3.492 -18.219 -18.125 1 92.25 317 GLY B N 1
ATOM 5660 C CA . GLY B 1 317 ? 4.391 -18.359 -19.266 1 92.25 317 GLY B CA 1
ATOM 5661 C C . GLY B 1 317 ? 3.74 -18.016 -20.594 1 92.25 317 GLY B C 1
ATOM 5662 O O . GLY B 1 317 ? 4.41 -17.547 -21.516 1 92.25 317 GLY B O 1
ATOM 5663 N N . CYS B 1 318 ? 2.48 -18.156 -20.672 1 96.25 318 CYS B N 1
ATOM 5664 C CA . CYS B 1 318 ? 1.742 -17.875 -21.906 1 96.25 318 CYS B CA 1
ATOM 5665 C C . CYS B 1 318 ? 1.002 -16.547 -21.812 1 96.25 318 CYS B C 1
ATOM 5667 O O . CYS B 1 318 ? 0.464 -16.203 -20.75 1 96.25 318 CYS B O 1
ATOM 5669 N N . THR B 1 319 ? 0.964 -15.867 -22.906 1 94 319 THR B N 1
ATOM 5670 C CA . THR B 1 319 ? 0.111 -14.688 -22.984 1 94 319 THR B CA 1
ATOM 5671 C C . THR B 1 319 ? -1.362 -15.086 -23 1 94 319 THR B C 1
ATOM 5673 O O . THR B 1 319 ? -1.692 -16.266 -23.203 1 94 319 THR B O 1
ATOM 5676 N N . LYS B 1 320 ? -2.207 -14.008 -22.781 1 91 320 LYS B N 1
ATOM 5677 C CA . LYS B 1 320 ? -3.645 -14.258 -22.859 1 91 320 LYS B CA 1
ATOM 5678 C C . LYS B 1 320 ? -4.031 -14.805 -24.234 1 91 320 LYS B C 1
ATOM 5680 O O . LYS B 1 320 ? -4.836 -15.734 -24.328 1 91 320 LYS B O 1
ATOM 5685 N N . ALA B 1 321 ? -3.404 -14.25 -25.25 1 96.19 321 ALA B N 1
ATOM 5686 C CA . ALA B 1 321 ? -3.693 -14.68 -26.625 1 96.19 321 ALA B CA 1
ATOM 5687 C C . ALA B 1 321 ? -3.295 -16.141 -26.828 1 96.19 321 ALA B C 1
ATOM 5689 O O . ALA B 1 321 ? -3.996 -16.891 -27.516 1 96.19 321 ALA B O 1
ATOM 5690 N N . ALA B 1 322 ? -2.207 -16.516 -26.281 1 97.94 322 ALA B N 1
ATOM 5691 C CA . ALA B 1 322 ? -1.754 -17.891 -26.391 1 97.94 322 ALA B CA 1
ATOM 5692 C C . ALA B 1 322 ? -2.711 -18.844 -25.672 1 97.94 322 ALA B C 1
ATOM 5694 O O . ALA B 1 322 ? -3.1 -19.875 -26.219 1 97.94 322 ALA B O 1
ATOM 5695 N N . ILE B 1 323 ? -3.088 -18.469 -24.469 1 95.69 323 ILE B N 1
ATOM 5696 C CA . ILE B 1 323 ? -3.992 -19.281 -23.672 1 95.69 323 ILE B CA 1
ATOM 5697 C C . ILE B 1 323 ? -5.328 -19.438 -24.391 1 95.69 323 ILE B C 1
ATOM 5699 O O . ILE B 1 323 ? -5.875 -20.547 -24.469 1 95.69 323 ILE B O 1
ATOM 5703 N N . ASP B 1 324 ? -5.805 -18.375 -24.984 1 95.44 324 ASP B N 1
ATOM 5704 C CA . ASP B 1 324 ? -7.066 -18.422 -25.719 1 95.44 324 ASP B CA 1
ATOM 5705 C C . ASP B 1 324 ? -6.973 -19.375 -26.922 1 95.44 324 ASP B C 1
ATOM 5707 O O . ASP B 1 324 ? -7.918 -20.109 -27.203 1 95.44 324 ASP B O 1
ATOM 5711 N N . ALA B 1 325 ? -5.906 -19.328 -27.562 1 97.94 325 ALA B N 1
ATOM 5712 C CA . ALA B 1 325 ? -5.695 -20.203 -28.703 1 97.94 325 ALA B CA 1
ATOM 5713 C C . ALA B 1 325 ? -5.703 -21.672 -28.281 1 97.94 325 ALA B C 1
ATOM 5715 O O . ALA B 1 325 ? -6.332 -22.516 -28.922 1 97.94 325 ALA B O 1
ATOM 5716 N N . PHE B 1 326 ? -5.043 -21.984 -27.188 1 98.12 326 PHE B N 1
ATOM 5717 C CA . PHE B 1 326 ? -4.984 -23.359 -26.688 1 98.12 326 PHE B CA 1
ATOM 5718 C C . PHE B 1 326 ? -6.352 -23.812 -26.203 1 98.12 326 PHE B C 1
ATOM 5720 O O . PHE B 1 326 ? -6.785 -24.922 -26.516 1 98.12 326 PHE B O 1
ATOM 5727 N N . GLU B 1 327 ? -6.992 -22.953 -25.484 1 95.62 327 GLU B N 1
ATOM 5728 C CA . GLU B 1 327 ? -8.297 -23.297 -24.906 1 95.62 327 GLU B CA 1
ATOM 5729 C C . GLU B 1 327 ? -9.336 -23.5 -26 1 95.62 327 GLU B C 1
ATOM 5731 O O . GLU B 1 327 ? -10.25 -24.312 -25.859 1 95.62 327 GLU B O 1
ATOM 5736 N N . ALA B 1 328 ? -9.141 -22.844 -27.141 1 95.56 328 ALA B N 1
ATOM 5737 C CA . ALA B 1 328 ? -10.078 -22.953 -28.25 1 95.56 328 ALA B CA 1
ATOM 5738 C C . ALA B 1 328 ? -9.852 -24.25 -29.031 1 95.56 328 ALA B C 1
ATOM 5740 O O . ALA B 1 328 ? -10.695 -24.656 -29.828 1 95.56 328 ALA B O 1
ATOM 5741 N N . GLN B 1 329 ? -8.781 -24.969 -28.766 1 97.25 329 GLN B N 1
ATOM 5742 C CA . GLN B 1 329 ? -8.406 -26.125 -29.562 1 97.25 329 GLN B CA 1
ATOM 5743 C C . GLN B 1 329 ? -8.414 -27.406 -28.719 1 97.25 329 GLN B C 1
ATOM 5745 O O . GLN B 1 329 ? -7.547 -28.266 -28.875 1 97.25 329 GLN B O 1
ATOM 5750 N N . ARG B 1 330 ? -9.359 -27.562 -27.812 1 96.38 330 ARG B N 1
ATOM 5751 C CA . ARG B 1 330 ? -9.383 -28.703 -26.906 1 96.38 330 ARG B CA 1
ATOM 5752 C C . ARG B 1 330 ? -10.219 -29.844 -27.484 1 96.38 330 ARG B C 1
ATOM 5754 O O . ARG B 1 330 ? -10.352 -30.891 -26.844 1 96.38 330 ARG B O 1
ATOM 5761 N N . ASN B 1 331 ? -10.844 -29.703 -28.656 1 96.44 331 ASN B N 1
ATOM 5762 C CA . ASN B 1 331 ? -11.688 -30.734 -29.266 1 96.44 331 ASN B CA 1
ATOM 5763 C C . ASN B 1 331 ? -10.852 -31.922 -29.766 1 96.44 331 ASN B C 1
ATOM 5765 O O . ASN B 1 331 ? -10.203 -31.828 -30.797 1 96.44 331 ASN B O 1
ATOM 5769 N N . PHE B 1 332 ? -10.969 -33.031 -29.094 1 94.5 332 PHE B N 1
ATOM 5770 C CA . PHE B 1 332 ? -10.086 -34.156 -29.344 1 94.5 332 PHE B CA 1
ATOM 5771 C C . PHE B 1 332 ? -10.531 -34.938 -30.578 1 94.5 332 PHE B C 1
ATOM 5773 O O . PHE B 1 332 ? -9.852 -35.875 -31.016 1 94.5 332 PHE B O 1
ATOM 5780 N N . LYS B 1 333 ? -11.609 -34.625 -31.25 1 94 333 LYS B N 1
ATOM 5781 C CA . LYS B 1 333 ? -12.062 -35.25 -32.5 1 94 333 LYS B CA 1
ATOM 5782 C C . LYS B 1 333 ? -11.445 -34.562 -33.719 1 94 333 LYS B C 1
ATOM 5784 O O . LYS B 1 333 ? -11.477 -35.125 -34.812 1 94 333 LYS B O 1
ATOM 5789 N N . LYS B 1 334 ? -10.953 -33.438 -33.406 1 93.56 334 LYS B N 1
ATOM 5790 C CA . LYS B 1 334 ? -10.281 -32.719 -34.5 1 93.56 334 LYS B CA 1
ATOM 5791 C C . LYS B 1 334 ? -8.891 -33.312 -34.75 1 93.56 334 LYS B C 1
ATOM 5793 O O . LYS B 1 334 ? -8.305 -33.938 -33.875 1 93.56 334 LYS B O 1
ATOM 5798 N N . GLU B 1 335 ? -8.445 -33.031 -35.969 1 92.56 335 GLU B N 1
ATOM 5799 C CA . GLU B 1 335 ? -7.109 -33.5 -36.344 1 92.56 335 GLU B CA 1
ATOM 5800 C C . GLU B 1 335 ? -6.035 -32.875 -35.469 1 92.56 335 GLU B C 1
ATOM 5802 O O . GLU B 1 335 ? -5.094 -33.562 -35.062 1 92.56 335 GLU B O 1
ATOM 5807 N N . LYS B 1 336 ? -6.289 -31.625 -35.219 1 94.81 336 LYS B N 1
ATOM 5808 C CA . LYS B 1 336 ? -5.383 -30.891 -34.344 1 94.81 336 LYS B CA 1
ATOM 5809 C C . LYS B 1 336 ? -6.094 -30.469 -33.062 1 94.81 336 LYS B C 1
ATOM 5811 O O . LYS B 1 336 ? -7.152 -29.828 -33.125 1 94.81 336 LYS B O 1
ATOM 5816 N N . TRP B 1 337 ? -5.586 -30.922 -32 1 97.31 337 TRP B N 1
ATOM 5817 C CA . TRP B 1 337 ? -6.082 -30.516 -30.688 1 97.31 337 TRP B CA 1
ATOM 5818 C C . TRP B 1 337 ? -4.926 -30.297 -29.719 1 97.31 337 TRP B C 1
ATOM 5820 O O . TRP B 1 337 ? -3.816 -30.781 -29.938 1 97.31 337 TRP B O 1
ATOM 5830 N N . VAL B 1 338 ? -5.129 -29.484 -28.75 1 98.38 338 VAL B N 1
ATOM 5831 C CA . VAL B 1 338 ? -4.125 -29.203 -27.734 1 98.38 338 VAL B CA 1
ATOM 5832 C C . VAL B 1 338 ? -4.793 -29.109 -26.359 1 98.38 338 VAL B C 1
ATOM 5834 O O . VAL B 1 338 ? -5.895 -28.562 -26.25 1 98.38 338 VAL B O 1
ATOM 5837 N N . TRP B 1 339 ? -4.203 -29.672 -25.391 1 98.5 339 TRP B N 1
ATOM 5838 C CA . TRP B 1 339 ? -4.648 -29.594 -24 1 98.5 339 TRP B CA 1
ATOM 5839 C C . TRP B 1 339 ? -3.66 -28.797 -23.156 1 98.5 339 TRP B C 1
ATOM 5841 O O . TRP B 1 339 ? -2.484 -29.156 -23.062 1 98.5 339 TRP B O 1
ATOM 5851 N N . TYR B 1 340 ? -4.148 -27.703 -22.562 1 98.31 340 TYR B N 1
ATOM 5852 C CA . TYR B 1 340 ? -3.314 -26.703 -21.875 1 98.31 340 TYR B CA 1
ATOM 5853 C C . TYR B 1 340 ? -3.469 -26.812 -20.375 1 98.31 340 TYR B C 1
ATOM 5855 O O . TYR B 1 340 ? -4.586 -26.906 -19.859 1 98.31 340 TYR B O 1
ATOM 5863 N N . ALA B 1 341 ? -2.287 -26.844 -19.688 1 98.25 341 ALA B N 1
ATOM 5864 C CA . ALA B 1 341 ? -2.256 -26.828 -18.234 1 98.25 341 ALA B CA 1
ATOM 5865 C C . ALA B 1 341 ? -1.653 -25.531 -17.703 1 98.25 341 ALA B C 1
ATOM 5867 O O . ALA B 1 341 ? -0.537 -25.172 -18.078 1 98.25 341 ALA B O 1
ATOM 5868 N N . PRO B 1 342 ? -2.346 -24.859 -16.812 1 96.06 342 PRO B N 1
ATOM 5869 C CA . PRO B 1 342 ? -1.866 -23.578 -16.281 1 96.06 342 PRO B CA 1
ATOM 5870 C C . PRO B 1 342 ? -0.712 -23.734 -15.297 1 96.06 342 PRO B C 1
ATOM 5872 O O . PRO B 1 342 ? -0.639 -24.75 -14.586 1 96.06 342 PRO B O 1
ATOM 5875 N N . GLY B 1 343 ? 0.103 -22.719 -15.219 1 94.94 343 GLY B N 1
ATOM 5876 C CA . GLY B 1 343 ? 1.235 -22.734 -14.312 1 94.94 343 GLY B CA 1
ATOM 5877 C C . GLY B 1 343 ? 0.831 -22.891 -12.859 1 94.94 343 GLY B C 1
ATOM 5878 O O . GLY B 1 343 ? 1.524 -23.547 -12.078 1 94.94 343 GLY B O 1
ATOM 5879 N N . LYS B 1 344 ? -0.261 -22.406 -12.461 1 93.81 344 LYS B N 1
ATOM 5880 C CA . LYS B 1 344 ? -0.719 -22.469 -11.07 1 93.81 344 LYS B CA 1
ATOM 5881 C C . LYS B 1 344 ? -0.816 -23.906 -10.594 1 93.81 344 LYS B C 1
ATOM 5883 O O . LYS B 1 344 ? -0.704 -24.172 -9.391 1 93.81 344 LYS B O 1
ATOM 5888 N N . ALA B 1 345 ? -1.064 -24.828 -11.523 1 97.19 345 ALA B N 1
ATOM 5889 C CA . ALA B 1 345 ? -1.192 -26.234 -11.195 1 97.19 345 ALA B CA 1
ATOM 5890 C C . ALA B 1 345 ? 0.058 -27.016 -11.609 1 97.19 345 ALA B C 1
ATOM 5892 O O . ALA B 1 345 ? 0.692 -27.672 -10.773 1 97.19 345 ALA B O 1
ATOM 5893 N N . ALA B 1 346 ? 0.47 -26.766 -12.781 1 97.94 346 ALA B N 1
ATOM 5894 C CA . ALA B 1 346 ? 1.529 -27.578 -13.375 1 97.94 346 ALA B CA 1
ATOM 5895 C C . ALA B 1 346 ? 2.863 -27.328 -12.672 1 97.94 346 ALA B C 1
ATOM 5897 O O . ALA B 1 346 ? 3.676 -28.25 -12.539 1 97.94 346 ALA B O 1
ATOM 5898 N N . ASN B 1 347 ? 3.086 -26.172 -12.258 1 96.19 347 ASN B N 1
ATOM 5899 C CA . ASN B 1 347 ? 4.398 -25.906 -11.672 1 96.19 347 ASN B CA 1
ATOM 5900 C C . ASN B 1 347 ? 4.32 -25.781 -10.156 1 96.19 347 ASN B C 1
ATOM 5902 O O . ASN B 1 347 ? 5.156 -25.109 -9.539 1 96.19 347 ASN B O 1
ATOM 5906 N N . ALA B 1 348 ? 3.33 -26.375 -9.516 1 96.31 348 ALA B N 1
ATOM 5907 C CA . ALA B 1 348 ? 3.109 -26.266 -8.078 1 96.31 348 ALA B CA 1
ATOM 5908 C C . ALA B 1 348 ? 4.086 -27.156 -7.309 1 96.31 348 ALA B C 1
ATOM 5910 O O . ALA B 1 348 ? 4.125 -27.125 -6.074 1 96.31 348 ALA B O 1
ATOM 5911 N N . GLY B 1 349 ? 4.844 -27.938 -8.031 1 95.44 349 GLY B N 1
ATOM 5912 C CA . GLY B 1 349 ? 5.738 -28.891 -7.391 1 95.44 349 GLY B CA 1
ATOM 5913 C C . GLY B 1 349 ? 6.711 -28.25 -6.422 1 95.44 349 GLY B C 1
ATOM 5914 O O . GLY B 1 349 ? 7.02 -28.812 -5.371 1 95.44 349 GLY B O 1
ATOM 5915 N N . GLY B 1 350 ? 7.203 -27.094 -6.812 1 92.44 350 GLY B N 1
ATOM 5916 C CA . GLY B 1 350 ? 8.148 -26.406 -5.953 1 92.44 350 GLY B CA 1
ATOM 5917 C C . GLY B 1 350 ? 7.574 -26.062 -4.59 1 92.44 350 GLY B C 1
ATOM 5918 O O . GLY B 1 350 ? 8.18 -26.375 -3.561 1 92.44 350 GLY B O 1
ATOM 5919 N N . VAL B 1 351 ? 6.438 -25.484 -4.531 1 91.31 351 VAL B N 1
ATOM 5920 C CA . VAL B 1 351 ? 5.828 -25.094 -3.264 1 91.31 351 VAL B CA 1
ATOM 5921 C C . VAL B 1 351 ? 5.352 -26.328 -2.518 1 91.31 351 VAL B C 1
ATOM 5923 O O . VAL B 1 351 ? 5.367 -26.375 -1.284 1 91.31 351 VAL B O 1
ATOM 5926 N N . ALA B 1 352 ? 5 -27.375 -3.246 1 93.38 352 ALA B N 1
ATOM 5927 C CA . ALA B 1 352 ? 4.605 -28.625 -2.619 1 93.38 352 ALA B CA 1
ATOM 5928 C C . ALA B 1 352 ? 5.742 -29.219 -1.785 1 93.38 352 ALA B C 1
ATOM 5930 O O . ALA B 1 352 ? 5.547 -29.578 -0.625 1 93.38 352 ALA B O 1
ATOM 5931 N N . VAL B 1 353 ? 6.875 -29.219 -2.34 1 92 353 VAL B N 1
ATOM 5932 C CA . VAL B 1 353 ? 8.016 -29.797 -1.633 1 92 353 VAL B CA 1
ATOM 5933 C C . VAL B 1 353 ? 8.43 -28.875 -0.487 1 92 353 VAL B C 1
ATOM 5935 O O . VAL B 1 353 ? 8.859 -29.344 0.569 1 92 353 VAL B O 1
ATOM 5938 N N . SER B 1 354 ? 8.281 -27.625 -0.702 1 88.06 354 SER B N 1
ATOM 5939 C CA . SER B 1 354 ? 8.516 -26.688 0.393 1 88.06 354 SER B CA 1
ATOM 5940 C C . SER B 1 354 ? 7.57 -26.953 1.561 1 88.06 354 SER B C 1
ATOM 5942 O O . SER B 1 354 ? 7.969 -26.859 2.723 1 88.06 354 SER B O 1
ATOM 5944 N N . GLY B 1 355 ? 6.367 -27.219 1.264 1 86.88 355 GLY B N 1
ATOM 5945 C CA . GLY B 1 355 ? 5.406 -27.594 2.289 1 86.88 355 GLY B CA 1
ATOM 5946 C C . GLY B 1 355 ? 5.766 -28.875 3.006 1 86.88 355 GLY B C 1
ATOM 5947 O O . GLY B 1 355 ? 5.605 -28.984 4.227 1 86.88 355 GLY B O 1
ATOM 5948 N N . LEU B 1 356 ? 6.215 -29.828 2.238 1 87.62 356 LEU B N 1
ATOM 5949 C CA . LEU B 1 356 ? 6.648 -31.094 2.83 1 87.62 356 LEU B CA 1
ATOM 5950 C C . LEU B 1 356 ? 7.82 -30.859 3.779 1 87.62 356 LEU B C 1
ATOM 5952 O O . LEU B 1 356 ? 7.91 -31.516 4.824 1 87.62 356 LEU B O 1
ATOM 5956 N N . GLU B 1 357 ? 8.656 -29.984 3.357 1 82.75 357 GLU B N 1
ATOM 5957 C CA . GLU B 1 357 ? 9.789 -29.609 4.215 1 82.75 357 GLU B CA 1
ATOM 5958 C C . GLU B 1 357 ? 9.305 -29.047 5.551 1 82.75 357 GLU B C 1
ATOM 5960 O O . GLU B 1 357 ? 9.875 -29.359 6.598 1 82.75 357 GLU B O 1
ATOM 5965 N N . MET B 1 358 ? 8.367 -28.172 5.477 1 78.06 358 MET B N 1
ATOM 5966 C CA . MET B 1 358 ? 7.797 -27.609 6.695 1 78.06 358 MET B CA 1
ATOM 5967 C C . MET B 1 358 ? 7.234 -28.703 7.594 1 78.06 358 MET B C 1
ATOM 5969 O O . MET B 1 358 ? 7.418 -28.672 8.812 1 78.06 358 MET B O 1
ATOM 5973 N N . ALA B 1 359 ? 6.605 -29.656 6.965 1 77.19 359 ALA B N 1
ATOM 5974 C CA . ALA B 1 359 ? 6.027 -30.766 7.703 1 77.19 359 ALA B CA 1
ATOM 5975 C C . ALA B 1 359 ? 7.121 -31.625 8.328 1 77.19 359 ALA B C 1
ATOM 5977 O O . ALA B 1 359 ? 6.992 -32.062 9.477 1 77.19 359 ALA B O 1
ATOM 5978 N N . GLN B 1 360 ? 8.148 -31.859 7.555 1 78.75 360 GLN B N 1
ATOM 5979 C CA . GLN B 1 360 ? 9.281 -32.625 8.055 1 78.75 360 GLN B CA 1
ATOM 5980 C C . GLN B 1 360 ? 9.922 -31.953 9.258 1 78.75 360 GLN B C 1
ATOM 5982 O O . GLN B 1 360 ? 10.273 -32.625 10.242 1 78.75 360 GLN B O 1
ATOM 5987 N N . ASN B 1 361 ? 10.109 -30.703 9.109 1 71 361 ASN B N 1
ATOM 5988 C CA . ASN B 1 361 ? 10.742 -29.938 10.18 1 71 361 ASN B CA 1
ATOM 5989 C C . ASN B 1 361 ? 9.875 -29.906 11.438 1 71 361 ASN B C 1
ATOM 5991 O O . ASN B 1 361 ? 10.383 -30.016 12.555 1 71 361 ASN B O 1
ATOM 5995 N N . SER B 1 362 ? 8.625 -29.781 11.266 1 68.56 362 SER B N 1
ATOM 5996 C CA . SER B 1 362 ? 7.699 -29.734 12.391 1 68.56 362 SER B CA 1
ATOM 5997 C C . SER B 1 362 ? 7.625 -31.078 13.102 1 68.56 362 SER B C 1
ATOM 5999 O O . SER B 1 362 ? 7.484 -31.125 14.328 1 68.56 362 SER B O 1
ATOM 6001 N N . ALA B 1 363 ? 7.711 -32.094 12.258 1 69.75 363 ALA B N 1
ATOM 6002 C CA . ALA B 1 363 ? 7.602 -33.438 12.797 1 69.75 363 ALA B CA 1
ATOM 6003 C C . ALA B 1 363 ? 8.961 -33.969 13.25 1 69.75 363 ALA B C 1
ATOM 6005 O O . ALA B 1 363 ? 9.047 -35.031 13.906 1 69.75 363 ALA B O 1
ATOM 6006 N N . ARG B 1 364 ? 9.977 -33.219 12.898 1 73.38 364 ARG B N 1
ATOM 6007 C CA . ARG B 1 364 ? 11.344 -33.594 13.219 1 73.38 364 ARG B CA 1
ATOM 6008 C C . ARG B 1 364 ? 11.68 -34.969 12.617 1 73.38 364 ARG B C 1
ATOM 6010 O O . ARG B 1 364 ? 12.227 -35.844 13.305 1 73.38 364 ARG B O 1
ATOM 6017 N N . ILE B 1 365 ? 11.141 -35.281 11.477 1 70.38 365 ILE B N 1
ATOM 6018 C CA . ILE B 1 365 ? 11.438 -36.469 10.711 1 70.38 365 ILE B CA 1
ATOM 6019 C C . ILE B 1 365 ? 12.141 -36.094 9.414 1 70.38 365 ILE B C 1
ATOM 6021 O O . ILE B 1 365 ? 11.914 -35.031 8.867 1 70.38 365 ILE B O 1
ATOM 6025 N N . LYS B 1 366 ? 13.062 -37 9.016 1 78.56 366 LYS B N 1
ATOM 6026 C CA . LYS B 1 366 ? 13.781 -36.812 7.754 1 78.56 366 LYS B CA 1
ATOM 6027 C C . LYS B 1 366 ? 13.383 -37.875 6.727 1 78.56 366 LYS B C 1
ATOM 6029 O O . LYS B 1 366 ? 13.445 -39.062 7.004 1 78.56 366 LYS B O 1
ATOM 6034 N N . TRP B 1 367 ? 12.867 -37.406 5.555 1 84.44 367 TRP B N 1
ATOM 6035 C CA . TRP B 1 367 ? 12.523 -38.312 4.453 1 84.44 367 TRP B CA 1
ATOM 6036 C C . TRP B 1 367 ? 13.68 -38.438 3.467 1 84.44 367 TRP B C 1
ATOM 6038 O O . TRP B 1 367 ? 14.445 -37.469 3.283 1 84.44 367 TRP B O 1
ATOM 6048 N N . THR B 1 368 ? 13.75 -39.594 2.875 1 88.19 368 THR B N 1
ATOM 6049 C CA . THR B 1 368 ? 14.727 -39.75 1.802 1 88.19 368 THR B CA 1
ATOM 6050 C C . THR B 1 368 ? 14.289 -39 0.547 1 88.19 368 THR B C 1
ATOM 6052 O O . THR B 1 368 ? 13.133 -38.594 0.442 1 88.19 368 THR B O 1
ATOM 6055 N N . ALA B 1 369 ? 15.203 -38.844 -0.382 1 90.44 369 ALA B N 1
ATOM 6056 C CA . ALA B 1 369 ? 14.891 -38.219 -1.658 1 90.44 369 ALA B CA 1
ATOM 6057 C C . ALA B 1 369 ? 13.781 -38.969 -2.391 1 90.44 369 ALA B C 1
ATOM 6059 O O . ALA B 1 369 ? 12.906 -38.344 -3.004 1 90.44 369 ALA B O 1
ATOM 6060 N N . GLU B 1 370 ? 13.898 -40.281 -2.295 1 92.5 370 GLU B N 1
ATOM 6061 C CA . GLU B 1 370 ? 12.914 -41.125 -2.957 1 92.5 370 GLU B CA 1
ATOM 6062 C C . GLU B 1 370 ? 11.531 -40.938 -2.34 1 92.5 370 GLU B C 1
ATOM 6064 O O . GLU B 1 370 ? 10.523 -40.906 -3.055 1 92.5 370 GLU B O 1
ATOM 6069 N N . GLU B 1 371 ? 11.516 -40.812 -1.067 1 91.38 371 GLU B N 1
ATOM 6070 C CA . GLU B 1 371 ? 10.242 -40.625 -0.372 1 91.38 371 GLU B CA 1
ATOM 6071 C C . GLU B 1 371 ? 9.625 -39.25 -0.726 1 91.38 371 GLU B C 1
ATOM 6073 O O . GLU B 1 371 ? 8.422 -39.156 -0.958 1 91.38 371 GLU B O 1
ATOM 6078 N N . VAL B 1 372 ? 10.438 -38.25 -0.75 1 92.56 372 VAL B N 1
ATOM 6079 C CA . VAL B 1 372 ? 9.953 -36.938 -1.087 1 92.56 372 VAL B CA 1
ATOM 6080 C C . VAL B 1 372 ? 9.438 -36.906 -2.523 1 92.56 372 VAL B C 1
ATOM 6082 O O . VAL B 1 372 ? 8.398 -36.312 -2.809 1 92.56 372 VAL B O 1
ATOM 6085 N N . ASP B 1 373 ? 10.141 -37.625 -3.367 1 95.38 373 ASP B N 1
ATOM 6086 C CA . ASP B 1 373 ? 9.742 -37.656 -4.77 1 95.38 373 ASP B CA 1
ATOM 6087 C C . ASP B 1 373 ? 8.406 -38.375 -4.934 1 95.38 373 ASP B C 1
ATOM 6089 O O . ASP B 1 373 ? 7.578 -38 -5.762 1 95.38 373 ASP B O 1
ATOM 6093 N N . GLU B 1 374 ? 8.273 -39.406 -4.195 1 95.88 374 GLU B N 1
ATOM 6094 C CA . GLU B 1 374 ? 7.004 -40.125 -4.242 1 95.88 374 GLU B CA 1
ATOM 6095 C C . GLU B 1 374 ? 5.852 -39.25 -3.768 1 95.88 374 GLU B C 1
ATOM 6097 O O . GLU B 1 374 ? 4.754 -39.312 -4.324 1 95.88 374 GLU B O 1
ATOM 6102 N N . LYS B 1 375 ? 6.109 -38.531 -2.732 1 95 375 LYS B N 1
ATOM 6103 C CA . LYS B 1 375 ? 5.094 -37.625 -2.246 1 95 375 LYS B CA 1
ATOM 6104 C C . LYS B 1 375 ? 4.793 -36.531 -3.283 1 95 375 LYS B C 1
ATOM 6106 O O . LYS B 1 375 ? 3.645 -36.125 -3.436 1 95 375 LYS B O 1
ATOM 6111 N N . LEU B 1 376 ? 5.836 -36.062 -3.93 1 96.88 376 LEU B N 1
ATOM 6112 C CA . LEU B 1 376 ? 5.656 -35.094 -4.992 1 96.88 376 LEU B CA 1
ATOM 6113 C C . LEU B 1 376 ? 4.785 -35.656 -6.109 1 96.88 376 LEU B C 1
ATOM 6115 O O . LEU B 1 376 ? 3.869 -34.969 -6.586 1 96.88 376 LEU B O 1
ATOM 6119 N N . LYS B 1 377 ? 5.051 -36.875 -6.508 1 97.62 377 LYS B N 1
ATOM 6120 C CA . LYS B 1 377 ? 4.254 -37.531 -7.543 1 97.62 377 LYS B CA 1
ATOM 6121 C C . LYS B 1 377 ? 2.779 -37.594 -7.152 1 97.62 377 LYS B C 1
ATOM 6123 O O . LYS B 1 377 ? 1.905 -37.281 -7.973 1 97.62 377 LYS B O 1
ATOM 6128 N N . SER B 1 378 ? 2.568 -37.938 -5.977 1 97.5 378 SER B N 1
ATOM 6129 C CA . SER B 1 378 ? 1.199 -38.031 -5.484 1 97.5 378 SER B CA 1
ATOM 6130 C C . SER B 1 378 ? 0.501 -36.688 -5.473 1 97.5 378 SER B C 1
ATOM 6132 O O . SER B 1 378 ? -0.673 -36.562 -5.832 1 97.5 378 SER B O 1
ATOM 6134 N N . ILE B 1 379 ? 1.182 -35.719 -5.027 1 97.19 379 ILE B N 1
ATOM 6135 C CA . ILE B 1 379 ? 0.611 -34.375 -4.945 1 97.19 379 ILE B CA 1
ATOM 6136 C C . ILE B 1 379 ? 0.252 -33.875 -6.344 1 97.19 379 ILE B C 1
ATOM 6138 O O . ILE B 1 379 ? -0.833 -33.312 -6.555 1 97.19 379 ILE B O 1
ATOM 6142 N N . MET B 1 380 ? 1.155 -34.094 -7.328 1 98.44 380 MET B N 1
ATOM 6143 C CA . MET B 1 380 ? 0.897 -33.625 -8.688 1 98.44 380 MET B CA 1
ATOM 6144 C C . MET B 1 380 ? -0.258 -34.375 -9.32 1 98.44 380 MET B C 1
ATOM 6146 O O . MET B 1 380 ? -1.028 -33.844 -10.102 1 98.44 380 MET B O 1
ATOM 6150 N N . LYS B 1 381 ? -0.332 -35.656 -9 1 98.44 381 LYS B N 1
ATOM 6151 C CA . LYS B 1 381 ? -1.479 -36.469 -9.438 1 98.44 381 LYS B CA 1
ATOM 6152 C C . LYS B 1 381 ? -2.783 -35.875 -8.906 1 98.44 381 LYS B C 1
ATOM 6154 O O . LYS B 1 381 ? -3.738 -35.688 -9.656 1 98.44 381 LYS B O 1
ATOM 6159 N N . ASN B 1 382 ? -2.807 -35.625 -7.645 1 97.88 382 ASN B N 1
ATOM 6160 C CA . ASN B 1 382 ? -4 -35.062 -7.016 1 97.88 382 ASN B CA 1
ATOM 6161 C C . ASN B 1 382 ? -4.352 -33.688 -7.586 1 97.88 382 ASN B C 1
ATOM 6163 O O . ASN B 1 382 ? -5.527 -33.375 -7.758 1 97.88 382 ASN B O 1
ATOM 6167 N N . CYS B 1 383 ? -3.361 -32.938 -7.781 1 98 383 CYS B N 1
ATOM 6168 C CA . CYS B 1 383 ? -3.564 -31.625 -8.375 1 98 383 CYS B CA 1
ATOM 6169 C C . CYS B 1 383 ? -4.242 -31.734 -9.734 1 98 383 CYS B C 1
ATOM 6171 O O . CYS B 1 383 ? -5.199 -31.016 -10.023 1 98 383 CYS B O 1
ATOM 6173 N N . PHE B 1 384 ? -3.754 -32.656 -10.57 1 98.5 384 PHE B N 1
ATOM 6174 C CA . PHE B 1 384 ? -4.324 -32.906 -11.891 1 98.5 384 PHE B CA 1
ATOM 6175 C C . PHE B 1 384 ? -5.762 -33.375 -11.773 1 98.5 384 PHE B C 1
ATOM 6177 O O . PHE B 1 384 ? -6.664 -32.812 -12.398 1 98.5 384 PHE B O 1
ATOM 6184 N N . GLU B 1 385 ? -5.965 -34.375 -10.969 1 98.38 385 GLU B N 1
ATOM 6185 C CA . GLU B 1 385 ? -7.273 -35 -10.852 1 98.38 385 GLU B CA 1
ATOM 6186 C C . GLU B 1 385 ? -8.305 -34.031 -10.281 1 98.38 385 GLU B C 1
ATOM 6188 O O . GLU B 1 385 ? -9.461 -34 -10.719 1 98.38 385 GLU B O 1
ATOM 6193 N N . ASN B 1 386 ? -7.898 -33.281 -9.312 1 97.56 386 ASN B N 1
ATOM 6194 C CA . ASN B 1 386 ? -8.797 -32.312 -8.719 1 97.56 386 ASN B CA 1
ATOM 6195 C C . ASN B 1 386 ? -9.227 -31.25 -9.742 1 97.56 386 ASN B C 1
ATOM 6197 O O . ASN B 1 386 ? -10.406 -30.891 -9.805 1 97.56 386 ASN B O 1
ATOM 6201 N N . GLY B 1 387 ? -8.273 -30.734 -10.492 1 97.06 387 GLY B N 1
ATOM 6202 C CA . GLY B 1 387 ? -8.602 -29.797 -11.539 1 97.06 387 GLY B CA 1
ATOM 6203 C C . GLY B 1 387 ? -9.516 -30.375 -12.602 1 97.06 387 GLY B C 1
ATOM 6204 O O . GLY B 1 387 ? -10.477 -29.719 -13.031 1 97.06 387 GLY B O 1
ATOM 6205 N N . LEU B 1 388 ? -9.211 -31.578 -12.961 1 97.56 388 LEU B N 1
ATOM 6206 C CA . LEU B 1 388 ? -9.992 -32.281 -13.977 1 97.56 388 LEU B CA 1
ATOM 6207 C C . LEU B 1 388 ? -11.43 -32.469 -13.516 1 97.56 388 LEU B C 1
ATOM 6209 O O . LEU B 1 388 ? -12.375 -32.156 -14.242 1 97.56 388 LEU B O 1
ATOM 6213 N N . GLN B 1 389 ? -11.602 -33 -12.352 1 97.38 389 GLN B N 1
ATOM 6214 C CA . GLN B 1 389 ? -12.93 -33.312 -11.828 1 97.38 389 GLN B CA 1
ATOM 6215 C C . GLN B 1 389 ? -13.727 -32.031 -11.594 1 97.38 389 GLN B C 1
ATOM 6217 O O . GLN B 1 389 ? -14.938 -31.984 -11.852 1 97.38 389 GLN B O 1
ATOM 6222 N N . THR B 1 390 ? -13.031 -31.047 -11.125 1 97.12 390 THR B N 1
ATOM 6223 C CA . THR B 1 390 ? -13.688 -29.766 -10.891 1 97.12 390 THR B CA 1
ATOM 6224 C C . THR B 1 390 ? -14.172 -29.156 -12.203 1 97.12 390 THR B C 1
ATOM 6226 O O . THR B 1 390 ? -15.273 -28.609 -12.273 1 97.12 390 THR B O 1
ATOM 6229 N N . ALA B 1 391 ? -13.344 -29.219 -13.219 1 96.75 391 ALA B N 1
ATOM 6230 C CA . ALA B 1 391 ? -13.742 -28.719 -14.531 1 96.75 391 ALA B CA 1
ATOM 6231 C C . ALA B 1 391 ? -14.977 -29.453 -15.047 1 96.75 391 ALA B C 1
ATOM 6233 O O . ALA B 1 391 ? -15.891 -28.844 -15.602 1 96.75 391 ALA B O 1
ATOM 6234 N N . LYS B 1 392 ? -15.016 -30.719 -14.875 1 96.19 392 LYS B N 1
ATOM 6235 C CA . LYS B 1 392 ? -16.156 -31.516 -15.312 1 96.19 392 LYS B CA 1
ATOM 6236 C C . LYS B 1 392 ? -17.422 -31.125 -14.57 1 96.19 392 LYS B C 1
ATOM 6238 O O . LYS B 1 392 ? -18.516 -31.094 -15.156 1 96.19 392 LYS B O 1
ATOM 6243 N N . THR B 1 393 ? -17.266 -30.781 -13.352 1 95.62 393 THR B N 1
ATOM 6244 C CA . THR B 1 393 ? -18.406 -30.484 -12.492 1 95.62 393 THR B CA 1
ATOM 6245 C C . THR B 1 393 ? -18.969 -29.094 -12.781 1 95.62 393 THR B C 1
ATOM 6247 O O . THR B 1 393 ? -20.188 -28.906 -12.82 1 95.62 393 THR B O 1
ATOM 6250 N N . TYR B 1 394 ? -18.094 -28.125 -13.062 1 96.12 394 TYR B N 1
ATOM 6251 C CA . TYR B 1 394 ? -18.562 -26.75 -13.016 1 96.12 394 TYR B CA 1
ATOM 6252 C C . TYR B 1 394 ? -18.484 -26.094 -14.391 1 96.12 394 TYR B C 1
ATOM 6254 O O . TYR B 1 394 ? -19.078 -25.047 -14.617 1 96.12 394 TYR B O 1
ATOM 6262 N N . VAL B 1 395 ? -17.766 -26.531 -15.344 1 93 395 VAL B N 1
ATOM 6263 C CA . VAL B 1 395 ? -17.578 -25.891 -16.641 1 93 395 VAL B CA 1
ATOM 6264 C C . VAL B 1 395 ? -18.281 -26.719 -17.719 1 93 395 VAL B C 1
ATOM 6266 O O . VAL B 1 395 ? -18.578 -26.203 -18.812 1 93 395 VAL B O 1
ATOM 6269 N N . THR B 1 396 ? -18.703 -27.781 -17.531 1 81.75 396 THR B N 1
ATOM 6270 C CA . THR B 1 396 ? -19.453 -28.703 -18.375 1 81.75 396 THR B CA 1
ATOM 6271 C C . THR B 1 396 ? -18.906 -28.703 -19.797 1 81.75 396 THR B C 1
ATOM 6273 O O . THR B 1 396 ? -19.562 -28.188 -20.719 1 81.75 396 THR B O 1
ATOM 6276 N N . PRO B 1 397 ? -17.844 -29.328 -19.984 1 80.94 397 PRO B N 1
ATOM 6277 C CA . PRO B 1 397 ? -17.266 -29.391 -21.344 1 80.94 397 PRO B CA 1
ATOM 6278 C C . PRO B 1 397 ? -18.203 -30.078 -22.344 1 80.94 397 PRO B C 1
ATOM 6280 O O . PRO B 1 397 ? -19.031 -30.891 -21.953 1 80.94 397 PRO B O 1
ATOM 6283 N N . LYS B 1 398 ? -18.031 -29.641 -23.609 1 83.88 398 LYS B N 1
ATOM 6284 C CA . LYS B 1 398 ? -18.703 -30.375 -24.672 1 83.88 398 LYS B CA 1
ATOM 6285 C C . LYS B 1 398 ? -18.234 -31.828 -24.734 1 83.88 398 LYS B C 1
ATOM 6287 O O . LYS B 1 398 ? -17.125 -32.156 -24.281 1 83.88 398 LYS B O 1
ATOM 6292 N N . GLU B 1 399 ? -18.938 -32.625 -25.234 1 88.75 399 GLU B N 1
ATOM 6293 C CA . GLU B 1 399 ? -18.672 -34.031 -25.266 1 88.75 399 GLU B CA 1
ATOM 6294 C C . GLU B 1 399 ? -17.359 -34.344 -25.969 1 88.75 399 GLU B C 1
ATOM 6296 O O . GLU B 1 399 ? -16.656 -35.281 -25.609 1 88.75 399 GLU B O 1
ATOM 6301 N N . ASP B 1 400 ? -16.938 -33.625 -26.875 1 93.81 400 ASP B N 1
ATOM 6302 C CA . ASP B 1 400 ? -15.758 -33.906 -27.688 1 93.81 400 ASP B CA 1
ATOM 6303 C C . ASP B 1 400 ? -14.602 -32.969 -27.281 1 93.81 400 ASP B C 1
ATOM 6305 O O . ASP B 1 400 ? -13.664 -32.781 -28.047 1 93.81 400 ASP B O 1
ATOM 6309 N N . GLU B 1 401 ? -14.688 -32.469 -26.109 1 95.25 401 GLU B N 1
ATOM 6310 C CA . GLU B 1 401 ? -13.648 -31.547 -25.656 1 95.25 401 GLU B CA 1
ATOM 6311 C C . GLU B 1 401 ? -13.055 -32 -24.328 1 95.25 401 GLU B C 1
ATOM 6313 O O . GLU B 1 401 ? -13.781 -32.469 -23.453 1 95.25 401 GLU B O 1
ATOM 6318 N N . PHE B 1 402 ? -11.75 -31.906 -24.266 1 97.06 402 PHE B N 1
ATOM 6319 C CA . PHE B 1 402 ? -11.125 -32.094 -22.953 1 97.06 402 PHE B CA 1
ATOM 6320 C C . PHE B 1 402 ? -11.562 -31 -22 1 97.06 402 PHE B C 1
ATOM 6322 O O . PHE B 1 402 ? -11.719 -29.844 -22.391 1 97.06 402 PHE B O 1
ATOM 6329 N N . PRO B 1 403 ? -11.805 -31.359 -20.719 1 96.81 403 PRO B N 1
ATOM 6330 C CA . PRO B 1 403 ? -12.133 -30.312 -19.734 1 96.81 403 PRO B CA 1
ATOM 6331 C C . PRO B 1 403 ? -11.039 -29.25 -19.609 1 96.81 403 PRO B C 1
ATOM 6333 O O . PRO B 1 403 ? -9.852 -29.578 -19.672 1 96.81 403 PRO B O 1
ATOM 6336 N N . SER B 1 404 ? -11.438 -28.031 -19.469 1 96.88 404 SER B N 1
ATOM 6337 C CA . SER B 1 404 ? -10.461 -26.953 -19.266 1 96.88 404 SER B CA 1
ATOM 6338 C C . SER B 1 404 ? -9.727 -27.125 -17.938 1 96.88 404 SER B C 1
ATOM 6340 O O . SER B 1 404 ? -10.289 -26.875 -16.875 1 96.88 404 SER B O 1
ATOM 6342 N N . LEU B 1 405 ? -8.5 -27.438 -18 1 97.38 405 LEU B N 1
ATOM 6343 C CA . LEU B 1 405 ? -7.703 -27.594 -16.781 1 97.38 405 LEU B CA 1
ATOM 6344 C C . LEU B 1 405 ? -7.445 -26.234 -16.125 1 97.38 405 LEU B C 1
ATOM 6346 O O . LEU B 1 405 ? -7.316 -26.156 -14.898 1 97.38 405 LEU B O 1
ATOM 6350 N N . MET B 1 406 ? -7.395 -25.172 -16.891 1 95.44 406 MET B N 1
ATOM 6351 C CA . MET B 1 406 ? -7.246 -23.828 -16.359 1 95.44 406 MET B CA 1
ATOM 6352 C C . MET B 1 406 ? -8.445 -23.453 -15.5 1 95.44 406 MET B C 1
ATOM 6354 O O . MET B 1 406 ? -8.273 -23.062 -14.336 1 95.44 406 MET B O 1
ATOM 6358 N N . ALA B 1 407 ? -9.641 -23.594 -16.062 1 95.81 407 ALA B N 1
ATOM 6359 C CA . ALA B 1 407 ? -10.859 -23.266 -15.312 1 95.81 407 ALA B CA 1
ATOM 6360 C C . ALA B 1 407 ? -11.016 -24.156 -14.094 1 95.81 407 ALA B C 1
ATOM 6362 O O . ALA B 1 407 ? -11.344 -23.688 -13 1 95.81 407 ALA B O 1
ATOM 6363 N N . GLY B 1 408 ? -10.781 -25.438 -14.336 1 96.94 408 GLY B N 1
ATOM 6364 C CA . GLY B 1 408 ? -10.891 -26.391 -13.234 1 96.94 408 GLY B CA 1
ATOM 6365 C C . GLY B 1 408 ? -9.945 -26.094 -12.086 1 96.94 408 GLY B C 1
ATOM 6366 O O . GLY B 1 408 ? -10.336 -26.172 -10.922 1 96.94 408 GLY B O 1
ATOM 6367 N N . SER B 1 409 ? -8.703 -25.781 -12.398 1 97.19 409 SER B N 1
ATOM 6368 C CA . SER B 1 409 ? -7.711 -25.469 -11.367 1 97.19 409 SER B CA 1
ATOM 6369 C C . SER B 1 409 ? -8.062 -24.188 -10.633 1 97.19 409 SER B C 1
ATOM 6371 O O . SER B 1 409 ? -7.898 -24.094 -9.414 1 97.19 409 SER B O 1
ATOM 6373 N N . ASN B 1 410 ? -8.523 -23.172 -11.359 1 96.19 410 ASN B N 1
ATOM 6374 C CA . ASN B 1 410 ? -8.953 -21.922 -10.734 1 96.19 410 ASN B CA 1
ATOM 6375 C C . ASN B 1 410 ? -10.094 -22.156 -9.75 1 96.19 410 ASN B C 1
ATOM 6377 O O . ASN B 1 410 ? -10.047 -21.672 -8.609 1 96.19 410 ASN B O 1
ATOM 6381 N N . ILE B 1 411 ? -11.062 -22.906 -10.172 1 97.19 411 ILE B N 1
ATOM 6382 C CA . ILE B 1 411 ? -12.242 -23.156 -9.359 1 97.19 411 ILE B CA 1
ATOM 6383 C C . ILE B 1 411 ? -11.875 -24.016 -8.156 1 97.19 411 ILE B C 1
ATOM 6385 O O . ILE B 1 411 ? -12.312 -23.75 -7.035 1 97.19 411 ILE B O 1
ATOM 6389 N N . ALA B 1 412 ? -11.07 -25.047 -8.406 1 97.44 412 ALA B N 1
ATOM 6390 C CA . ALA B 1 412 ? -10.672 -25.953 -7.332 1 97.44 412 ALA B CA 1
ATOM 6391 C C . ALA B 1 412 ? -9.891 -25.203 -6.25 1 97.44 412 ALA B C 1
ATOM 6393 O O . ALA B 1 412 ? -10.156 -25.375 -5.059 1 97.44 412 ALA B O 1
ATOM 6394 N N . GLY B 1 413 ? -8.93 -24.438 -6.645 1 97.19 413 GLY B N 1
ATOM 6395 C CA . GLY B 1 413 ? -8.172 -23.641 -5.688 1 97.19 413 GLY B CA 1
ATOM 6396 C C . GLY B 1 413 ? -9.031 -22.688 -4.895 1 97.19 413 GLY B C 1
ATOM 6397 O O . GLY B 1 413 ? -8.938 -22.625 -3.666 1 97.19 413 GLY B O 1
ATOM 6398 N N . PHE B 1 414 ? -9.906 -21.969 -5.555 1 97.5 414 PHE B N 1
ATOM 6399 C CA . PHE B 1 414 ? -10.758 -20.969 -4.926 1 97.5 414 PHE B CA 1
ATOM 6400 C C . PHE B 1 414 ? -11.719 -21.625 -3.936 1 97.5 414 PHE B C 1
ATOM 6402 O O . PHE B 1 414 ? -11.875 -21.156 -2.807 1 97.5 414 PHE B O 1
ATOM 6409 N N . THR B 1 415 ? -12.391 -22.703 -4.352 1 97.06 415 THR B N 1
ATOM 6410 C CA . THR B 1 415 ? -13.422 -23.312 -3.523 1 97.06 415 THR B CA 1
ATOM 6411 C C . THR B 1 415 ? -12.82 -23.891 -2.246 1 97.06 415 THR B C 1
ATOM 6413 O O . THR B 1 415 ? -13.438 -23.844 -1.182 1 97.06 415 THR B O 1
ATOM 6416 N N . LYS B 1 416 ? -11.648 -24.438 -2.402 1 96.88 416 LYS B N 1
ATOM 6417 C CA . LYS B 1 416 ? -10.977 -24.969 -1.217 1 96.88 416 LYS B CA 1
ATOM 6418 C C . LYS B 1 416 ? -10.688 -23.859 -0.209 1 96.88 416 LYS B C 1
ATOM 6420 O O . LYS B 1 416 ? -10.945 -24.016 0.986 1 96.88 416 LYS B O 1
ATOM 6425 N N . VAL B 1 417 ? -10.172 -22.75 -0.635 1 97.31 417 VAL B N 1
ATOM 6426 C CA . VAL B 1 417 ? -9.852 -21.609 0.22 1 97.31 417 VAL B CA 1
ATOM 6427 C C . VAL B 1 417 ? -11.133 -21.016 0.807 1 97.31 417 VAL B C 1
ATOM 6429 O O . VAL B 1 417 ? -11.211 -20.766 2.01 1 97.31 417 VAL B O 1
ATOM 6432 N N . ALA B 1 418 ? -12.094 -20.844 -0.062 1 96.75 418 ALA B N 1
ATOM 6433 C CA . ALA B 1 418 ? -13.375 -20.266 0.355 1 96.75 418 ALA B CA 1
ATOM 6434 C C . ALA B 1 418 ? -14.023 -21.109 1.446 1 96.75 418 ALA B C 1
ATOM 6436 O O . ALA B 1 418 ? -14.57 -20.578 2.412 1 96.75 418 ALA B O 1
ATOM 6437 N N . ALA B 1 419 ? -14.023 -22.375 1.247 1 96.19 419 ALA B N 1
ATOM 6438 C CA . ALA B 1 419 ? -14.617 -23.281 2.232 1 96.19 419 ALA B CA 1
ATOM 6439 C C . ALA B 1 419 ? -13.875 -23.188 3.564 1 96.19 419 ALA B C 1
ATOM 6441 O O . ALA B 1 419 ? -14.5 -23.156 4.625 1 96.19 419 ALA B O 1
ATOM 6442 N N . ALA B 1 420 ? -12.586 -23.203 3.508 1 96 420 ALA B N 1
ATOM 6443 C CA . ALA B 1 420 ? -11.789 -23.094 4.727 1 96 420 ALA B CA 1
ATOM 6444 C C . ALA B 1 420 ? -12.07 -21.766 5.441 1 96 420 ALA B C 1
ATOM 6446 O O . ALA B 1 420 ? -12.164 -21.734 6.668 1 96 420 ALA B O 1
ATOM 6447 N N . MET B 1 421 ? -12.156 -20.703 4.715 1 96.44 421 MET B N 1
ATOM 6448 C CA . MET B 1 421 ? -12.453 -19.391 5.273 1 96.44 421 MET B CA 1
ATOM 6449 C C . MET B 1 421 ? -13.812 -19.375 5.953 1 96.44 421 MET B C 1
ATOM 6451 O O . MET B 1 421 ? -13.984 -18.75 7.004 1 96.44 421 MET B O 1
ATOM 6455 N N . ARG B 1 422 ? -14.734 -20.078 5.352 1 94.94 422 ARG B N 1
ATOM 6456 C CA . ARG B 1 422 ? -16.062 -20.172 5.945 1 94.94 422 ARG B CA 1
ATOM 6457 C C . ARG B 1 422 ? -16.016 -20.891 7.289 1 94.94 422 ARG B C 1
ATOM 6459 O O . ARG B 1 422 ? -16.625 -20.453 8.266 1 94.94 422 ARG B O 1
ATOM 6466 N N . ASP B 1 423 ? -15.359 -21.953 7.262 1 94.19 423 ASP B N 1
ATOM 6467 C CA . ASP B 1 423 ? -15.219 -22.75 8.477 1 94.19 423 ASP B CA 1
ATOM 6468 C C . ASP B 1 423 ? -14.602 -21.938 9.609 1 94.19 423 ASP B C 1
ATOM 6470 O O . ASP B 1 423 ? -14.906 -22.156 10.781 1 94.19 423 ASP B O 1
ATOM 6474 N N . GLN B 1 424 ? -13.789 -21.031 9.266 1 92.88 424 GLN B N 1
ATOM 6475 C CA . GLN B 1 424 ? -13.094 -20.219 10.266 1 92.88 424 GLN B CA 1
ATOM 6476 C C . GLN B 1 424 ? -13.859 -18.938 10.57 1 92.88 424 GLN B C 1
ATOM 6478 O O . GLN B 1 424 ? -13.445 -18.141 11.414 1 92.88 424 GLN B O 1
ATOM 6483 N N . GLY B 1 425 ? -14.867 -18.641 9.883 1 91.44 425 GLY B N 1
ATOM 6484 C CA . GLY B 1 425 ? -15.719 -17.5 10.156 1 91.44 425 GLY B CA 1
ATOM 6485 C C . GLY B 1 425 ? -15.234 -16.219 9.492 1 91.44 425 GLY B C 1
ATOM 6486 O O . GLY B 1 425 ? -15.617 -15.125 9.906 1 91.44 425 GLY B O 1
ATOM 6487 N N . ASP B 1 426 ? -14.367 -16.312 8.508 1 92.06 426 ASP B N 1
ATOM 6488 C CA . ASP B 1 426 ? -13.867 -15.141 7.793 1 92.06 426 ASP B CA 1
ATOM 6489 C C . ASP B 1 426 ? -14.961 -14.492 6.953 1 92.06 426 ASP B C 1
ATOM 6491 O O . ASP B 1 426 ? -14.883 -13.305 6.621 1 92.06 426 ASP B O 1
ATOM 6495 N N . TRP B 1 427 ? -15.906 -15.336 6.578 1 92.38 427 TRP B N 1
ATOM 6496 C CA . TRP B 1 427 ? -17.109 -14.891 5.895 1 92.38 427 TRP B CA 1
ATOM 6497 C C . TRP B 1 427 ? -18.297 -15.781 6.25 1 92.38 427 TRP B C 1
ATOM 6499 O O . TRP B 1 427 ? -18.141 -16.844 6.863 1 92.38 427 TRP B O 1
ATOM 6509 N N . TRP B 1 428 ? -19.594 -15.234 5.984 1 92.12 428 TRP B N 1
ATOM 6510 C CA . TRP B 1 428 ? -20.781 -16 6.316 1 92.12 428 TRP B CA 1
ATOM 6511 C C . TRP B 1 428 ? -21.922 -15.672 5.359 1 92.12 428 TRP B C 1
ATOM 6513 O O . TRP B 1 428 ? -21.922 -14.617 4.719 1 92.12 428 TRP B O 1
#

Nearest PDB structures (foldseek):
  7f77-assembly1_B-2  TM=9.185E-01  e=2.079E-58  Candida albicans SC5314
  5gud-assembly1_B  TM=8.729E-01  e=1.002E-46  Corynebacterium glutamicum
  4fcc-assembly1_C  TM=8.431E-01  e=9.897E-48  Escherichia coli O157:H7
  3sbo-assembly1_E  TM=8.402E-01  e=7.200E-47  Escherichia coli DH5[alpha]
  5ijz-assembly1_K  TM=8.509E-01  e=2.034E-25  Corynebacterium glutamicum ATCC 13032

Radius of gyration: 33.04 Å; Cα contacts (8 Å, |Δi|>4): 1900; chains: 2; bounding box: 68×96×73 Å

Organism: NCBI:txid1442368

Sequence (856 aa):
MTNLPSEPEFEQAYHELVSSLENSSLFEKNPEYKTALKVCSIPERIIQFRVVWEDDKGDLQVNRGYRVQFNSALGPYKGGLRFHPTVNLSVLKFLGFEQIFKNALTGLNMGGGKGGSDFDPKGKSDNEIRRFCASFMSELGKHIGADIDVPAGDIGTWGGSLIRPEATGYGVVYYVEHMIKYASGGTESFAGKRVAISGSGNVAQYAALKVIELGGTVVSLSDSRGAIIATTPQGIDPEMIEIIAKLKVDRKQLSEVAETSAFSSKVKYIDGARPWLHVGQVDVALPSATQNEVSGEEAEGLIAAGCKFVAEGSNMGCTKAAIDAFEAQRNFKKEKWVWYAPGKAANAGGVAVSGLEMAQNSARIKWTAEEVDEKLKSIMKNCFENGLQTAKTYVTPKEDEFPSLMAGSNIAGFTKVAAAMRDQGDWWMTNLPSEPEFEQAYHELVSSLENSSLFEKNPEYKTALKVCSIPERIIQFRVVWEDDKGDLQVNRGYRVQFNSALGPYKGGLRFHPTVNLSVLKFLGFEQIFKNALTGLNMGGGKGGSDFDPKGKSDNEIRRFCASFMSELGKHIGADIDVPAGDIGTWGGSLIRPEATGYGVVYYVEHMIKYASGGTESFAGKRVAISGSGNVAQYAALKVIELGGTVVSLSDSRGAIIATTPQGIDPEMIEIIAKLKVDRKQLSEVAETSAFSSKVKYIDGARPWLHVGQVDVALPSATQNEVSGEEAEGLIAAGCKFVAEGSNMGCTKAAIDAFEAQRNFKKEKWVWYAPGKAANAGGVAVSGLEMAQNSARIKWTAEEVDEKLKSIMKNCFENGLQTAKTYVTPKEDEFPSLMAGSNIAGFTKVAAAMRDQGDWW

Foldseek 3Di:
DPPDDDLPLLVVLLVLLVVLCVLWCNCVVPVQLVQLSVLLLAAPDKDKDKFWFAAPVGDIDIKMKIKGRRAALLFAAEEAEDEALPDDPSNQSNQQSLQQLLLVLLVFRYGTMYMYINHHCPPGDPVRVVRRVVSRCVVCVVPDDLGHHDYDYPPDDPQAAFCLLLQLQLLLQLLVQVVQCVLVVRPDGLAPFEEEEEELDSNRLNVQVNSVVRHHAYAWYYAQFWIKGFPDPNHDDNVLSVVSHVCVVVVHHPVVSCVDPVCVNTIDIDTPDTCLQPHAAGAEYEYQYEAQQAELVSLVNNQVSQHAEYEYSYANRHDPNSVVSLQVFQQQPDPTHHAYAHNSQSRSRNVSSVSVSSVCVVVVHHDDNVRSVVSSSVSSSSSNVQLQVQQCVMNPDDPRGRRRSSSSSSVSSSVSSSVSCVVVPSDD/DPPDDDLPLLVVLLVLLVVLCVLWCNCVVPVQLVQLSVLLLAAPDKDKDKFWFAAPVRDIDIKMKIKGRRAALLFAAEEAEDEALVDDPSNQSNQQSLQQLLLVLLVHRYGTMYMYINHHCPPGDPVRVVRRVVSRCVVCVVPDDLGHHDYDHPPDDPQAAFCLLLQLLLLLQLLVQVVQCVLVVRPDGLAPFEEEEEELDSNRLNVQVVSVVRHHAYAWYYAQFWIKGFPDPNHDDNVLSVVSHVCVVVVHHPVVSCVDPVCVNTIDIDTPDTCLQPHAAGAEYEYQYEAQQAELVSLVNNQVRQHAEYEYSYQNRHDPNSVVSLQVFQQQPDPTHHAYAHNSQSRSRNVSSVSVSSVCVVVVHHDDNVRSVVSSSVSSSSSSVQLQVQQCVMNPDDPRGRRRSSSSSSVSSSVSSSVSCVVVPSDD

Secondary structure (DSSP, 8-state):
--SSPP-HHHHHHHHHHHHHHHTSSHHHH-TTHHHHHHHHTS-SEEEEEEEEEE-TTS-EEEEEEEEEEEE-TTSSEEEEEEE-TT--HHHHHHHHHHHHHHHHHTTSS--EEEEEE----TT--HHHHHHHHHHHHHHHGGG-BTTTEEEE-SS--TT--TTHHHHHHHHHHHHHHHHHHHHTTT---STT-EEEE---SHHHHHHHHHHHHTT-EEEEEE-SSEEEEE-STT-B-HHHHHHHHHHHHTT--THHHHHSTTTTTTEEEEET--GGGTS-S-SEEE--SSTT-B-HHHHHHHHHTT--EEE-SSTT-B-HHHHHHHHHT-BTTSSS--EEE-HHHHTTHHHHHHHHHHHHHHHT----HHHHHHHHHHHHHHHHHHHHHHHHHHT---TTB---HHHHHHHHHHHHHHHHHHHTTS--/--SSPP-HHHHHHHHHHHHHHHTSSHHHH-TTHHHHHHHHTS-SEEEEEEEEEE-TTS-EEEEEEEEEEEE-TTSSEEEEEEE-TT--HHHHHHHHHHHHHHHHHTTSS--EEEEEES---TT--HHHHHHHHHHHHHHHGGG-BTTTEEEE-SS--TT--TTHHHHHHHHHHHHHHHHHHHHTTT---STT-EEEE---SHHHHHHHHHHHHTT-EEEEEE-SSEEEEE-STT-B-HHHHHHHHHHHHTT--THHHHHSTTTTTTEEEEET--GGGTS-S-SEEE--SSTT-B-HHHHHHHHHTT--EEE-SSTT-B-HHHHHHHHHT-BTTSSS--EEE-HHHHTTHHHHHHHHHHHHHHHT----HHHHHHHHHHHHHHHHHHHHHHHHHHT---TTB---HHHHHHHHHHHHHHHHHHHTTS--

InterPro domains:
  IPR006095 Glutamate/phenylalanine/leucine/valine/L-tryptophan dehydrogenase [PR00082] (100-114)
  IPR006095 Glutamate/phenylalanine/leucine/valine/L-tryptophan dehydrogenase [PR00082] (346-357)
  IPR006096 Glutamate/phenylalanine/leucine/valine/L-tryptophan dehydrogenase, C-terminal [PF00208] (159-425)
  IPR006096 Glutamate/phenylalanine/leucine/valine/L-tryptophan dehydrogenase, C-terminal [SM00839] (161-425)
  IPR006097 Glutamate/phenylalanine/leucine/valine/L-tryptophan dehydrogenase, dimerisation domain [PF02812] (43-157)
  IPR014362 Glutamate dehydrogenase [PIRSF000185] (9-428)
  IPR033524 Leu/Phe/Val dehydrogenases active site [PS00074] (108-121)
  IPR033922 NAD(P) binding domain of glutamate dehydrogenase [cd05313] (157-426)
  IPR036291 NAD(P)-binding domain superfamily [SSF51735] (157-428)
  IPR046346 Aminoacid dehydrogenase-like, N-terminal domain superfamily [SSF53223] (4-158)
  IPR050724 Glutamate/Leucine/Phenylalanine/Valine dehydrogenases [PTHR43571] (157-426)

Solvent-accessible surface area (backbone atoms only — not comparable to full-atom values): 41933 Å² total; per-residue (Å²): 129,79,47,61,73,87,35,68,57,25,50,49,53,51,49,54,50,49,48,44,42,67,72,30,45,49,49,76,78,40,55,69,51,56,58,37,52,63,54,68,71,44,43,50,29,34,40,37,30,54,28,62,33,55,46,94,87,68,44,76,42,77,39,52,34,40,37,30,40,26,42,52,63,47,28,36,18,30,32,37,54,45,70,30,55,66,43,37,70,35,49,35,48,24,52,7,56,53,28,32,33,24,33,39,42,46,70,51,72,30,9,1,10,18,30,32,23,34,45,59,66,76,92,53,51,73,66,36,50,50,41,41,50,51,38,43,42,65,59,50,56,77,76,47,38,92,80,52,27,43,72,36,63,76,79,84,62,90,85,62,47,68,57,56,72,35,23,26,9,40,22,27,49,50,29,47,44,53,52,40,20,61,78,52,75,61,75,46,59,46,54,77,33,35,29,39,31,30,15,59,47,56,43,23,45,30,26,46,50,46,39,45,74,52,42,20,28,33,34,33,33,19,55,100,59,18,15,40,31,41,70,43,92,71,27,60,50,68,68,57,49,53,51,44,50,53,34,50,76,68,72,49,63,72,62,56,51,37,67,32,78,91,33,38,79,36,28,44,64,40,80,74,32,72,47,62,80,68,62,63,70,31,38,31,39,32,41,21,58,44,63,49,68,32,40,41,68,38,40,52,41,32,44,73,32,52,23,36,37,35,38,17,49,14,70,54,14,50,27,73,56,16,49,50,54,34,67,71,27,24,35,66,82,44,94,63,32,26,48,52,36,40,24,58,62,22,27,32,28,36,60,43,47,53,50,50,32,53,50,27,61,75,66,71,52,85,75,51,55,67,54,47,48,51,51,49,50,51,34,33,49,48,33,49,50,46,10,44,53,37,11,51,71,33,56,57,52,58,91,54,33,59,55,51,33,46,46,5,38,53,46,43,12,48,51,55,51,41,52,40,27,41,77,70,60,75,44,127,130,78,46,62,74,87,36,69,57,25,50,50,52,50,48,53,52,49,49,45,44,68,71,30,44,49,50,77,76,40,52,69,53,56,58,36,53,62,53,68,71,44,42,52,30,34,39,36,31,54,28,62,34,55,44,95,86,69,46,78,43,76,40,50,35,42,38,30,39,27,41,52,64,46,28,34,18,31,32,34,55,44,69,30,56,66,42,36,68,34,48,34,47,25,51,6,57,54,28,31,34,24,33,39,43,48,70,51,73,31,9,1,9,18,30,31,22,34,46,59,65,78,92,52,50,72,65,36,50,49,40,41,52,52,37,43,42,65,59,51,56,78,76,48,39,91,79,52,28,43,75,36,63,76,76,83,61,89,85,60,46,69,57,55,70,36,23,26,9,40,23,27,48,51,30,48,44,52,50,42,20,60,76,52,73,60,75,46,60,45,54,77,32,33,31,39,30,29,16,59,48,58,43,24,46,30,26,46,50,46,39,44,73,51,41,21,28,34,34,32,33,21,56,99,61,19,15,38,32,40,70,41,92,71,28,60,50,69,69,57,49,52,50,45,50,52,34,51,75,68,71,50,63,74,64,56,52,36,67,33,80,90,34,39,79,35,28,44,64,39,80,74,32,72,49,62,79,67,60,64,70,31,37,31,38,32,41,21,58,43,64,49,67,33,41,42,68,38,40,51,41,31,44,74,32,52,22,35,37,36,36,17,51,13,71,54,14,51,26,72,56,15,48,51,55,34,68,72,27,25,35,68,81,45,96,64,32,26,48,52,37,40,24,58,63,23,26,31,26,37,61,44,48,51,50,50,32,53,50,27,61,74,65,72,49,85,74,53,55,67,55,46,48,51,51,49,49,51,33,32,49,49,34,49,51,46,11,45,53,38,10,51,71,32,55,57,52,57,90,56,32,59,55,51,34,46,46,5,38,52,46,43,11,47,51,54,49,42,50,41,27,40,77,70,59,74,45,129